Protein AF-0000000079965713 (afdb_homodimer)

pLDDT: mean 83.32, std 14.3, range [18.48, 97.88]

Sequence (1264 aa):
MANSLTTSSPVFTGFWIDHDEGRFRGARLTLSSRDAAALLSFLAVAVTFSGNRSWKIWRFVFYQCLRRSSDGSQGAIRAIRQIKVILRNVVTAGSTVWTFVELLWSGRREQKAHIWNWKSISLIAFAALHLVTFLAAGILTSRILLGNLVVSRSTDTCGQWSSSNTNPDGLDVWQSLRQNETMATDNYVRECYAEGPSRGILDCGRLYTRSLPFQVHDDAPCPFQGDLCIGTGYTMDSGRIPFSHLGINHKYSKSLHVQRQSTCAVIPDDPFFETVYTSDDLPLSLQGNDTIQTYSFFTDTVEGGNNSMPYRNDIFSATYNLKSLHLIFAPVNISEPIRPESPKDHDVSLVLLRSNGVKFRRESDDPWFSVHTRTAYDNSTGLISPDMVRYETDRFLNIIACDERVRLCSDLSDTCTSWGGLYDVLDSPVSTVASLAGSAIANGTDEFLDFMKINMLLSLNLMYTSIPNAIQGREGASATQFSRYLNEGNQYYLESEQWKVELKYWFQMALARLQLDLFNSIQAPPGLNLAQAVNFWDSAELRSMCGRIKFHSPAHSSLSVLGFAIVVAVVGLLIAGSCVDIVLGWVPAKWARAVVVEWERLENLNLLFELEAWWARGEEWADPFEERVVGKMANSLTTSSPVFTGFWIDHDEGRFRGARLTLSSRDAAALLSFLAVAVTFSGNRSWKIWRFVFYQCLRRSSDGSQGAIRAIRQIKVILRNVVTAGSTVWTFVELLWSGRREQKAHIWNWKSISLIAFAALHLVTFLAAGILTSRILLGNLVVSRSTDTCGQWSSSNTNPDGLDVWQSLRQNETMATDNYVRECYAEGPSRGILDCGRLYTRSLPFQVHDDAPCPFQGDLCIGTGYTMDSGRIPFSHLGINHKYSKSLHVQRQSTCAVIPDDPFFETVYTSDDLPLSLQGNDTIQTYSFFTDTVEGGNNSMPYRNDIFSATYNLKSLHLIFAPVNISEPIRPESPKDHDVSLVLLRSNGVKFRRESDDPWFSVHTRTAYDNSTGLISPDMVRYETDRFLNIIACDERVRLCSDLSDTCTSWGGLYDVLDSPVSTVASLAGSAIANGTDEFLDFMKINMLLSLNLMYTSIPNAIQGREGASATQFSRYLNEGNQYYLESEQWKVELKYWFQMALARLQLDLFNSIQAPPGLNLAQAVNFWDSAELRSMCGRIKFHSPAHSSLSVLGFAIVVAVVGLLIAGSCVDIVLGWVPAKWARAVVVEWERLENLNLLFELEAWWARGEEWADPFEERVVGK

Structure (mmCIF, N/CA/C/O backbone):
data_AF-0000000079965713-model_v1
#
loop_
_entity.id
_entity.type
_entity.pdbx_description
1 polymer 'Cytochrome P450'
#
loop_
_atom_site.group_PDB
_atom_site.id
_atom_site.type_symbol
_atom_site.label_atom_id
_atom_site.label_alt_id
_atom_site.label_comp_id
_atom_site.label_asym_id
_atom_site.label_entity_id
_atom_site.label_seq_id
_atom_site.pdbx_PDB_ins_code
_atom_site.Cartn_x
_atom_site.Cartn_y
_atom_site.Cartn_z
_atom_site.occupancy
_atom_site.B_iso_or_equiv
_atom_site.auth_seq_id
_atom_site.auth_comp_id
_atom_site.auth_asym_id
_atom_site.auth_atom_id
_atom_site.pdbx_PDB_model_num
ATOM 1 N N . MET A 1 1 ? 5.215 7.27 -24.594 1 18.48 1 MET A N 1
ATOM 2 C CA . MET A 1 1 ? 4.648 8.203 -23.625 1 18.48 1 MET A CA 1
ATOM 3 C C . MET A 1 1 ? 3.377 7.637 -23 1 18.48 1 MET A C 1
ATOM 5 O O . MET A 1 1 ? 2.352 7.516 -23.672 1 18.48 1 MET A O 1
ATOM 9 N N . ALA A 1 2 ? 3.541 6.547 -22.312 1 25.17 2 ALA A N 1
ATOM 10 C CA . ALA A 1 2 ? 2.389 5.836 -21.766 1 25.17 2 ALA A CA 1
ATOM 11 C C . ALA A 1 2 ? 1.389 6.805 -21.141 1 25.17 2 ALA A C 1
ATOM 13 O O . ALA A 1 2 ? 1.759 7.641 -20.328 1 25.17 2 ALA A O 1
ATOM 14 N N . ASN A 1 3 ? 0.468 7.266 -21.812 1 27.75 3 ASN A N 1
ATOM 15 C CA . ASN A 1 3 ? -0.717 7.961 -21.312 1 27.75 3 ASN A CA 1
ATOM 16 C C . ASN A 1 3 ? -1.2 7.375 -19.984 1 27.75 3 ASN A C 1
ATOM 18 O O . ASN A 1 3 ? -1.608 6.215 -19.938 1 27.75 3 ASN A O 1
ATOM 22 N N . SER A 1 4 ? -0.57 7.605 -18.969 1 33.84 4 SER A N 1
ATOM 23 C CA . SER A 1 4 ? -1.084 7.363 -17.625 1 33.84 4 SER A CA 1
ATOM 24 C C . SER A 1 4 ? -2.576 7.66 -17.531 1 33.84 4 SER A C 1
ATOM 26 O O . SER A 1 4 ? -2.996 8.812 -17.688 1 33.84 4 SER A O 1
ATOM 28 N N . LEU A 1 5 ? -3.4 6.973 -18.156 1 34.78 5 LEU A N 1
ATOM 29 C CA . LEU A 1 5 ? -4.824 7.125 -17.875 1 34.78 5 LEU A CA 1
ATOM 30 C C . LEU A 1 5 ? -5.055 7.633 -16.469 1 34.78 5 LEU A C 1
ATOM 32 O O . LEU A 1 5 ? -4.633 6.996 -15.492 1 34.78 5 LEU A O 1
ATOM 36 N N . THR A 1 6 ? -5.082 8.805 -16.234 1 39.72 6 THR A N 1
ATOM 37 C CA . THR A 1 6 ? -5.492 9.555 -15.047 1 39.72 6 THR A CA 1
ATOM 38 C C . THR A 1 6 ? -6.73 8.922 -14.414 1 39.72 6 THR A C 1
ATOM 40 O O . THR A 1 6 ? -7.859 9.289 -14.742 1 39.72 6 THR A O 1
ATOM 43 N N . THR A 1 7 ? -6.887 7.633 -14.297 1 50.47 7 THR A N 1
ATOM 44 C CA . THR A 1 7 ? -8.047 7.074 -13.609 1 50.47 7 THR A CA 1
ATOM 45 C C . THR A 1 7 ? -8.367 7.871 -12.352 1 50.47 7 THR A C 1
ATOM 47 O O . THR A 1 7 ? -7.473 8.156 -11.547 1 50.47 7 THR A O 1
ATOM 50 N N . SER A 1 8 ? -9.406 8.703 -12.445 1 60.59 8 SER A N 1
ATOM 51 C CA . SER A 1 8 ? -9.961 9.492 -11.352 1 60.59 8 SER A CA 1
ATOM 52 C C . SER A 1 8 ? -9.953 8.711 -10.039 1 60.59 8 SER A C 1
ATOM 54 O O . SER A 1 8 ? -10.18 7.5 -10.031 1 60.59 8 SER A O 1
ATOM 56 N N . SER A 1 9 ? -9.445 9.188 -9 1 77.25 9 SER A N 1
ATOM 57 C CA . SER A 1 9 ? -9.344 8.57 -7.68 1 77.25 9 SER A CA 1
ATOM 58 C C . SER A 1 9 ? -10.68 8.016 -7.215 1 77.25 9 SER A C 1
ATOM 60 O O . SER A 1 9 ? -11.719 8.656 -7.398 1 77.25 9 SER A O 1
ATOM 62 N N . PRO A 1 10 ? -10.711 6.82 -6.887 1 87.81 10 PRO A N 1
ATOM 63 C CA . PRO A 1 10 ? -11.945 6.199 -6.391 1 87.81 10 PRO A CA 1
ATOM 64 C C . PRO A 1 10 ? -12.43 6.816 -5.082 1 87.81 10 PRO A C 1
ATOM 66 O O . PRO A 1 10 ? -13.461 6.402 -4.547 1 87.81 10 PRO A O 1
ATOM 69 N N . VAL A 1 11 ? -11.836 7.922 -4.672 1 93.38 11 VAL A N 1
ATOM 70 C CA . VAL A 1 11 ? -12.133 8.5 -3.363 1 93.38 11 VAL A CA 1
ATOM 71 C C . VAL A 1 11 ? -13.141 9.641 -3.514 1 93.38 11 VAL A C 1
ATOM 73 O O . VAL A 1 11 ? -13.031 10.453 -4.43 1 93.38 11 VAL A O 1
ATOM 76 N N . PHE A 1 12 ? -14.133 9.703 -2.66 1 96.38 12 PHE A N 1
ATOM 77 C CA . PHE A 1 12 ? -15.062 10.828 -2.564 1 96.38 12 PHE A CA 1
ATOM 78 C C . PHE A 1 12 ? -14.477 11.938 -1.698 1 96.38 12 PHE A C 1
ATOM 80 O O . PHE A 1 12 ? -14.234 11.734 -0.505 1 96.38 12 PHE A O 1
ATOM 87 N N . THR A 1 13 ? -14.227 13.039 -2.33 1 96 13 THR A N 1
ATOM 88 C CA . THR A 1 13 ? -13.758 14.188 -1.571 1 96 13 THR A CA 1
ATOM 89 C C . THR A 1 13 ? -14.93 15.078 -1.164 1 96 13 THR A C 1
ATOM 91 O O . THR A 1 13 ? -15.758 15.453 -2 1 96 13 THR A O 1
ATOM 94 N N . GLY A 1 14 ? -15.125 15.352 0.03 1 96.81 14 GLY A N 1
ATOM 95 C CA . GLY A 1 14 ? -16.25 16.141 0.525 1 96.81 14 GLY A CA 1
ATOM 96 C C . GLY A 1 14 ? -16.797 15.617 1.84 1 96.81 14 GLY A C 1
ATOM 97 O O . GLY A 1 14 ? -16.125 14.891 2.566 1 96.81 14 GLY A O 1
ATOM 98 N N . PHE A 1 15 ? -17.953 16.078 2.152 1 97.06 15 PHE A N 1
ATOM 99 C CA . PHE A 1 15 ? -18.594 15.727 3.412 1 97.06 15 PHE A CA 1
ATOM 100 C C . PHE A 1 15 ? -19.297 14.375 3.299 1 97.06 15 PHE A C 1
ATOM 102 O O . PHE A 1 15 ? -20.016 14.125 2.326 1 97.06 15 PHE A O 1
ATOM 109 N N . TRP A 1 16 ? -19.062 13.516 4.207 1 96.44 16 TRP A N 1
ATOM 110 C CA . TRP A 1 16 ? -19.75 12.234 4.27 1 96.44 16 TRP A CA 1
ATOM 111 C C . TRP A 1 16 ? -19.875 11.75 5.711 1 96.44 16 TRP A C 1
ATOM 113 O O . TRP A 1 16 ? -19.328 12.375 6.629 1 96.44 16 TRP A O 1
ATOM 123 N N . ILE A 1 17 ? -20.594 10.711 5.934 1 96.81 17 ILE A N 1
ATOM 124 C CA . ILE A 1 17 ? -20.859 10.227 7.285 1 96.81 17 ILE A CA 1
ATOM 125 C C . ILE A 1 17 ? -20.312 8.805 7.445 1 96.81 17 ILE A C 1
ATOM 127 O O . ILE A 1 17 ? -20.656 7.918 6.656 1 96.81 17 ILE A O 1
ATOM 131 N N . ASP A 1 18 ? -19.469 8.633 8.367 1 96.75 18 ASP A N 1
ATOM 132 C CA . ASP A 1 18 ? -19.094 7.297 8.828 1 96.75 18 ASP A CA 1
ATOM 133 C C . ASP A 1 18 ? -20.172 6.707 9.742 1 96.75 18 ASP A C 1
ATOM 135 O O . ASP A 1 18 ? -20.219 7.027 10.93 1 96.75 18 ASP A O 1
ATOM 139 N N . HIS A 1 19 ? -20.859 5.848 9.273 1 95 19 HIS A N 1
ATOM 140 C CA . HIS A 1 19 ? -22.031 5.336 9.977 1 95 19 HIS A CA 1
ATOM 141 C C . HIS A 1 19 ? -21.609 4.473 11.164 1 95 19 HIS A C 1
ATOM 143 O O . HIS A 1 19 ? -22.438 4.207 12.055 1 95 19 HIS A O 1
ATOM 149 N N . ASP A 1 20 ? -20.438 4.078 11.234 1 93.06 20 ASP A N 1
ATOM 150 C CA . ASP A 1 20 ? -19.953 3.303 12.383 1 93.06 20 ASP A CA 1
ATOM 151 C C . ASP A 1 20 ? -19.875 4.172 13.633 1 93.06 20 ASP A C 1
ATOM 153 O O . ASP A 1 20 ? -19.969 3.664 14.758 1 93.06 20 ASP A O 1
ATOM 157 N N . GLU A 1 21 ? -19.641 5.438 13.414 1 92.5 21 GLU A N 1
ATOM 158 C CA . GLU A 1 21 ? -19.484 6.348 14.547 1 92.5 21 GLU A CA 1
ATOM 159 C C . GLU A 1 21 ? -20.75 7.168 14.766 1 92.5 21 GLU A C 1
ATOM 161 O O . GLU A 1 21 ? -20.781 8.078 15.602 1 92.5 21 GLU A O 1
ATOM 166 N N . GLY A 1 22 ? -21.703 6.941 14.016 1 90 22 GLY A N 1
ATOM 167 C CA . GLY A 1 22 ? -22.953 7.664 14.164 1 90 22 GLY A CA 1
ATOM 168 C C . GLY A 1 22 ? -23 8.945 13.352 1 90 22 GLY A C 1
ATOM 169 O O . GLY A 1 22 ? -22.016 9.312 12.695 1 90 22 GLY A O 1
ATOM 170 N N . ARG A 1 23 ? -24.109 9.625 13.492 1 88.38 23 ARG A N 1
ATOM 171 C CA . ARG A 1 23 ? -24.359 10.789 12.648 1 88.38 23 ARG A CA 1
ATOM 172 C C . ARG A 1 23 ? -23.547 11.992 13.094 1 88.38 23 ARG A C 1
ATOM 174 O O . ARG A 1 23 ? -23.031 12.742 12.266 1 88.38 23 ARG A O 1
ATOM 181 N N . PHE A 1 24 ? -23.344 12.18 14.297 1 89.25 24 PHE A N 1
ATOM 182 C CA . PHE A 1 24 ? -22.688 13.383 14.797 1 89.25 24 PHE A CA 1
ATOM 183 C C . PHE A 1 24 ? -21.188 13.164 14.898 1 89.25 24 PHE A C 1
ATOM 185 O O . PHE A 1 24 ? -20.406 13.859 14.234 1 89.25 24 PHE A O 1
ATOM 192 N N . ARG A 1 25 ? -20.797 12.125 15.516 1 91.44 25 ARG A N 1
ATOM 193 C CA . ARG A 1 25 ? -19.375 11.844 15.672 1 91.44 25 ARG A CA 1
ATOM 194 C C . ARG A 1 25 ? -18.781 11.305 14.375 1 91.44 25 ARG A C 1
ATOM 196 O O . ARG A 1 25 ? -17.562 11.398 14.148 1 91.44 25 ARG A O 1
ATOM 203 N N . GLY A 1 26 ? -19.688 10.836 13.469 1 95.56 26 GLY A N 1
ATOM 204 C CA . GLY A 1 26 ? -19.219 10.195 12.242 1 95.56 26 GLY A CA 1
ATOM 205 C C . GLY A 1 26 ? -19.109 11.156 11.07 1 95.56 26 GLY A C 1
ATOM 206 O O . GLY A 1 26 ? -18.609 10.789 10.008 1 95.56 26 GLY A O 1
ATOM 207 N N . ALA A 1 27 ? -19.5 12.398 11.297 1 96.75 27 ALA A N 1
ATOM 208 C CA . ALA A 1 27 ? -19.391 13.367 10.211 1 96.75 27 ALA A CA 1
ATOM 209 C C . ALA A 1 27 ? -17.938 13.664 9.875 1 96.75 27 ALA A C 1
ATOM 211 O O . ALA A 1 27 ? -17.172 14.078 10.75 1 96.75 27 ALA A O 1
ATOM 212 N N . ARG A 1 28 ? -17.641 13.422 8.594 1 97.38 28 ARG A N 1
ATOM 213 C CA . ARG A 1 28 ? -16.25 13.555 8.156 1 97.38 28 ARG A CA 1
ATOM 214 C C . ARG A 1 28 ? -16.141 14.469 6.941 1 97.38 28 ARG A C 1
ATOM 216 O O . ARG A 1 28 ? -17.094 14.594 6.164 1 97.38 28 ARG A O 1
ATOM 223 N N . LEU A 1 29 ? -15.062 15.141 6.871 1 97.69 29 LEU A N 1
ATOM 224 C CA . LEU A 1 29 ? -14.656 15.883 5.684 1 97.69 29 LEU A CA 1
ATOM 225 C C . LEU A 1 29 ? -13.359 15.328 5.105 1 97.69 29 LEU A C 1
ATOM 227 O O . LEU A 1 29 ? -12.312 15.383 5.75 1 97.69 29 LEU A O 1
ATOM 231 N N . THR A 1 30 ? -13.43 14.773 3.914 1 97.56 30 THR A N 1
ATOM 232 C CA . THR A 1 30 ? -12.25 14.195 3.277 1 97.56 30 THR A CA 1
ATOM 233 C C . THR A 1 30 ? -11.688 15.141 2.221 1 97.56 30 THR A C 1
ATOM 235 O O . THR A 1 30 ? -12.43 15.656 1.382 1 97.56 30 THR A O 1
ATOM 238 N N . LEU A 1 31 ? -10.344 15.367 2.354 1 96.25 31 LEU A N 1
ATOM 239 C CA . LEU A 1 31 ? -9.602 16.188 1.407 1 96.25 31 LEU A CA 1
ATOM 240 C C . LEU A 1 31 ? -8.273 15.531 1.04 1 96.25 31 LEU A C 1
ATOM 242 O O . LEU A 1 31 ? -7.883 14.539 1.651 1 96.25 31 LEU A O 1
ATOM 246 N N . SER A 1 32 ? -7.727 16.094 -0.04 1 93.12 32 SER A N 1
ATOM 247 C CA . SER A 1 32 ? -6.352 15.664 -0.28 1 93.12 32 SER A CA 1
ATOM 248 C C . SER A 1 32 ? -5.461 15.977 0.917 1 93.12 32 SER A C 1
ATOM 250 O O . SER A 1 32 ? -5.711 16.938 1.65 1 93.12 32 SER A O 1
ATOM 252 N N . SER A 1 33 ? -4.453 15.188 1.145 1 88.38 33 SER A N 1
ATOM 253 C CA . SER A 1 33 ? -3.588 15.391 2.303 1 88.38 33 SER A CA 1
ATOM 254 C C . SER A 1 33 ? -2.969 16.781 2.293 1 88.38 33 SER A C 1
ATOM 256 O O . SER A 1 33 ? -2.807 17.406 3.348 1 88.38 33 SER A O 1
ATOM 258 N N . ARG A 1 34 ? -2.682 17.312 1.229 1 85.56 34 ARG A N 1
ATOM 259 C CA . ARG A 1 34 ? -2.121 18.656 1.1 1 85.56 34 ARG A CA 1
ATOM 260 C C . ARG A 1 34 ? -3.139 19.719 1.515 1 85.56 34 ARG A C 1
ATOM 262 O O . ARG A 1 34 ? -2.814 20.625 2.275 1 85.56 34 ARG A O 1
ATOM 269 N N . ASP A 1 35 ? -4.332 19.547 1.021 1 90.88 35 ASP A N 1
ATOM 270 C CA . ASP A 1 35 ? -5.383 20.516 1.354 1 90.88 35 ASP A CA 1
ATOM 271 C C . ASP A 1 35 ? -5.781 20.406 2.824 1 90.88 35 ASP A C 1
ATOM 273 O O . ASP A 1 35 ? -6.125 21.406 3.455 1 90.88 35 ASP A O 1
ATOM 277 N N . ALA A 1 36 ? -5.75 19.203 3.277 1 92.25 36 ALA A N 1
ATOM 278 C CA . ALA A 1 36 ? -6.047 19.016 4.695 1 92.25 36 ALA A CA 1
ATOM 279 C C . ALA A 1 36 ? -5.012 19.719 5.574 1 92.25 36 ALA A C 1
ATOM 281 O O . ALA A 1 36 ? -5.363 20.344 6.57 1 92.25 36 ALA A O 1
ATOM 282 N N . ALA A 1 37 ? -3.744 19.609 5.176 1 87.56 37 ALA A N 1
ATOM 283 C CA . ALA A 1 37 ? -2.684 20.281 5.926 1 87.56 37 ALA A CA 1
ATOM 284 C C . ALA A 1 37 ? -2.854 21.797 5.879 1 87.56 37 ALA A C 1
ATOM 286 O O . ALA A 1 37 ? -2.66 22.469 6.887 1 87.56 37 ALA A O 1
ATOM 287 N N . ALA A 1 38 ? -3.213 22.312 4.777 1 89.81 38 ALA A N 1
ATOM 288 C CA . ALA A 1 38 ? -3.467 23.75 4.637 1 89.81 38 ALA A CA 1
ATOM 289 C C . ALA A 1 38 ? -4.637 24.188 5.512 1 89.81 38 ALA A C 1
ATOM 291 O O . ALA A 1 38 ? -4.586 25.234 6.145 1 89.81 38 ALA A O 1
ATOM 292 N N . LEU A 1 39 ? -5.664 23.391 5.52 1 91.94 39 LEU A N 1
ATOM 293 C CA . LEU A 1 39 ? -6.828 23.703 6.336 1 91.94 39 LEU A CA 1
ATOM 294 C C . LEU A 1 39 ? -6.473 23.688 7.82 1 91.94 39 LEU A C 1
ATOM 296 O O . LEU A 1 39 ? -6.93 24.547 8.578 1 91.94 39 LEU A O 1
ATOM 300 N N . LEU A 1 40 ? -5.668 22.797 8.211 1 91 40 LEU A N 1
ATOM 301 C CA . LEU A 1 40 ? -5.25 22.719 9.602 1 91 40 LEU A CA 1
ATOM 302 C C . LEU A 1 40 ? -4.402 23.922 9.992 1 91 40 LEU A C 1
ATOM 304 O O . LEU A 1 40 ? -4.566 24.484 11.078 1 91 40 LEU A O 1
ATOM 308 N N . SER A 1 41 ? -3.555 24.281 9.102 1 89 41 SER A N 1
ATOM 309 C CA . SER A 1 41 ? -2.766 25.484 9.352 1 89 41 SER A CA 1
ATOM 310 C C . SER A 1 41 ? -3.654 26.719 9.445 1 89 41 SER A C 1
ATOM 312 O O . SER A 1 41 ? -3.428 27.594 10.281 1 89 41 SER A O 1
ATOM 314 N N . PHE A 1 42 ? -4.641 26.812 8.711 1 89.69 42 PHE A N 1
ATOM 315 C CA . PHE A 1 42 ? -5.594 27.906 8.75 1 89.69 42 PHE A CA 1
ATOM 316 C C . PHE A 1 42 ? -6.32 27.953 10.086 1 89.69 42 PHE A C 1
ATOM 318 O O . PHE A 1 42 ? -6.488 29.016 10.68 1 89.69 42 PHE A O 1
ATOM 325 N N . LEU A 1 43 ? -6.727 26.766 10.461 1 92.5 43 LEU A N 1
ATOM 326 C CA . LEU A 1 43 ? -7.445 26.703 11.727 1 92.5 43 LEU A CA 1
ATOM 327 C C . LEU A 1 43 ? -6.535 27.094 12.891 1 92.5 43 LEU A C 1
ATOM 329 O O . LEU A 1 43 ? -6.969 27.766 13.828 1 92.5 43 LEU A O 1
ATOM 333 N N . ALA A 1 44 ? -5.34 26.672 12.789 1 91.12 44 ALA A N 1
ATOM 334 C CA . ALA A 1 44 ? -4.387 27.031 13.836 1 91.12 44 ALA A CA 1
ATOM 335 C C . ALA A 1 44 ? -4.176 28.547 13.891 1 91.12 44 ALA A C 1
ATOM 337 O O . ALA A 1 44 ? -4.156 29.141 14.969 1 91.12 44 ALA A O 1
ATOM 33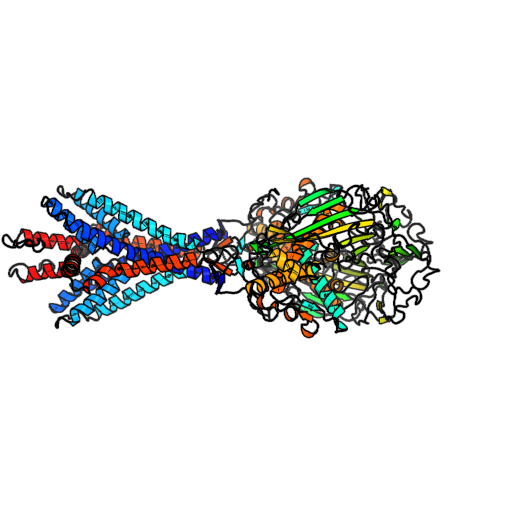8 N N . VAL A 1 45 ? -4.094 29.156 12.773 1 89.69 45 VAL A N 1
ATOM 339 C CA . VAL A 1 45 ? -3.941 30.609 12.672 1 89.69 45 VAL A CA 1
ATOM 340 C C . VAL A 1 45 ? -5.199 31.297 13.195 1 89.69 45 VAL A C 1
ATOM 342 O O . VAL A 1 45 ? -5.117 32.281 13.93 1 89.69 45 VAL A O 1
ATOM 345 N N . ALA A 1 46 ? -6.324 30.719 12.836 1 91.75 46 ALA A N 1
ATOM 346 C CA . ALA A 1 46 ? -7.594 31.297 13.266 1 91.75 46 ALA A CA 1
ATOM 347 C C . ALA A 1 46 ? -7.734 31.25 14.781 1 91.75 46 ALA A C 1
ATOM 349 O O . ALA A 1 46 ? -8.203 32.219 15.406 1 91.75 46 ALA A O 1
ATOM 350 N N . VAL A 1 47 ? -7.332 30.172 15.359 1 93.19 47 VAL A N 1
ATOM 351 C CA . VAL A 1 47 ? -7.406 30.031 16.812 1 93.19 47 VAL A CA 1
ATOM 352 C C . VAL A 1 47 ? -6.453 31.016 17.484 1 93.19 47 VAL A C 1
ATOM 354 O O . VAL A 1 47 ? -6.801 31.641 18.484 1 93.19 47 VAL A O 1
ATOM 357 N N . THR A 1 48 ? -5.312 31.156 16.938 1 88.12 48 THR A N 1
ATOM 358 C CA . THR A 1 48 ? -4.348 32.094 17.484 1 88.12 48 THR A CA 1
ATOM 359 C C . THR A 1 48 ? -4.879 33.531 17.391 1 88.12 48 THR A C 1
ATOM 361 O O . THR A 1 48 ? -4.758 34.312 18.344 1 88.12 48 THR A O 1
ATOM 364 N N . PHE A 1 49 ? -5.492 33.844 16.312 1 87 49 PHE A N 1
ATOM 365 C CA . PHE A 1 49 ? -6.098 35.156 16.125 1 87 49 PHE A CA 1
ATOM 366 C C . PHE A 1 49 ? -7.234 35.375 17.109 1 87 49 PHE A C 1
ATOM 368 O O . PHE A 1 49 ? -7.375 36.469 17.656 1 87 49 PHE A O 1
ATOM 375 N N . SER A 1 50 ? -7.996 34.344 17.375 1 91.69 50 SER A N 1
ATOM 376 C CA . SER A 1 50 ? -9.133 34.469 18.281 1 91.69 50 SER A CA 1
ATOM 377 C C . SER A 1 50 ? -8.664 34.594 19.734 1 91.69 50 SER A C 1
ATOM 379 O O . SER A 1 50 ? -9.406 35.125 20.578 1 91.69 50 SER A O 1
ATOM 381 N N . GLY A 1 51 ? -7.457 34.125 19.969 1 91.81 51 GLY A N 1
ATOM 382 C CA . GLY A 1 51 ? -6.895 34.375 21.297 1 91.81 51 GLY A CA 1
ATOM 383 C C . GLY A 1 51 ? -6.797 35.844 21.656 1 91.81 51 GLY A C 1
ATOM 384 O O . GLY A 1 51 ? -7.102 36.219 22.781 1 91.81 51 GLY A O 1
ATOM 385 N N . ASN A 1 52 ? -6.441 36.656 20.703 1 89.88 52 ASN A N 1
ATOM 386 C CA . ASN A 1 52 ? -6.387 38.094 20.922 1 89.88 52 ASN A CA 1
ATOM 387 C C . ASN A 1 52 ? -7.781 38.688 21.125 1 89.88 52 ASN A C 1
ATOM 389 O O . ASN A 1 52 ? -7.957 39.594 21.922 1 89.88 52 ASN A O 1
ATOM 393 N N . ARG A 1 53 ? -8.695 38.156 20.453 1 92.25 53 ARG A N 1
ATOM 394 C CA . ARG A 1 53 ? -10.07 38.625 20.609 1 92.25 53 ARG A CA 1
ATOM 395 C C . ARG A 1 53 ? -10.633 38.188 21.969 1 92.25 53 ARG A C 1
ATOM 397 O O . ARG A 1 53 ? -11.352 38.969 22.609 1 92.25 53 ARG A O 1
ATOM 404 N N . SER A 1 54 ? -10.344 36.969 22.344 1 95.31 54 SER A N 1
ATOM 405 C CA . SER A 1 54 ? -10.75 36.5 23.656 1 95.31 54 SER A CA 1
ATOM 406 C C . SER A 1 54 ? -10.156 37.375 24.766 1 95.31 54 SER A C 1
ATOM 408 O O . SER A 1 54 ? -10.844 37.688 25.75 1 95.31 54 SER A O 1
ATOM 410 N N . TRP A 1 55 ? -8.906 37.781 24.609 1 94.94 55 TRP A N 1
ATOM 411 C CA . TRP A 1 55 ? -8.273 38.625 25.625 1 94.94 55 TRP A CA 1
ATOM 412 C C . TRP A 1 55 ? -8.977 39.969 25.734 1 94.94 55 TRP A C 1
ATOM 414 O O . TRP A 1 55 ? -9.086 40.531 26.828 1 94.94 55 TRP A O 1
ATOM 424 N N . LYS A 1 56 ? -9.477 40.5 24.625 1 93.38 56 LYS A N 1
ATOM 425 C CA . LYS A 1 56 ? -10.234 41.75 24.672 1 93.38 56 LYS A CA 1
ATOM 426 C C . LYS A 1 56 ? -11.477 41.625 25.531 1 93.38 56 LYS A C 1
ATOM 428 O O . LYS A 1 56 ? -11.828 42.531 26.281 1 93.38 56 LYS A O 1
ATOM 433 N N . ILE A 1 57 ? -12.086 40.531 25.469 1 94.56 57 ILE A N 1
ATOM 434 C CA . ILE A 1 57 ? -13.281 40.25 26.266 1 94.56 57 ILE A CA 1
ATOM 435 C C . ILE A 1 57 ? -12.914 40.25 27.75 1 94.56 57 ILE A C 1
ATOM 437 O O . ILE A 1 57 ? -13.562 40.938 28.562 1 94.56 57 ILE A O 1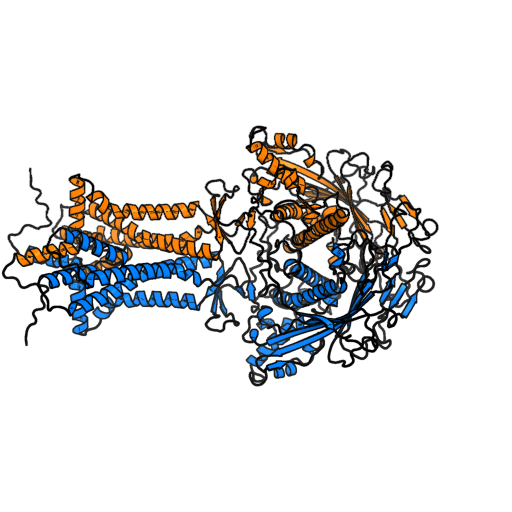
ATOM 441 N N . TRP A 1 58 ? -11.867 39.562 28.047 1 94.88 58 TRP A N 1
ATOM 442 C CA . TRP A 1 58 ? -11.453 39.469 29.438 1 94.88 58 TRP A CA 1
ATOM 443 C C . TRP A 1 58 ? -10.992 40.844 29.969 1 94.88 58 TRP A C 1
ATOM 445 O O . TRP A 1 58 ? -11.258 41.188 31.125 1 94.88 58 TRP A O 1
ATOM 455 N N . ARG A 1 59 ? -10.273 41.594 29.125 1 93.94 59 ARG A N 1
ATOM 456 C CA . ARG A 1 59 ? -9.859 42.938 29.531 1 93.94 59 ARG A CA 1
ATOM 457 C C . ARG A 1 59 ? -11.07 43.812 29.859 1 93.94 59 ARG A C 1
ATOM 459 O O . ARG A 1 59 ? -11.07 44.531 30.859 1 93.94 59 ARG A O 1
ATOM 466 N N . PHE A 1 60 ? -12.055 43.688 29.047 1 93 60 PHE A N 1
ATOM 467 C CA . PHE A 1 60 ? -13.273 44.438 29.25 1 93 60 PHE A CA 1
ATOM 468 C C . PHE A 1 60 ? -13.961 44.031 30.547 1 93 60 PHE A C 1
ATOM 470 O O . PHE A 1 60 ? -14.383 44.875 31.328 1 93 60 PHE A O 1
ATOM 477 N N . VAL A 1 61 ? -14.07 42.719 30.844 1 92.44 61 VAL A N 1
ATOM 478 C CA . VAL A 1 61 ? -14.719 42.188 32.031 1 92.44 61 VAL A CA 1
ATOM 479 C C . VAL A 1 61 ? -13.945 42.625 33.281 1 92.44 61 VAL A C 1
ATOM 481 O O . VAL A 1 61 ? -14.539 43.094 34.25 1 92.44 61 VAL A O 1
ATOM 484 N N . PHE A 1 62 ? -12.594 42.5 33.25 1 92.44 62 PHE A N 1
ATOM 485 C CA . PHE A 1 62 ? -11.773 42.844 34.406 1 92.44 62 PHE A CA 1
ATOM 486 C C . PHE A 1 62 ? -11.836 44.344 34.656 1 92.44 62 PHE A C 1
ATOM 488 O O . PHE A 1 62 ? -11.875 44.781 35.812 1 92.44 62 PHE A O 1
ATOM 495 N N . TYR A 1 63 ? -11.797 45.188 33.562 1 92.06 63 TYR A N 1
ATOM 496 C CA . TYR A 1 63 ? -11.891 46.656 33.688 1 92.06 63 TYR A CA 1
ATOM 497 C C . TYR A 1 63 ? -13.172 47.031 34.406 1 92.06 63 TYR A C 1
ATOM 499 O O . TYR A 1 63 ? -13.141 47.906 35.312 1 92.06 63 TYR A O 1
ATOM 507 N N . GLN A 1 64 ? -14.289 46.375 34.125 1 88.81 64 GLN A N 1
ATOM 508 C CA . GLN A 1 64 ? -15.578 46.719 34.719 1 88.81 64 GLN A CA 1
ATOM 509 C C . GLN A 1 64 ? -15.656 46.219 36.156 1 88.81 64 GLN A C 1
ATOM 511 O O . GLN A 1 64 ? -16.312 46.844 37 1 88.81 64 GLN A O 1
ATOM 516 N N . CYS A 1 65 ? -14.984 45.188 36.5 1 87.31 65 CYS A N 1
ATOM 517 C CA . CYS A 1 65 ? -15 44.656 37.844 1 87.31 65 CYS A CA 1
ATOM 518 C C . CYS A 1 65 ? -14.195 45.531 38.781 1 87.31 65 CYS A C 1
ATOM 520 O O . CYS A 1 65 ? -14.5 45.625 40 1 87.31 65 CYS A O 1
ATOM 522 N N . LEU A 1 66 ? -13.125 46.25 38.344 1 83.62 66 LEU A N 1
ATOM 523 C CA . LEU A 1 66 ? -12.305 47.125 39.156 1 83.62 66 LEU A CA 1
ATOM 524 C C . LEU A 1 66 ? -13.039 48.438 39.438 1 83.62 66 LEU A C 1
ATOM 526 O O . LEU A 1 66 ? -12.734 49.156 40.406 1 83.62 66 LEU A O 1
ATOM 530 N N . ARG A 1 67 ? -13.859 49 38.688 1 65.75 67 ARG A N 1
ATOM 531 C CA . ARG A 1 67 ? -14.664 50.188 38.844 1 65.75 67 ARG A CA 1
ATOM 532 C C . ARG A 1 67 ? -15.391 50.188 40.188 1 65.75 67 ARG A C 1
ATOM 534 O O . ARG A 1 67 ? -15.508 51.219 40.844 1 65.75 67 ARG A O 1
ATOM 541 N N . ARG A 1 68 ? -15.641 49.188 40.844 1 61.56 68 ARG A N 1
ATOM 542 C CA . ARG A 1 68 ? -16.531 49.031 42 1 61.56 68 ARG A CA 1
ATOM 543 C C . ARG A 1 68 ? -15.742 49.156 43.281 1 61.56 68 ARG A C 1
ATOM 545 O O . ARG A 1 68 ? -16.328 49.344 44.375 1 61.56 68 ARG A O 1
ATOM 552 N N . SER A 1 69 ? -14.406 49.25 43.156 1 56.03 69 SER A N 1
ATOM 553 C CA . SER A 1 69 ? -13.688 49.188 44.438 1 56.03 69 SER A CA 1
ATOM 554 C C . SER A 1 69 ? -13.156 50.562 44.844 1 56.03 69 SER A C 1
ATOM 556 O O . SER A 1 69 ? -11.953 50.812 44.781 1 56.03 69 SER A O 1
ATOM 558 N N . SER A 1 70 ? -13.867 51.656 44.812 1 53.47 70 SER A N 1
ATOM 559 C CA . SER A 1 70 ? -13.43 53.031 44.938 1 53.47 70 SER A CA 1
ATOM 560 C C . SER A 1 70 ? -13 53.344 46.375 1 53.47 70 SER A C 1
ATOM 562 O O . SER A 1 70 ? -12.539 54.438 46.656 1 53.47 70 SER A O 1
ATOM 564 N N . ASP A 1 71 ? -13.25 52.438 47.406 1 52.34 71 ASP A N 1
ATOM 565 C CA . ASP A 1 71 ? -13.156 53 48.75 1 52.34 71 ASP A CA 1
ATOM 566 C C . ASP A 1 71 ? -11.75 52.844 49.312 1 52.34 71 ASP A C 1
ATOM 568 O O . ASP A 1 71 ? -11.531 53 50.5 1 52.34 71 ASP A O 1
ATOM 572 N N . GLY A 1 72 ? -10.695 53.344 48.562 1 58.94 72 GLY A N 1
ATOM 573 C CA . GLY A 1 72 ? -9.477 53.094 49.312 1 58.94 72 GLY A CA 1
ATOM 574 C C . GLY A 1 72 ? -8.531 54.281 49.344 1 58.94 72 GLY A C 1
ATOM 575 O O . GLY A 1 72 ? -8.898 55.375 48.906 1 58.94 72 GLY A O 1
ATOM 576 N N . SER A 1 73 ? -7.387 54.188 49.938 1 65.44 73 SER A N 1
ATOM 577 C CA . SER A 1 73 ? -6.277 55.125 50.094 1 65.44 73 SER A CA 1
ATOM 578 C C . SER A 1 73 ? -5.801 55.656 48.75 1 65.44 73 SER A C 1
ATOM 580 O O . SER A 1 73 ? -6.082 55.062 47.688 1 65.44 73 SER A O 1
ATOM 582 N N . GLN A 1 74 ? -5.336 56.812 48.625 1 69.75 74 GLN A N 1
ATOM 583 C CA . GLN A 1 74 ? -4.844 57.5 47.406 1 69.75 74 GLN A CA 1
ATOM 584 C C . GLN A 1 74 ? -3.92 56.562 46.625 1 69.75 74 GLN A C 1
ATOM 586 O O . GLN A 1 74 ? -3.971 56.531 45.375 1 69.75 74 GLN A O 1
ATOM 591 N N . GLY A 1 75 ? -3.158 55.781 47.312 1 70.81 75 GLY A N 1
ATOM 592 C CA . GLY A 1 75 ? -2.268 54.844 46.656 1 70.81 75 GLY A CA 1
ATOM 593 C C . GLY A 1 75 ? -3.006 53.719 45.969 1 70.81 75 GLY A C 1
ATOM 594 O O . GLY A 1 75 ? -2.639 53.312 44.844 1 70.81 75 GLY A O 1
ATOM 595 N N . ALA A 1 76 ? -4.039 53.344 46.594 1 75.56 76 ALA A N 1
ATOM 596 C CA . ALA A 1 76 ? -4.84 52.281 46.031 1 75.56 76 ALA A CA 1
ATOM 597 C C . ALA A 1 76 ? -5.586 52.75 44.781 1 75.56 76 ALA A C 1
ATOM 599 O O . ALA A 1 76 ? -5.734 51.969 43.812 1 75.56 76 ALA A O 1
ATOM 600 N N . ILE A 1 77 ? -6 53.938 44.781 1 77.06 77 ILE A N 1
ATOM 601 C CA . ILE A 1 77 ? -6.73 54.531 43.625 1 77.06 77 ILE A CA 1
ATOM 602 C C . ILE A 1 77 ? -5.789 54.688 42.438 1 77.06 77 ILE A C 1
ATOM 604 O O . ILE A 1 77 ? -6.176 54.406 41.312 1 77.06 77 ILE A O 1
ATOM 608 N N . ARG A 1 78 ? -4.598 55.094 42.719 1 78.5 78 ARG A N 1
ATOM 609 C CA . ARG A 1 78 ? -3.609 55.219 41.656 1 78.5 78 ARG A CA 1
ATOM 610 C C . ARG A 1 78 ? -3.268 53.875 41.062 1 78.5 78 ARG A C 1
ATOM 612 O O . ARG A 1 78 ? -3.098 53.781 39.844 1 78.5 78 ARG A O 1
ATOM 619 N N . ALA A 1 79 ? -3.145 52.906 41.906 1 81.88 79 ALA A N 1
ATOM 620 C CA . ALA A 1 79 ? -2.822 51.562 41.438 1 81.88 79 ALA A CA 1
ATOM 621 C C . ALA A 1 79 ? -3.941 51 40.562 1 81.88 79 ALA A C 1
ATOM 623 O O . ALA A 1 79 ? -3.678 50.375 39.531 1 81.88 79 ALA A O 1
ATOM 624 N N . ILE A 1 80 ? -5.176 51.188 40.938 1 84.25 80 ILE A N 1
ATOM 625 C CA . ILE A 1 80 ? -6.328 50.688 40.188 1 84.25 80 ILE A CA 1
ATOM 626 C C . ILE A 1 80 ? -6.402 51.406 38.844 1 84.25 80 ILE A C 1
ATOM 628 O O . ILE A 1 80 ? -6.762 50.812 37.812 1 84.25 80 ILE A O 1
ATOM 632 N N . ARG A 1 81 ? -6.086 52.688 38.812 1 85.44 81 ARG A N 1
ATOM 633 C CA . ARG A 1 81 ? -6.094 53.438 37.562 1 85.44 81 ARG A CA 1
ATOM 634 C C . ARG A 1 81 ? -5.027 52.938 36.594 1 85.44 81 ARG A C 1
ATOM 636 O O . ARG A 1 81 ? -5.254 52.875 35.406 1 85.44 81 ARG A O 1
ATOM 643 N N . GLN A 1 82 ? -3.912 52.594 37.125 1 87.06 82 GLN A N 1
ATOM 644 C CA . GLN A 1 82 ? -2.85 52.031 36.312 1 87.06 82 GLN A CA 1
ATOM 645 C C . GLN A 1 82 ? -3.271 50.719 35.688 1 87.06 82 GLN A C 1
ATOM 647 O O . GLN A 1 82 ? -3.037 50.469 34.5 1 87.06 82 GLN A O 1
ATOM 652 N N . ILE A 1 83 ? -3.889 49.875 36.531 1 89.12 83 ILE A N 1
ATOM 653 C CA . ILE A 1 83 ? -4.355 48.562 36.031 1 89.12 83 ILE A CA 1
ATOM 654 C C . ILE A 1 83 ? -5.414 48.781 34.969 1 89.12 83 ILE A C 1
ATOM 656 O O . ILE A 1 83 ? -5.414 48.094 33.938 1 89.12 83 ILE A O 1
ATOM 660 N N . LYS A 1 84 ? -6.254 49.75 35.156 1 90.12 84 LYS A N 1
ATOM 661 C CA . LYS A 1 84 ? -7.316 50.031 34.188 1 90.12 84 LYS A CA 1
ATOM 662 C C . LYS A 1 84 ? -6.746 50.531 32.875 1 90.12 84 LYS A C 1
ATOM 664 O O . LYS A 1 84 ? -7.246 50.188 31.797 1 90.12 84 LYS A O 1
ATOM 669 N N . VAL A 1 85 ? -5.746 51.344 32.906 1 91.12 85 VAL A N 1
ATOM 670 C CA . VAL A 1 85 ? -5.113 51.875 31.688 1 91.12 85 VAL A CA 1
ATOM 671 C C . VAL A 1 85 ? -4.461 50.719 30.922 1 91.12 85 VAL A C 1
ATOM 673 O O . VAL A 1 85 ? -4.527 50.656 29.703 1 91.12 85 VAL A O 1
ATOM 676 N N . ILE A 1 86 ? -3.855 49.781 31.656 1 91.12 86 ILE A N 1
ATOM 677 C CA . ILE A 1 86 ? -3.219 48.625 31.031 1 91.12 86 ILE A CA 1
ATOM 678 C C . ILE A 1 86 ? -4.281 47.75 30.375 1 91.12 86 ILE A C 1
ATOM 680 O O . ILE A 1 86 ? -4.137 47.312 29.234 1 91.12 86 ILE A O 1
ATOM 684 N N . LEU A 1 87 ? -5.352 47.438 31.109 1 92.06 87 LEU A N 1
ATOM 685 C CA . LEU A 1 87 ? -6.41 46.562 30.609 1 92.06 87 LEU A CA 1
ATOM 686 C C . LEU A 1 87 ? -7.094 47.188 29.406 1 92.06 87 LEU A C 1
ATOM 688 O O . LEU A 1 87 ? -7.523 46.469 28.5 1 92.06 87 LEU A O 1
ATOM 692 N N . ARG A 1 88 ? -7.195 48.438 29.312 1 92.12 88 ARG A N 1
ATOM 693 C CA . ARG A 1 88 ? -7.895 49.094 28.203 1 92.12 88 ARG A CA 1
ATOM 694 C C . ARG A 1 88 ? -7.023 49.156 26.953 1 92.12 88 ARG A C 1
ATOM 696 O O . ARG A 1 88 ? -7.527 49.031 25.844 1 92.12 88 ARG A O 1
ATOM 703 N N . ASN A 1 89 ? -5.699 49.25 27.141 1 90.75 89 ASN A N 1
ATOM 704 C CA . ASN A 1 89 ? -4.887 49.656 26 1 90.75 89 ASN A CA 1
ATOM 705 C C . ASN A 1 89 ? -3.963 48.531 25.531 1 90.75 89 ASN A C 1
ATOM 707 O O . ASN A 1 89 ? -3.486 48.562 24.406 1 90.75 89 ASN A O 1
ATOM 711 N N . VAL A 1 90 ? -3.619 47.594 26.359 1 89.56 90 VAL A N 1
ATOM 712 C CA . VAL A 1 90 ? -2.75 46.5 25.969 1 89.56 90 VAL A CA 1
ATOM 713 C C . VAL A 1 90 ? -3.588 45.375 25.359 1 89.56 90 VAL A C 1
ATOM 715 O O . VAL A 1 90 ? -4.363 44.719 26.062 1 89.56 90 VAL A O 1
ATOM 718 N N . VAL A 1 91 ? -3.346 45.094 24.125 1 88 91 VAL A N 1
ATOM 719 C CA . VAL A 1 91 ? -4.316 44.344 23.328 1 88 91 VAL A CA 1
ATOM 720 C C . VAL A 1 91 ? -3.998 42.844 23.406 1 88 91 VAL A C 1
ATOM 722 O O . VAL A 1 91 ? -4.863 42.031 23.156 1 88 91 VAL A O 1
ATOM 725 N N . THR A 1 92 ? -2.818 42.438 23.797 1 90.5 92 THR A N 1
ATOM 726 C CA . THR A 1 92 ? -2.498 41.031 23.812 1 90.5 92 THR A CA 1
ATOM 727 C C . THR A 1 92 ? -2.174 40.562 25.234 1 90.5 92 THR A C 1
ATOM 729 O O . THR A 1 92 ? -1.714 41.344 26.062 1 90.5 92 THR A O 1
ATOM 732 N N . ALA A 1 93 ? -2.424 39.281 25.484 1 92.69 93 ALA A N 1
ATOM 733 C CA . ALA A 1 93 ? -2.148 38.719 26.797 1 92.69 93 ALA A CA 1
ATOM 734 C C . ALA A 1 93 ? -0.649 38.688 27.094 1 92.69 93 ALA A C 1
ATOM 736 O O . ALA A 1 93 ? -0.226 38.969 28.219 1 92.69 93 ALA A O 1
ATOM 737 N N . GLY A 1 94 ? 0.135 38.438 26.094 1 88.5 94 GLY A N 1
ATOM 738 C CA . GLY A 1 94 ? 1.578 38.406 26.266 1 88.5 94 GLY A CA 1
ATOM 739 C C . GLY A 1 94 ? 2.162 39.75 26.625 1 88.5 94 GLY A C 1
ATOM 740 O O . GLY A 1 94 ? 3 39.844 27.531 1 88.5 94 GLY A O 1
ATOM 741 N N . SER A 1 95 ? 1.688 40.75 25.922 1 88 95 SER A N 1
ATOM 742 C CA . SER A 1 95 ? 2.154 42.094 26.203 1 88 95 SER A CA 1
ATOM 743 C C . SER A 1 95 ? 1.68 42.562 27.578 1 88 95 SER A C 1
ATOM 745 O O . SER A 1 95 ? 2.352 43.375 28.234 1 88 95 SER A O 1
ATOM 747 N N . THR A 1 96 ? 0.51 42.094 27.984 1 91.06 96 THR A N 1
ATOM 748 C CA . THR A 1 96 ? 0.004 42.438 29.312 1 91.06 96 THR A CA 1
ATOM 749 C C . THR A 1 96 ? 0.915 41.875 30.406 1 91.06 96 THR A C 1
ATOM 751 O O . THR A 1 96 ? 1.244 42.562 31.359 1 91.06 96 THR A O 1
ATOM 754 N N . VAL A 1 97 ? 1.306 40.625 30.203 1 90.81 97 VAL A N 1
ATOM 755 C CA . VAL A 1 97 ? 2.221 40 31.156 1 90.81 97 VAL A CA 1
ATOM 756 C C . VAL A 1 97 ? 3.512 40.812 31.234 1 90.81 97 VAL A C 1
ATOM 758 O O . VAL A 1 97 ? 3.988 41.156 32.312 1 90.81 97 VAL A O 1
ATOM 761 N N . TRP A 1 98 ? 3.961 41.312 30.156 1 84.75 98 TRP A N 1
ATOM 762 C CA . TRP A 1 98 ? 5.223 42.031 30.094 1 84.75 98 TRP A CA 1
ATOM 763 C C . TRP A 1 98 ? 5.086 43.406 30.719 1 84.75 98 TRP A C 1
ATOM 765 O O . TRP A 1 98 ? 5.977 43.875 31.453 1 84.75 98 TRP A O 1
ATOM 775 N N . THR A 1 99 ? 3.984 44.094 30.438 1 86.5 99 THR A N 1
ATOM 776 C CA . THR A 1 99 ? 3.742 45.438 30.984 1 86.5 99 THR A CA 1
ATOM 777 C C . THR A 1 99 ? 3.639 45.375 32.5 1 86.5 99 THR A C 1
ATOM 779 O O . THR A 1 99 ? 4.176 46.25 33.188 1 86.5 99 THR A O 1
ATOM 782 N N . PHE A 1 100 ? 3.041 44.344 33 1 86.81 100 PHE A N 1
ATOM 783 C CA . PHE A 1 100 ? 2.908 44.219 34.438 1 86.81 100 PHE A CA 1
ATOM 784 C C . PHE A 1 100 ? 4.25 43.906 35.094 1 86.81 100 PHE A C 1
ATOM 786 O O . PHE A 1 100 ? 4.57 44.406 36.156 1 86.81 100 PHE A O 1
ATOM 793 N N . VAL A 1 101 ? 5.059 43.094 34.406 1 82.19 101 VAL A N 1
ATOM 794 C CA . VAL A 1 101 ? 6.375 42.75 34.938 1 82.19 101 VAL A CA 1
ATOM 795 C C . VAL A 1 101 ? 7.273 43.969 34.969 1 82.19 101 VAL A C 1
ATOM 797 O O . VAL A 1 101 ? 8.023 44.188 35.906 1 82.19 101 VAL A O 1
ATOM 800 N N . GLU A 1 102 ? 7.117 44.812 33.938 1 79.44 102 GLU A N 1
ATOM 801 C CA . GLU A 1 102 ? 7.883 46.062 33.906 1 79.44 102 GLU A CA 1
ATOM 802 C C . GLU A 1 102 ? 7.445 47.031 35 1 79.44 102 GLU A C 1
ATOM 804 O O . GLU A 1 102 ? 8.273 47.688 35.594 1 79.44 102 GLU A O 1
ATOM 809 N N . LEU A 1 103 ? 6.152 47.094 35.156 1 78.5 103 LEU A N 1
ATOM 810 C CA . LEU A 1 103 ? 5.605 47.969 36.188 1 78.5 103 LEU A CA 1
ATOM 811 C C . LEU A 1 103 ? 6.062 47.5 37.594 1 78.5 103 LEU A C 1
ATOM 813 O O . LEU A 1 103 ? 6.379 48.344 38.438 1 78.5 103 LEU A O 1
ATOM 817 N N . LEU A 1 104 ? 6.16 46.25 37.719 1 75 104 LEU A N 1
ATOM 818 C CA . LEU A 1 104 ? 6.59 45.688 38.969 1 75 104 LEU A CA 1
ATOM 819 C C . LEU A 1 104 ? 8.086 45.938 39.188 1 75 104 LEU A C 1
ATOM 821 O O . LEU A 1 104 ? 8.523 46.188 40.312 1 75 104 LEU A O 1
ATOM 825 N N . TRP A 1 105 ? 8.773 45.938 38.156 1 73.88 105 TRP A N 1
ATOM 826 C CA . TRP A 1 105 ? 10.219 46.094 38.25 1 73.88 105 TRP A CA 1
ATOM 827 C C . TRP A 1 105 ? 10.586 47.562 38.469 1 73.88 105 TRP A C 1
ATOM 829 O O . TRP A 1 105 ? 11.5 47.875 39.25 1 73.88 105 TRP A O 1
ATOM 839 N N . SER A 1 106 ? 9.93 48.5 37.812 1 67.44 106 SER A N 1
ATOM 840 C CA . SER A 1 106 ? 10.203 49.938 37.969 1 67.44 106 SER A CA 1
ATOM 841 C C . SER A 1 106 ? 9.719 50.438 39.344 1 67.44 106 SER A C 1
ATOM 843 O O . SER A 1 106 ? 10.32 51.344 39.906 1 67.44 106 SER A O 1
ATOM 845 N N . GLY A 1 107 ? 8.625 49.969 39.812 1 61.31 107 GLY A N 1
ATOM 846 C CA . GLY A 1 107 ? 8.117 50.344 41.125 1 61.31 107 GLY A CA 1
ATOM 847 C C . GLY A 1 107 ? 9.008 49.906 42.25 1 61.31 107 GLY A C 1
ATOM 848 O O . GLY A 1 107 ? 8.914 50.438 43.375 1 61.31 107 GLY A O 1
ATOM 849 N N . ARG A 1 108 ? 9.758 48.875 42.156 1 55.75 108 ARG A N 1
ATOM 850 C CA . ARG A 1 108 ? 10.664 48.438 43.219 1 55.75 108 ARG A CA 1
ATOM 851 C C . ARG A 1 108 ? 11.711 49.5 43.5 1 55.75 108 ARG A C 1
ATOM 853 O O . ARG A 1 108 ? 12.172 49.656 44.656 1 55.75 108 ARG A O 1
ATOM 860 N N . ARG A 1 109 ? 12.211 50.281 42.625 1 51.88 109 ARG A N 1
ATOM 861 C CA . ARG A 1 109 ? 13.227 51.281 42.875 1 51.88 109 ARG A CA 1
ATOM 862 C C . ARG A 1 109 ? 12.625 52.531 43.562 1 51.88 109 ARG A C 1
ATOM 864 O O . ARG A 1 109 ? 13.32 53.25 44.281 1 51.88 109 ARG A O 1
ATOM 871 N N . GLU A 1 110 ? 11.492 52.844 43.062 1 51.03 110 GLU A N 1
ATOM 872 C CA . GLU A 1 110 ? 10.906 54 43.781 1 51.03 110 GLU A CA 1
ATOM 873 C C . GLU A 1 110 ? 10.102 53.531 45 1 51.03 110 GLU A C 1
ATOM 875 O O . GLU A 1 110 ? 9.414 52.5 44.938 1 51.03 110 GLU A O 1
ATOM 880 N N . GLN A 1 111 ? 10.648 53.625 46.219 1 47.88 111 GLN A N 1
ATOM 881 C CA . GLN A 1 111 ? 10.211 53.219 47.562 1 47.88 111 GLN A CA 1
ATOM 882 C C . GLN A 1 111 ? 8.727 52.875 47.562 1 47.88 111 GLN A C 1
ATOM 884 O O . GLN A 1 111 ? 8.227 52.281 48.531 1 47.88 111 GLN A O 1
ATOM 889 N N . LYS A 1 112 ? 7.672 53.656 47.094 1 47.94 112 LYS A N 1
ATOM 890 C CA . LYS A 1 112 ? 6.266 53.844 47.438 1 47.94 112 LYS A CA 1
ATOM 891 C C . LYS A 1 112 ? 5.359 53 46.562 1 47.94 112 LYS A C 1
ATOM 893 O O . LYS A 1 112 ? 4.137 53.188 46.562 1 47.94 112 LYS A O 1
ATOM 898 N N . ALA A 1 113 ? 5.812 52.125 45.719 1 50.03 113 ALA A N 1
ATOM 899 C CA . ALA A 1 113 ? 4.863 51.656 44.719 1 50.03 113 ALA A CA 1
ATOM 900 C C . ALA A 1 113 ? 4.043 50.469 45.219 1 50.03 113 ALA A C 1
ATOM 902 O O . ALA A 1 113 ? 4.594 49.406 45.5 1 50.03 113 ALA A O 1
ATOM 903 N N . HIS A 1 114 ? 3.074 50.594 45.969 1 51.78 114 HIS A N 1
ATOM 904 C CA . HIS A 1 114 ? 1.917 49.844 46.438 1 51.78 114 HIS A CA 1
ATOM 905 C C . HIS A 1 114 ? 1.327 48.969 45.344 1 51.78 114 HIS A C 1
ATOM 907 O O . HIS A 1 114 ? 0.239 48.406 45.5 1 51.78 114 HIS A O 1
ATOM 913 N N . ILE A 1 115 ? 2.018 48.844 44.25 1 54.56 115 ILE A N 1
ATOM 914 C CA . ILE A 1 115 ? 1.356 48.188 43.125 1 54.56 115 ILE A CA 1
ATOM 915 C C . ILE A 1 115 ? 1.402 46.688 43.312 1 54.56 115 ILE A C 1
ATOM 917 O O . ILE A 1 115 ? 0.69 45.969 42.594 1 54.56 115 ILE A O 1
ATOM 921 N N . TRP A 1 116 ? 2.402 46.094 44.312 1 57.88 116 TRP A N 1
ATOM 922 C CA . TRP A 1 116 ? 2.33 44.656 44.5 1 57.88 116 TRP A CA 1
ATOM 923 C C . TRP A 1 116 ? 1.04 44.281 45.219 1 57.88 116 TRP A C 1
ATOM 925 O O . TRP A 1 116 ? 1.019 44.156 46.469 1 57.88 116 TRP A O 1
ATOM 935 N N . ASN A 1 117 ? -0.065 44.469 44.5 1 67.38 117 ASN A N 1
ATOM 936 C CA . ASN A 1 117 ? -1.358 44.094 45.062 1 67.38 117 ASN A CA 1
ATOM 937 C C . ASN A 1 117 ? -1.85 42.781 44.469 1 67.38 117 ASN A C 1
ATOM 939 O O . ASN A 1 117 ? -1.374 42.344 43.406 1 67.38 117 ASN A O 1
ATOM 943 N N . TRP A 1 118 ? -2.4 41.969 45.25 1 78.06 118 TRP A N 1
ATOM 944 C CA . TRP A 1 118 ? -2.963 40.688 44.906 1 78.06 118 TRP A CA 1
ATOM 945 C C . TRP A 1 118 ? -3.727 40.75 43.594 1 78.06 118 TRP A C 1
ATOM 947 O O . TRP A 1 118 ? -3.783 39.781 42.844 1 78.06 118 TRP A O 1
ATOM 957 N N . LYS A 1 119 ? -4.094 41.938 43.156 1 80.94 119 LYS A N 1
ATOM 958 C CA . LYS A 1 119 ? -4.867 42.125 41.906 1 80.94 119 LYS A CA 1
ATOM 959 C C . LYS A 1 119 ? -3.961 42.094 40.688 1 80.94 119 LYS A C 1
ATOM 961 O O . LYS A 1 119 ? -4.285 41.438 39.688 1 80.94 119 LYS A O 1
ATOM 966 N N . SER A 1 120 ? -2.799 42.656 40.75 1 83.38 120 SER A N 1
ATOM 967 C CA . SER A 1 120 ? -1.86 42.656 39.656 1 83.38 120 SER A CA 1
ATOM 968 C C . SER A 1 120 ? -1.265 41.281 39.406 1 83.38 120 SER A C 1
ATOM 970 O O . SER A 1 120 ? -1.117 40.844 38.25 1 83.38 120 SER A O 1
ATOM 972 N N . ILE A 1 121 ? -1.019 40.562 40.469 1 86.88 121 ILE A N 1
ATOM 973 C CA . ILE A 1 121 ? -0.428 39.25 40.344 1 86.88 121 ILE A CA 1
ATOM 974 C C . ILE A 1 121 ? -1.448 38.281 39.75 1 86.88 121 ILE A C 1
ATOM 976 O O . ILE A 1 121 ? -1.099 37.438 38.906 1 86.88 121 ILE A O 1
ATOM 980 N N . SER A 1 122 ? -2.684 38.375 40.219 1 89.81 122 SER A N 1
ATOM 981 C CA . SER A 1 122 ? -3.736 37.5 39.688 1 89.81 122 SER A CA 1
ATOM 982 C C . SER A 1 122 ? -3.963 37.781 38.219 1 89.81 122 SER A C 1
ATOM 984 O O . SER A 1 122 ? -4.234 36.844 37.438 1 89.81 122 SER A O 1
ATOM 986 N N . LEU A 1 123 ? -3.799 39 37.781 1 91 123 LEU A N 1
ATOM 987 C CA . LEU A 1 123 ? -3.994 39.375 36.375 1 91 123 LEU A CA 1
ATOM 988 C C . LEU A 1 123 ? -2.838 38.844 35.531 1 91 123 LEU A C 1
ATOM 990 O O . LEU A 1 123 ? -3.041 38.438 34.406 1 91 123 LEU A O 1
ATOM 994 N N . ILE A 1 124 ? -1.626 38.875 36.062 1 92.19 124 ILE A N 1
ATOM 995 C CA . ILE A 1 124 ? -0.461 38.344 35.375 1 92.19 124 ILE A CA 1
ATOM 996 C C . ILE A 1 124 ? -0.606 36.844 35.188 1 92.19 124 ILE A C 1
ATOM 998 O O . ILE A 1 124 ? -0.362 36.312 34.094 1 92.19 124 ILE A O 1
ATOM 1002 N N . ALA A 1 125 ? -0.974 36.188 36.25 1 94.69 125 ALA A N 1
ATOM 1003 C CA . ALA A 1 125 ? -1.159 34.719 36.188 1 94.69 125 ALA A CA 1
ATOM 1004 C C . ALA A 1 125 ? -2.252 34.375 35.188 1 94.69 125 ALA A C 1
ATOM 1006 O O . ALA A 1 125 ? -2.102 33.406 34.406 1 94.69 125 ALA A O 1
ATOM 1007 N N . PHE A 1 126 ? -3.32 35.125 35.219 1 95.62 126 PHE A N 1
ATOM 1008 C CA . PHE A 1 126 ? -4.418 34.844 34.281 1 95.62 126 PHE A CA 1
ATOM 1009 C C . PHE A 1 126 ? -3.994 35.094 32.844 1 95.62 126 PHE A C 1
ATOM 1011 O O . PHE A 1 126 ? -4.336 34.344 31.953 1 95.62 126 PHE A O 1
ATOM 1018 N N . ALA A 1 127 ? -3.309 36.188 32.594 1 95.56 127 ALA A N 1
ATOM 1019 C CA . ALA A 1 127 ? -2.836 36.5 31.25 1 95.56 127 ALA A CA 1
ATOM 1020 C C . ALA A 1 127 ? -1.879 35.438 30.734 1 95.56 127 ALA A C 1
ATOM 1022 O O . ALA A 1 127 ? -1.946 35.062 29.562 1 95.56 127 ALA A O 1
ATOM 1023 N N . ALA A 1 128 ? -0.998 34.969 31.609 1 95.44 128 ALA A N 1
ATOM 1024 C CA . ALA A 1 128 ? -0.06 33.938 31.219 1 95.44 128 ALA A CA 1
ATOM 1025 C C . ALA A 1 128 ? -0.794 32.625 30.906 1 95.44 128 ALA A C 1
ATOM 1027 O O . ALA A 1 128 ? -0.487 31.953 29.906 1 95.44 128 ALA A O 1
ATOM 1028 N N . LEU A 1 129 ? -1.699 32.312 31.781 1 96.56 129 LEU A N 1
ATOM 1029 C CA . LEU A 1 129 ? -2.492 31.109 31.547 1 96.56 129 LEU A CA 1
ATOM 1030 C C . LEU A 1 129 ? -3.291 31.219 30.266 1 96.56 129 LEU A C 1
ATOM 1032 O O . LEU A 1 129 ? -3.406 30.25 29.516 1 96.56 129 LEU A O 1
ATOM 1036 N N . HIS A 1 130 ? -3.869 32.406 30.047 1 96.5 130 HIS A N 1
ATOM 1037 C CA . HIS A 1 130 ? -4.617 32.625 28.828 1 96.5 130 HIS A CA 1
ATOM 1038 C C . HIS A 1 130 ? -3.73 32.469 27.594 1 96.5 130 HIS A C 1
ATOM 1040 O O . HIS A 1 130 ? -4.141 31.844 26.609 1 96.5 130 HIS A O 1
ATOM 1046 N N . LEU A 1 131 ? -2.541 32.969 27.656 1 93.44 131 LEU A N 1
ATOM 1047 C CA . LEU A 1 131 ? -1.599 32.844 26.547 1 93.44 131 LEU A CA 1
ATOM 1048 C C . LEU A 1 131 ? -1.257 31.391 26.266 1 93.44 131 LEU A C 1
ATOM 1050 O O . LEU A 1 131 ? -1.326 30.953 25.125 1 93.44 131 LEU A O 1
ATOM 1054 N N . VAL A 1 132 ? -0.978 30.625 27.25 1 94.25 132 VAL A N 1
ATOM 1055 C CA . VAL A 1 132 ? -0.589 29.234 27.109 1 94.25 132 VAL A CA 1
ATOM 1056 C C . VAL A 1 132 ? -1.775 28.422 26.594 1 94.25 132 VAL A C 1
ATOM 1058 O O . VAL A 1 132 ? -1.608 27.516 25.781 1 94.25 132 VAL A O 1
ATOM 1061 N N . THR A 1 133 ? -2.918 28.719 27.109 1 94.81 133 THR A N 1
ATOM 1062 C CA . THR A 1 133 ? -4.117 27.984 26.719 1 94.81 133 THR A CA 1
ATOM 1063 C C . THR A 1 133 ? -4.383 28.141 25.219 1 94.81 133 THR A C 1
ATOM 1065 O O . THR A 1 133 ? -4.684 27.156 24.531 1 94.81 133 THR A O 1
ATOM 1068 N N . PHE A 1 134 ? -4.207 29.266 24.688 1 93.19 134 PHE A N 1
ATOM 1069 C CA . PHE A 1 134 ? -4.52 29.469 23.281 1 93.19 134 PHE A CA 1
ATOM 1070 C C . PHE A 1 134 ? -3.379 29 22.391 1 93.19 134 PHE A C 1
ATOM 1072 O O . PHE A 1 134 ? -3.605 28.578 21.25 1 93.19 134 PHE A O 1
ATOM 1079 N N . LEU A 1 135 ? -2.154 29.062 22.906 1 90.12 135 LEU A N 1
ATOM 1080 C CA . LEU A 1 135 ? -1.067 28.422 22.188 1 90.12 135 LEU A CA 1
ATOM 1081 C C . LEU A 1 135 ? -1.303 26.922 22.062 1 90.12 135 LEU A C 1
ATOM 1083 O O . LEU A 1 135 ? -1.194 26.344 20.984 1 90.12 135 LEU A O 1
ATOM 1087 N N . ALA A 1 136 ? -1.702 26.312 23.125 1 92.88 136 ALA A N 1
ATOM 1088 C CA . ALA A 1 136 ? -1.995 24.891 23.156 1 92.88 136 ALA A CA 1
ATOM 1089 C C . ALA A 1 136 ? -3.205 24.562 22.281 1 92.88 136 ALA A C 1
ATOM 1091 O O . ALA A 1 136 ? -3.215 23.547 21.578 1 92.88 136 ALA A O 1
ATOM 1092 N N . ALA A 1 137 ? -4.195 25.406 22.391 1 93.5 137 ALA A N 1
ATOM 1093 C CA . ALA A 1 137 ? -5.395 25.188 21.578 1 93.5 137 ALA A CA 1
ATOM 1094 C C . ALA A 1 137 ? -5.07 25.234 20.094 1 93.5 137 ALA A C 1
ATOM 1096 O O . ALA A 1 137 ? -5.637 24.469 19.312 1 93.5 137 ALA A O 1
ATOM 1097 N N . GLY A 1 138 ? -4.207 26.125 19.719 1 90.75 138 GLY A N 1
ATOM 1098 C CA . GLY A 1 138 ? -3.779 26.172 18.328 1 90.75 138 GLY A CA 1
ATOM 1099 C C . GLY A 1 138 ? -3.121 24.891 17.875 1 90.75 138 GLY A C 1
ATOM 1100 O O . GLY A 1 138 ? -3.406 24.391 16.781 1 90.75 138 GLY A O 1
ATOM 1101 N N . ILE A 1 139 ? -2.33 24.359 18.688 1 90.19 139 ILE A N 1
ATOM 1102 C CA . ILE A 1 139 ? -1.635 23.125 18.375 1 90.19 139 ILE A CA 1
ATOM 1103 C C . ILE A 1 139 ? -2.631 21.953 18.359 1 90.19 139 ILE A C 1
ATOM 1105 O O . ILE A 1 139 ? -2.537 21.062 17.531 1 90.19 139 ILE A O 1
ATOM 1109 N N . LEU A 1 140 ? -3.633 21.953 19.25 1 91.94 140 LEU A N 1
ATOM 1110 C CA . LEU A 1 140 ? -4.59 20.875 19.406 1 91.94 140 LEU A CA 1
ATOM 1111 C C . LEU A 1 140 ? -5.578 20.844 18.25 1 91.94 140 LEU A C 1
ATOM 1113 O O . LEU A 1 140 ? -6.336 19.875 18.094 1 91.94 140 LEU A O 1
ATOM 1117 N N . THR A 1 141 ? -5.578 21.875 17.375 1 90.88 141 THR A N 1
ATOM 1118 C CA . THR A 1 141 ? -6.398 21.812 16.172 1 90.88 141 THR A CA 1
ATOM 1119 C C . THR A 1 141 ? -5.984 20.641 15.297 1 90.88 141 THR A C 1
ATOM 1121 O O . THR A 1 141 ? -6.773 20.156 14.477 1 90.88 141 THR A O 1
ATOM 1124 N N . SER A 1 142 ? -4.801 20.188 15.422 1 89.44 142 SER A N 1
ATOM 1125 C CA . SER A 1 142 ? -4.324 19.062 14.633 1 89.44 142 SER A CA 1
ATOM 1126 C C . SER A 1 142 ? -5.09 17.781 14.977 1 89.44 142 SER A C 1
ATOM 1128 O O . SER A 1 142 ? -5.094 16.828 14.203 1 89.44 142 SER A O 1
ATOM 1130 N N . ARG A 1 143 ? -5.727 17.719 16.109 1 90.94 143 ARG A N 1
ATOM 1131 C CA . ARG A 1 143 ? -6.465 16.547 16.547 1 90.94 143 ARG A CA 1
ATOM 1132 C C . ARG A 1 143 ? -7.746 16.375 15.734 1 90.94 143 ARG A C 1
ATOM 1134 O O . ARG A 1 143 ? -8.406 15.328 15.82 1 90.94 143 ARG A O 1
ATOM 1141 N N . ILE A 1 144 ? -8.078 17.344 14.938 1 93.5 144 ILE A N 1
ATOM 1142 C CA . ILE A 1 144 ? -9.219 17.266 14.039 1 93.5 144 ILE A CA 1
ATOM 1143 C C . ILE A 1 144 ? -8.93 16.266 12.93 1 93.5 144 ILE A C 1
ATOM 1145 O O . ILE A 1 144 ? -9.852 15.727 12.305 1 93.5 144 ILE A O 1
ATOM 1149 N N . LEU A 1 145 ? -7.672 16.094 12.734 1 92.06 145 LEU A N 1
ATOM 1150 C CA . LEU A 1 145 ? -7.258 15.102 11.75 1 92.06 145 LEU A CA 1
ATOM 1151 C C . LEU A 1 145 ? -7.5 13.688 12.273 1 92.06 145 LEU A C 1
ATOM 1153 O O . LEU A 1 145 ? -6.953 13.297 13.312 1 92.06 145 LEU A O 1
ATOM 1157 N N . LEU A 1 146 ? -8.32 12.945 11.625 1 92.31 146 LEU A N 1
ATOM 1158 C CA . LEU A 1 146 ? -8.703 11.625 12.109 1 92.31 146 LEU A CA 1
ATOM 1159 C C . LEU A 1 146 ? -7.871 10.539 11.438 1 92.31 146 LEU A C 1
ATOM 1161 O O . LEU A 1 146 ? -7.68 9.461 12 1 92.31 146 LEU A O 1
ATOM 1165 N N . GLY A 1 147 ? -7.488 10.773 10.211 1 90.06 147 GLY A N 1
ATOM 1166 C CA . GLY A 1 147 ? -6.719 9.75 9.516 1 90.06 147 GLY A CA 1
ATOM 1167 C C . GLY A 1 147 ? -7.023 9.68 8.031 1 90.06 147 GLY A C 1
ATOM 1168 O O . GLY A 1 147 ? -7.391 10.688 7.422 1 90.06 147 GLY A O 1
ATOM 1169 N N . ASN A 1 148 ? -6.777 8.477 7.453 1 91.88 148 ASN A N 1
ATOM 1170 C CA . ASN A 1 148 ? -6.879 8.359 6 1 91.88 148 ASN A CA 1
ATOM 1171 C C . ASN A 1 148 ? -8.062 7.492 5.586 1 91.88 148 ASN A C 1
ATOM 1173 O O . ASN A 1 148 ? -8.109 6.992 4.461 1 91.88 148 ASN A O 1
ATOM 1177 N N . LEU A 1 149 ? -8.977 7.273 6.531 1 95.12 149 LEU A N 1
ATOM 1178 C CA . LEU A 1 149 ? -10.203 6.559 6.191 1 95.12 149 LEU A CA 1
ATOM 1179 C C . LEU A 1 149 ? -11.086 7.395 5.27 1 95.12 149 LEU A C 1
ATOM 1181 O O . LEU A 1 149 ? -11.375 8.555 5.57 1 95.12 149 LEU A O 1
ATOM 1185 N N . VAL A 1 150 ? -11.445 6.879 4.152 1 96.69 150 VAL A N 1
ATOM 1186 C CA . VAL A 1 150 ? -12.234 7.586 3.152 1 96.69 150 VAL A CA 1
ATOM 1187 C C . VAL A 1 150 ? -13.414 6.719 2.715 1 96.69 150 VAL A C 1
ATOM 1189 O O . VAL A 1 150 ? -13.555 5.582 3.17 1 96.69 150 VAL A O 1
ATOM 1192 N N . VAL A 1 151 ? -14.273 7.289 1.906 1 97.25 151 VAL A N 1
ATOM 1193 C CA . VAL A 1 151 ? -15.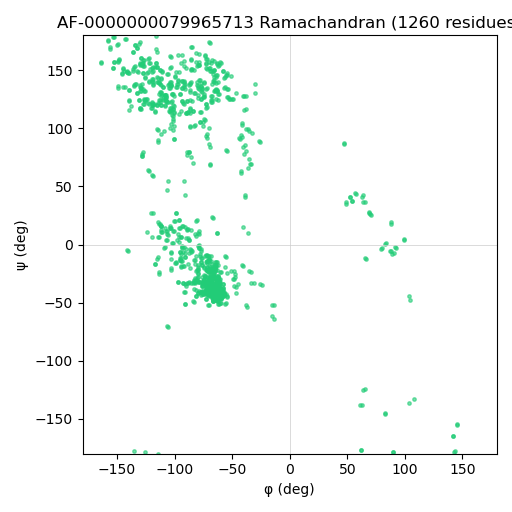391 6.555 1.316 1 97.25 151 VAL A CA 1
ATOM 1194 C C . VAL A 1 151 ? -15.305 6.621 -0.207 1 97.25 151 VAL A C 1
ATOM 1196 O O . VAL A 1 151 ? -14.734 7.562 -0.762 1 97.25 151 VAL A O 1
ATOM 1199 N N . SER A 1 152 ? -15.82 5.59 -0.83 1 95.88 152 SER A N 1
ATOM 1200 C CA . SER A 1 152 ? -15.734 5.5 -2.283 1 95.88 152 SER A CA 1
ATOM 1201 C C . SER A 1 152 ? -16.656 6.508 -2.961 1 95.88 152 SER A C 1
ATOM 1203 O O . SER A 1 152 ? -17.672 6.895 -2.395 1 95.88 152 SER A O 1
ATOM 1205 N N . ARG A 1 153 ? -16.203 6.891 -4.137 1 94.69 153 ARG A N 1
ATOM 1206 C CA . ARG A 1 153 ? -17.062 7.727 -4.977 1 94.69 153 ARG A CA 1
ATOM 1207 C C . ARG A 1 153 ? -18.016 6.879 -5.801 1 94.69 153 ARG A C 1
ATOM 1209 O O . ARG A 1 153 ? -17.719 5.719 -6.109 1 94.69 153 ARG A O 1
ATOM 1216 N N . SER A 1 154 ? -19.156 7.418 -6.121 1 92.81 154 SER A N 1
ATOM 1217 C CA . SER A 1 154 ? -20.078 6.734 -7.023 1 92.81 154 SER A CA 1
ATOM 1218 C C . SER A 1 154 ? -19.594 6.824 -8.469 1 92.81 154 SER A C 1
ATOM 1220 O O . SER A 1 154 ? -19.688 7.887 -9.094 1 92.81 154 SER A O 1
ATOM 1222 N N . THR A 1 155 ? -19.094 5.734 -8.922 1 89.56 155 THR A N 1
ATOM 1223 C CA . THR A 1 155 ? -18.609 5.711 -10.297 1 89.56 155 THR A CA 1
ATOM 1224 C C . THR A 1 155 ? -19.656 5.125 -11.234 1 89.56 155 THR A C 1
ATOM 1226 O O . THR A 1 155 ? -20.578 4.43 -10.781 1 89.56 155 THR A O 1
ATOM 1229 N N . ASP A 1 156 ? -19.531 5.332 -12.508 1 87.25 156 ASP A N 1
ATOM 1230 C CA . ASP A 1 156 ? -20.484 4.84 -13.492 1 87.25 156 ASP A CA 1
ATOM 1231 C C . ASP A 1 156 ? -20.375 3.328 -13.664 1 87.25 156 ASP A C 1
ATOM 1233 O O . ASP A 1 156 ? -21.328 2.668 -14.078 1 87.25 156 ASP A O 1
ATOM 1237 N N . THR A 1 157 ? -19.312 2.824 -13.289 1 90.5 157 THR A N 1
ATOM 1238 C CA . THR A 1 157 ? -19.078 1.404 -13.539 1 90.5 157 THR A CA 1
ATOM 1239 C C . THR A 1 157 ? -19.062 0.624 -12.227 1 90.5 157 THR A C 1
ATOM 1241 O O . THR A 1 157 ? -18.578 -0.513 -12.18 1 90.5 157 THR A O 1
ATOM 1244 N N . CYS A 1 158 ? -19.562 1.231 -11.203 1 92.81 158 CYS A N 1
ATOM 1245 C CA . CYS A 1 158 ? -19.609 0.539 -9.922 1 92.81 158 CYS A CA 1
ATOM 1246 C C . CYS A 1 158 ? -20.516 -0.683 -9.992 1 92.81 158 CYS A C 1
ATOM 1248 O O . CYS A 1 158 ? -21.484 -0.697 -10.75 1 92.81 158 CYS A O 1
ATOM 1250 N N . GLY A 1 159 ? -20.109 -1.711 -9.289 1 92.19 159 GLY A N 1
ATOM 1251 C CA . GLY A 1 159 ? -20.953 -2.898 -9.219 1 92.19 159 GLY A CA 1
ATOM 1252 C C . GLY A 1 159 ? -20.156 -4.191 -9.219 1 92.19 159 GLY A C 1
ATOM 1253 O O . GLY A 1 159 ? -18.922 -4.168 -9.102 1 92.19 159 GLY A O 1
ATOM 1254 N N . GLN A 1 160 ? -20.922 -5.273 -9.195 1 90.38 160 GLN A N 1
ATOM 1255 C CA . GLN A 1 160 ? -20.344 -6.609 -9.289 1 90.38 160 GLN A CA 1
ATOM 1256 C C . GLN A 1 160 ? -20.5 -7.184 -10.695 1 90.38 160 GLN A C 1
ATOM 1258 O O . GLN A 1 160 ? -21.609 -7.543 -11.102 1 90.38 160 GLN A O 1
ATOM 1263 N N . TRP A 1 161 ? -19.406 -7.297 -11.352 1 88.75 161 TRP A N 1
ATOM 1264 C CA . TRP A 1 161 ? -19.406 -7.617 -12.773 1 88.75 161 TRP A CA 1
ATOM 1265 C C . TRP A 1 161 ? -19.188 -9.109 -12.992 1 88.75 161 TRP A C 1
ATOM 1267 O O . TRP A 1 161 ? -18.484 -9.766 -12.219 1 88.75 161 TRP A O 1
ATOM 1277 N N . SER A 1 162 ? -19.859 -9.625 -13.914 1 86.94 162 SER A N 1
ATOM 1278 C CA . SER A 1 162 ? -19.734 -11.008 -14.375 1 86.94 162 SER A CA 1
ATOM 1279 C C . SER A 1 162 ? -19.891 -11.109 -15.883 1 86.94 162 SER A C 1
ATOM 1281 O O . SER A 1 162 ? -20 -10.094 -16.578 1 86.94 162 SER A O 1
ATOM 1283 N N . SER A 1 163 ? -19.719 -12.336 -16.375 1 84.06 163 SER A N 1
ATOM 1284 C CA . SER A 1 163 ? -19.859 -12.531 -17.812 1 84.06 163 SER A CA 1
ATOM 1285 C C . SER A 1 163 ? -21.312 -12.711 -18.219 1 84.06 163 SER A C 1
ATOM 1287 O O . SER A 1 163 ? -22.141 -13.148 -17.406 1 84.06 163 SER A O 1
ATOM 1289 N N . SER A 1 164 ? -21.547 -12.25 -19.516 1 78.31 164 SER A N 1
ATOM 1290 C CA . SER A 1 164 ? -22.875 -12.492 -20.078 1 78.31 164 SER A CA 1
ATOM 1291 C C . SER A 1 164 ? -23 -13.922 -20.594 1 78.31 164 SER A C 1
ATOM 1293 O O . SER A 1 164 ? -22.109 -14.422 -21.281 1 78.31 164 SER A O 1
ATOM 1295 N N . ASN A 1 165 ? -24.031 -14.617 -20.188 1 69 165 ASN A N 1
ATOM 1296 C CA . ASN A 1 165 ? -24.266 -15.992 -20.625 1 69 165 ASN A CA 1
ATOM 1297 C C . ASN A 1 165 ? -24.672 -16.047 -22.094 1 69 165 ASN A C 1
ATOM 1299 O O . ASN A 1 165 ? -24.609 -17.094 -22.719 1 69 165 ASN A O 1
ATOM 1303 N N . THR A 1 166 ? -25.016 -14.969 -22.594 1 69.56 166 THR A N 1
ATOM 1304 C CA . THR A 1 166 ? -25.562 -14.961 -23.953 1 69.56 166 THR A CA 1
ATOM 1305 C C . THR A 1 166 ? -24.453 -14.758 -24.969 1 69.56 166 THR A C 1
ATOM 1307 O O . THR A 1 166 ? -24.656 -15 -26.172 1 69.56 166 THR A O 1
ATOM 1310 N N . ASN A 1 167 ? -23.359 -14.43 -24.547 1 68.5 167 ASN A N 1
ATOM 1311 C CA . ASN A 1 167 ? -22.25 -14.164 -25.469 1 68.5 167 ASN A CA 1
ATOM 1312 C C . ASN A 1 167 ? -21.281 -15.352 -25.531 1 68.5 167 ASN A C 1
ATOM 1314 O O . ASN A 1 167 ? -20.844 -15.859 -24.5 1 68.5 167 ASN A O 1
ATOM 1318 N N . PRO A 1 168 ? -21.141 -15.898 -26.75 1 67.69 168 PRO A N 1
ATOM 1319 C CA . PRO A 1 168 ? -20.203 -17.016 -26.891 1 67.69 168 PRO A CA 1
ATOM 1320 C C . PRO A 1 168 ? -18.844 -16.719 -26.25 1 67.69 168 PRO A C 1
ATOM 1322 O O . PRO A 1 168 ? -18.203 -17.625 -25.703 1 67.69 168 PRO A O 1
ATOM 1325 N N . ASP A 1 169 ? -18.5 -15.438 -26.25 1 70.12 169 ASP A N 1
ATOM 1326 C CA . ASP A 1 169 ? -17.219 -15.062 -25.672 1 70.12 169 ASP A CA 1
ATOM 1327 C C . ASP A 1 169 ? -17.344 -14.82 -24.172 1 70.12 169 ASP A C 1
ATOM 1329 O O . ASP A 1 169 ? -16.359 -14.461 -23.5 1 70.12 169 ASP A O 1
ATOM 1333 N N . GLY A 1 170 ? -18.531 -15.07 -23.734 1 74.75 170 GLY A N 1
ATOM 1334 C CA . GLY A 1 170 ? -18.797 -14.836 -22.328 1 74.75 170 GLY A CA 1
ATOM 1335 C C . GLY A 1 170 ? -18.031 -15.758 -21.406 1 74.75 170 GLY A C 1
ATOM 1336 O O . GLY A 1 170 ? -17.625 -15.359 -20.312 1 74.75 170 GLY A O 1
ATOM 1337 N N . LEU A 1 171 ? -17.75 -16.906 -21.953 1 73.75 171 LEU A N 1
ATOM 1338 C CA . LEU A 1 171 ? -17.016 -17.859 -21.141 1 73.75 171 LEU A CA 1
ATOM 1339 C C . LEU A 1 171 ? -15.578 -17.406 -20.938 1 73.75 171 LEU A C 1
ATOM 1341 O O . LEU A 1 171 ? -15.008 -17.578 -19.859 1 73.75 171 LEU A O 1
ATOM 1345 N N . ASP A 1 172 ? -15.039 -16.812 -21.938 1 74.81 172 ASP A N 1
ATOM 1346 C CA . ASP A 1 172 ? -13.672 -16.312 -21.828 1 74.81 172 ASP A CA 1
ATOM 1347 C C . ASP A 1 172 ? -13.578 -15.172 -20.828 1 74.81 172 ASP A C 1
ATOM 1349 O O . ASP A 1 172 ? -12.641 -15.117 -20.031 1 74.81 172 ASP A O 1
ATOM 1353 N N . VAL A 1 173 ? -14.57 -14.383 -20.844 1 78.38 173 VAL A N 1
ATOM 1354 C CA . VAL A 1 173 ? -14.609 -13.25 -19.922 1 78.38 173 VAL A CA 1
ATOM 1355 C C . VAL A 1 173 ? -14.797 -13.758 -18.5 1 78.38 173 VAL A C 1
ATOM 1357 O O . VAL A 1 173 ? -14.133 -13.281 -17.578 1 78.38 173 VAL A O 1
ATOM 1360 N N . TRP A 1 174 ? -15.617 -14.719 -18.391 1 80.94 174 TRP A N 1
ATOM 1361 C CA . TRP A 1 174 ? -15.867 -15.273 -17.062 1 80.94 174 TRP A CA 1
ATOM 1362 C C . TRP A 1 174 ? -14.594 -15.867 -16.469 1 80.94 174 TRP A C 1
ATOM 1364 O O . TRP A 1 174 ? -14.242 -15.594 -15.328 1 80.94 174 TRP A O 1
ATOM 1374 N N . GLN A 1 175 ? -13.977 -16.578 -17.281 1 77.44 175 GLN A N 1
ATOM 1375 C CA . GLN A 1 175 ? -12.758 -17.25 -16.812 1 77.44 175 GLN A CA 1
ATOM 1376 C C . GLN A 1 175 ? -11.688 -16.219 -16.438 1 77.44 175 GLN A C 1
ATOM 1378 O O . GLN A 1 175 ? -11.047 -16.344 -15.383 1 77.44 175 GLN A O 1
ATOM 1383 N N . SER A 1 176 ? -11.555 -15.258 -17.281 1 77.31 176 SER A N 1
ATOM 1384 C CA . SER A 1 176 ? -10.539 -14.25 -17.016 1 77.31 176 SER A CA 1
ATOM 1385 C C . SER A 1 176 ? -10.859 -13.453 -15.75 1 77.31 176 SER A C 1
ATOM 1387 O O . SER A 1 176 ? -9.984 -13.195 -14.93 1 77.31 176 SER A O 1
ATOM 1389 N N . LEU A 1 177 ? -12.094 -13.156 -15.586 1 82.12 177 LEU A N 1
ATOM 1390 C CA . LEU A 1 177 ? -12.516 -12.367 -14.43 1 82.12 177 LEU A CA 1
ATOM 1391 C C . LEU A 1 177 ? -12.32 -13.156 -13.133 1 82.12 177 LEU A C 1
ATOM 1393 O O . LEU A 1 177 ? -11.75 -12.633 -12.172 1 82.12 177 LEU A O 1
ATOM 1397 N N . ARG A 1 178 ? -12.672 -14.375 -13.148 1 83.31 178 ARG A N 1
ATOM 1398 C CA . ARG A 1 178 ? -12.594 -15.195 -11.945 1 83.31 178 ARG A CA 1
ATOM 1399 C C . ARG A 1 178 ? -11.148 -15.531 -11.594 1 83.31 178 ARG A C 1
ATOM 1401 O O . ARG A 1 178 ? -10.766 -15.516 -10.422 1 83.31 178 ARG A O 1
ATOM 1408 N N . GLN A 1 179 ? -10.422 -15.781 -12.555 1 82.06 179 GLN A N 1
ATOM 1409 C CA . GLN A 1 179 ? -9.016 -16.094 -12.32 1 82.06 179 GLN A CA 1
ATOM 1410 C C . GLN A 1 179 ? -8.273 -14.883 -11.758 1 82.06 179 GLN A C 1
ATOM 1412 O O . GLN A 1 179 ? -7.477 -15.016 -10.82 1 82.06 179 GLN A O 1
ATOM 1417 N N . ASN A 1 180 ? -8.562 -13.727 -12.32 1 80.31 180 ASN A N 1
ATOM 1418 C CA . ASN A 1 180 ? -7.918 -12.508 -11.828 1 80.31 180 ASN A CA 1
ATOM 1419 C C . ASN A 1 180 ? -8.312 -12.211 -10.383 1 80.31 180 ASN A C 1
ATOM 1421 O O . ASN A 1 180 ? -7.48 -11.781 -9.586 1 80.31 180 ASN A O 1
ATOM 1425 N N . GLU A 1 181 ? -9.484 -12.484 -10.117 1 86.25 181 GLU A N 1
ATOM 1426 C CA . GLU A 1 181 ? -9.945 -12.258 -8.75 1 86.25 181 GLU A CA 1
ATOM 1427 C C . GLU A 1 181 ? -9.297 -13.234 -7.777 1 86.25 181 GLU A C 1
ATOM 1429 O O . GLU A 1 181 ? -8.93 -12.852 -6.66 1 86.25 181 GLU A O 1
ATOM 1434 N N . THR A 1 182 ? -9.172 -14.391 -8.219 1 88.31 182 THR A N 1
ATOM 1435 C CA . THR A 1 182 ? -8.539 -15.398 -7.379 1 88.31 182 THR A CA 1
ATOM 1436 C C . THR A 1 182 ? -7.066 -15.055 -7.148 1 88.31 182 THR A C 1
ATOM 1438 O O . THR A 1 182 ? -6.578 -15.133 -6.02 1 88.31 182 THR A O 1
ATOM 1441 N N . MET A 1 183 ? -6.453 -14.625 -8.18 1 83.81 183 MET A N 1
ATOM 1442 C CA . MET A 1 183 ? -5.043 -14.273 -8.062 1 83.81 183 MET A CA 1
ATOM 1443 C C . MET A 1 183 ? -4.859 -13.039 -7.184 1 83.81 183 MET A C 1
ATOM 1445 O O . MET A 1 183 ? -3.93 -12.977 -6.383 1 83.81 183 MET A O 1
ATOM 1449 N N . ALA A 1 184 ? -5.742 -12.117 -7.395 1 85.88 184 ALA A N 1
ATOM 1450 C CA . ALA A 1 184 ? -5.684 -10.922 -6.559 1 85.88 184 ALA A CA 1
ATOM 1451 C C . ALA A 1 184 ? -5.898 -11.266 -5.09 1 85.88 184 ALA A C 1
ATOM 1453 O O . ALA A 1 184 ? -5.242 -10.703 -4.211 1 85.88 184 ALA A O 1
ATOM 1454 N N . THR A 1 185 ? -6.781 -12.133 -4.84 1 90.44 185 THR A N 1
ATOM 1455 C CA . THR A 1 185 ? -7.055 -12.562 -3.473 1 90.44 185 THR A CA 1
ATOM 1456 C C . THR A 1 185 ? -5.855 -13.297 -2.885 1 90.44 185 THR A C 1
ATOM 1458 O O . THR A 1 185 ? -5.492 -13.078 -1.727 1 90.44 185 THR A O 1
ATOM 1461 N N . ASP A 1 186 ? -5.277 -14.102 -3.672 1 88.19 186 ASP A N 1
ATOM 1462 C CA . ASP A 1 186 ? -4.074 -14.805 -3.24 1 88.19 186 ASP A CA 1
ATOM 1463 C C . ASP A 1 186 ? -2.965 -13.82 -2.873 1 88.19 186 ASP A C 1
ATOM 1465 O O . ASP A 1 186 ? -2.338 -13.953 -1.819 1 88.19 186 ASP A O 1
ATOM 1469 N N . ASN A 1 187 ? -2.82 -12.883 -3.748 1 84.25 187 ASN A N 1
ATOM 1470 C CA . ASN A 1 187 ? -1.802 -11.875 -3.494 1 84.25 187 ASN A CA 1
ATOM 1471 C C . ASN A 1 187 ? -2.078 -11.117 -2.199 1 84.25 187 ASN A C 1
ATOM 1473 O O . ASN A 1 187 ? -1.159 -10.844 -1.423 1 84.25 187 ASN A O 1
ATOM 1477 N N . TYR A 1 188 ? -3.258 -10.828 -2.027 1 90.31 188 TYR A N 1
ATOM 1478 C CA . TYR A 1 188 ? -3.617 -10.078 -0.83 1 90.31 188 TYR A CA 1
ATOM 1479 C C . TYR A 1 188 ? -3.379 -10.906 0.426 1 90.31 188 TYR A C 1
ATOM 1481 O O . TYR A 1 188 ? -2.848 -10.398 1.418 1 90.31 188 TYR A O 1
ATOM 1489 N N . VAL A 1 189 ? -3.803 -12.117 0.422 1 90.62 189 VAL A N 1
ATOM 1490 C CA . VAL A 1 189 ? -3.668 -12.969 1.597 1 90.62 189 VAL A CA 1
ATOM 1491 C C . VAL A 1 189 ? -2.191 -13.188 1.912 1 90.62 189 VAL A C 1
ATOM 1493 O O . VAL A 1 189 ? -1.785 -13.141 3.076 1 90.62 189 VAL A O 1
ATOM 1496 N N . ARG A 1 190 ? -1.4 -13.312 0.954 1 83.56 190 ARG A N 1
ATOM 1497 C CA . ARG A 1 190 ? 0.029 -13.523 1.149 1 83.56 190 ARG A CA 1
ATOM 1498 C C . ARG A 1 190 ? 0.695 -12.289 1.746 1 83.56 190 ARG A C 1
ATOM 1500 O O . ARG A 1 190 ? 1.622 -12.406 2.549 1 83.56 190 ARG A O 1
ATOM 1507 N N . GLU A 1 191 ? 0.137 -11.18 1.384 1 83.44 191 GLU A N 1
ATOM 1508 C CA . GLU A 1 191 ? 0.771 -9.938 1.812 1 83.44 191 GLU A CA 1
ATOM 1509 C C . GLU A 1 191 ? 0.179 -9.438 3.127 1 83.44 191 GLU A C 1
ATOM 1511 O O . GLU A 1 191 ? 0.882 -8.836 3.941 1 83.44 191 GLU A O 1
ATOM 1516 N N . CYS A 1 192 ? -1.055 -9.695 3.268 1 88.12 192 CYS A N 1
ATOM 1517 C CA . CYS A 1 192 ? -1.724 -8.898 4.289 1 88.12 192 CYS A CA 1
ATOM 1518 C C . CYS A 1 192 ? -2.246 -9.773 5.418 1 88.12 192 CYS A C 1
ATOM 1520 O O . CYS A 1 192 ? -2.596 -9.281 6.488 1 88.12 192 CYS A O 1
ATOM 1522 N N . TYR A 1 193 ? -2.342 -10.914 5.246 1 85.31 193 TYR A N 1
ATOM 1523 C CA . TYR A 1 193 ? -2.775 -11.789 6.328 1 85.31 193 TYR A CA 1
ATOM 1524 C C . TYR A 1 193 ? -1.581 -12.359 7.082 1 85.31 193 TYR A C 1
ATOM 1526 O O . TYR A 1 193 ? -0.468 -12.406 6.551 1 85.31 193 TYR A O 1
ATOM 1534 N N . ALA A 1 194 ? -1.546 -12.383 8.469 1 65.31 194 ALA A N 1
ATOM 1535 C CA . ALA A 1 194 ? -0.496 -12.594 9.461 1 65.31 194 ALA A CA 1
ATOM 1536 C C . ALA A 1 194 ? 0.495 -13.656 8.984 1 65.31 194 ALA A C 1
ATOM 1538 O O . ALA A 1 194 ? 1.704 -13.516 9.188 1 65.31 194 ALA A O 1
ATOM 1539 N N . GLU A 1 195 ? 0.13 -14.742 8.633 1 59.53 195 GLU A N 1
ATOM 1540 C CA . GLU A 1 195 ? 1.052 -15.859 8.453 1 59.53 195 GLU A CA 1
ATOM 1541 C C . GLU A 1 195 ? 1.764 -15.781 7.105 1 59.53 195 GLU A C 1
ATOM 1543 O O . GLU A 1 195 ? 2.506 -16.688 6.734 1 59.53 195 GLU A O 1
ATOM 1548 N N . GLY A 1 196 ? 1.722 -14.438 6.617 1 56.69 196 GLY A N 1
ATOM 1549 C CA . GLY A 1 196 ? 2.342 -14.422 5.301 1 56.69 196 GLY A CA 1
ATOM 1550 C C . GLY A 1 196 ? 3.781 -13.945 5.324 1 56.69 196 GLY A C 1
ATOM 1551 O O . GLY A 1 196 ? 4.203 -13.273 6.27 1 56.69 196 GLY A O 1
ATOM 1552 N N . PRO A 1 197 ? 4.598 -14.484 4.52 1 58.44 197 PRO A N 1
ATOM 1553 C CA . PRO A 1 197 ? 6.023 -14.164 4.422 1 58.44 197 PRO A CA 1
ATOM 1554 C C . PRO A 1 197 ? 6.277 -12.75 3.91 1 58.44 197 PRO A C 1
ATOM 1556 O O . PRO A 1 197 ? 7.402 -12.422 3.529 1 58.44 197 PRO A O 1
ATOM 1559 N N . SER A 1 198 ? 5.219 -11.883 4.094 1 65.06 198 SER A N 1
ATOM 1560 C CA . SER A 1 198 ? 5.348 -10.625 3.369 1 65.06 198 SER A CA 1
ATOM 1561 C C . SER A 1 198 ? 6.332 -9.688 4.062 1 65.06 198 SER A C 1
ATOM 1563 O O . SER A 1 198 ? 6.391 -9.641 5.293 1 65.06 198 SER A O 1
ATOM 1565 N N . ARG A 1 199 ? 7.191 -9.055 3.287 1 66.81 199 ARG A N 1
ATOM 1566 C CA . ARG A 1 199 ? 8.172 -8.07 3.742 1 66.81 199 ARG A CA 1
ATOM 1567 C C . ARG A 1 199 ? 7.59 -6.664 3.729 1 66.81 199 ARG A C 1
ATOM 1569 O O . ARG A 1 199 ? 8.312 -5.688 3.928 1 66.81 199 ARG A O 1
ATOM 1576 N N . GLY A 1 200 ? 6.344 -6.605 3.586 1 70.19 200 GLY A N 1
ATOM 1577 C CA . GLY A 1 200 ? 5.664 -5.32 3.627 1 70.19 200 GLY A CA 1
ATOM 1578 C C . GLY A 1 200 ? 5.973 -4.441 2.428 1 70.19 200 GLY A C 1
ATOM 1579 O O . GLY A 1 200 ? 6.016 -3.217 2.543 1 70.19 200 GLY A O 1
ATOM 1580 N N . ILE A 1 201 ? 6.297 -4.984 1.314 1 78.44 201 ILE A N 1
ATOM 1581 C CA . ILE A 1 201 ? 6.59 -4.238 0.097 1 78.44 201 ILE A CA 1
ATOM 1582 C C . ILE A 1 201 ? 5.309 -3.602 -0.44 1 78.44 201 ILE A C 1
ATOM 1584 O O . ILE A 1 201 ? 5.336 -2.48 -0.953 1 78.44 201 ILE A O 1
ATOM 1588 N N . LEU A 1 202 ? 4.312 -4.402 -0.301 1 82.44 202 LEU A N 1
ATOM 1589 C CA . LEU A 1 202 ? 2.996 -3.873 -0.649 1 82.44 202 LEU A CA 1
ATOM 1590 C C . LEU A 1 202 ? 2.229 -3.459 0.603 1 82.44 202 LEU A C 1
ATOM 1592 O O . LEU A 1 202 ? 2.27 -4.156 1.619 1 82.44 202 LEU A O 1
ATOM 1596 N N . ASP A 1 203 ? 1.754 -2.254 0.59 1 78.81 203 ASP A N 1
ATOM 1597 C CA . ASP A 1 203 ? 1.032 -1.763 1.761 1 78.81 203 ASP A CA 1
ATOM 1598 C C . ASP A 1 203 ? -0.362 -2.379 1.845 1 78.81 203 ASP A C 1
ATOM 1600 O O . ASP A 1 203 ? -1.131 -2.32 0.883 1 78.81 203 ASP A O 1
ATOM 1604 N N . CYS A 1 204 ? -0.662 -2.949 2.961 1 82.06 204 CYS A N 1
ATOM 1605 C CA . CYS A 1 204 ? -1.916 -3.648 3.217 1 82.06 204 CYS A CA 1
ATOM 1606 C C . CYS A 1 204 ? -2.945 -2.713 3.84 1 82.06 204 CYS A C 1
ATOM 1608 O O . CYS A 1 204 ? -3.941 -3.168 4.402 1 82.06 204 CYS A O 1
ATOM 1610 N N . GLY A 1 205 ? -2.785 -1.503 3.801 1 77.12 205 GLY A N 1
ATOM 1611 C CA . GLY A 1 205 ? -3.648 -0.61 4.555 1 77.12 205 GLY A CA 1
ATOM 1612 C C . GLY A 1 205 ? -4.758 -0.002 3.717 1 77.12 205 GLY A C 1
ATOM 1613 O O . GLY A 1 205 ? -5.285 1.061 4.055 1 77.12 205 GLY A O 1
ATOM 1614 N N . ARG A 1 206 ? -5.164 -0.72 2.654 1 87.38 206 ARG A N 1
ATOM 1615 C CA . ARG A 1 206 ? -6.176 -0.123 1.79 1 87.38 206 ARG A CA 1
ATOM 1616 C C . ARG A 1 206 ? -7.582 -0.52 2.236 1 87.38 206 ARG A C 1
ATOM 1618 O O . ARG A 1 206 ? -8.492 0.308 2.24 1 87.38 206 ARG A O 1
ATOM 1625 N N . LEU A 1 207 ? -7.727 -1.769 2.605 1 92.75 207 LEU A N 1
ATOM 1626 C CA . LEU A 1 207 ? -9.039 -2.223 3.043 1 92.75 207 LEU A CA 1
ATOM 1627 C C . LEU A 1 207 ? -9.383 -1.662 4.418 1 92.75 207 LEU A C 1
ATOM 1629 O O . LEU A 1 207 ? -8.492 -1.242 5.16 1 92.75 207 LEU A O 1
ATOM 1633 N N . TYR A 1 208 ? -10.711 -1.587 4.707 1 93.62 208 TYR A N 1
ATOM 1634 C CA . TYR A 1 208 ? -11.133 -1.079 6.008 1 93.62 208 TYR A CA 1
ATOM 1635 C C . TYR A 1 208 ? -10.492 -1.876 7.137 1 93.62 208 TYR A C 1
ATOM 1637 O O . TYR A 1 208 ? -9.961 -1.299 8.094 1 93.62 208 TYR A O 1
ATOM 1645 N N . THR A 1 209 ? -10.641 -3.152 7.02 1 93.94 209 THR A N 1
ATOM 1646 C CA . THR A 1 209 ? -9.938 -4.062 7.918 1 93.94 209 THR A CA 1
ATOM 1647 C C . THR A 1 209 ? -8.883 -4.855 7.16 1 93.94 209 THR A C 1
ATOM 1649 O O . THR A 1 209 ? -9.148 -5.398 6.086 1 93.94 209 THR A O 1
ATOM 1652 N N . ARG A 1 210 ? -7.707 -4.895 7.699 1 90.25 210 ARG A N 1
ATOM 1653 C CA . ARG A 1 210 ? -6.59 -5.551 7.027 1 90.25 210 ARG A CA 1
ATOM 1654 C C . ARG A 1 210 ? -6.867 -7.035 6.828 1 90.25 210 ARG A C 1
ATOM 1656 O O . ARG A 1 210 ? -6.703 -7.559 5.723 1 90.25 210 ARG A O 1
ATOM 1663 N N . SER A 1 211 ? -7.234 -7.727 7.805 1 92.94 211 SER A N 1
ATOM 1664 C CA . SER A 1 211 ? -7.555 -9.148 7.758 1 92.94 211 SER A CA 1
ATOM 1665 C C . SER A 1 211 ? -8.688 -9.492 8.727 1 92.94 211 SER A C 1
ATOM 1667 O O . SER A 1 211 ? -8.891 -8.797 9.719 1 92.94 211 SER A O 1
ATOM 1669 N N . LEU A 1 212 ? -9.469 -10.445 8.359 1 95.38 212 LEU A N 1
ATOM 1670 C CA . LEU A 1 212 ? -10.562 -10.891 9.219 1 95.38 212 LEU A CA 1
ATOM 1671 C C . LEU A 1 212 ? -10.117 -12.031 10.125 1 95.38 212 LEU A C 1
ATOM 1673 O O . LEU A 1 212 ? -9.391 -12.93 9.68 1 95.38 212 LEU A O 1
ATOM 1677 N N . PRO A 1 213 ? -10.5 -11.969 11.305 1 92.25 213 PRO A N 1
ATOM 1678 C CA . PRO A 1 213 ? -10.102 -13.023 12.242 1 92.25 213 PRO A CA 1
ATOM 1679 C C . PRO A 1 213 ? -10.938 -14.297 12.086 1 92.25 213 PRO A C 1
ATOM 1681 O O . PRO A 1 213 ? -12.039 -14.258 11.531 1 92.25 213 PRO A O 1
ATOM 1684 N N . PHE A 1 214 ? -10.375 -15.359 12.453 1 95.94 214 PHE A N 1
ATOM 1685 C CA . PHE A 1 214 ? -11.102 -16.609 12.539 1 95.94 214 PHE A CA 1
ATOM 1686 C C . PHE A 1 214 ? -10.484 -17.547 13.578 1 95.94 214 PHE A C 1
ATOM 1688 O O . PHE A 1 214 ? -9.336 -17.328 13.992 1 95.94 214 PHE A O 1
ATOM 1695 N N . GLN A 1 215 ? -11.273 -18.422 14.039 1 96.31 215 GLN A N 1
ATOM 1696 C CA . GLN A 1 215 ? -10.836 -19.406 15.023 1 96.31 215 GLN A CA 1
ATOM 1697 C C . GLN A 1 215 ? -10.789 -20.797 14.414 1 96.31 215 GLN A C 1
ATOM 1699 O O . GLN A 1 215 ? -11.523 -21.094 13.469 1 96.31 215 GLN A O 1
ATOM 1704 N N . VAL A 1 216 ? -9.859 -21.547 14.945 1 96.69 216 VAL A N 1
ATOM 1705 C CA . VAL A 1 216 ? -9.703 -22.906 14.453 1 96.69 216 VAL A CA 1
ATOM 1706 C C . VAL A 1 216 ? -9.938 -23.906 15.594 1 96.69 216 VAL A C 1
ATOM 1708 O O . VAL A 1 216 ? -9.617 -23.625 16.75 1 96.69 216 VAL A O 1
ATOM 1711 N N . HIS A 1 217 ? -10.562 -24.922 15.281 1 95 217 HIS A N 1
ATOM 1712 C CA . HIS A 1 217 ? -10.758 -26.031 16.203 1 95 217 HIS A CA 1
ATOM 1713 C C . HIS A 1 217 ? -10.156 -27.312 15.641 1 95 217 HIS A C 1
ATOM 1715 O O . HIS A 1 217 ? -10.664 -27.875 14.656 1 95 217 HIS A O 1
ATOM 1721 N N . ASP A 1 218 ? -9.18 -27.719 16.453 1 92.88 218 ASP A N 1
ATOM 1722 C CA . ASP A 1 218 ? -8.523 -28.953 16.062 1 92.88 218 ASP A CA 1
ATOM 1723 C C . ASP A 1 218 ? -9.344 -30.172 16.484 1 92.88 218 ASP A C 1
ATOM 1725 O O . ASP A 1 218 ? -10.188 -30.078 17.375 1 92.88 218 ASP A O 1
ATOM 1729 N N . ASP A 1 219 ? -9.305 -31.203 15.945 1 91.06 219 ASP A N 1
ATOM 1730 C CA . ASP A 1 219 ? -9.898 -32.5 16.281 1 91.06 219 ASP A CA 1
ATOM 1731 C C . ASP A 1 219 ? -11.422 -32.406 16.266 1 91.06 219 ASP A C 1
ATOM 1733 O O . ASP A 1 219 ? -12.078 -32.844 17.219 1 91.06 219 ASP A O 1
ATOM 1737 N N . ALA A 1 220 ? -11.938 -31.766 15.336 1 92.94 220 ALA A N 1
ATOM 1738 C CA . ALA A 1 220 ? -13.383 -31.719 15.148 1 92.94 220 ALA A CA 1
ATOM 1739 C C . ALA A 1 220 ? -13.922 -33.062 14.703 1 92.94 220 ALA A C 1
ATOM 1741 O O . ALA A 1 220 ? -13.188 -33.875 14.109 1 92.94 220 ALA A O 1
ATOM 1742 N N . PRO A 1 221 ? -15.156 -33.312 15.117 1 90.19 221 PRO A N 1
ATOM 1743 C CA . PRO A 1 221 ? -15.75 -34.562 14.625 1 90.19 221 PRO A CA 1
ATOM 1744 C C . PRO A 1 221 ? -15.875 -34.594 13.102 1 90.19 221 PRO A C 1
ATOM 1746 O O . PRO A 1 221 ? -16.031 -33.562 12.469 1 90.19 221 PRO A O 1
ATOM 1749 N N . CYS A 1 222 ? -15.883 -35.812 12.547 1 90.44 222 CYS A N 1
ATOM 1750 C CA . CYS A 1 222 ? -16.062 -35.969 11.109 1 90.44 222 CYS A CA 1
ATOM 1751 C C . CYS A 1 222 ? -17.438 -35.469 10.672 1 90.44 222 CYS A C 1
ATOM 1753 O O . CYS A 1 222 ? -18.469 -35.875 11.203 1 90.44 222 CYS A O 1
ATOM 1755 N N . PRO A 1 223 ? -17.469 -34.594 9.758 1 88.69 223 PRO A N 1
ATOM 1756 C CA . PRO A 1 223 ? -18.75 -34 9.328 1 88.69 223 PRO A CA 1
ATOM 1757 C C . PRO A 1 223 ? -19.531 -34.906 8.383 1 88.69 223 PRO A C 1
ATOM 1759 O O . PRO A 1 223 ? -20.641 -34.594 7.965 1 88.69 223 PRO A O 1
ATOM 1762 N N . PHE A 1 224 ? -18.984 -36.062 8.055 1 87.81 224 PHE A N 1
ATOM 1763 C CA . PHE A 1 224 ? -19.609 -36.969 7.094 1 87.81 224 PHE A CA 1
ATOM 1764 C C . PHE A 1 224 ? -20.016 -38.281 7.754 1 87.81 224 PHE A C 1
ATOM 1766 O O . PHE A 1 224 ? -19.672 -38.531 8.906 1 87.81 224 PHE A O 1
ATOM 1773 N N . GLN A 1 225 ? -20.844 -39 6.996 1 76.75 225 GLN A N 1
ATOM 1774 C CA . GLN A 1 225 ? -21.438 -40.219 7.551 1 76.75 225 GLN A CA 1
ATOM 1775 C C . GLN A 1 225 ? -20.453 -41.375 7.523 1 76.75 225 GLN A C 1
ATOM 1777 O O . GLN A 1 225 ? -19.547 -41.406 6.691 1 76.75 225 GLN A O 1
ATOM 1782 N N . GLY A 1 226 ? -20.719 -42.406 8.445 1 72.75 226 GLY A N 1
ATOM 1783 C CA . GLY A 1 226 ? -20.156 -43.75 8.359 1 72.75 226 GLY A CA 1
ATOM 1784 C C . GLY A 1 226 ? -18.656 -43.781 8.656 1 72.75 226 GLY A C 1
ATOM 1785 O O . GLY A 1 226 ? -17.938 -44.656 8.141 1 72.75 226 GLY A O 1
ATOM 1786 N N . ASP A 1 227 ? -18.141 -42.938 9.352 1 81.19 227 ASP A N 1
ATOM 1787 C CA . ASP A 1 227 ? -16.719 -42.938 9.68 1 81.19 227 ASP A CA 1
ATOM 1788 C C . ASP A 1 227 ? -15.867 -42.75 8.43 1 81.19 227 ASP A C 1
ATOM 1790 O O . ASP A 1 227 ? -14.891 -43.5 8.234 1 81.19 227 ASP A O 1
ATOM 1794 N N . LEU A 1 228 ? -16.203 -42.031 7.527 1 90.62 228 LEU A N 1
ATOM 1795 C CA . LEU A 1 228 ? -15.531 -41.812 6.246 1 90.62 228 LEU A CA 1
ATOM 1796 C C . LEU A 1 228 ? -14.188 -41.094 6.449 1 90.62 228 LEU A C 1
ATOM 1798 O O . LEU A 1 228 ? -13.25 -41.344 5.684 1 90.62 228 LEU A O 1
ATOM 1802 N N . CYS A 1 229 ? -14.047 -40.438 7.527 1 93.81 229 CYS A N 1
ATOM 1803 C CA . CYS A 1 229 ? -12.891 -39.562 7.672 1 93.81 229 CYS A CA 1
ATOM 1804 C C . CYS A 1 229 ? -11.688 -40.312 8.203 1 93.81 229 CYS A C 1
ATOM 1806 O O . CYS A 1 229 ? -11.828 -41.25 9.008 1 93.81 229 CYS A O 1
ATOM 1808 N N . ILE A 1 230 ? -10.57 -39.969 7.609 1 94.38 230 ILE A N 1
ATOM 1809 C CA . ILE A 1 230 ? -9.297 -40.438 8.141 1 94.38 230 ILE A CA 1
ATOM 1810 C C . ILE A 1 230 ? -8.852 -39.531 9.289 1 94.38 230 ILE A C 1
ATOM 1812 O O . ILE A 1 230 ? -8.336 -38.438 9.062 1 94.38 230 ILE A O 1
ATOM 1816 N N . GLY A 1 231 ? -9.031 -40 10.516 1 90.44 231 GLY A N 1
ATOM 1817 C CA . GLY A 1 231 ? -8.688 -39.188 11.664 1 90.44 231 GLY A CA 1
ATOM 1818 C C . GLY A 1 231 ? -9.789 -38.188 12.047 1 90.44 231 GLY A C 1
ATOM 1819 O O . GLY A 1 231 ? -10.969 -38.531 11.977 1 90.44 231 GLY A O 1
ATOM 1820 N N . THR A 1 232 ? -9.305 -37 12.516 1 91.81 232 THR A N 1
ATOM 1821 C CA . THR A 1 232 ? -10.242 -36 13.016 1 91.81 232 THR A CA 1
ATOM 1822 C C . THR A 1 232 ? -10.422 -34.875 11.992 1 91.81 232 THR A C 1
ATOM 1824 O O . THR A 1 232 ? -9.656 -34.781 11.039 1 91.81 232 THR A O 1
ATOM 1827 N N . GLY A 1 233 ? -11.531 -34.188 12.25 1 94.38 233 GLY A N 1
ATOM 1828 C CA . GLY A 1 233 ? -11.789 -33.031 11.391 1 94.38 233 GLY A CA 1
ATOM 1829 C C . GLY A 1 233 ? -11.102 -31.781 11.867 1 94.38 233 GLY A C 1
ATOM 1830 O O . GLY A 1 233 ? -10.461 -31.766 12.922 1 94.38 233 GLY A O 1
ATOM 1831 N N . TYR A 1 234 ? -11.125 -30.781 11.047 1 96.81 234 TYR A N 1
ATOM 1832 C CA . TYR A 1 234 ? -10.57 -29.453 11.281 1 96.81 234 TYR A CA 1
ATOM 1833 C C . TYR A 1 234 ? -11.594 -28.375 10.961 1 96.81 234 TYR A C 1
ATOM 1835 O O . TYR A 1 234 ? -12.055 -28.266 9.82 1 96.81 234 TYR A O 1
ATOM 1843 N N . THR A 1 235 ? -11.969 -27.594 11.977 1 97.62 235 THR A N 1
ATOM 1844 C CA . THR A 1 235 ? -13.016 -26.594 11.797 1 97.62 235 THR A CA 1
ATOM 1845 C C . THR A 1 235 ? -12.43 -25.188 11.812 1 97.62 235 THR A C 1
ATOM 1847 O O . THR A 1 235 ? -11.625 -24.859 12.68 1 97.62 235 THR A O 1
ATOM 1850 N N . MET A 1 236 ? -12.734 -24.422 10.852 1 97.81 236 MET A N 1
ATOM 1851 C CA . MET A 1 236 ? -12.414 -23 10.773 1 97.81 236 MET A CA 1
ATOM 1852 C C . MET A 1 236 ? -13.688 -22.156 10.82 1 97.81 236 MET A C 1
ATOM 1854 O O . MET A 1 236 ? -14.594 -22.359 10.016 1 97.81 236 MET A O 1
ATOM 1858 N N . ASP A 1 237 ? -13.695 -21.266 11.766 1 97.81 237 ASP A N 1
ATOM 1859 C CA . ASP A 1 237 ? -14.883 -20.453 12.023 1 97.81 237 ASP A CA 1
ATOM 1860 C C . ASP A 1 237 ? -14.523 -18.984 12.117 1 97.81 237 ASP A C 1
ATOM 1862 O O . ASP A 1 237 ? -13.719 -18.578 12.961 1 97.81 237 ASP A O 1
ATOM 1866 N N . SER A 1 238 ? -15.18 -18.188 11.297 1 97.25 238 SER A N 1
ATOM 1867 C CA . SER A 1 238 ? -14.859 -16.766 11.266 1 97.25 238 SER A CA 1
ATOM 1868 C C . SER A 1 238 ? -15.453 -16.031 12.461 1 97.25 238 SER A C 1
ATOM 1870 O O . SER A 1 238 ? -15.078 -14.891 12.75 1 97.25 238 SER A O 1
ATOM 1872 N N . GLY A 1 239 ? -16.359 -16.719 13.219 1 97 239 GLY A N 1
ATOM 1873 C CA . GLY A 1 239 ? -17.172 -15.93 14.133 1 97 239 GLY A CA 1
ATOM 1874 C C . GLY A 1 239 ? -18.047 -14.914 13.438 1 97 239 GLY A C 1
ATOM 1875 O O . GLY A 1 239 ? -18.094 -14.875 12.203 1 97 239 GLY A O 1
ATOM 1876 N N . ARG A 1 240 ? -18.719 -14.172 14.211 1 96.56 240 ARG A N 1
ATOM 1877 C CA . ARG A 1 240 ? -19.609 -13.164 13.641 1 96.56 240 ARG A CA 1
ATOM 1878 C C . ARG A 1 240 ? -18.812 -11.953 13.164 1 96.56 240 ARG A C 1
ATOM 1880 O O . ARG A 1 240 ? -18.234 -11.219 13.977 1 96.56 240 ARG A O 1
ATOM 1887 N N . ILE A 1 241 ? -18.797 -11.719 11.867 1 96.94 241 ILE A N 1
ATOM 1888 C CA . ILE A 1 241 ? -18.125 -10.578 11.266 1 96.94 241 ILE A CA 1
ATOM 1889 C C . ILE A 1 241 ? -19.141 -9.5 10.906 1 96.94 241 ILE A C 1
ATOM 1891 O O . ILE A 1 241 ? -20.016 -9.727 10.07 1 96.94 241 ILE A O 1
ATOM 1895 N N . PRO A 1 242 ? -18.984 -8.391 11.539 1 96.56 242 PRO A N 1
ATOM 1896 C CA . PRO A 1 242 ? -19.906 -7.332 11.141 1 96.56 242 PRO A CA 1
ATOM 1897 C C . PRO A 1 242 ? -19.688 -6.859 9.703 1 96.56 242 PRO A C 1
ATOM 1899 O O . PRO A 1 242 ? -18.562 -6.84 9.227 1 96.56 242 PRO A O 1
ATOM 1902 N N . PHE A 1 243 ? -20.766 -6.398 9.055 1 95.5 243 PHE A N 1
ATOM 1903 C CA . PHE A 1 243 ? -20.672 -5.891 7.688 1 95.5 243 PHE A CA 1
ATOM 1904 C C . PHE A 1 243 ? -19.766 -4.676 7.621 1 95.5 243 PHE A C 1
ATOM 1906 O O . PHE A 1 243 ? -19.125 -4.43 6.598 1 95.5 243 PHE A O 1
ATOM 1913 N N . SER A 1 244 ? -19.672 -3.943 8.727 1 95.69 244 SER A N 1
ATOM 1914 C CA . SER A 1 244 ? -18.797 -2.775 8.781 1 95.69 244 SER A CA 1
ATOM 1915 C C . SER A 1 244 ? -17.328 -3.168 8.578 1 95.69 244 SER A C 1
ATOM 1917 O O . SER A 1 244 ? -16.562 -2.422 7.969 1 95.69 244 SER A O 1
ATOM 1919 N N . HIS A 1 245 ? -16.906 -4.348 9.016 1 96.31 245 HIS A N 1
ATOM 1920 C CA . HIS A 1 245 ? -15.531 -4.812 8.883 1 96.31 245 HIS A CA 1
ATOM 1921 C C . HIS A 1 245 ? -15.219 -5.168 7.434 1 96.31 245 HIS A C 1
ATOM 1923 O O . HIS A 1 245 ? -14.047 -5.32 7.066 1 96.31 245 HIS A O 1
ATOM 1929 N N . LEU A 1 246 ? -16.266 -5.281 6.641 1 96.19 246 LEU A N 1
ATOM 1930 C CA . LEU A 1 246 ? -16.078 -5.574 5.223 1 96.19 246 LEU A CA 1
ATOM 1931 C C . LEU A 1 246 ? -15.992 -4.289 4.406 1 96.19 246 LEU A C 1
ATOM 1933 O O . LEU A 1 246 ? -15.805 -4.328 3.189 1 96.19 246 LEU A O 1
ATOM 1937 N N . GLY A 1 247 ? -16.141 -3.189 5.066 1 95.44 247 GLY A N 1
ATOM 1938 C CA . GLY A 1 247 ? -15.969 -1.897 4.418 1 95.44 247 GLY A CA 1
ATOM 1939 C C . GLY A 1 247 ? -17.281 -1.255 4.027 1 95.44 247 GLY A C 1
ATOM 1940 O O . GLY A 1 247 ? -17.297 -0.205 3.379 1 95.44 247 GLY A O 1
ATOM 1941 N N . ILE A 1 248 ? -18.422 -1.844 4.363 1 95.81 248 ILE A N 1
ATOM 1942 C CA . ILE A 1 248 ? -19.719 -1.29 4 1 95.81 248 ILE A CA 1
ATOM 1943 C C . ILE A 1 248 ? -20.047 -0.118 4.918 1 95.81 248 ILE A C 1
ATOM 1945 O O . ILE A 1 248 ? -20.016 -0.251 6.145 1 95.81 248 ILE A O 1
ATOM 1949 N N . ASN A 1 249 ? -20.328 0.989 4.293 1 96.12 249 ASN A N 1
ATOM 1950 C CA . ASN A 1 249 ? -20.719 2.18 5.039 1 96.12 249 ASN A CA 1
ATOM 1951 C C . ASN A 1 249 ? -22.234 2.391 5.012 1 96.12 249 ASN A C 1
ATOM 1953 O O . ASN A 1 249 ? -22.75 3.08 4.129 1 96.12 249 ASN A O 1
ATOM 1957 N N . HIS A 1 250 ? -22.812 1.835 5.965 1 93.69 250 HIS A N 1
ATOM 1958 C CA . HIS A 1 250 ? -24.266 1.921 6.094 1 93.69 250 HIS A CA 1
ATOM 1959 C C . HIS A 1 250 ? -24.688 1.912 7.562 1 93.69 250 HIS A C 1
ATOM 1961 O O . HIS A 1 250 ? -23.969 1.401 8.414 1 93.69 250 HIS A O 1
ATOM 1967 N N . LYS A 1 251 ? -25.891 2.414 7.766 1 91.56 251 LYS A N 1
ATOM 1968 C CA . LYS A 1 251 ? -26.422 2.576 9.117 1 91.56 251 LYS A CA 1
ATOM 1969 C C . LYS A 1 251 ? -26.516 1.234 9.844 1 91.56 251 LYS A C 1
ATOM 1971 O O . LYS A 1 251 ? -26.328 1.161 11.055 1 91.56 251 LYS A O 1
ATOM 1976 N N . TYR A 1 252 ? -26.719 0.175 9.102 1 92.06 252 TYR A N 1
ATOM 1977 C CA . TYR A 1 252 ? -26.969 -1.124 9.719 1 92.06 252 TYR A CA 1
ATOM 1978 C C . TYR A 1 252 ? -25.75 -2.031 9.586 1 92.06 252 TYR A C 1
ATOM 1980 O O . TYR A 1 252 ? -25.797 -3.205 9.953 1 92.06 252 TYR A O 1
ATOM 1988 N N . SER A 1 253 ? -24.656 -1.541 9.148 1 92.94 253 SER A N 1
ATOM 1989 C CA . SER A 1 253 ? -23.484 -2.363 8.852 1 92.94 253 SER A CA 1
ATOM 1990 C C . SER A 1 253 ? -22.875 -2.928 10.125 1 92.94 253 SER A C 1
ATOM 1992 O O . SER A 1 253 ? -22.281 -4.008 10.109 1 92.94 253 SER A O 1
ATOM 1994 N N . LYS A 1 254 ? -23.031 -2.291 11.234 1 93 254 LYS A N 1
ATOM 1995 C CA . LYS A 1 254 ? -22.484 -2.768 12.5 1 93 254 LYS A CA 1
ATOM 1996 C C . LYS A 1 254 ? -23.391 -3.83 13.117 1 93 254 LYS A C 1
ATOM 1998 O O . LYS A 1 254 ? -22.938 -4.648 13.922 1 93 254 LYS A O 1
ATOM 2003 N N . SER A 1 255 ? -24.641 -3.803 12.719 1 93.31 255 SER A N 1
ATOM 2004 C CA . SER A 1 255 ? -25.609 -4.668 13.367 1 93.31 255 SER A CA 1
ATOM 2005 C C . SER A 1 255 ? -25.781 -5.977 12.602 1 93.31 255 SER A C 1
ATOM 2007 O O . SER A 1 255 ? -26.344 -6.941 13.133 1 93.31 255 SER A O 1
ATOM 2009 N N . LEU A 1 256 ? -25.391 -6 11.398 1 93.88 256 LEU A N 1
ATOM 2010 C CA . LEU A 1 256 ? -25.484 -7.207 10.578 1 93.88 256 LEU A CA 1
ATOM 2011 C C . LEU A 1 256 ? -24.156 -7.957 10.562 1 93.88 256 LEU A C 1
ATOM 2013 O O . LEU A 1 256 ? -23.094 -7.34 10.477 1 93.88 256 LEU A O 1
ATOM 2017 N N . HIS A 1 257 ? -24.297 -9.258 10.672 1 95.38 257 HIS A N 1
ATOM 2018 C CA . HIS A 1 257 ? -23.094 -10.094 10.742 1 95.38 257 HIS A CA 1
ATOM 2019 C C . HIS A 1 257 ? -23.188 -11.273 9.789 1 95.38 257 HIS A C 1
ATOM 2021 O O . HIS A 1 257 ? -24.281 -11.742 9.477 1 95.38 257 HIS A O 1
ATOM 2027 N N . VAL A 1 258 ? -22.047 -11.641 9.328 1 95.19 258 VAL A N 1
ATOM 2028 C CA . VAL A 1 258 ? -21.938 -12.883 8.578 1 95.19 258 VAL A CA 1
ATOM 2029 C C . VAL A 1 258 ? -21 -13.844 9.297 1 95.19 258 VAL A C 1
ATOM 2031 O O . VAL A 1 258 ? -19.984 -13.414 9.867 1 95.19 258 VAL A O 1
ATOM 2034 N N . GLN A 1 259 ? -21.344 -15.047 9.367 1 95.69 259 GLN A N 1
ATOM 2035 C CA . GLN A 1 259 ? -20.484 -16.078 9.938 1 95.69 259 GLN A CA 1
ATOM 2036 C C . GLN A 1 259 ? -20.281 -17.219 8.953 1 95.69 259 GLN A C 1
ATOM 2038 O O . GLN A 1 259 ? -21.25 -17.797 8.438 1 95.69 259 GLN A O 1
ATOM 2043 N N . ARG A 1 260 ? -19.016 -17.484 8.68 1 95.62 260 ARG A N 1
ATOM 2044 C CA . ARG A 1 260 ? -18.578 -18.562 7.797 1 95.62 260 ARG A CA 1
ATOM 2045 C C . ARG A 1 260 ? -17.891 -19.672 8.586 1 95.62 260 ARG A C 1
ATOM 2047 O O . ARG A 1 260 ? -17.047 -19.391 9.438 1 95.62 260 ARG A O 1
ATOM 2054 N N . GLN A 1 261 ? -18.266 -20.875 8.234 1 95.44 261 GLN A N 1
ATOM 2055 C CA . GLN A 1 261 ? -17.641 -22.016 8.898 1 95.44 261 GLN A CA 1
ATOM 2056 C C . GLN A 1 261 ? -17.344 -23.141 7.902 1 95.44 261 GLN A C 1
ATOM 2058 O O . GLN A 1 261 ? -18.172 -23.438 7.031 1 95.44 261 GLN A O 1
ATOM 2063 N N . SER A 1 262 ? -16.203 -23.656 7.957 1 96.25 262 SER A N 1
ATOM 2064 C CA . SER A 1 262 ? -15.812 -24.828 7.18 1 96.25 262 SER A CA 1
ATOM 2065 C C . SER A 1 262 ? -15.227 -25.922 8.07 1 96.25 262 SER A C 1
ATOM 2067 O O . SER A 1 262 ? -14.312 -25.656 8.852 1 96.25 262 SER A O 1
ATOM 2069 N N . THR A 1 263 ? -15.812 -27.031 8.055 1 95.38 263 THR A N 1
ATOM 2070 C CA . THR A 1 263 ? -15.258 -28.219 8.711 1 95.38 263 THR A CA 1
ATOM 2071 C C . THR A 1 263 ? -14.766 -29.219 7.68 1 95.38 263 THR A C 1
ATOM 2073 O O . THR A 1 263 ? -15.547 -29.719 6.863 1 95.38 263 THR A O 1
ATOM 2076 N N . CYS A 1 264 ? -13.508 -29.516 7.738 1 96.81 264 CYS A N 1
ATOM 2077 C CA . CYS A 1 264 ? -12.891 -30.344 6.703 1 96.81 264 CYS A CA 1
ATOM 2078 C C . CYS A 1 264 ? -12.25 -31.594 7.305 1 96.81 264 CYS A C 1
ATOM 2080 O O . CYS A 1 264 ? -11.938 -31.625 8.492 1 96.81 264 CYS A O 1
ATOM 2082 N N . ALA A 1 265 ? -12.109 -32.594 6.477 1 96.31 265 ALA A N 1
ATOM 2083 C CA . ALA A 1 265 ? -11.438 -33.844 6.863 1 96.31 265 ALA A CA 1
ATOM 2084 C C . ALA A 1 265 ? -10.852 -34.531 5.645 1 96.31 265 ALA A C 1
ATOM 2086 O O . ALA A 1 265 ? -11.305 -34.344 4.516 1 96.31 265 ALA A O 1
ATOM 2087 N N . VAL A 1 266 ? -9.789 -35.281 5.934 1 97.06 266 VAL A N 1
ATOM 2088 C CA . VAL A 1 266 ? -9.234 -36.125 4.887 1 97.06 266 VAL A CA 1
ATOM 2089 C C . VAL A 1 266 ? -10.07 -37.406 4.742 1 97.06 266 VAL A C 1
ATOM 2091 O O . VAL A 1 266 ? -10.484 -38 5.738 1 97.06 266 VAL A O 1
ATOM 2094 N N . ILE A 1 267 ? -10.383 -37.781 3.496 1 96.25 267 ILE A N 1
ATOM 2095 C CA . ILE A 1 267 ? -11.188 -38.969 3.264 1 96.25 267 ILE A CA 1
ATOM 2096 C C . ILE A 1 267 ? -10.492 -39.875 2.252 1 96.25 267 ILE A C 1
ATOM 2098 O O . ILE A 1 267 ? -9.656 -39.406 1.47 1 96.25 267 ILE A O 1
ATOM 2102 N N . PRO A 1 268 ? -10.75 -41.125 2.277 1 94.94 268 PRO A N 1
ATOM 2103 C CA . PRO A 1 268 ? -10.148 -42.031 1.298 1 94.94 268 PRO A CA 1
ATOM 2104 C C . PRO A 1 268 ? -10.766 -41.875 -0.094 1 94.94 268 PRO A C 1
ATOM 2106 O O . PRO A 1 268 ? -11.844 -41.312 -0.24 1 94.94 268 PRO A O 1
ATOM 2109 N N . ASP A 1 269 ? -10.094 -42.375 -1.102 1 94.56 269 ASP A N 1
ATOM 2110 C CA . ASP A 1 269 ? -10.578 -42.25 -2.473 1 94.56 269 ASP A CA 1
ATOM 2111 C C . ASP A 1 269 ? -11.359 -43.5 -2.895 1 94.56 269 ASP A C 1
ATOM 2113 O O . ASP A 1 269 ? -12.164 -43.438 -3.824 1 94.56 269 ASP A O 1
ATOM 2117 N N . ASP A 1 270 ? -11.328 -44.562 -2.178 1 92.44 270 ASP A N 1
ATOM 2118 C CA . ASP A 1 270 ? -11.844 -45.875 -2.562 1 92.44 270 ASP A CA 1
ATOM 2119 C C . ASP A 1 270 ? -13.352 -45.812 -2.814 1 92.44 270 ASP A C 1
ATOM 2121 O O . ASP A 1 270 ? -13.844 -46.344 -3.812 1 92.44 270 ASP A O 1
ATOM 2125 N N . PRO A 1 271 ? -14.078 -45.188 -1.938 1 91.12 271 PRO A N 1
ATOM 2126 C CA . PRO A 1 271 ? -15.531 -45.188 -2.123 1 91.12 271 PRO A CA 1
ATOM 2127 C C . PRO A 1 271 ? -15.961 -44.5 -3.402 1 91.12 271 PRO A C 1
ATOM 2129 O O . PRO A 1 271 ? -17.109 -44.625 -3.832 1 91.12 271 PRO A O 1
ATOM 2132 N N . PHE A 1 272 ? -15.117 -43.719 -3.98 1 92.19 272 PHE A N 1
ATOM 2133 C CA . PHE A 1 272 ? -15.508 -42.906 -5.117 1 92.19 272 PHE A CA 1
ATOM 2134 C C . PHE A 1 272 ? -14.891 -43.438 -6.406 1 92.19 272 PHE A C 1
ATOM 2136 O O . PHE A 1 272 ? -15.117 -42.875 -7.484 1 92.19 272 PHE A O 1
ATOM 2143 N N . PHE A 1 273 ? -14.102 -44.469 -6.273 1 92.5 273 PHE A N 1
ATOM 2144 C CA . PHE A 1 273 ? -13.445 -45.094 -7.422 1 92.5 273 PHE A CA 1
ATOM 2145 C C . PHE A 1 273 ? -14.469 -45.688 -8.359 1 92.5 273 PHE A C 1
ATOM 2147 O O . PHE A 1 273 ? -15.383 -46.406 -7.922 1 92.5 273 PHE A O 1
ATOM 2154 N N . GLU A 1 274 ? -14.297 -45.406 -9.672 1 89.5 274 GLU A N 1
ATOM 2155 C CA . GLU A 1 274 ? -15.219 -45.969 -10.656 1 89.5 274 GLU A CA 1
ATOM 2156 C C . GLU A 1 274 ? -14.555 -47.094 -11.453 1 89.5 274 GLU A C 1
ATOM 2158 O O . GLU A 1 274 ? -14.961 -48.25 -11.359 1 89.5 274 GLU A O 1
ATOM 2163 N N . THR A 1 275 ? -13.609 -46.562 -12.289 1 88.5 275 THR A N 1
ATOM 2164 C CA . THR A 1 275 ? -12.977 -47.562 -13.148 1 88.5 275 THR A CA 1
ATOM 2165 C C . THR A 1 275 ? -11.609 -47.094 -13.609 1 88.5 275 THR A C 1
ATOM 2167 O O . THR A 1 275 ? -11.203 -45.969 -13.305 1 88.5 275 THR A O 1
ATOM 2170 N N . VAL A 1 276 ? -10.898 -48.062 -14.219 1 88 276 VAL A N 1
ATOM 2171 C CA . VAL A 1 276 ? -9.625 -47.781 -14.867 1 88 276 VAL A CA 1
ATOM 2172 C C . VAL A 1 276 ? -9.75 -48 -16.375 1 88 276 VAL A C 1
ATOM 2174 O O . VAL A 1 276 ? -10.188 -49.062 -16.812 1 88 276 VAL A O 1
ATOM 2177 N N . TYR A 1 277 ? -9.469 -46.969 -17.078 1 81.69 277 TYR A N 1
ATOM 2178 C CA . TYR A 1 277 ? -9.422 -47.094 -18.531 1 81.69 277 TYR A CA 1
ATOM 2179 C C . TYR A 1 277 ? -8.008 -47.375 -19.016 1 81.69 277 TYR A C 1
ATOM 2181 O O . TYR A 1 277 ? -7.039 -46.844 -18.484 1 81.69 277 TYR A O 1
ATOM 2189 N N . THR A 1 278 ? -7.957 -48.219 -19.969 1 81.94 278 THR A N 1
ATOM 2190 C CA . THR A 1 278 ? -6.68 -48.562 -20.578 1 81.94 278 THR A CA 1
ATOM 2191 C C . THR A 1 278 ? -6.641 -48.094 -22.047 1 81.94 278 THR A C 1
ATOM 2193 O O . THR A 1 278 ? -7.602 -47.5 -22.531 1 81.94 278 THR A O 1
ATOM 2196 N N . SER A 1 279 ? -5.488 -48.375 -22.688 1 76.88 279 SER A N 1
ATOM 2197 C CA . SER A 1 279 ? -5.32 -48 -24.094 1 76.88 279 SER A CA 1
ATOM 2198 C C . SER A 1 279 ? -6.293 -48.781 -24.969 1 76.88 279 SER A C 1
ATOM 2200 O O . SER A 1 279 ? -6.641 -48.344 -26.062 1 76.88 279 SER A O 1
ATOM 2202 N N . ASP A 1 280 ? -6.781 -49.906 -24.516 1 78.12 280 ASP A N 1
ATOM 2203 C CA . ASP A 1 280 ? -7.781 -50.656 -25.25 1 78.12 280 ASP A CA 1
ATOM 2204 C C . ASP A 1 280 ? -9.133 -49.969 -25.25 1 78.12 280 ASP A C 1
ATOM 2206 O O . ASP A 1 280 ? -9.883 -50.031 -26.219 1 78.12 280 ASP A O 1
ATOM 2210 N N . ASP A 1 281 ? -9.352 -49.281 -24.156 1 76.88 281 ASP A N 1
ATOM 2211 C CA . ASP A 1 281 ? -10.617 -48.562 -24 1 76.88 281 ASP A CA 1
ATOM 2212 C C . ASP A 1 281 ? -10.609 -47.25 -24.75 1 76.88 281 ASP A C 1
ATOM 2214 O O . ASP A 1 281 ? -11.609 -46.844 -25.359 1 76.88 281 ASP A O 1
ATOM 2218 N N . LEU A 1 282 ? -9.406 -46.625 -24.594 1 77.56 282 LEU A N 1
ATOM 2219 C CA . LEU A 1 282 ? -9.219 -45.312 -25.188 1 77.56 282 LEU A CA 1
ATOM 2220 C C . LEU A 1 282 ? -7.957 -45.281 -26.047 1 77.56 282 LEU A C 1
ATOM 2222 O O . LEU A 1 282 ? -6.977 -44.625 -25.688 1 77.56 282 LEU A O 1
ATOM 2226 N N . PRO A 1 283 ? -8.016 -45.781 -27.234 1 72.25 283 PRO A N 1
ATOM 2227 C CA . PRO A 1 283 ? -6.797 -46 -28.016 1 72.25 283 PRO A CA 1
ATOM 2228 C C . PRO A 1 283 ? -6.211 -44.688 -28.547 1 72.25 283 PRO A C 1
ATOM 2230 O O . PRO A 1 283 ? -5.012 -44.625 -28.828 1 72.25 283 PRO A O 1
ATOM 2233 N N . LEU A 1 284 ? -7.027 -43.688 -28.75 1 68.81 284 LEU A N 1
ATOM 2234 C CA . LEU A 1 284 ? -6.504 -42.438 -29.266 1 68.81 284 LEU A CA 1
ATOM 2235 C C . LEU A 1 284 ? -5.91 -41.594 -28.141 1 68.81 284 LEU A C 1
ATOM 2237 O O . LEU A 1 284 ? -4.945 -40.844 -28.359 1 68.81 284 LEU A O 1
ATOM 2241 N N . SER A 1 285 ? -6.562 -41.781 -26.938 1 68.06 285 SER A N 1
ATOM 2242 C CA . SER A 1 285 ? -6.16 -40.938 -25.828 1 68.06 285 SER A CA 1
ATOM 2243 C C . SER A 1 285 ? -5.031 -41.594 -25.016 1 68.06 285 SER A C 1
ATOM 2245 O O . SER A 1 285 ? -4.215 -40.875 -24.422 1 68.06 285 SER A O 1
ATOM 2247 N N . LEU A 1 286 ? -5.195 -42.812 -24.984 1 69.44 286 LEU A N 1
ATOM 2248 C CA . LEU A 1 286 ? -4.223 -43.531 -24.188 1 69.44 286 LEU A CA 1
ATOM 2249 C C . LEU A 1 286 ? -3.318 -44.375 -25.078 1 69.44 286 LEU A C 1
ATOM 2251 O O . LEU A 1 286 ? -3.777 -44.969 -26.062 1 69.44 286 LEU A O 1
ATOM 2255 N N . GLN A 1 287 ? -2.1 -44.188 -24.859 1 63.78 287 GLN A N 1
ATOM 2256 C CA . GLN A 1 287 ? -1.151 -45 -25.609 1 63.78 287 GLN A CA 1
ATOM 2257 C C . GLN A 1 287 ? -0.419 -45.969 -24.703 1 63.78 287 GLN A C 1
ATOM 2259 O O . GLN A 1 287 ? -0.158 -45.656 -23.531 1 63.78 287 GLN A O 1
ATOM 2264 N N . GLY A 1 288 ? -0.244 -47.094 -25.312 1 63.47 288 GLY A N 1
ATOM 2265 C CA . GLY A 1 288 ? 0.524 -48.094 -24.594 1 63.47 288 GLY A CA 1
ATOM 2266 C C . GLY A 1 288 ? -0.164 -48.594 -23.328 1 63.47 288 GLY A C 1
ATOM 2267 O O . GLY A 1 288 ? -1.315 -49.031 -23.375 1 63.47 288 GLY A O 1
ATOM 2268 N N . ASN A 1 289 ? 0.534 -48.5 -22.156 1 64.88 289 ASN A N 1
ATOM 2269 C CA . ASN A 1 289 ? 0.016 -48.969 -20.875 1 64.88 289 ASN A CA 1
ATOM 2270 C C . ASN A 1 289 ? -0.52 -47.812 -20.031 1 64.88 289 ASN A C 1
ATOM 2272 O O . ASN A 1 289 ? -0.613 -47.906 -18.812 1 64.88 289 ASN A O 1
ATOM 2276 N N . ASP A 1 290 ? -0.804 -46.75 -20.719 1 69.88 290 ASP A N 1
ATOM 2277 C CA . ASP A 1 290 ? -1.398 -45.625 -20.031 1 69.88 290 ASP A CA 1
ATOM 2278 C C . ASP A 1 290 ? -2.783 -45.969 -19.484 1 69.88 290 ASP A C 1
ATOM 2280 O O . ASP A 1 290 ? -3.537 -46.688 -20.125 1 69.88 290 ASP A O 1
ATOM 2284 N N . THR A 1 291 ? -2.9 -45.594 -18.25 1 75.19 291 THR A N 1
ATOM 2285 C CA . THR A 1 291 ? -4.227 -45.812 -17.688 1 75.19 291 THR A CA 1
ATOM 2286 C C . THR A 1 291 ? -4.801 -44.5 -17.141 1 75.19 291 THR A C 1
ATOM 2288 O O . THR A 1 291 ? -4.055 -43.562 -16.828 1 75.19 291 THR A O 1
ATOM 2291 N N . ILE A 1 292 ? -6.023 -44.406 -17.234 1 80.31 292 ILE A N 1
ATOM 2292 C CA . ILE A 1 292 ? -6.781 -43.344 -16.594 1 80.31 292 ILE A CA 1
ATOM 2293 C C . ILE A 1 292 ? -7.715 -43.906 -15.531 1 80.31 292 ILE A C 1
ATOM 2295 O O . ILE A 1 292 ? -8.461 -44.844 -15.805 1 80.31 292 ILE A O 1
ATOM 2299 N N . GLN A 1 293 ? -7.504 -43.469 -14.359 1 86.19 293 GLN A N 1
ATOM 2300 C CA . GLN A 1 293 ? -8.453 -43.812 -13.312 1 86.19 293 GLN A CA 1
ATOM 2301 C C . GLN A 1 293 ? -9.539 -42.75 -13.172 1 86.19 293 GLN A C 1
ATOM 2303 O O . GLN A 1 293 ? -9.258 -41.562 -13.227 1 86.19 293 GLN A O 1
ATOM 2308 N N . THR A 1 294 ? -10.773 -43.188 -13.047 1 87 294 THR A N 1
ATOM 2309 C CA . THR A 1 294 ? -11.875 -42.25 -12.938 1 87 294 THR A CA 1
ATOM 2310 C C . THR A 1 294 ? -12.547 -42.344 -11.57 1 87 294 THR A C 1
ATOM 2312 O O . THR A 1 294 ? -12.656 -43.438 -11.008 1 87 294 THR A O 1
ATOM 2315 N N . TYR A 1 295 ? -12.961 -41.219 -11.086 1 89.31 295 TYR A N 1
ATOM 2316 C CA . TYR A 1 295 ? -13.672 -41.062 -9.82 1 89.31 295 TYR A CA 1
ATOM 2317 C C . TYR A 1 295 ? -14.977 -40.312 -10.016 1 89.31 295 TYR A C 1
ATOM 2319 O O . TYR A 1 295 ? -15.055 -39.406 -10.836 1 89.31 295 TYR A O 1
ATOM 2327 N N . SER A 1 296 ? -16.031 -40.656 -9.305 1 88.06 296 SER A N 1
ATOM 2328 C CA . SER A 1 296 ? -17.297 -39.938 -9.344 1 88.06 296 SER A CA 1
ATOM 2329 C C . SER A 1 296 ? -17.734 -39.531 -7.941 1 88.06 296 SER A C 1
ATOM 2331 O O . SER A 1 296 ? -17.719 -40.344 -7.016 1 88.06 296 SER A O 1
ATOM 2333 N N . PHE A 1 297 ? -18.094 -38.281 -7.875 1 88 297 PHE A N 1
ATOM 2334 C CA . PHE A 1 297 ? -18.531 -37.719 -6.605 1 88 297 PHE A CA 1
ATOM 2335 C C . PHE A 1 297 ? -20.016 -37.344 -6.668 1 88 297 PHE A C 1
ATOM 2337 O O . PHE A 1 297 ? -20.531 -36.688 -5.773 1 88 297 PHE A O 1
ATOM 2344 N N . PHE A 1 298 ? -20.625 -37.719 -7.762 1 80.12 298 PHE A N 1
ATOM 2345 C CA . PHE A 1 298 ? -22.047 -37.531 -7.988 1 80.12 298 PHE A CA 1
ATOM 2346 C C . PHE A 1 298 ? -22.781 -38.844 -8.094 1 80.12 298 PHE A C 1
ATOM 2348 O O . PHE A 1 298 ? -22.172 -39.875 -8.367 1 80.12 298 PHE A O 1
ATOM 2355 N N . THR A 1 299 ? -24.141 -38.719 -7.699 1 72.25 299 THR A N 1
ATOM 2356 C CA . THR A 1 299 ? -24.953 -39.938 -7.895 1 72.25 299 THR A CA 1
ATOM 2357 C C . THR A 1 299 ? -25.312 -40.094 -9.367 1 72.25 299 THR A C 1
ATOM 2359 O O . THR A 1 299 ? -25.375 -39.125 -10.117 1 72.25 299 THR A O 1
ATOM 2362 N N . ASP A 1 300 ? -25.125 -41.312 -9.961 1 58.59 300 ASP A N 1
ATOM 2363 C CA . ASP A 1 300 ? -25.297 -41.75 -11.328 1 58.59 300 ASP A CA 1
ATOM 2364 C C . ASP A 1 300 ? -26.484 -41.062 -12 1 58.59 300 ASP A C 1
ATOM 2366 O O . ASP A 1 300 ? -26.562 -41.031 -13.227 1 58.59 300 ASP A O 1
ATOM 2370 N N . THR A 1 301 ? -27.453 -40.562 -11.234 1 52.56 301 THR A N 1
ATOM 2371 C CA . THR A 1 301 ? -28.703 -40.25 -11.883 1 52.56 301 THR A CA 1
ATOM 2372 C C . THR A 1 301 ? -28.594 -38.906 -12.648 1 52.56 301 THR A C 1
ATOM 2374 O O . THR A 1 301 ? -29.594 -38.406 -13.18 1 52.56 301 THR A O 1
ATOM 2377 N N . VAL A 1 302 ? -27.562 -38.312 -12.562 1 48.41 302 VAL A N 1
ATOM 2378 C CA . VAL A 1 302 ? -27.703 -37.062 -13.305 1 48.41 302 VAL A CA 1
ATOM 2379 C C . VAL A 1 302 ? -27.719 -37.344 -14.805 1 48.41 302 VAL A C 1
ATOM 2381 O O . VAL A 1 302 ? -26.781 -37.938 -15.336 1 48.41 302 VAL A O 1
ATOM 2384 N N . GLU A 1 303 ? -28.781 -37.531 -15.391 1 41.16 303 GLU A N 1
ATOM 2385 C CA . GLU A 1 303 ? -29.047 -37.656 -16.828 1 41.16 303 GLU A CA 1
ATOM 2386 C C . GLU A 1 303 ? -28.172 -36.688 -17.625 1 41.16 303 GLU A C 1
ATOM 2388 O O . GLU A 1 303 ? -28.203 -35.469 -17.406 1 41.16 303 GLU A O 1
ATOM 2393 N N . GLY A 1 304 ? -27.172 -37.188 -18.578 1 44.75 304 GLY A N 1
ATOM 2394 C CA . GLY A 1 304 ? -26.469 -36.562 -19.672 1 44.75 304 GLY A CA 1
ATOM 2395 C C . GLY A 1 304 ? -25.016 -36.219 -19.344 1 44.75 304 GLY A C 1
ATOM 2396 O O . GLY A 1 304 ? -24.219 -35.969 -20.25 1 44.75 304 GLY A O 1
ATOM 2397 N N . GLY A 1 305 ? -24.578 -35.656 -18.203 1 48.75 305 GLY A N 1
ATOM 2398 C CA . GLY A 1 305 ? -23.219 -35.094 -18.188 1 48.75 305 GLY A CA 1
ATOM 2399 C C . GLY A 1 305 ? -22.234 -36 -17.469 1 48.75 305 GLY A C 1
ATOM 2400 O O . GLY A 1 305 ? -22.578 -36.625 -16.469 1 48.75 305 GLY A O 1
ATOM 2401 N N . ASN A 1 306 ? -21.359 -36.75 -18.094 1 52.72 306 ASN A N 1
ATOM 2402 C CA . ASN A 1 306 ? -20.219 -37.5 -17.547 1 52.72 306 ASN A CA 1
ATOM 2403 C C . ASN A 1 306 ? -19.469 -36.688 -16.516 1 52.72 306 ASN A C 1
ATOM 2405 O O . ASN A 1 306 ? -18.75 -35.719 -16.859 1 52.72 306 ASN A O 1
ATOM 2409 N N . ASN A 1 307 ? -19.828 -36.875 -15.195 1 65.62 307 ASN A N 1
ATOM 2410 C CA . ASN A 1 307 ? -19.234 -36.125 -14.086 1 65.62 307 ASN A CA 1
ATOM 2411 C C . ASN A 1 307 ? -18.016 -36.875 -13.523 1 65.62 307 ASN A C 1
ATOM 2413 O O . ASN A 1 307 ? -17.609 -36.625 -12.391 1 65.62 307 ASN A O 1
ATOM 2417 N N . SER A 1 308 ? -17.547 -37.875 -14.336 1 76.88 308 SER A N 1
ATOM 2418 C CA . SER A 1 308 ? -16.359 -38.594 -13.898 1 76.88 308 SER A CA 1
ATOM 2419 C C . SER A 1 308 ? -15.102 -37.719 -14.016 1 76.88 308 SER A C 1
ATOM 2421 O O . SER A 1 308 ? -14.938 -37 -15 1 76.88 308 SER A O 1
ATOM 2423 N N . MET A 1 309 ? -14.398 -37.844 -12.938 1 81.94 309 MET A N 1
ATOM 2424 C CA . MET A 1 309 ? -13.141 -37.094 -12.93 1 81.94 309 MET A CA 1
ATOM 2425 C C . MET A 1 309 ? -11.969 -38 -13.25 1 81.94 309 MET A C 1
ATOM 2427 O O . MET A 1 309 ? -11.641 -38.906 -12.469 1 81.94 309 MET A O 1
ATOM 2431 N N . PRO A 1 310 ? -11.344 -37.781 -14.383 1 80.25 310 PRO A N 1
ATOM 2432 C CA . PRO A 1 310 ? -10.234 -38.656 -14.789 1 80.25 310 PRO A CA 1
ATOM 2433 C C . PRO A 1 310 ? -8.891 -38.188 -14.234 1 80.25 310 PRO A C 1
ATOM 2435 O O . PRO A 1 310 ? -8.617 -37 -14.188 1 80.25 310 PRO A O 1
ATOM 2438 N N . TYR A 1 311 ? -8.102 -39.188 -13.758 1 81.62 311 TYR A N 1
ATOM 2439 C CA . TYR A 1 311 ? -6.719 -38.938 -13.344 1 81.62 311 TYR A CA 1
ATOM 2440 C C . TYR A 1 311 ? -5.773 -39.938 -14 1 81.62 311 TYR A C 1
ATOM 2442 O O . TYR A 1 311 ? -6.031 -41.125 -14.008 1 81.62 311 TYR A O 1
ATOM 2450 N N . ARG A 1 312 ? -4.711 -39.375 -14.492 1 76.5 312 ARG A N 1
ATOM 2451 C CA . ARG A 1 312 ? -3.711 -40.25 -15.125 1 76.5 312 ARG A CA 1
ATOM 2452 C C . ARG A 1 312 ? -2.68 -40.719 -14.109 1 76.5 312 ARG A C 1
ATOM 2454 O O . ARG A 1 312 ? -2.438 -40.031 -13.102 1 76.5 312 ARG A O 1
ATOM 2461 N N . ASN A 1 313 ? -2.178 -41.875 -14.43 1 71.56 313 ASN A N 1
ATOM 2462 C CA . ASN A 1 313 ? -1.095 -42.375 -13.602 1 71.56 313 ASN A CA 1
ATOM 2463 C C . ASN A 1 313 ? 0.266 -41.875 -14.078 1 71.56 313 ASN A C 1
ATOM 2465 O O . ASN A 1 313 ? 1.008 -42.625 -14.734 1 71.56 313 ASN A O 1
ATOM 2469 N N . ASP A 1 314 ? 0.559 -40.656 -13.719 1 67.06 314 ASP A N 1
ATOM 2470 C CA . ASP A 1 314 ? 1.847 -40.094 -14.109 1 67.06 314 ASP A CA 1
ATOM 2471 C C . ASP A 1 314 ? 2.93 -40.438 -13.086 1 67.06 314 ASP A C 1
ATOM 2473 O O . ASP A 1 314 ? 2.691 -40.406 -11.875 1 67.06 314 ASP A O 1
ATOM 2477 N N . ILE A 1 315 ? 4.102 -40.938 -13.57 1 63.62 315 ILE A N 1
ATOM 2478 C CA . ILE A 1 315 ? 5.168 -41.312 -12.656 1 63.62 315 ILE A CA 1
ATOM 2479 C C . ILE A 1 315 ? 6.203 -40.219 -12.555 1 63.62 315 ILE A C 1
ATOM 2481 O O . ILE A 1 315 ? 7.023 -40.188 -11.633 1 63.62 315 ILE A O 1
ATOM 2485 N N . PHE A 1 316 ? 6.168 -39.25 -13.523 1 62.59 316 PHE A N 1
ATOM 2486 C CA . PHE A 1 316 ? 7.066 -38.094 -13.461 1 62.59 316 PHE A CA 1
ATOM 2487 C C . PHE A 1 316 ? 6.332 -36.812 -13.828 1 62.59 316 PHE A C 1
ATOM 2489 O O . PHE A 1 316 ? 5.59 -36.781 -14.812 1 62.59 316 PHE A O 1
ATOM 2496 N N . SER A 1 317 ? 6.305 -35.906 -12.875 1 69.19 317 SER A N 1
ATOM 2497 C CA . SER A 1 317 ? 5.727 -34.594 -13.156 1 69.19 317 SER A CA 1
ATOM 2498 C C . SER A 1 317 ? 6.48 -33.469 -12.422 1 69.19 317 SER A C 1
ATOM 2500 O O . SER A 1 317 ? 7.09 -33.719 -11.375 1 69.19 317 SER A O 1
ATOM 2502 N N . ALA A 1 318 ? 6.469 -32.312 -13.07 1 67.88 318 ALA A N 1
ATOM 2503 C CA . ALA A 1 318 ? 7.105 -31.156 -12.438 1 67.88 318 ALA A CA 1
ATOM 2504 C C . ALA A 1 318 ? 6.219 -30.578 -11.336 1 67.88 318 ALA A C 1
ATOM 2506 O O . ALA A 1 318 ? 6.688 -29.828 -10.477 1 67.88 318 ALA A O 1
ATOM 2507 N N . THR A 1 319 ? 4.957 -31.031 -11.398 1 78.38 319 THR A N 1
ATOM 2508 C CA . THR A 1 319 ? 4.051 -30.438 -10.414 1 78.38 319 THR A CA 1
ATOM 2509 C C . THR A 1 319 ? 2.902 -31.406 -10.102 1 78.38 319 THR A C 1
ATOM 2511 O O . THR A 1 319 ? 2.863 -32.531 -10.617 1 78.38 319 THR A O 1
ATOM 2514 N N . TYR A 1 320 ? 2.051 -30.953 -9.203 1 82.5 320 TYR A N 1
ATOM 2515 C CA . TYR A 1 320 ? 0.889 -31.734 -8.773 1 82.5 320 TYR A CA 1
ATOM 2516 C C . TYR A 1 320 ? -0.289 -31.516 -9.719 1 82.5 320 TYR A C 1
ATOM 2518 O O . TYR A 1 320 ? -0.273 -30.594 -10.539 1 82.5 320 TYR A O 1
ATOM 2526 N N . ASN A 1 321 ? -1.181 -32.438 -9.664 1 82.19 321 ASN A N 1
ATOM 2527 C CA . ASN A 1 321 ? -2.508 -32.219 -10.242 1 82.19 321 ASN A CA 1
ATOM 2528 C C . ASN A 1 321 ? -3.553 -31.953 -9.164 1 82.19 321 ASN A C 1
ATOM 2530 O O . ASN A 1 321 ? -4.023 -32.875 -8.5 1 82.19 321 ASN A O 1
ATOM 2534 N N . LEU A 1 322 ? -3.861 -30.703 -9 1 86.81 322 LEU A N 1
ATOM 2535 C CA . LEU A 1 322 ? -4.809 -30.266 -7.98 1 86.81 322 LEU A CA 1
ATOM 2536 C C . LEU A 1 322 ? -6.121 -29.812 -8.617 1 86.81 322 LEU A C 1
ATOM 2538 O O . LEU A 1 322 ? -6.121 -28.984 -9.523 1 86.81 322 LEU A O 1
ATOM 2542 N N . LYS A 1 323 ? -7.25 -30.406 -8.172 1 83.94 323 LYS A N 1
ATOM 2543 C CA . LYS A 1 323 ? -8.594 -30 -8.578 1 83.94 323 LYS A CA 1
ATOM 2544 C C . LYS A 1 323 ? -9.5 -29.797 -7.363 1 83.94 323 LYS A C 1
ATOM 2546 O O . LYS A 1 323 ? -9.188 -30.266 -6.266 1 83.94 323 LYS A O 1
ATOM 2551 N N . SER A 1 324 ? -10.461 -29.031 -7.574 1 89.38 324 SER A N 1
ATOM 2552 C CA . SER A 1 324 ? -11.422 -28.812 -6.504 1 89.38 324 SER A CA 1
ATOM 2553 C C . SER A 1 324 ? -12.844 -28.719 -7.047 1 89.38 324 SER A C 1
ATOM 2555 O O . SER A 1 324 ? -13.055 -28.328 -8.195 1 89.38 324 SER A O 1
ATOM 2557 N N . LEU A 1 325 ? -13.828 -29.172 -6.223 1 88.12 325 LEU A N 1
ATOM 2558 C CA . LEU A 1 325 ? -15.242 -29.188 -6.586 1 88.12 325 LEU A CA 1
ATOM 2559 C C . LEU A 1 325 ? -16.094 -28.609 -5.461 1 88.12 325 LEU A C 1
ATOM 2561 O O . LEU A 1 325 ? -15.867 -28.906 -4.289 1 88.12 325 LEU A O 1
ATOM 2565 N N . HIS A 1 326 ? -16.875 -27.75 -5.93 1 88.62 326 HIS A N 1
ATOM 2566 C CA . HIS A 1 326 ? -17.906 -27.281 -5.016 1 88.62 326 HIS A CA 1
ATOM 2567 C C . HIS A 1 326 ? -19.266 -27.875 -5.352 1 88.62 326 HIS A C 1
ATOM 2569 O O . HIS A 1 326 ? -19.797 -27.625 -6.434 1 88.62 326 HIS A O 1
ATOM 2575 N N . LEU A 1 327 ? -19.734 -28.625 -4.492 1 84.56 327 LEU A N 1
ATOM 2576 C CA . LEU A 1 327 ? -21.016 -29.297 -4.691 1 84.56 327 LEU A CA 1
ATOM 2577 C C . LEU A 1 327 ? -22.125 -28.578 -3.932 1 84.56 327 LEU A C 1
ATOM 2579 O O . LEU A 1 327 ? -22.141 -28.594 -2.697 1 84.56 327 LEU A O 1
ATOM 2583 N N . ILE A 1 328 ? -22.969 -27.906 -4.801 1 75.44 328 ILE A N 1
ATOM 2584 C CA . ILE A 1 328 ? -24.062 -27.156 -4.223 1 75.44 328 ILE A CA 1
ATOM 2585 C C . ILE A 1 328 ? -25.156 -28.109 -3.736 1 75.44 328 ILE A C 1
ATOM 2587 O O . ILE A 1 328 ? -25.406 -29.141 -4.367 1 75.44 328 ILE A O 1
ATOM 2591 N N . PHE A 1 329 ? -25.734 -27.812 -2.545 1 60.06 329 PHE A N 1
ATOM 2592 C CA . PHE A 1 329 ? -26.75 -28.656 -1.904 1 60.06 329 PHE A CA 1
ATOM 2593 C C . PHE A 1 329 ? -27.922 -28.906 -2.846 1 60.06 329 PHE A C 1
ATOM 2595 O O . PHE A 1 329 ? -28.641 -27.984 -3.207 1 60.06 329 PHE A O 1
ATOM 2602 N N . ALA A 1 330 ? -27.875 -29.828 -3.807 1 59.34 330 ALA A N 1
ATOM 2603 C CA . ALA A 1 330 ? -29.047 -30.547 -4.297 1 59.34 330 ALA A CA 1
ATOM 2604 C C . ALA A 1 330 ? -28.953 -32.031 -3.975 1 59.34 330 ALA A C 1
ATOM 2606 O O . ALA A 1 330 ? -28.312 -32.812 -4.711 1 59.34 330 ALA A O 1
ATOM 2607 N N . PRO A 1 331 ? -29.484 -32.375 -2.678 1 56.03 331 PRO A N 1
ATOM 2608 C CA . PRO A 1 331 ? -29.234 -33.688 -2.053 1 56.03 331 PRO A CA 1
ATOM 2609 C C . PRO A 1 331 ? -29.156 -34.812 -3.068 1 56.03 331 PRO A C 1
ATOM 2611 O O . PRO A 1 331 ? -28.328 -35.719 -2.926 1 56.03 331 PRO A O 1
ATOM 2614 N N . VAL A 1 332 ? -29.922 -34.625 -4.082 1 58.44 332 VAL A N 1
ATOM 2615 C CA . VAL A 1 332 ? -30.141 -35.812 -4.891 1 58.44 332 VAL A CA 1
ATOM 2616 C C . VAL A 1 332 ? -28.906 -36.062 -5.766 1 58.44 332 VAL A C 1
ATOM 2618 O O . VAL A 1 332 ? -28.656 -37.219 -6.172 1 58.44 332 VAL A O 1
ATOM 2621 N N . ASN A 1 333 ? -27.922 -35.125 -5.746 1 70.62 333 ASN A N 1
ATOM 2622 C CA . ASN A 1 333 ? -26.906 -35.344 -6.773 1 70.62 333 ASN A CA 1
ATOM 2623 C C . ASN A 1 333 ? -25.516 -35.562 -6.168 1 70.62 333 ASN A C 1
ATOM 2625 O O . ASN A 1 333 ? -24.547 -35.781 -6.891 1 70.62 333 ASN A O 1
ATOM 2629 N N . ILE A 1 334 ? -25.469 -35.656 -4.82 1 80.56 334 ILE A N 1
ATOM 2630 C CA . ILE A 1 334 ? -24.188 -35.844 -4.172 1 80.56 334 ILE A CA 1
ATOM 2631 C C . ILE A 1 334 ? -24.016 -37.281 -3.746 1 80.56 334 ILE A C 1
ATOM 2633 O O . ILE A 1 334 ? -24.953 -37.906 -3.244 1 80.56 334 ILE A O 1
ATOM 2637 N N . SER A 1 335 ? -22.844 -37.844 -3.973 1 83.31 335 SER A N 1
ATOM 2638 C CA . SER A 1 335 ? -22.547 -39.219 -3.602 1 83.31 335 SER A CA 1
ATOM 2639 C C . SER A 1 335 ? -22.828 -39.469 -2.125 1 83.31 335 SER A C 1
ATOM 2641 O O . SER A 1 335 ? -22.562 -38.594 -1.283 1 83.31 335 SER A O 1
ATOM 2643 N N . GLU A 1 336 ? -23.25 -40.594 -1.751 1 78.31 336 GLU A N 1
ATOM 2644 C CA . GLU A 1 336 ? -23.797 -40.938 -0.441 1 78.31 336 GLU A CA 1
ATOM 2645 C C . GLU A 1 336 ? -22.75 -40.75 0.654 1 78.31 336 GLU A C 1
ATOM 2647 O O . GLU A 1 336 ? -23.047 -40.219 1.724 1 78.31 336 GLU A O 1
ATOM 2652 N N . PRO A 1 337 ? -21.516 -41.156 0.423 1 84.5 337 PRO A N 1
ATOM 2653 C CA . PRO A 1 337 ? -20.562 -41.062 1.522 1 84.5 337 PRO A CA 1
ATOM 2654 C C . PRO A 1 337 ? -20.328 -39.625 1.995 1 84.5 337 PRO A C 1
ATOM 2656 O O . PRO A 1 337 ? -19.969 -39.406 3.156 1 84.5 337 PRO A O 1
ATOM 2659 N N . ILE A 1 338 ? -20.5 -38.688 1.126 1 86.06 338 ILE A N 1
ATOM 2660 C CA . ILE A 1 338 ? -20.219 -37.312 1.503 1 86.06 338 ILE A CA 1
ATOM 2661 C C . ILE A 1 338 ? -21.516 -36.5 1.553 1 86.06 338 ILE A C 1
ATOM 2663 O O . ILE A 1 338 ? -21.484 -35.281 1.708 1 86.06 338 ILE A O 1
ATOM 2667 N N . ARG A 1 339 ? -22.578 -37.156 1.478 1 79.06 339 ARG A N 1
ATOM 2668 C CA . ARG A 1 339 ? -23.859 -36.469 1.52 1 79.06 339 ARG A CA 1
ATOM 2669 C C . ARG A 1 339 ? -24.188 -36 2.932 1 79.06 339 ARG A C 1
ATOM 2671 O O . ARG A 1 339 ? -24.078 -36.781 3.891 1 79.06 339 ARG A O 1
ATOM 2678 N N . PRO A 1 340 ? -24.531 -34.719 2.965 1 69.62 340 PRO A N 1
ATOM 2679 C CA . PRO A 1 340 ? -24.891 -34.219 4.297 1 69.62 340 PRO A CA 1
ATOM 2680 C C . PRO A 1 340 ? -26.156 -34.875 4.836 1 69.62 340 PRO A C 1
ATOM 2682 O O . PRO A 1 340 ? -27.047 -35.25 4.059 1 69.62 340 PRO A O 1
ATOM 2685 N N . GLU A 1 341 ? -26.188 -35.219 6.191 1 63.47 341 GLU A N 1
ATOM 2686 C CA . GLU A 1 341 ? -27.391 -35.781 6.805 1 63.47 341 GLU A CA 1
ATOM 2687 C C . GLU A 1 341 ? -28.578 -34.844 6.648 1 63.47 341 GLU A C 1
ATOM 2689 O O . GLU A 1 341 ? -29.703 -35.281 6.355 1 63.47 341 GLU A O 1
ATOM 2694 N N . SER A 1 342 ? -28.297 -33.531 6.91 1 61.59 342 SER A N 1
ATOM 2695 C CA . SER A 1 342 ? -29.375 -32.562 6.715 1 61.59 342 SER A CA 1
ATOM 2696 C C . SER A 1 342 ? -29.125 -31.672 5.5 1 61.59 342 SER A C 1
ATOM 2698 O O . SER A 1 342 ? -28.188 -30.859 5.5 1 61.59 342 SER A O 1
ATOM 2700 N N . PRO A 1 343 ? -29.75 -32.031 4.324 1 55.09 343 PRO A N 1
ATOM 2701 C CA . PRO A 1 343 ? -29.453 -31.422 3.033 1 55.09 343 PRO A CA 1
ATOM 2702 C C . PRO A 1 343 ? -29.438 -29.891 3.098 1 55.09 343 PRO A C 1
ATOM 2704 O O . PRO A 1 343 ? -28.703 -29.25 2.34 1 55.09 343 PRO A O 1
ATOM 2707 N N . LYS A 1 344 ? -30.25 -29.219 3.865 1 59.41 344 LYS A N 1
ATOM 2708 C CA . LYS A 1 344 ? -30.422 -27.766 3.721 1 59.41 344 LYS A CA 1
ATOM 2709 C C . LYS A 1 344 ? -29.359 -27.016 4.52 1 59.41 344 LYS A C 1
ATOM 2711 O O . LYS A 1 344 ? -29.312 -25.781 4.473 1 59.41 344 LYS A O 1
ATOM 2716 N N . ASP A 1 345 ? -28.359 -27.797 4.949 1 68.94 345 ASP A N 1
ATOM 2717 C CA . ASP A 1 345 ? -27.656 -27.047 5.984 1 68.94 345 ASP A CA 1
ATOM 2718 C C . ASP A 1 345 ? -26.234 -26.734 5.555 1 68.94 345 ASP A C 1
ATOM 2720 O O . ASP A 1 345 ? -25.562 -25.922 6.191 1 68.94 345 ASP A O 1
ATOM 2724 N N . HIS A 1 346 ? -25.812 -27.375 4.512 1 78.75 346 HIS A N 1
ATOM 2725 C CA . HIS A 1 346 ? -24.422 -27.078 4.188 1 78.75 346 HIS A CA 1
ATOM 2726 C C . HIS A 1 346 ? -24.078 -27.531 2.771 1 78.75 346 HIS A C 1
ATOM 2728 O O . HIS A 1 346 ? -24.812 -28.312 2.17 1 78.75 346 HIS A O 1
ATOM 2734 N N . ASP A 1 347 ? -23.078 -26.969 2.094 1 87.19 347 ASP A N 1
ATOM 2735 C CA . ASP A 1 347 ? -22.453 -27.406 0.847 1 87.19 347 ASP A CA 1
ATOM 2736 C C . ASP A 1 347 ? -21.25 -28.297 1.118 1 87.19 347 ASP A C 1
ATOM 2738 O O . ASP A 1 347 ? -20.734 -28.328 2.24 1 87.19 347 ASP A O 1
ATOM 2742 N N . VAL A 1 348 ? -20.953 -29.062 0.078 1 90.19 348 VAL A N 1
ATOM 2743 C CA . VAL A 1 348 ? -19.766 -29.922 0.194 1 90.19 348 VAL A CA 1
ATOM 2744 C C . VAL A 1 348 ? -18.703 -29.453 -0.783 1 90.19 348 VAL A C 1
ATOM 2746 O O . VAL A 1 348 ? -18.984 -29.188 -1.954 1 90.19 348 VAL A O 1
ATOM 2749 N N . SER A 1 349 ? -17.531 -29.281 -0.243 1 92.94 349 SER A N 1
ATOM 2750 C CA . SER A 1 349 ? -16.375 -28.969 -1.074 1 92.94 349 SER A CA 1
ATOM 2751 C C . SER A 1 349 ? -15.344 -30.078 -1.044 1 92.94 349 SER A C 1
ATOM 2753 O O . SER A 1 349 ? -15.117 -30.703 0.001 1 92.94 349 SER A O 1
ATOM 2755 N N . LEU A 1 350 ? -14.781 -30.344 -2.174 1 93.69 350 LEU A N 1
ATOM 2756 C CA . LEU A 1 350 ? -13.75 -31.359 -2.297 1 93.69 350 LEU A CA 1
ATOM 2757 C C . LEU A 1 350 ? -12.461 -30.766 -2.863 1 93.69 350 LEU A C 1
ATOM 2759 O O . LEU A 1 350 ? -12.508 -29.922 -3.754 1 93.69 350 LEU A O 1
ATOM 2763 N N . VAL A 1 351 ? -11.391 -31.203 -2.34 1 94.88 351 VAL A N 1
ATOM 2764 C CA . VAL A 1 351 ? -10.062 -30.938 -2.891 1 94.88 351 VAL A CA 1
ATOM 2765 C C . VAL A 1 351 ? -9.383 -32.25 -3.264 1 94.88 351 VAL A C 1
ATOM 2767 O O . VAL A 1 351 ? -9.195 -33.125 -2.412 1 94.88 351 VAL A O 1
ATOM 2770 N N . LEU A 1 352 ? -9.078 -32.344 -4.504 1 92.88 352 LEU A N 1
ATOM 2771 C CA . LEU A 1 352 ? -8.508 -33.562 -5.059 1 92.88 352 LEU A CA 1
ATOM 2772 C C . LEU A 1 352 ? -7.059 -33.344 -5.473 1 92.88 352 LEU A C 1
ATOM 2774 O O . LEU A 1 352 ? -6.773 -32.5 -6.336 1 92.88 352 LEU A O 1
ATOM 2778 N N . LEU A 1 353 ? -6.168 -34.125 -4.852 1 91.94 353 LEU A N 1
ATOM 2779 C CA . LEU A 1 353 ? -4.746 -33.938 -5.141 1 91.94 353 LEU A CA 1
ATOM 2780 C C . LEU A 1 353 ? -4.145 -35.25 -5.645 1 91.94 353 LEU A C 1
ATOM 2782 O O . LEU A 1 353 ? -4.215 -36.281 -4.965 1 91.94 353 LEU A O 1
ATOM 2786 N N . ARG A 1 354 ? -3.623 -35.156 -6.801 1 90 354 ARG A N 1
ATOM 2787 C CA . ARG A 1 354 ? -2.789 -36.219 -7.328 1 90 354 ARG A CA 1
ATOM 2788 C C . ARG A 1 354 ? -1.318 -35.812 -7.34 1 90 354 ARG A C 1
ATOM 2790 O O . ARG A 1 354 ? -0.961 -34.781 -7.879 1 90 354 ARG A O 1
ATOM 2797 N N . SER A 1 355 ? -0.441 -36.5 -6.742 1 86.06 355 SER A N 1
ATOM 2798 C CA . SER A 1 355 ? 0.978 -36.188 -6.668 1 86.06 355 SER A CA 1
ATOM 2799 C C . SER A 1 355 ? 1.643 -36.281 -8.039 1 86.06 355 SER A C 1
ATOM 2801 O O . SER A 1 355 ? 2.674 -35.656 -8.273 1 86.06 355 SER A O 1
ATOM 2803 N N . ASN A 1 356 ? 1.069 -36.938 -8.977 1 76.81 356 ASN A N 1
ATOM 2804 C CA . ASN A 1 356 ? 1.488 -36.969 -10.375 1 76.81 356 ASN A CA 1
ATOM 2805 C C . ASN A 1 356 ? 2.98 -37.25 -10.5 1 76.81 356 ASN A C 1
ATOM 2807 O O . ASN A 1 356 ? 3.684 -36.594 -11.258 1 76.81 356 ASN A O 1
ATOM 2811 N N . GLY A 1 357 ? 3.559 -38.125 -9.609 1 77.88 357 GLY A N 1
ATOM 2812 C CA . GLY A 1 357 ? 4.953 -38.531 -9.742 1 77.88 357 GLY A CA 1
ATOM 2813 C C . GLY A 1 357 ? 5.898 -37.625 -8.953 1 77.88 357 GLY A C 1
ATOM 2814 O O . GLY A 1 357 ? 7.117 -37.812 -9 1 77.88 357 GLY A O 1
ATOM 2815 N N . VAL A 1 358 ? 5.418 -36.625 -8.312 1 83.38 358 VAL A N 1
ATOM 2816 C CA . VAL A 1 358 ? 6.242 -35.781 -7.434 1 83.38 358 VAL A CA 1
ATOM 2817 C C . VAL A 1 358 ? 6.898 -36.656 -6.371 1 83.38 358 VAL A C 1
ATOM 2819 O O . VAL A 1 358 ? 6.258 -37.562 -5.809 1 83.38 358 VAL A O 1
ATOM 2822 N N . LYS A 1 359 ? 8.219 -36.375 -6.184 1 86.75 359 LYS A N 1
ATOM 2823 C CA . LYS A 1 359 ? 8.984 -37.188 -5.227 1 86.75 359 LYS A CA 1
ATOM 2824 C C . LYS A 1 359 ? 9.258 -36.375 -3.949 1 86.75 359 LYS A C 1
ATOM 2826 O O . LYS A 1 359 ? 9.406 -35.156 -3.988 1 86.75 359 LYS A O 1
ATOM 2831 N N . PHE A 1 360 ? 9.266 -37.219 -2.9 1 89.31 360 PHE A N 1
ATOM 2832 C CA . PHE A 1 360 ? 9.5 -36.625 -1.594 1 89.31 360 PHE A CA 1
ATOM 2833 C C . PHE A 1 360 ? 10.828 -37.094 -1.016 1 89.31 360 PHE A C 1
ATOM 2835 O O . PHE A 1 360 ? 11.195 -38.25 -1.146 1 89.31 360 PHE A O 1
ATOM 2842 N N . ARG A 1 361 ? 11.531 -36.219 -0.425 1 82.88 361 ARG A N 1
ATOM 2843 C CA . ARG A 1 361 ? 12.828 -36.562 0.156 1 82.88 361 ARG A CA 1
ATOM 2844 C C . ARG A 1 361 ? 12.664 -37.25 1.51 1 82.88 361 ARG A C 1
ATOM 2846 O O . ARG A 1 361 ? 13.547 -37.969 1.949 1 82.88 361 ARG A O 1
ATOM 2853 N N . ARG A 1 362 ? 11.539 -36.938 2.084 1 88.25 362 ARG A N 1
ATOM 2854 C CA . ARG A 1 362 ? 11.281 -37.469 3.422 1 88.25 362 ARG A CA 1
ATOM 2855 C C . ARG A 1 362 ? 9.867 -38 3.527 1 88.25 362 ARG A C 1
ATOM 2857 O O . ARG A 1 362 ? 8.977 -37.625 2.768 1 88.25 362 ARG A O 1
ATOM 2864 N N . GLU A 1 363 ? 9.82 -38.938 4.438 1 94.19 363 GLU A N 1
ATOM 2865 C CA . GLU A 1 363 ? 8.484 -39.438 4.746 1 94.19 363 GLU A CA 1
ATOM 2866 C C . GLU A 1 363 ? 7.645 -38.375 5.453 1 94.19 363 GLU A C 1
ATOM 2868 O O . GLU A 1 363 ? 8.188 -37.406 6.016 1 94.19 363 GLU A O 1
ATOM 2873 N N . SER A 1 364 ? 6.34 -38.5 5.344 1 95.62 364 SER A N 1
ATOM 2874 C CA . SER A 1 364 ? 5.426 -37.594 6.012 1 95.62 364 SER A CA 1
ATOM 2875 C C . SER A 1 364 ? 4.184 -38.312 6.523 1 95.62 364 SER A C 1
ATOM 2877 O O . SER A 1 364 ? 3.594 -39.125 5.805 1 95.62 364 SER A O 1
ATOM 2879 N N . ASP A 1 365 ? 3.852 -37.969 7.746 1 95.31 365 ASP A N 1
ATOM 2880 C CA . ASP A 1 365 ? 2.67 -38.562 8.367 1 95.31 365 ASP A CA 1
ATOM 2881 C C . ASP A 1 365 ? 1.442 -37.656 8.172 1 95.31 365 ASP A C 1
ATOM 2883 O O . ASP A 1 365 ? 0.394 -37.906 8.773 1 95.31 365 ASP A O 1
ATOM 2887 N N . ASP A 1 366 ? 1.557 -36.656 7.449 1 96.12 366 ASP A N 1
ATOM 2888 C CA . ASP A 1 366 ? 0.388 -35.844 7.121 1 96.12 366 ASP A CA 1
ATOM 2889 C C . ASP A 1 366 ? -0.723 -36.688 6.516 1 96.12 366 ASP A C 1
ATOM 2891 O O . ASP A 1 366 ? -0.499 -37.406 5.535 1 96.12 366 ASP A O 1
ATOM 2895 N N . PRO A 1 367 ? -1.857 -36.594 7.066 1 95.38 367 PRO A N 1
ATOM 2896 C CA . PRO A 1 367 ? -2.893 -37.5 6.598 1 95.38 367 PRO A CA 1
ATOM 2897 C C . PRO A 1 367 ? -3.297 -37.25 5.148 1 95.38 367 PRO A C 1
ATOM 2899 O O . PRO A 1 367 ? -3.795 -38.156 4.477 1 95.38 367 PRO A O 1
ATOM 2902 N N . TRP A 1 368 ? -3.193 -36.094 4.684 1 96.5 368 TRP A N 1
ATOM 2903 C CA . TRP A 1 368 ? -3.59 -35.812 3.312 1 96.5 368 TRP A CA 1
ATOM 2904 C C . TRP A 1 368 ? -2.555 -36.312 2.316 1 96.5 368 TRP A C 1
ATOM 2906 O O . TRP A 1 368 ? -2.906 -36.938 1.315 1 96.5 368 TRP A O 1
ATOM 2916 N N . PHE A 1 369 ? -1.32 -36.125 2.582 1 95 369 PHE A N 1
ATOM 2917 C CA . PHE A 1 369 ? -0.266 -36.562 1.677 1 95 369 PHE A CA 1
ATOM 2918 C C . PHE A 1 369 ? 0.058 -38.031 1.901 1 95 369 PHE A C 1
ATOM 2920 O O . PHE A 1 369 ? 0.105 -38.812 0.951 1 95 369 PHE A O 1
ATOM 2927 N N . SER A 1 370 ? 0.26 -38.375 3.174 1 94.75 370 SER A N 1
ATOM 2928 C CA . SER A 1 370 ? 0.668 -39.75 3.502 1 94.75 370 SER A CA 1
ATOM 2929 C C . SER A 1 370 ? 1.806 -40.219 2.602 1 94.75 370 SER A C 1
ATOM 2931 O O . SER A 1 370 ? 1.567 -40.844 1.57 1 94.75 370 SER A O 1
ATOM 2933 N N . VAL A 1 371 ? 2.99 -39.938 2.984 1 95.81 371 VAL A N 1
ATOM 2934 C CA . VAL A 1 371 ? 4.172 -40.25 2.184 1 95.81 371 VAL A CA 1
ATOM 2935 C C . VAL A 1 371 ? 5.031 -41.281 2.908 1 95.81 371 VAL A C 1
ATOM 2937 O O . VAL A 1 371 ? 5.828 -40.938 3.781 1 95.81 371 VAL A O 1
ATOM 2940 N N . HIS A 1 372 ? 4.914 -42.594 2.525 1 94.69 372 HIS A N 1
ATOM 2941 C CA . HIS A 1 372 ? 5.684 -43.625 3.199 1 94.69 372 HIS A CA 1
ATOM 2942 C C . HIS A 1 372 ? 6.184 -44.688 2.205 1 94.69 372 HIS A C 1
ATOM 2944 O O . HIS A 1 372 ? 6.984 -45.531 2.561 1 94.69 372 HIS A O 1
ATOM 2950 N N . THR A 1 373 ? 5.773 -44.531 1.012 1 91.69 373 THR A N 1
ATOM 2951 C CA . THR A 1 373 ? 6.152 -45.5 0.005 1 91.69 373 THR A CA 1
ATOM 2952 C C . THR A 1 373 ? 7.465 -45.125 -0.669 1 91.69 373 THR A C 1
ATOM 2954 O O . THR A 1 373 ? 7.566 -44.031 -1.252 1 91.69 373 THR A O 1
ATOM 2957 N N . ARG A 1 374 ? 8.43 -45.938 -0.655 1 87.19 374 ARG A N 1
ATOM 2958 C CA . ARG A 1 374 ? 9.711 -45.656 -1.296 1 87.19 374 ARG A CA 1
ATOM 2959 C C . ARG A 1 374 ? 9.609 -45.812 -2.811 1 87.19 374 ARG A C 1
ATOM 2961 O O . ARG A 1 374 ? 9.016 -46.781 -3.301 1 87.19 374 ARG A O 1
ATOM 2968 N N . THR A 1 375 ? 10.188 -44.812 -3.529 1 80.75 375 THR A N 1
ATOM 2969 C CA . THR A 1 375 ? 10.156 -44.844 -4.988 1 80.75 375 THR A CA 1
ATOM 2970 C C . THR A 1 375 ? 11.258 -45.781 -5.523 1 80.75 375 THR A C 1
ATOM 2972 O O . THR A 1 375 ? 12.391 -45.75 -5.035 1 80.75 375 THR A O 1
ATOM 2975 N N . ALA A 1 376 ? 10.93 -46.562 -6.48 1 71.31 376 ALA A N 1
ATOM 2976 C CA . ALA A 1 376 ? 11.914 -47.406 -7.16 1 71.31 376 ALA A CA 1
ATOM 2977 C C . ALA A 1 376 ? 12.422 -46.75 -8.43 1 71.31 376 ALA A C 1
ATOM 2979 O O . ALA A 1 376 ? 11.641 -46.188 -9.203 1 71.31 376 ALA A O 1
ATOM 2980 N N . TYR A 1 377 ? 13.719 -46.344 -8.5 1 66.94 377 TYR A N 1
ATOM 2981 C CA . TYR A 1 377 ? 14.281 -45.719 -9.68 1 66.94 377 TYR A CA 1
ATOM 2982 C C . TYR A 1 377 ? 15.008 -46.719 -10.562 1 66.94 377 TYR A C 1
ATOM 2984 O O . TYR A 1 377 ? 15.453 -47.75 -10.078 1 66.94 377 TYR A O 1
ATOM 2992 N N . ASP A 1 378 ? 14.961 -46.438 -11.883 1 61.28 378 ASP A N 1
ATOM 2993 C CA . ASP A 1 378 ? 15.773 -47.219 -12.812 1 61.28 378 ASP A CA 1
ATOM 2994 C C . ASP A 1 378 ? 17.266 -46.906 -12.633 1 61.28 378 ASP A C 1
ATOM 2996 O O . ASP A 1 378 ? 17.641 -45.781 -12.398 1 61.28 378 ASP A O 1
ATOM 3000 N N . ASN A 1 379 ? 18.047 -47.531 -11.734 1 52.19 379 ASN A N 1
ATOM 3001 C CA . ASN A 1 379 ? 19.469 -47.312 -11.469 1 52.19 379 ASN A CA 1
ATOM 3002 C C . ASN A 1 379 ? 20.188 -46.75 -12.688 1 52.19 379 ASN A C 1
ATOM 3004 O O . ASN A 1 379 ? 21.234 -46.094 -12.555 1 52.19 379 ASN A O 1
ATOM 3008 N N . SER A 1 380 ? 19.844 -47.094 -13.836 1 47.03 380 SER A N 1
ATOM 3009 C CA . SER A 1 380 ? 20.797 -47.062 -14.93 1 47.03 380 SER A CA 1
ATOM 3010 C C . SER A 1 380 ? 20.906 -45.688 -15.539 1 47.03 380 SER A C 1
ATOM 3012 O O . SER A 1 380 ? 21.797 -45.406 -16.359 1 47.03 380 SER A O 1
ATOM 3014 N N . THR A 1 381 ? 19.938 -44.906 -15.609 1 46.84 381 THR A N 1
ATOM 3015 C CA . THR A 1 381 ? 20 -43.844 -16.609 1 46.84 381 THR A CA 1
ATOM 3016 C C . THR A 1 381 ? 20.812 -42.656 -16.109 1 46.84 381 THR A C 1
ATOM 3018 O O . THR A 1 381 ? 21.125 -41.719 -16.859 1 46.84 381 THR A O 1
ATOM 3021 N N . GLY A 1 382 ? 21.484 -42.812 -14.977 1 48.62 382 GLY A N 1
ATOM 3022 C CA . GLY A 1 382 ? 22.312 -41.75 -14.469 1 48.62 382 GLY A CA 1
ATOM 3023 C C . GLY A 1 382 ? 21.516 -40.531 -14.039 1 48.62 382 GLY A C 1
ATOM 3024 O O . GLY A 1 382 ? 22.062 -39.562 -13.547 1 48.62 382 GLY A O 1
ATOM 3025 N N . LEU A 1 383 ? 20.234 -40.438 -14.383 1 51.03 383 LEU A N 1
ATOM 3026 C CA . LEU A 1 383 ? 19.453 -39.25 -14.078 1 51.03 383 LEU A CA 1
ATOM 3027 C C . LEU A 1 383 ? 19.25 -39.125 -12.57 1 51.03 383 LEU A C 1
ATOM 3029 O O . LEU A 1 383 ? 19.141 -38 -12.07 1 51.03 383 LEU A O 1
ATOM 3033 N N . ILE A 1 384 ? 19.125 -40.25 -11.906 1 52.56 384 ILE A N 1
ATOM 3034 C CA . ILE A 1 384 ? 18.969 -40.188 -10.461 1 52.56 384 ILE A CA 1
ATOM 3035 C C . ILE A 1 384 ? 20.047 -41.031 -9.789 1 52.56 384 ILE A C 1
ATOM 3037 O O . ILE A 1 384 ? 20.344 -42.156 -10.25 1 52.56 384 ILE A O 1
ATOM 3041 N N . SER A 1 385 ? 20.812 -40.5 -8.906 1 57.5 385 SER A N 1
ATOM 3042 C CA . SER A 1 385 ? 21.844 -41.25 -8.18 1 57.5 385 SER A CA 1
ATOM 3043 C C . SER A 1 385 ? 21.266 -42.5 -7.531 1 57.5 385 SER A C 1
ATOM 3045 O O . SER A 1 385 ? 20.172 -42.469 -6.965 1 57.5 385 SER A O 1
ATOM 3047 N N . PRO A 1 386 ? 21.812 -43.656 -7.789 1 57.03 386 PRO A N 1
ATOM 3048 C CA . PRO A 1 386 ? 21.344 -44.906 -7.191 1 57.03 386 PRO A CA 1
ATOM 3049 C C . PRO A 1 386 ? 21.141 -44.812 -5.684 1 57.03 386 PRO A C 1
ATOM 3051 O O . PRO A 1 386 ? 20.328 -45.531 -5.109 1 57.03 386 PRO A O 1
ATOM 3054 N N . ASP A 1 387 ? 21.859 -43.906 -5.07 1 61.59 387 ASP A N 1
ATOM 3055 C CA . ASP A 1 387 ? 21.812 -43.781 -3.615 1 61.59 387 ASP A CA 1
ATOM 3056 C C . ASP A 1 387 ? 20.719 -42.812 -3.182 1 61.59 387 ASP A C 1
ATOM 3058 O O . ASP A 1 387 ? 20.469 -42.625 -1.985 1 61.59 387 ASP A O 1
ATOM 3062 N N . MET A 1 388 ? 20.031 -42.438 -4.242 1 69 388 MET A N 1
ATOM 3063 C CA . MET A 1 388 ? 19.047 -41.438 -3.887 1 69 388 MET A CA 1
ATOM 3064 C C . MET A 1 388 ? 17.734 -42.094 -3.449 1 69 388 MET A C 1
ATOM 3066 O O . MET A 1 388 ? 17.172 -42.906 -4.168 1 69 388 MET A O 1
ATOM 3070 N N . VAL A 1 389 ? 17.375 -41.938 -2.211 1 79 389 VAL A N 1
ATOM 3071 C CA . VAL A 1 389 ? 16.109 -42.438 -1.68 1 79 389 VAL A CA 1
ATOM 3072 C C . VAL A 1 389 ? 15.047 -41.344 -1.777 1 79 389 VAL A C 1
ATOM 3074 O O . VAL A 1 389 ? 15.281 -40.219 -1.374 1 79 389 VAL A O 1
ATOM 3077 N N . ARG A 1 390 ? 13.984 -41.75 -2.518 1 85 390 ARG A N 1
ATOM 3078 C CA . ARG A 1 390 ? 12.828 -40.844 -2.617 1 85 390 ARG A CA 1
ATOM 3079 C C . ARG A 1 390 ? 11.547 -41.594 -2.24 1 85 390 ARG A C 1
ATOM 3081 O O . ARG A 1 390 ? 11.523 -42.812 -2.186 1 85 390 ARG A O 1
ATOM 3088 N N . TYR A 1 391 ? 10.602 -40.812 -1.891 1 90.25 391 TYR A N 1
ATOM 3089 C CA . TYR A 1 391 ? 9.32 -41.344 -1.474 1 90.25 391 TYR A CA 1
ATOM 3090 C C . TYR A 1 391 ? 8.188 -40.781 -2.338 1 90.25 391 TYR A C 1
ATOM 3092 O O . TYR A 1 391 ? 8.367 -39.812 -3.053 1 90.25 391 TYR A O 1
ATOM 3100 N N . GLU A 1 392 ? 7.051 -41.5 -2.332 1 90.56 392 GLU A N 1
ATOM 3101 C CA . GLU A 1 392 ? 5.828 -41.062 -3.002 1 90.56 392 GLU A CA 1
ATOM 3102 C C . GLU A 1 392 ? 4.617 -41.219 -2.082 1 90.56 392 GLU A C 1
ATOM 3104 O O . GLU A 1 392 ? 4.711 -41.812 -1.008 1 90.56 392 GLU A O 1
ATOM 3109 N N . THR A 1 393 ? 3.564 -40.688 -2.453 1 92.81 393 THR A N 1
ATOM 3110 C CA . THR A 1 393 ? 2.354 -40.75 -1.646 1 92.81 393 THR A CA 1
ATOM 3111 C C . THR A 1 393 ? 1.808 -42.188 -1.628 1 92.81 393 THR A C 1
ATOM 3113 O O . THR A 1 393 ? 1.943 -42.906 -2.607 1 92.81 393 THR A O 1
ATOM 3116 N N . ASP A 1 394 ? 1.127 -42.531 -0.564 1 92.94 394 ASP A N 1
ATOM 3117 C CA . ASP A 1 394 ? 0.601 -43.875 -0.39 1 92.94 394 ASP A CA 1
ATOM 3118 C C . ASP A 1 394 ? -0.671 -44.062 -1.21 1 92.94 394 ASP A C 1
ATOM 3120 O O . ASP A 1 394 ? -0.942 -45.188 -1.678 1 92.94 394 ASP A O 1
ATOM 3124 N N . ARG A 1 395 ? -1.381 -43.031 -1.344 1 91.94 395 ARG A N 1
ATOM 3125 C CA . ARG A 1 395 ? -2.65 -43.125 -2.059 1 91.94 395 ARG A CA 1
ATOM 3126 C C . ARG A 1 395 ? -2.529 -42.562 -3.465 1 91.94 395 ARG A C 1
ATOM 3128 O O . ARG A 1 395 ? -1.714 -41.656 -3.707 1 91.94 395 ARG A O 1
ATOM 3135 N N . PHE A 1 396 ? -3.408 -43.125 -4.324 1 91.25 396 PHE A N 1
ATOM 3136 C CA . PHE A 1 396 ? -3.426 -42.625 -5.691 1 91.25 396 PHE A CA 1
ATOM 3137 C C . PHE A 1 396 ? -4.02 -41.219 -5.75 1 91.25 396 PHE A C 1
ATOM 3139 O O . PHE A 1 396 ? -3.439 -40.312 -6.359 1 91.25 396 PHE A O 1
ATOM 3146 N N . LEU A 1 397 ? -5.168 -41.062 -5.18 1 93.94 397 LEU A N 1
ATOM 3147 C CA . LEU A 1 397 ? -5.848 -39.781 -5.094 1 93.94 397 LEU A CA 1
ATOM 3148 C C . LEU A 1 397 ? -6.055 -39.375 -3.637 1 93.94 397 LEU A C 1
ATOM 3150 O O . LEU A 1 397 ? -6.594 -40.156 -2.842 1 93.94 397 LEU A O 1
ATOM 3154 N N . ASN A 1 398 ? -5.531 -38.281 -3.297 1 95.5 398 ASN A N 1
ATOM 3155 C CA . ASN A 1 398 ? -5.707 -37.719 -1.955 1 95.5 398 ASN A CA 1
ATOM 3156 C C . ASN A 1 398 ? -6.852 -36.719 -1.903 1 95.5 398 ASN A C 1
ATOM 3158 O O . ASN A 1 398 ? -6.891 -35.75 -2.688 1 95.5 398 ASN A O 1
ATOM 3162 N N . ILE A 1 399 ? -7.77 -36.844 -0.957 1 96.62 399 ILE A N 1
ATOM 3163 C CA . ILE A 1 399 ? -8.992 -36.031 -0.995 1 96.62 399 ILE A CA 1
ATOM 3164 C C . ILE A 1 399 ? -9.211 -35.375 0.357 1 96.62 399 ILE A C 1
ATOM 3166 O O . ILE A 1 399 ? -9.055 -36 1.405 1 96.62 399 ILE A O 1
ATOM 3170 N N . ILE A 1 400 ? -9.484 -34.125 0.329 1 96.94 400 ILE A N 1
ATOM 3171 C CA . ILE A 1 400 ? -10.055 -33.406 1.462 1 96.94 400 ILE A CA 1
ATOM 3172 C C . ILE A 1 400 ? -11.516 -33.062 1.171 1 96.94 400 ILE A C 1
ATOM 3174 O O . ILE A 1 400 ? -11.844 -32.562 0.084 1 96.94 400 ILE A O 1
ATOM 3178 N N . ALA A 1 401 ? -12.359 -33.375 2.045 1 95.56 401 ALA A N 1
ATOM 3179 C CA . ALA A 1 401 ? -13.766 -33 1.953 1 95.56 401 ALA A CA 1
ATOM 3180 C C . ALA A 1 401 ? -14.133 -31.984 3.047 1 95.56 401 ALA A C 1
ATOM 3182 O O . ALA A 1 401 ? -13.695 -32.125 4.191 1 95.56 401 ALA A O 1
ATOM 3183 N N . CYS A 1 402 ? -14.883 -31.016 2.697 1 95 402 CYS A N 1
ATOM 3184 C CA . CYS A 1 402 ? -15.25 -29.969 3.643 1 95 402 CYS A CA 1
ATOM 3185 C C . CYS A 1 402 ? -16.766 -29.734 3.645 1 95 402 CYS A C 1
ATOM 3187 O O . CYS A 1 402 ? -17.406 -29.766 2.592 1 95 402 CYS A O 1
ATOM 3189 N N . ASP A 1 403 ? -17.266 -29.594 4.805 1 91.94 403 ASP A N 1
ATOM 3190 C CA . ASP A 1 403 ? -18.609 -29.062 5.031 1 91.94 403 ASP A CA 1
ATOM 3191 C C . ASP A 1 403 ? -18.594 -27.547 5.145 1 91.94 403 ASP A C 1
ATOM 3193 O O . ASP A 1 403 ? -18.031 -27 6.094 1 91.94 403 ASP A O 1
ATOM 3197 N N . GLU A 1 404 ? -19.203 -26.875 4.191 1 93.12 404 GLU A N 1
ATOM 3198 C CA . GLU A 1 404 ? -19.188 -25.422 4.152 1 93.12 404 GLU A CA 1
ATOM 3199 C C . GLU A 1 404 ? -20.547 -24.828 4.523 1 93.12 404 GLU A C 1
ATOM 3201 O O . GLU A 1 404 ? -21.562 -25.172 3.908 1 93.12 404 GLU A O 1
ATOM 3206 N N . ARG A 1 405 ? -20.484 -23.906 5.523 1 91 405 ARG A N 1
ATOM 3207 C CA . ARG A 1 405 ? -21.734 -23.328 6.012 1 91 405 ARG A CA 1
ATOM 3208 C C . ARG A 1 405 ? -21.594 -21.828 6.199 1 91 405 ARG A C 1
ATOM 3210 O O . ARG A 1 405 ? -20.484 -21.312 6.41 1 91 405 ARG A O 1
ATOM 3217 N N . VAL A 1 406 ? -22.766 -21.219 6.02 1 92.38 406 VAL A N 1
ATOM 3218 C CA . VAL A 1 406 ? -22.812 -19.781 6.273 1 92.38 406 VAL A CA 1
ATOM 3219 C C . VAL A 1 406 ? -24.125 -19.422 6.973 1 92.38 406 VAL A C 1
ATOM 3221 O O . VAL A 1 406 ? -25.141 -20.109 6.793 1 92.38 406 VAL A O 1
ATOM 3224 N N . ARG A 1 407 ? -24.109 -18.469 7.793 1 92.06 407 ARG A N 1
ATOM 3225 C CA . ARG A 1 407 ? -25.344 -17.906 8.352 1 92.06 407 ARG A CA 1
ATOM 3226 C C . ARG A 1 407 ? -25.219 -16.406 8.555 1 92.06 407 ARG A C 1
ATOM 3228 O O . ARG A 1 407 ? -24.109 -15.875 8.664 1 92.06 407 ARG A O 1
ATOM 3235 N N . LEU A 1 408 ? -26.312 -15.719 8.484 1 92.56 408 LEU A N 1
ATOM 3236 C CA . LEU A 1 408 ? -26.406 -14.281 8.734 1 92.56 408 LEU A CA 1
ATOM 3237 C C . LEU A 1 408 ? -27.047 -14.008 10.086 1 92.56 408 LEU A C 1
ATOM 3239 O O . LEU A 1 408 ? -27.969 -14.711 10.492 1 92.56 408 LEU A O 1
ATOM 3243 N N . CYS A 1 409 ? -26.484 -13.062 10.781 1 94.25 409 CYS A N 1
ATOM 3244 C CA . CYS A 1 409 ? -26.984 -12.703 12.102 1 94.25 409 CYS A CA 1
ATOM 3245 C C . CYS A 1 409 ? -27.25 -11.203 12.195 1 94.25 409 CYS A C 1
ATOM 3247 O O . CYS A 1 409 ? -26.719 -10.422 11.406 1 94.25 409 CYS A O 1
ATOM 3249 N N . SER A 1 410 ? -28.141 -10.836 13.055 1 94.75 410 SER A N 1
ATOM 3250 C CA . SER A 1 410 ? -28.484 -9.438 13.273 1 94.75 410 SER A CA 1
ATOM 3251 C C . SER A 1 410 ? -28.594 -9.109 14.758 1 94.75 410 SER A C 1
ATOM 3253 O O . SER A 1 410 ? -29.203 -9.859 15.523 1 94.75 410 SER A O 1
ATOM 3255 N N . ASP A 1 411 ? -28.062 -8 15.172 1 94.5 411 ASP A N 1
ATOM 3256 C CA . ASP A 1 411 ? -28.172 -7.512 16.547 1 94.5 411 ASP A CA 1
ATOM 3257 C C . ASP A 1 411 ? -29.531 -6.848 16.781 1 94.5 411 ASP A C 1
ATOM 3259 O O . ASP A 1 411 ? -29.938 -6.664 17.922 1 94.5 411 ASP A O 1
ATOM 3263 N N . LEU A 1 412 ? -30.094 -6.477 15.695 1 92.25 412 LEU A N 1
ATOM 3264 C CA . LEU A 1 412 ? -31.391 -5.816 15.812 1 92.25 412 LEU A CA 1
ATOM 3265 C C . LEU A 1 412 ? -32.438 -6.777 16.344 1 92.25 412 LEU A C 1
ATOM 3267 O O . LEU A 1 412 ? -33.25 -6.406 17.203 1 92.25 412 LEU A O 1
ATOM 3271 N N . SER A 1 413 ? -32.438 -7.93 15.828 1 92.19 413 SER A N 1
ATOM 3272 C CA . SER A 1 413 ? -33.406 -8.945 16.219 1 92.19 413 SER A CA 1
ATOM 3273 C C . SER A 1 413 ? -32.781 -9.977 17.156 1 92.19 413 SER A C 1
ATOM 3275 O O . SER A 1 413 ? -33.469 -10.844 17.688 1 92.19 413 SER A O 1
ATOM 3277 N N . ASP A 1 414 ? -31.484 -9.922 17.375 1 92.5 414 ASP A N 1
ATOM 3278 C CA . ASP A 1 414 ? -30.75 -10.898 18.156 1 92.5 414 ASP A CA 1
ATOM 3279 C C . ASP A 1 414 ? -30.984 -12.32 17.656 1 92.5 414 ASP A C 1
ATOM 3281 O O . ASP A 1 414 ? -31.266 -13.227 18.438 1 92.5 414 ASP A O 1
ATOM 3285 N N . THR A 1 415 ? -31.078 -12.453 16.359 1 92.38 415 THR A N 1
ATOM 3286 C CA . THR A 1 415 ? -31.312 -13.75 15.742 1 92.38 415 THR A CA 1
ATOM 3287 C C . THR A 1 415 ? -30.297 -13.992 14.617 1 92.38 415 THR A C 1
ATOM 3289 O O . THR A 1 415 ? -29.719 -13.047 14.094 1 92.38 415 THR A O 1
ATOM 3292 N N . CYS A 1 416 ? -30.094 -15.25 14.406 1 92.25 416 CYS A N 1
ATOM 3293 C CA . CYS A 1 416 ? -29.344 -15.695 13.242 1 92.25 416 CYS A CA 1
ATOM 3294 C C . CYS A 1 416 ? -30.188 -16.578 12.344 1 92.25 416 CYS A C 1
ATOM 3296 O O . CYS A 1 416 ? -31.109 -17.25 12.812 1 92.25 416 CYS A O 1
ATOM 3298 N N . THR A 1 417 ? -29.875 -16.484 11.086 1 89.19 417 THR A N 1
ATOM 3299 C CA . THR A 1 417 ? -30.5 -17.469 10.203 1 89.19 417 THR A CA 1
ATOM 3300 C C . THR A 1 417 ? -29.969 -18.859 10.516 1 89.19 417 THR A C 1
ATOM 3302 O O . THR A 1 417 ? -28.938 -19.016 11.18 1 89.19 417 THR A O 1
ATOM 3305 N N . SER A 1 418 ? -30.75 -19.891 10.117 1 86.81 418 SER A N 1
ATOM 3306 C CA . SER A 1 418 ? -30.203 -21.234 10.195 1 86.81 418 SER A CA 1
ATOM 3307 C C . SER A 1 418 ? -28.953 -21.375 9.336 1 86.81 418 SER A C 1
ATOM 3309 O O . SER A 1 418 ? -28.766 -20.609 8.383 1 86.81 418 SER A O 1
ATOM 3311 N N . TRP A 1 419 ? -28.172 -22.328 9.695 1 88.81 419 TRP A N 1
ATOM 3312 C CA . TRP A 1 419 ? -27.031 -22.625 8.844 1 88.81 419 TRP A CA 1
ATOM 3313 C C . TRP A 1 419 ? -27.484 -23.078 7.457 1 88.81 419 TRP A C 1
ATOM 3315 O O . TRP A 1 419 ? -28.438 -23.844 7.332 1 88.81 419 TRP A O 1
ATOM 3325 N N . GLY A 1 420 ? -26.875 -22.422 6.441 1 85.5 420 GLY A N 1
ATOM 3326 C CA . GLY A 1 420 ? -27.156 -22.797 5.059 1 85.5 420 GLY A CA 1
ATOM 3327 C C . GLY A 1 420 ? -25.906 -22.906 4.211 1 85.5 420 GLY A C 1
ATOM 3328 O O . GLY A 1 420 ? -24.797 -22.625 4.684 1 85.5 420 GLY A O 1
ATOM 3329 N N . GLY A 1 421 ? -26.109 -23.438 2.943 1 85.75 421 GLY A N 1
ATOM 3330 C CA . GLY A 1 421 ? -25.016 -23.453 1.994 1 85.75 421 GLY A CA 1
ATOM 3331 C C . GLY A 1 421 ? -24.641 -22.062 1.499 1 85.75 421 GLY A C 1
ATOM 3332 O O . GLY A 1 421 ? -25.312 -21.078 1.819 1 85.75 421 GLY A O 1
ATOM 3333 N N . LEU A 1 422 ? -23.641 -21.922 0.773 1 87.06 422 LEU A N 1
ATOM 3334 C CA . LEU A 1 422 ? -23.094 -20.641 0.326 1 87.06 422 LEU A CA 1
ATOM 3335 C C . LEU A 1 422 ? -23.984 -20.031 -0.76 1 87.06 422 LEU A C 1
ATOM 3337 O O . LEU A 1 422 ? -23.938 -18.812 -0.983 1 87.06 422 LEU A O 1
ATOM 3341 N N . TYR A 1 423 ? -24.812 -20.891 -1.399 1 76.81 423 TYR A N 1
ATOM 3342 C CA . TYR A 1 423 ? -25.656 -20.391 -2.475 1 76.81 423 TYR A CA 1
ATOM 3343 C C . TYR A 1 423 ? -27.078 -20.125 -1.971 1 76.81 423 TYR A C 1
ATOM 3345 O O . TYR A 1 423 ? -27.859 -19.438 -2.633 1 76.81 423 TYR A O 1
ATOM 3353 N N . ASP A 1 424 ? -27.391 -20.656 -0.839 1 66.06 424 ASP A N 1
ATOM 3354 C CA . ASP A 1 424 ? -28.766 -20.672 -0.338 1 66.06 424 ASP A CA 1
ATOM 3355 C C . ASP A 1 424 ? -29.172 -19.281 0.174 1 66.06 424 ASP A C 1
ATOM 3357 O O . ASP A 1 424 ? -30.359 -18.938 0.183 1 66.06 424 ASP A O 1
ATOM 3361 N N . VAL A 1 425 ? -28.234 -18.594 0.652 1 60.72 425 VAL A N 1
ATOM 3362 C CA . VAL A 1 425 ? -28.562 -17.312 1.283 1 60.72 425 VAL A CA 1
ATOM 3363 C C . VAL A 1 425 ? -29.328 -16.438 0.297 1 60.72 425 VAL A C 1
ATOM 3365 O O . VAL A 1 425 ? -30.062 -15.539 0.702 1 60.72 425 VAL A O 1
ATOM 3368 N N . LEU A 1 426 ? -29.359 -16.859 -0.925 1 59.19 426 LEU A N 1
ATOM 3369 C CA . LEU A 1 426 ? -29.984 -16.078 -1.986 1 59.19 426 LEU A CA 1
ATOM 3370 C C . LEU A 1 426 ? -31.422 -16.531 -2.225 1 59.19 426 LEU A C 1
ATOM 3372 O O . LEU A 1 426 ? -32.219 -15.797 -2.822 1 59.19 426 LEU A O 1
ATOM 3376 N N . ASP A 1 427 ? -31.781 -17.625 -1.705 1 61.66 427 ASP A N 1
ATOM 3377 C CA . ASP A 1 427 ? -33.031 -18.234 -2.15 1 61.66 427 ASP A CA 1
ATOM 3378 C C . ASP A 1 427 ? -34.219 -17.484 -1.584 1 61.66 427 ASP A C 1
ATOM 3380 O O . ASP A 1 427 ? -35.25 -17.344 -2.258 1 61.66 427 ASP A O 1
ATOM 3384 N N . SER A 1 428 ? -34.156 -17.109 -0.344 1 65.88 428 SER A N 1
ATOM 3385 C CA . SER A 1 428 ? -35.312 -16.406 0.202 1 65.88 428 SER A CA 1
ATOM 3386 C C . SER A 1 428 ? -34.875 -15.102 0.87 1 65.88 428 SER A C 1
ATOM 3388 O O . SER A 1 428 ? -34.969 -14.969 2.092 1 65.88 428 SER A O 1
ATOM 3390 N N . PRO A 1 429 ? -34.594 -14.172 -0.076 1 70.88 429 PRO A N 1
ATOM 3391 C CA . PRO A 1 429 ? -34 -12.969 0.483 1 70.88 429 PRO A CA 1
ATOM 3392 C C . PRO A 1 429 ? -34.969 -12.164 1.352 1 70.88 429 PRO A C 1
ATOM 3394 O O . PRO A 1 429 ? -34.562 -11.648 2.404 1 70.88 429 PRO A O 1
ATOM 3397 N N . VAL A 1 430 ? -36.25 -12.195 0.966 1 74.62 430 VAL A N 1
ATOM 3398 C CA . VAL A 1 430 ? -37.188 -11.336 1.673 1 74.62 430 VAL A CA 1
ATOM 3399 C C . VAL A 1 430 ? -37.438 -11.898 3.068 1 74.62 430 VAL A C 1
ATOM 3401 O O . VAL A 1 430 ? -37.406 -11.164 4.059 1 74.62 430 VAL A O 1
ATOM 3404 N N . SER A 1 431 ? -37.688 -13.195 3.152 1 79 431 SER A N 1
ATOM 3405 C CA . SER A 1 431 ? -37.969 -13.797 4.449 1 79 431 SER A CA 1
ATOM 3406 C C . SER A 1 431 ? -36.75 -13.742 5.363 1 79 431 SER A C 1
ATOM 3408 O O . SER A 1 431 ? -36.875 -13.516 6.57 1 79 431 SER A O 1
ATOM 3410 N N . THR A 1 432 ? -35.656 -13.984 4.809 1 82.62 432 THR A N 1
ATOM 3411 C CA . THR A 1 432 ? -34.406 -13.906 5.574 1 82.62 432 THR A CA 1
ATOM 3412 C C . THR A 1 432 ? -34.219 -12.5 6.141 1 82.62 432 THR A C 1
ATOM 3414 O O . THR A 1 432 ? -33.938 -12.344 7.328 1 82.62 432 THR A O 1
ATOM 3417 N N . VAL A 1 433 ? -34.5 -11.555 5.316 1 84.94 433 VAL A N 1
ATOM 3418 C CA . VAL A 1 433 ? -34.281 -10.156 5.703 1 84.94 433 VAL A CA 1
ATOM 3419 C C . VAL A 1 433 ? -35.312 -9.758 6.758 1 84.94 433 VAL A C 1
ATOM 3421 O O . VAL A 1 433 ? -35 -9.023 7.695 1 84.94 433 VAL A O 1
ATOM 3424 N N . ALA A 1 434 ? -36.469 -10.234 6.566 1 86.44 434 ALA A N 1
ATOM 3425 C CA . ALA A 1 434 ? -37.531 -9.922 7.539 1 86.44 434 ALA A CA 1
ATOM 3426 C C . ALA A 1 434 ? -37.156 -10.484 8.914 1 86.44 434 ALA A C 1
ATOM 3428 O O . ALA A 1 434 ? -37.406 -9.828 9.938 1 86.44 434 ALA A O 1
ATOM 3429 N N . SER A 1 435 ? -36.688 -11.609 8.922 1 87.06 435 SER A N 1
ATOM 3430 C CA . SER A 1 435 ? -36.281 -12.234 10.172 1 87.06 435 SER A CA 1
ATOM 3431 C C . SER A 1 435 ? -35.125 -11.484 10.828 1 87.06 435 SER A C 1
ATOM 3433 O O . SER A 1 435 ? -35.125 -11.305 12.047 1 87.06 435 SER A O 1
ATOM 3435 N N . LEU A 1 436 ? -34.219 -11.062 10.086 1 91 436 LEU A N 1
ATOM 3436 C CA . LEU A 1 436 ? -33.062 -10.352 10.594 1 91 436 LEU A CA 1
ATOM 3437 C C . LEU A 1 436 ? -33.438 -8.953 11.07 1 91 436 LEU A C 1
ATOM 3439 O O . LEU A 1 436 ? -32.844 -8.445 12.031 1 91 436 LEU A O 1
ATOM 3443 N N . ALA A 1 437 ? -34.344 -8.406 10.375 1 91.12 437 ALA A N 1
ATOM 3444 C CA . ALA A 1 437 ? -34.812 -7.078 10.742 1 91.12 437 ALA A CA 1
ATOM 3445 C C . ALA A 1 437 ? -35.625 -7.121 12.023 1 91.12 437 ALA A C 1
ATOM 3447 O O . ALA A 1 437 ? -35.562 -6.207 12.852 1 91.12 437 ALA A O 1
ATOM 3448 N N . GLY A 1 438 ? -36.344 -8.148 12.203 1 88.25 438 GLY A N 1
ATOM 3449 C CA . GLY A 1 438 ? -37.219 -8.266 13.359 1 88.25 438 GLY A CA 1
ATOM 3450 C C . GLY A 1 438 ? -38.281 -7.176 13.422 1 88.25 438 GLY A C 1
ATOM 3451 O O . GLY A 1 438 ? -38.875 -6.82 12.398 1 88.25 438 GLY A O 1
ATOM 3452 N N . SER A 1 439 ? -38.5 -6.656 14.641 1 87.25 439 SER A N 1
ATOM 3453 C CA . SER A 1 439 ? -39.5 -5.613 14.852 1 87.25 439 SER A CA 1
ATOM 3454 C C . SER A 1 439 ? -38.906 -4.227 14.703 1 87.25 439 SER A C 1
ATOM 3456 O O . SER A 1 439 ? -39.625 -3.225 14.656 1 87.25 439 SER A O 1
ATOM 3458 N N . ALA A 1 440 ? -37.656 -4.227 14.578 1 87.19 440 ALA A N 1
ATOM 3459 C CA . ALA A 1 440 ? -36.938 -2.949 14.555 1 87.19 440 ALA A CA 1
ATOM 3460 C C . ALA A 1 440 ? -37.219 -2.195 13.258 1 87.19 440 ALA A C 1
ATOM 3462 O O . ALA A 1 440 ? -37.219 -0.963 13.234 1 87.19 440 ALA A O 1
ATOM 3463 N N . ILE A 1 441 ? -37.406 -2.99 12.18 1 90.31 441 ILE A N 1
ATOM 3464 C CA . ILE A 1 441 ? -37.625 -2.381 10.875 1 90.31 441 ILE A CA 1
ATOM 3465 C C . ILE A 1 441 ? -38.906 -2.939 10.258 1 90.31 441 ILE A C 1
ATOM 3467 O O . ILE A 1 441 ? -39.031 -4.148 10.047 1 90.31 441 ILE A O 1
ATOM 3471 N N . ALA A 1 442 ? -39.75 -2.047 9.93 1 88.12 442 ALA A N 1
ATOM 3472 C CA . ALA A 1 442 ? -41.031 -2.48 9.367 1 88.12 442 ALA A CA 1
ATOM 3473 C C . ALA A 1 442 ? -40.875 -2.871 7.902 1 88.12 442 ALA A C 1
ATOM 3475 O O . ALA A 1 442 ? -40.156 -2.209 7.148 1 88.12 442 ALA A O 1
ATOM 3476 N N . ASN A 1 443 ? -41.594 -3.914 7.566 1 85.69 443 ASN A N 1
ATOM 3477 C CA . ASN A 1 443 ? -41.562 -4.383 6.188 1 85.69 443 ASN A CA 1
ATOM 3478 C C . ASN A 1 443 ? -42.125 -3.336 5.227 1 85.69 443 ASN A C 1
ATOM 3480 O O . ASN A 1 443 ? -43.062 -2.621 5.566 1 85.69 443 ASN A O 1
ATOM 3484 N N . GLY A 1 444 ? -41.5 -3.213 4.164 1 81.94 444 GLY A N 1
ATOM 3485 C CA . GLY A 1 444 ? -42.062 -2.367 3.109 1 81.94 444 GLY A CA 1
ATOM 3486 C C . GLY A 1 444 ? -41.594 -0.925 3.209 1 81.94 444 GLY A C 1
ATOM 3487 O O . GLY A 1 444 ? -41.906 -0.106 2.344 1 81.94 444 GLY A O 1
ATOM 3488 N N . THR A 1 445 ? -40.938 -0.627 4.223 1 89.25 445 THR A N 1
ATOM 3489 C CA . THR A 1 445 ? -40.438 0.731 4.359 1 89.25 445 THR A CA 1
ATOM 3490 C C . THR A 1 445 ? -39.156 0.907 3.559 1 89.25 445 THR A C 1
ATOM 3492 O O . THR A 1 445 ? -38.562 -0.071 3.082 1 89.25 445 THR A O 1
ATOM 3495 N N . ASP A 1 446 ? -38.812 2.17 3.377 1 87.56 446 ASP A N 1
ATOM 3496 C CA . ASP A 1 446 ? -37.562 2.473 2.688 1 87.56 446 ASP A CA 1
ATOM 3497 C C . ASP A 1 446 ? -36.344 1.913 3.453 1 87.56 446 ASP A C 1
ATOM 3499 O O . ASP A 1 446 ? -35.375 1.472 2.848 1 87.56 446 ASP A O 1
ATOM 3503 N N . GLU A 1 447 ? -36.531 1.921 4.676 1 89.19 447 GLU A N 1
ATOM 3504 C CA . GLU A 1 447 ? -35.469 1.383 5.516 1 89.19 447 GLU A CA 1
ATOM 3505 C C . GLU A 1 447 ? -35.312 -0.125 5.328 1 89.19 447 GLU A C 1
ATOM 3507 O O . GLU A 1 447 ? -34.219 -0.649 5.309 1 89.19 447 GLU A O 1
ATOM 3512 N N . PHE A 1 448 ? -36.438 -0.734 5.191 1 90.44 448 PHE A N 1
ATOM 3513 C CA . PHE A 1 448 ? -36.438 -2.172 4.945 1 90.44 448 PHE A CA 1
ATOM 3514 C C . PHE A 1 448 ? -35.781 -2.492 3.605 1 90.44 448 PHE A C 1
ATOM 3516 O O . PHE A 1 448 ? -35 -3.439 3.498 1 90.44 448 PHE A O 1
ATOM 3523 N N . LEU A 1 449 ? -36.062 -1.713 2.635 1 87.25 449 LEU A N 1
ATOM 3524 C CA . LEU A 1 449 ? -35.469 -1.919 1.313 1 87.25 449 LEU A CA 1
ATOM 3525 C C . LEU A 1 449 ? -33.969 -1.722 1.349 1 87.25 449 LEU A C 1
ATOM 3527 O O . LEU A 1 449 ? -33.219 -2.461 0.699 1 87.25 449 LEU A O 1
ATOM 3531 N N . ASP A 1 450 ? -33.562 -0.772 2.074 1 87.19 450 ASP A N 1
ATOM 3532 C CA . ASP A 1 450 ? -32.125 -0.525 2.217 1 87.19 450 ASP A CA 1
ATOM 3533 C C . ASP A 1 450 ? -31.438 -1.685 2.936 1 87.19 450 ASP A C 1
ATOM 3535 O O . ASP A 1 450 ? -30.328 -2.08 2.566 1 87.19 450 ASP A O 1
ATOM 3539 N N . PHE A 1 451 ? -32.156 -2.092 3.867 1 88.62 451 PHE A N 1
ATOM 3540 C CA . PHE A 1 451 ? -31.672 -3.244 4.617 1 88.62 451 PHE A CA 1
ATOM 3541 C C . PHE A 1 451 ? -31.547 -4.469 3.717 1 88.62 451 PHE A C 1
ATOM 3543 O O . PHE A 1 451 ? -30.578 -5.211 3.795 1 88.62 451 PHE A O 1
ATOM 3550 N N . MET A 1 452 ? -32.438 -4.648 2.861 1 88.12 452 MET A N 1
ATOM 3551 C CA . MET A 1 452 ? -32.438 -5.754 1.904 1 88.12 452 MET A CA 1
ATOM 3552 C C . MET A 1 452 ? -31.281 -5.625 0.922 1 88.12 452 MET A C 1
ATOM 3554 O O . MET A 1 452 ? -30.656 -6.625 0.56 1 88.12 452 MET A O 1
ATOM 3558 N N . LYS A 1 453 ? -31.031 -4.477 0.526 1 88.5 453 LYS A N 1
ATOM 3559 C CA . LYS A 1 453 ? -29.969 -4.238 -0.448 1 88.5 453 LYS A CA 1
ATOM 3560 C C . LYS A 1 453 ? -28.594 -4.602 0.129 1 88.5 453 LYS A C 1
ATOM 3562 O O . LYS A 1 453 ? -27.766 -5.203 -0.555 1 88.5 453 LYS A O 1
ATOM 3567 N N . ILE A 1 454 ? -28.375 -4.273 1.34 1 88.5 454 ILE A N 1
ATOM 3568 C CA . ILE A 1 454 ? -27.078 -4.57 1.97 1 88.5 454 ILE A CA 1
ATOM 3569 C C . ILE A 1 454 ? -26.922 -6.082 2.109 1 88.5 454 ILE A C 1
ATOM 3571 O O . ILE A 1 454 ? -25.812 -6.613 1.914 1 88.5 454 ILE A O 1
ATOM 3575 N N . ASN A 1 455 ? -27.984 -6.691 2.443 1 86.69 455 ASN A N 1
ATOM 3576 C CA . ASN A 1 455 ? -27.953 -8.148 2.547 1 86.69 455 ASN A CA 1
ATOM 3577 C C . ASN A 1 455 ? -27.703 -8.797 1.19 1 86.69 455 ASN A C 1
ATOM 3579 O O . ASN A 1 455 ? -26.984 -9.797 1.098 1 86.69 455 ASN A O 1
ATOM 3583 N N . MET A 1 456 ? -28.328 -8.242 0.232 1 86.38 456 MET A N 1
ATOM 3584 C CA . MET A 1 456 ? -28.156 -8.773 -1.117 1 86.38 456 MET A CA 1
ATOM 3585 C C . MET A 1 456 ? -26.719 -8.609 -1.598 1 86.38 456 MET A C 1
ATOM 3587 O O . MET A 1 456 ? -26.172 -9.492 -2.26 1 86.38 456 MET A O 1
ATOM 3591 N N . LEU A 1 457 ? -26.156 -7.5 -1.287 1 87.38 457 LEU A N 1
ATOM 3592 C CA . LEU A 1 457 ? -24.766 -7.25 -1.65 1 87.38 457 LEU A CA 1
ATOM 3593 C C . LEU A 1 457 ? -23.859 -8.359 -1.127 1 87.38 457 LEU A C 1
ATOM 3595 O O . LEU A 1 457 ? -23 -8.859 -1.855 1 87.38 457 LEU A O 1
ATOM 3599 N N . LEU A 1 458 ? -24.047 -8.75 0.049 1 87.81 458 LEU A N 1
ATOM 3600 C CA . LEU A 1 458 ? -23.234 -9.789 0.667 1 87.81 458 LEU A CA 1
ATOM 3601 C C . LEU A 1 458 ? -23.547 -11.156 0.08 1 87.81 458 LEU A C 1
ATOM 3603 O O . LEU A 1 458 ? -22.641 -11.969 -0.134 1 87.81 458 LEU A O 1
ATOM 3607 N N . SER A 1 459 ? -24.781 -11.383 -0.198 1 85.25 459 SER A N 1
ATOM 3608 C CA . SER A 1 459 ? -25.219 -12.68 -0.726 1 85.25 459 SER A CA 1
ATOM 3609 C C . SER A 1 459 ? -24.594 -12.953 -2.088 1 85.25 459 SER A C 1
ATOM 3611 O O . SER A 1 459 ? -24.219 -14.094 -2.391 1 85.25 459 SER A O 1
ATOM 3613 N N . LEU A 1 460 ? -24.438 -11.977 -2.846 1 84.88 460 LEU A N 1
ATOM 3614 C CA . LEU A 1 460 ? -23.828 -12.102 -4.164 1 84.88 460 LEU A CA 1
ATOM 3615 C C . LEU A 1 460 ? -22.344 -12.43 -4.051 1 84.88 460 LEU A C 1
ATOM 3617 O O . LEU A 1 460 ? -21.766 -13.023 -4.965 1 84.88 460 LEU A O 1
ATOM 3621 N N . ASN A 1 461 ? -21.781 -12.141 -2.982 1 87.25 461 ASN A N 1
ATOM 3622 C CA . ASN A 1 461 ? -20.359 -12.375 -2.744 1 87.25 461 ASN A CA 1
ATOM 3623 C C . ASN A 1 461 ? -20.109 -13.766 -2.174 1 87.25 461 ASN A C 1
ATOM 3625 O O . ASN A 1 461 ? -19.094 -14.391 -2.48 1 87.25 461 ASN A O 1
ATOM 3629 N N . LEU A 1 462 ? -21 -14.273 -1.403 1 89.81 462 LEU A N 1
ATOM 3630 C CA . LEU A 1 462 ? -20.812 -15.484 -0.614 1 89.81 462 LEU A CA 1
ATOM 3631 C C . LEU A 1 462 ? -20.594 -16.688 -1.517 1 89.81 462 LEU A C 1
ATOM 3633 O O . LEU A 1 462 ? -19.844 -17.609 -1.157 1 89.81 462 LEU A O 1
ATOM 3637 N N . MET A 1 463 ? -21.109 -16.688 -2.666 1 82.75 463 MET A N 1
ATOM 3638 C CA . MET A 1 463 ? -20.984 -17.812 -3.578 1 82.75 463 MET A CA 1
ATOM 3639 C C . MET A 1 463 ? -19.531 -18.031 -3.986 1 82.75 463 MET A C 1
ATOM 3641 O O . MET A 1 463 ? -19.141 -19.141 -4.371 1 82.75 463 MET A O 1
ATOM 3645 N N . TYR A 1 464 ? -18.719 -17.047 -3.801 1 88 464 TYR A N 1
ATOM 3646 C CA . TYR A 1 464 ? -17.328 -17.125 -4.254 1 88 464 TYR A CA 1
ATOM 3647 C C . TYR A 1 464 ? -16.391 -17.359 -3.084 1 88 464 TYR A C 1
ATOM 3649 O O . TYR A 1 464 ? -15.164 -17.234 -3.229 1 88 464 TYR A O 1
ATOM 3657 N N . THR A 1 465 ? -16.875 -17.734 -1.938 1 93.56 465 THR A N 1
ATOM 3658 C CA . THR A 1 465 ? -16.031 -17.859 -0.757 1 93.56 465 THR A CA 1
ATOM 3659 C C . THR A 1 465 ? -15.797 -19.312 -0.406 1 93.56 465 THR A C 1
ATOM 3661 O O . THR A 1 465 ? -15.305 -19.641 0.678 1 93.56 465 THR A O 1
ATOM 3664 N N . SER A 1 466 ? -16.172 -20.203 -1.32 1 93.69 466 SER A N 1
ATOM 3665 C CA . SER A 1 466 ? -15.914 -21.625 -1.069 1 93.69 466 SER A CA 1
ATOM 3666 C C . SER A 1 466 ? -14.43 -21.953 -1.198 1 93.69 466 SER A C 1
ATOM 3668 O O . SER A 1 466 ? -13.68 -21.203 -1.825 1 93.69 466 SER A O 1
ATOM 3670 N N . ILE A 1 467 ? -14.039 -23.016 -0.622 1 94.12 467 ILE A N 1
ATOM 3671 C CA . ILE A 1 467 ? -12.656 -23.469 -0.7 1 94.12 467 ILE A CA 1
ATOM 3672 C C . ILE A 1 467 ? -12.281 -23.734 -2.156 1 94.12 467 ILE A C 1
ATOM 3674 O O . ILE A 1 467 ? -11.227 -23.281 -2.623 1 94.12 467 ILE A O 1
ATOM 3678 N N . PRO A 1 468 ? -13.141 -24.344 -2.951 1 92 468 PRO A N 1
ATOM 3679 C CA . PRO A 1 468 ? -12.797 -24.547 -4.359 1 92 468 PRO A CA 1
ATOM 3680 C C . PRO A 1 468 ? -12.594 -23.234 -5.113 1 92 468 PRO A C 1
ATOM 3682 O O . PRO A 1 468 ? -11.781 -23.172 -6.035 1 92 468 PRO A O 1
ATOM 3685 N N . ASN A 1 469 ? -13.289 -22.234 -4.723 1 90.19 469 ASN A N 1
ATOM 3686 C CA . ASN A 1 469 ? -13.102 -20.938 -5.367 1 90.19 469 ASN A CA 1
ATOM 3687 C C . ASN A 1 469 ? -11.711 -20.375 -5.082 1 90.19 469 ASN A C 1
ATOM 3689 O O . ASN A 1 469 ? -11.18 -19.594 -5.883 1 90.19 469 ASN A O 1
ATOM 3693 N N . ALA A 1 470 ? -11.125 -20.75 -3.99 1 91.06 470 ALA A N 1
ATOM 3694 C CA . ALA A 1 470 ? -9.766 -20.328 -3.66 1 91.06 470 ALA A CA 1
ATOM 3695 C C . ALA A 1 470 ? -8.742 -21.031 -4.547 1 91.06 470 ALA A C 1
ATOM 3697 O O . ALA A 1 470 ? -7.625 -20.547 -4.727 1 91.06 470 ALA A O 1
ATOM 3698 N N . ILE A 1 471 ? -9.141 -22.125 -5.082 1 88.75 471 ILE A N 1
ATOM 3699 C CA . ILE A 1 471 ? -8.227 -22.953 -5.855 1 88.75 471 ILE A CA 1
ATOM 3700 C C . ILE A 1 471 ? -8.5 -22.766 -7.348 1 88.75 471 ILE A C 1
ATOM 3702 O O . ILE A 1 471 ? -7.602 -22.938 -8.172 1 88.75 471 ILE A O 1
ATOM 3706 N N . GLN A 1 472 ? -9.656 -22.297 -7.684 1 76.19 472 GLN A N 1
ATOM 3707 C CA . GLN A 1 472 ? -10.141 -22.234 -9.055 1 76.19 472 GLN A CA 1
ATOM 3708 C C . GLN A 1 472 ? -9.156 -21.5 -9.953 1 76.19 472 GLN A C 1
ATOM 3710 O O . GLN A 1 472 ? -8.656 -20.422 -9.586 1 76.19 472 GLN A O 1
ATOM 3715 N N . GLY A 1 473 ? -8.914 -22.125 -11.117 1 71.44 473 GLY A N 1
ATOM 3716 C CA . GLY A 1 473 ? -8.07 -21.516 -12.133 1 71.44 473 GLY A CA 1
ATOM 3717 C C . GLY A 1 473 ? -6.586 -21.672 -11.852 1 71.44 473 GLY A C 1
ATOM 3718 O O . GLY A 1 473 ? -5.754 -21.125 -12.57 1 71.44 473 GLY A O 1
ATOM 3719 N N . ARG A 1 474 ? -6.246 -22.234 -10.797 1 78.62 474 ARG A N 1
ATOM 3720 C CA . ARG A 1 474 ? -4.848 -22.438 -10.422 1 78.62 474 ARG A CA 1
ATOM 3721 C C . ARG A 1 474 ? -4.523 -23.906 -10.266 1 78.62 474 ARG A C 1
ATOM 3723 O O . ARG A 1 474 ? -4.051 -24.344 -9.211 1 78.62 474 ARG A O 1
ATOM 3730 N N . GLU A 1 475 ? -4.781 -24.5 -11.477 1 67 475 GLU A N 1
ATOM 3731 C CA . GLU A 1 475 ? -4.531 -25.938 -11.477 1 67 475 GLU A CA 1
ATOM 3732 C C . GLU A 1 475 ? -3.043 -26.25 -11.336 1 67 475 GLU A C 1
ATOM 3734 O O . GLU A 1 475 ? -2.201 -25.438 -11.734 1 67 475 GLU A O 1
ATOM 3739 N N . GLY A 1 476 ? -2.832 -27.219 -10.547 1 63.12 476 GLY A N 1
ATOM 3740 C CA . GLY A 1 476 ? -1.471 -27.578 -10.172 1 63.12 476 GLY A CA 1
ATOM 3741 C C . GLY A 1 476 ? -1.134 -27.219 -8.734 1 63.12 476 GLY A C 1
ATOM 3742 O O . GLY A 1 476 ? -1.93 -27.453 -7.824 1 63.12 476 GLY A O 1
ATOM 3743 N N . ALA A 1 477 ? 0.111 -26.562 -8.633 1 64.81 477 ALA A N 1
ATOM 3744 C CA . ALA A 1 477 ? 0.537 -26.344 -7.25 1 64.81 477 ALA A CA 1
ATOM 3745 C C . ALA A 1 477 ? 0.514 -24.859 -6.891 1 64.81 477 ALA A C 1
ATOM 3747 O O . ALA A 1 477 ? 0.828 -24.484 -5.758 1 64.81 477 ALA A O 1
ATOM 3748 N N . SER A 1 478 ? -0.15 -24.062 -7.809 1 75.12 478 SER A N 1
ATOM 3749 C CA . SER A 1 478 ? 0.001 -22.625 -7.547 1 75.12 478 SER A CA 1
ATOM 3750 C C . SER A 1 478 ? -0.988 -22.156 -6.484 1 75.12 478 SER A C 1
ATOM 3752 O O . SER A 1 478 ? -0.812 -21.078 -5.898 1 75.12 478 SER A O 1
ATOM 3754 N N . ALA A 1 479 ? -1.933 -22.984 -6.195 1 86.88 479 ALA A N 1
ATOM 3755 C CA . ALA A 1 479 ? -2.961 -22.594 -5.23 1 86.88 479 ALA A CA 1
ATOM 3756 C C . ALA A 1 479 ? -2.621 -23.109 -3.836 1 86.88 479 ALA A C 1
ATOM 3758 O O . ALA A 1 479 ? -3.467 -23.094 -2.938 1 86.88 479 ALA A O 1
ATOM 3759 N N . THR A 1 480 ? -1.353 -23.531 -3.68 1 89.44 480 THR A N 1
ATOM 3760 C CA . THR A 1 480 ? -1.032 -24.188 -2.416 1 89.44 480 THR A CA 1
ATOM 3761 C C . THR A 1 480 ? 0.207 -23.562 -1.782 1 89.44 480 THR A C 1
ATOM 3763 O O . THR A 1 480 ? 1.045 -22.984 -2.48 1 89.44 480 THR A O 1
ATOM 3766 N N . GLN A 1 481 ? 0.345 -23.781 -0.486 1 86.25 481 GLN A N 1
ATOM 3767 C CA . GLN A 1 481 ? 1.495 -23.281 0.259 1 86.25 481 GLN A CA 1
ATOM 3768 C C . GLN A 1 481 ? 2.693 -24.219 0.117 1 86.25 481 GLN A C 1
ATOM 3770 O O . GLN A 1 481 ? 3.842 -23.766 0.112 1 86.25 481 GLN A O 1
ATOM 3775 N N . PHE A 1 482 ? 2.457 -25.469 -0.003 1 88.38 482 PHE A N 1
ATOM 3776 C CA . PHE A 1 482 ? 3.561 -26.422 -0.074 1 88.38 482 PHE A CA 1
ATOM 3777 C C . PHE A 1 482 ? 4.324 -26.266 -1.384 1 88.38 482 PHE A C 1
ATOM 3779 O O . PHE A 1 482 ? 5.461 -26.734 -1.503 1 88.38 482 PHE A O 1
ATOM 3786 N N . SER A 1 483 ? 3.688 -25.641 -2.357 1 81.5 483 SER A N 1
ATOM 3787 C CA . SER A 1 483 ? 4.355 -25.469 -3.645 1 81.5 483 SER A CA 1
ATOM 3788 C C . SER A 1 483 ? 5.586 -24.578 -3.512 1 81.5 483 SER A C 1
ATOM 3790 O O . SER A 1 483 ? 6.457 -24.578 -4.387 1 81.5 483 SER A O 1
ATOM 3792 N N . ARG A 1 484 ? 5.664 -23.922 -2.447 1 76.25 484 ARG A N 1
ATOM 3793 C CA . ARG A 1 484 ? 6.824 -23.078 -2.191 1 76.25 484 ARG A CA 1
ATOM 3794 C C . ARG A 1 484 ? 8.094 -23.906 -2.045 1 76.25 484 ARG A C 1
ATOM 3796 O O . ARG A 1 484 ? 9.203 -23.391 -2.184 1 76.25 484 ARG A O 1
ATOM 3803 N N . TYR A 1 485 ? 7.852 -25.141 -1.769 1 79.25 485 TYR A N 1
ATOM 3804 C CA . TYR A 1 485 ? 8.977 -26.047 -1.55 1 79.25 485 TYR A CA 1
ATOM 3805 C C . TYR A 1 485 ? 9.055 -27.109 -2.641 1 79.25 485 TYR A C 1
ATOM 3807 O O . TYR A 1 485 ? 9.617 -28.188 -2.432 1 79.25 485 TYR A O 1
ATOM 3815 N N . LEU A 1 486 ? 8.375 -26.766 -3.672 1 80.69 486 LEU A N 1
ATOM 3816 C CA . LEU A 1 486 ? 8.375 -27.656 -4.82 1 80.69 486 LEU A CA 1
ATOM 3817 C C . LEU A 1 486 ? 9.297 -27.141 -5.918 1 80.69 486 LEU A C 1
ATOM 3819 O O . LEU A 1 486 ? 9.219 -25.969 -6.297 1 80.69 486 LEU A O 1
ATOM 3823 N N . ASN A 1 487 ? 10.234 -28.016 -6.281 1 75.31 487 ASN A N 1
ATOM 3824 C CA . ASN A 1 487 ? 11.109 -27.656 -7.395 1 75.31 487 ASN A CA 1
ATOM 3825 C C . ASN A 1 487 ? 11.383 -28.844 -8.305 1 75.31 487 ASN A C 1
ATOM 3827 O O . ASN A 1 487 ? 11.828 -29.891 -7.832 1 75.31 487 ASN A O 1
ATOM 3831 N N . GLU A 1 488 ? 11.109 -28.703 -9.492 1 72.44 488 GLU A N 1
ATOM 3832 C CA . GLU A 1 488 ? 11.383 -29.719 -10.516 1 72.44 488 GLU A CA 1
ATOM 3833 C C . GLU A 1 488 ? 10.82 -31.078 -10.117 1 72.44 488 GLU A C 1
ATOM 3835 O O . GLU A 1 488 ? 11.531 -32.094 -10.18 1 72.44 488 GLU A O 1
ATOM 3840 N N . GLY A 1 489 ? 9.672 -31.094 -9.57 1 77.5 489 GLY A N 1
ATOM 3841 C CA . GLY A 1 489 ? 9.008 -32.344 -9.227 1 77.5 489 GLY A CA 1
ATOM 3842 C C . GLY A 1 489 ? 9.461 -32.906 -7.898 1 77.5 489 GLY A C 1
ATOM 3843 O O . GLY A 1 489 ? 9.07 -34.031 -7.527 1 77.5 489 GLY A O 1
ATOM 3844 N N . ASN A 1 490 ? 10.328 -32.219 -7.262 1 79.38 490 ASN A N 1
ATOM 3845 C CA . ASN A 1 490 ? 10.789 -32.656 -5.949 1 79.38 490 ASN A CA 1
ATOM 3846 C C . ASN A 1 490 ? 10.219 -31.797 -4.836 1 79.38 490 ASN A C 1
ATOM 3848 O O . ASN A 1 490 ? 10.383 -30.578 -4.852 1 79.38 490 ASN A O 1
ATOM 3852 N N . GLN A 1 491 ? 9.547 -32.469 -3.947 1 85.75 491 GLN A N 1
ATOM 3853 C CA . GLN A 1 491 ? 9.023 -31.797 -2.768 1 85.75 491 GLN A CA 1
ATOM 3854 C C . GLN A 1 491 ? 10.039 -31.828 -1.623 1 85.75 491 GLN A C 1
ATOM 3856 O O . GLN A 1 491 ? 10.266 -32.875 -1.021 1 85.75 491 GLN A O 1
ATOM 3861 N N . TYR A 1 492 ? 10.547 -30.688 -1.265 1 79.69 492 TYR A N 1
ATOM 3862 C CA . TYR A 1 492 ? 11.672 -30.625 -0.335 1 79.69 492 TYR A CA 1
ATOM 3863 C C . TYR A 1 492 ? 11.18 -30.609 1.109 1 79.69 492 TYR A C 1
ATOM 3865 O O . TYR A 1 492 ? 11.875 -31.094 2.01 1 79.69 492 TYR A O 1
ATOM 3873 N N . TYR A 1 493 ? 10.062 -30.016 1.256 1 83.31 493 TYR A N 1
ATOM 3874 C CA . TYR A 1 493 ? 9.594 -29.875 2.633 1 83.31 493 TYR A CA 1
ATOM 3875 C C . TYR A 1 493 ? 8.078 -29.891 2.701 1 83.31 493 TYR A C 1
ATOM 3877 O O . TYR A 1 493 ? 7.402 -29.344 1.825 1 83.31 493 TYR A O 1
ATOM 3885 N N . LEU A 1 494 ? 7.609 -30.641 3.686 1 89.88 494 LEU A N 1
ATOM 3886 C CA . LEU A 1 494 ? 6.207 -30.609 4.09 1 89.88 494 LEU A CA 1
ATOM 3887 C C . LEU A 1 494 ? 6.082 -30.406 5.598 1 89.88 494 LEU A C 1
ATOM 3889 O O . LEU A 1 494 ? 6.812 -31.016 6.375 1 89.88 494 LEU A O 1
ATOM 3893 N N . GLU A 1 495 ? 5.234 -29.547 6.008 1 90.5 495 GLU A N 1
ATOM 3894 C CA . GLU A 1 495 ? 4.926 -29.422 7.43 1 90.5 495 GLU A CA 1
ATOM 3895 C C . GLU A 1 495 ? 4.301 -30.719 7.973 1 90.5 495 GLU A C 1
ATOM 3897 O O . GLU A 1 495 ? 3.725 -31.5 7.219 1 90.5 495 GLU A O 1
ATOM 3902 N N . SER A 1 496 ? 4.438 -30.906 9.258 1 92.94 496 SER A N 1
ATOM 3903 C CA . SER A 1 496 ? 3.896 -32.094 9.883 1 92.94 496 SER A CA 1
ATOM 3904 C C . SER A 1 496 ? 2.393 -32.219 9.656 1 92.94 496 SER A C 1
ATOM 3906 O O . SER A 1 496 ? 1.868 -33.312 9.469 1 92.94 496 SER A O 1
ATOM 3908 N N . GLU A 1 497 ? 1.703 -31.062 9.688 1 94.31 497 GLU A N 1
ATOM 3909 C CA . GLU A 1 497 ? 0.274 -31 9.391 1 94.31 497 GLU A CA 1
ATOM 3910 C C . GLU A 1 497 ? -0.018 -30.047 8.242 1 94.31 497 GLU A C 1
ATOM 3912 O O . GLU A 1 497 ? -0.85 -29.141 8.383 1 94.31 497 GLU A O 1
ATOM 3917 N N . GLN A 1 498 ? 0.538 -30.453 7.121 1 94.75 498 GLN A N 1
ATOM 3918 C CA . GLN A 1 498 ? 0.482 -29.594 5.945 1 94.75 498 GLN A CA 1
ATOM 3919 C C . GLN A 1 498 ? -0.96 -29.344 5.508 1 94.75 498 GLN A C 1
ATOM 3921 O O . GLN A 1 498 ? -1.302 -28.25 5.047 1 94.75 498 GLN A O 1
ATOM 3926 N N . TRP A 1 499 ? -1.818 -30.359 5.668 1 96.5 499 TRP A N 1
ATOM 3927 C CA . TRP A 1 499 ? -3.188 -30.219 5.188 1 96.5 499 TRP A CA 1
ATOM 3928 C C . TRP A 1 499 ? -3.92 -29.125 5.941 1 96.5 499 TRP A C 1
ATOM 3930 O O . TRP A 1 499 ? -4.742 -28.406 5.363 1 96.5 499 TRP A O 1
ATOM 3940 N N . LYS A 1 500 ? -3.566 -28.891 7.207 1 96.25 500 LYS A N 1
ATOM 3941 C CA . LYS A 1 500 ? -4.184 -27.828 7.988 1 96.25 500 LYS A CA 1
ATOM 3942 C C . LYS A 1 500 ? -3.658 -26.453 7.562 1 96.25 500 LYS A C 1
ATOM 3944 O O . LYS A 1 500 ? -4.395 -25.469 7.586 1 96.25 500 LYS A O 1
ATOM 3949 N N . VAL A 1 501 ? -2.422 -26.391 7.16 1 94.06 501 VAL A N 1
ATOM 3950 C CA . VAL A 1 501 ? -1.824 -25.156 6.668 1 94.06 501 VAL A CA 1
ATOM 3951 C C . VAL A 1 501 ? -2.537 -24.719 5.391 1 94.06 501 VAL A C 1
ATOM 3953 O O . VAL A 1 501 ? -2.854 -23.531 5.227 1 94.06 501 VAL A O 1
ATOM 3956 N N . GLU A 1 502 ? -2.809 -25.703 4.547 1 95.44 502 GLU A N 1
ATOM 3957 C CA . GLU A 1 502 ? -3.508 -25.391 3.301 1 95.44 502 GLU A CA 1
ATOM 3958 C C . GLU A 1 502 ? -4.93 -24.906 3.572 1 95.44 502 GLU A C 1
ATOM 3960 O O . GLU A 1 502 ? -5.391 -23.953 2.959 1 95.44 502 GLU A O 1
ATOM 3965 N N . LEU A 1 503 ? -5.574 -25.578 4.488 1 96.94 503 LEU A N 1
ATOM 3966 C CA . LEU A 1 503 ? -6.957 -25.234 4.797 1 96.94 503 LEU A CA 1
ATOM 3967 C C . LEU A 1 503 ? -7.047 -23.828 5.375 1 96.94 503 LEU A C 1
ATOM 3969 O O . LEU A 1 503 ? -7.941 -23.062 5.012 1 96.94 503 LEU A O 1
ATOM 3973 N N . LYS A 1 504 ? -6.188 -23.547 6.289 1 95.25 504 LYS A N 1
ATOM 3974 C CA . LYS A 1 504 ? -6.16 -22.203 6.848 1 95.25 504 LYS A CA 1
ATOM 3975 C C . LYS A 1 504 ? -5.957 -21.156 5.758 1 95.25 504 LYS A C 1
ATOM 3977 O O . LYS A 1 504 ? -6.625 -20.125 5.75 1 95.25 504 LYS A O 1
ATOM 3982 N N . TYR A 1 505 ? -5.078 -21.5 4.906 1 93.5 505 TYR A N 1
ATOM 3983 C CA . TYR A 1 505 ? -4.781 -20.594 3.799 1 93.5 505 TYR A CA 1
ATOM 3984 C C . TYR A 1 505 ? -6.008 -20.406 2.912 1 93.5 505 TYR A C 1
ATOM 3986 O O . TYR A 1 505 ? -6.387 -19.266 2.604 1 93.5 505 TYR A O 1
ATOM 3994 N N . TRP A 1 506 ? -6.641 -21.453 2.531 1 96 506 TRP A N 1
ATOM 3995 C CA . TRP A 1 506 ? -7.805 -21.359 1.654 1 96 506 TRP A CA 1
ATOM 3996 C C . TRP A 1 506 ? -8.969 -20.672 2.359 1 96 506 TRP A C 1
ATOM 3998 O O . TRP A 1 506 ? -9.75 -19.969 1.728 1 96 506 TRP A O 1
ATOM 4008 N N . PHE A 1 507 ? -9.094 -20.891 3.639 1 96.62 507 PHE A N 1
ATOM 4009 C CA . PHE A 1 507 ? -10.141 -20.219 4.395 1 96.62 507 PHE A CA 1
ATOM 4010 C C . PHE A 1 507 ? -9.859 -18.719 4.484 1 96.62 507 PHE A C 1
ATOM 4012 O O . PHE A 1 507 ? -10.781 -17.906 4.418 1 96.62 507 PHE A O 1
ATOM 4019 N N . GLN A 1 508 ? -8.609 -18.406 4.645 1 95.62 508 GLN A N 1
ATOM 4020 C CA . GLN A 1 508 ? -8.242 -17 4.602 1 95.62 508 GLN A CA 1
ATOM 4021 C C . GLN A 1 508 ? -8.594 -16.375 3.254 1 95.62 508 GLN A C 1
ATOM 4023 O O . GLN A 1 508 ? -9.023 -15.219 3.188 1 95.62 508 GLN A O 1
ATOM 4028 N N . MET A 1 509 ? -8.383 -17.141 2.236 1 95.19 509 MET A N 1
ATOM 4029 C CA . MET A 1 509 ? -8.766 -16.656 0.908 1 95.19 509 MET A CA 1
ATOM 4030 C C . MET A 1 509 ? -10.266 -16.406 0.839 1 95.19 509 MET A C 1
ATOM 4032 O O . MET A 1 509 ? -10.703 -15.414 0.24 1 95.19 509 MET A O 1
ATOM 4036 N N . ALA A 1 510 ? -10.984 -17.25 1.433 1 95.81 510 ALA A N 1
ATOM 4037 C CA . ALA A 1 510 ? -12.438 -17.078 1.465 1 95.81 510 ALA A CA 1
ATOM 4038 C C . ALA A 1 510 ? -12.82 -15.789 2.188 1 95.81 510 ALA A C 1
ATOM 4040 O O . ALA A 1 510 ? -13.656 -15.023 1.7 1 95.81 510 ALA A O 1
ATOM 4041 N N . LEU A 1 511 ? -12.219 -15.594 3.297 1 96.38 511 LEU A N 1
ATOM 4042 C CA . LEU A 1 511 ? -12.508 -14.398 4.074 1 96.38 511 LEU A CA 1
ATOM 4043 C C . LEU A 1 511 ? -12.055 -13.148 3.334 1 96.38 511 LEU A C 1
ATOM 4045 O O . LEU A 1 511 ? -12.75 -12.125 3.336 1 96.38 511 LEU A O 1
ATOM 4049 N N . ALA A 1 512 ? -10.875 -13.234 2.725 1 95.06 512 ALA A N 1
ATOM 4050 C CA . ALA A 1 512 ? -10.383 -12.109 1.941 1 95.06 512 ALA A CA 1
ATOM 4051 C C . ALA A 1 512 ? -11.32 -11.797 0.777 1 95.06 512 ALA A C 1
ATOM 4053 O O . ALA A 1 512 ? -11.508 -10.633 0.421 1 95.06 512 ALA A O 1
ATOM 4054 N N . ARG A 1 513 ? -11.859 -12.844 0.214 1 94.62 513 ARG A N 1
ATOM 4055 C CA . ARG A 1 513 ? -12.789 -12.656 -0.896 1 94.62 513 ARG A CA 1
ATOM 4056 C C . ARG A 1 513 ? -14.016 -11.859 -0.456 1 94.62 513 ARG A C 1
ATOM 4058 O O . ARG A 1 513 ? -14.531 -11.039 -1.217 1 94.62 513 ARG A O 1
ATOM 4065 N N . LEU A 1 514 ? -14.438 -12.039 0.765 1 94.38 514 LEU A N 1
ATOM 4066 C CA . LEU A 1 514 ? -15.555 -11.266 1.306 1 94.38 514 LEU A CA 1
ATOM 4067 C C . LEU A 1 514 ? -15.242 -9.773 1.297 1 94.38 514 LEU A C 1
ATOM 4069 O O . LEU A 1 514 ? -16.125 -8.953 1.02 1 94.38 514 LEU A O 1
ATOM 4073 N N . GLN A 1 515 ? -14.055 -9.461 1.582 1 94.44 515 GLN A N 1
ATOM 4074 C CA . GLN A 1 515 ? -13.641 -8.062 1.649 1 94.44 515 GLN A CA 1
ATOM 4075 C C . GLN A 1 515 ? -13.352 -7.508 0.258 1 94.44 515 GLN A C 1
ATOM 4077 O O . GLN A 1 515 ? -13.828 -6.426 -0.095 1 94.44 515 GLN A O 1
ATOM 4082 N N . LEU A 1 516 ? -12.656 -8.25 -0.55 1 93.44 516 LEU A N 1
ATOM 4083 C CA . LEU A 1 516 ? -12.133 -7.773 -1.826 1 93.44 516 LEU A CA 1
ATOM 4084 C C . LEU A 1 516 ? -13.258 -7.602 -2.844 1 93.44 516 LEU A C 1
ATOM 4086 O O . LEU A 1 516 ? -13.227 -6.684 -3.664 1 93.44 516 LEU A O 1
ATOM 4090 N N . ASP A 1 517 ? -14.195 -8.438 -2.773 1 91.94 517 ASP A N 1
ATOM 4091 C CA . ASP A 1 517 ? -15.289 -8.336 -3.734 1 91.94 517 ASP A CA 1
ATOM 4092 C C . ASP A 1 517 ? -16.078 -7.047 -3.521 1 91.94 517 ASP A C 1
ATOM 4094 O O . ASP A 1 517 ? -16.562 -6.441 -4.48 1 91.94 517 ASP A O 1
ATOM 4098 N N . LEU A 1 518 ? -16.203 -6.715 -2.303 1 92.88 518 LEU A N 1
ATOM 4099 C CA . LEU A 1 518 ? -16.875 -5.457 -2.01 1 92.88 518 LEU A CA 1
ATOM 4100 C C . LEU A 1 518 ? -16.016 -4.27 -2.434 1 92.88 518 LEU A C 1
ATOM 4102 O O . LEU A 1 518 ? -16.516 -3.324 -3.049 1 92.88 518 LEU A O 1
ATOM 4106 N N . PHE A 1 519 ? -14.773 -4.305 -2.168 1 92.81 519 PHE A N 1
ATOM 4107 C CA . PHE A 1 519 ? -13.867 -3.252 -2.609 1 92.81 519 PHE A CA 1
ATOM 4108 C C . PHE A 1 519 ? -13.852 -3.152 -4.129 1 92.81 519 PHE A C 1
ATOM 4110 O O . PHE A 1 519 ? -13.852 -2.053 -4.688 1 92.81 519 PHE A O 1
ATOM 4117 N N . ASN A 1 520 ? -13.883 -4.293 -4.762 1 90.88 520 ASN A N 1
ATOM 4118 C CA . ASN A 1 520 ? -13.812 -4.355 -6.219 1 90.88 520 ASN A CA 1
ATOM 4119 C C . ASN A 1 520 ? -15.094 -3.824 -6.859 1 90.88 520 ASN A C 1
ATOM 4121 O O . ASN A 1 520 ? -15.125 -3.564 -8.062 1 90.88 520 ASN A O 1
ATOM 4125 N N . SER A 1 521 ? -16.078 -3.656 -6.102 1 92.06 521 SER A N 1
ATOM 4126 C CA . SER A 1 521 ? -17.328 -3.15 -6.645 1 92.06 521 SER A CA 1
ATOM 4127 C C . SER A 1 521 ? -17.281 -1.642 -6.867 1 92.06 521 SER A C 1
ATOM 4129 O O . SER A 1 521 ? -18.172 -1.063 -7.488 1 92.06 521 SER A O 1
ATOM 4131 N N . ILE A 1 522 ? -16.234 -1.028 -6.395 1 92.06 522 ILE A N 1
ATOM 4132 C CA . ILE A 1 522 ? -16.109 0.421 -6.496 1 92.06 522 ILE A CA 1
ATOM 4133 C C . ILE A 1 522 ? -16.031 0.829 -7.969 1 92.06 522 ILE A C 1
ATOM 4135 O O . ILE A 1 522 ? -16.594 1.847 -8.367 1 92.06 522 ILE A O 1
ATOM 4139 N N . GLN A 1 523 ? -15.336 0.034 -8.703 1 89.31 523 GLN A N 1
ATOM 4140 C CA . GLN A 1 523 ? -15.18 0.286 -10.133 1 89.31 523 GLN A CA 1
ATOM 4141 C C . GLN A 1 523 ? -15.023 -1.02 -10.906 1 89.31 523 GLN A C 1
ATOM 4143 O O . GLN A 1 523 ? -14.609 -2.035 -10.344 1 89.31 523 GLN A O 1
ATOM 4148 N N . ALA A 1 524 ? -15.328 -0.896 -12.148 1 88.62 524 ALA A N 1
ATOM 4149 C CA . ALA A 1 524 ? -15.148 -2.066 -13 1 88.62 524 ALA A CA 1
ATOM 4150 C C . ALA A 1 524 ? -13.68 -2.459 -13.094 1 88.62 524 ALA A C 1
ATOM 4152 O O . ALA A 1 524 ? -12.797 -1.602 -13.023 1 88.62 524 ALA A O 1
ATOM 4153 N N . PRO A 1 525 ? -13.438 -3.822 -13.203 1 82.88 525 PRO A N 1
ATOM 4154 C CA . PRO A 1 525 ? -12.047 -4.246 -13.375 1 82.88 525 PRO A CA 1
ATOM 4155 C C . PRO A 1 525 ? -11.383 -3.615 -14.594 1 82.88 525 PRO A C 1
ATOM 4157 O O . PRO A 1 525 ? -12.023 -3.453 -15.633 1 82.88 525 PRO A O 1
ATOM 4160 N N . PRO A 1 526 ? -10.086 -3.312 -14.367 1 75.38 526 PRO A N 1
ATOM 4161 C CA . PRO A 1 526 ? -9.383 -2.738 -15.516 1 75.38 526 PRO A CA 1
ATOM 4162 C C . PRO A 1 526 ? -9.297 -3.699 -16.703 1 75.38 526 PRO A C 1
ATOM 4164 O O . PRO A 1 526 ? -9.102 -4.902 -16.516 1 75.38 526 PRO A O 1
ATOM 4167 N N . GLY A 1 527 ? -9.609 -3.207 -17.922 1 71.88 527 GLY A N 1
ATOM 4168 C CA . GLY A 1 527 ? -9.469 -3.994 -19.141 1 71.88 527 GLY A CA 1
ATOM 4169 C C . GLY A 1 527 ? -10.703 -4.816 -19.469 1 71.88 527 GLY A C 1
ATOM 4170 O O . GLY A 1 527 ? -10.742 -5.504 -20.484 1 71.88 527 GLY A O 1
ATOM 4171 N N . LEU A 1 528 ? -11.68 -4.793 -18.562 1 77.94 528 LEU A N 1
ATOM 4172 C CA . LEU A 1 528 ? -12.891 -5.562 -18.828 1 77.94 528 LEU A CA 1
ATOM 4173 C C . LEU A 1 528 ? -13.672 -4.961 -19.984 1 77.94 528 LEU A C 1
ATOM 4175 O O . LEU A 1 528 ? -13.883 -3.744 -20.031 1 77.94 528 LEU A O 1
ATOM 4179 N N . ASN A 1 529 ? -13.961 -5.871 -20.922 1 78.75 529 ASN A N 1
ATOM 4180 C CA . ASN A 1 529 ? -14.891 -5.441 -21.953 1 78.75 529 ASN A CA 1
ATOM 4181 C C . ASN A 1 529 ? -16.328 -5.367 -21.438 1 78.75 529 ASN A C 1
ATOM 4183 O O . ASN A 1 529 ? -17 -6.395 -21.328 1 78.75 529 ASN A O 1
ATOM 4187 N N . LEU A 1 530 ? -16.766 -4.23 -21.281 1 83.12 530 LEU A N 1
ATOM 4188 C CA . LEU A 1 530 ? -18.062 -3.996 -20.641 1 83.12 530 LEU A CA 1
ATOM 4189 C C . LEU A 1 530 ? -19.203 -4.488 -21.531 1 83.12 530 LEU A C 1
ATOM 4191 O O . LEU A 1 530 ? -20.266 -4.844 -21.031 1 83.12 530 LEU A O 1
ATOM 4195 N N . ALA A 1 531 ? -18.891 -4.57 -22.797 1 79.62 531 ALA A N 1
ATOM 4196 C CA . ALA A 1 531 ? -19.922 -5.008 -23.734 1 79.62 531 ALA A CA 1
ATOM 4197 C C . ALA A 1 531 ? -20.219 -6.496 -23.562 1 79.62 531 ALA A C 1
ATOM 4199 O O . ALA A 1 531 ? -21.312 -6.961 -23.875 1 79.62 531 ALA A O 1
ATOM 4200 N N . GLN A 1 532 ? -19.312 -7.172 -23.047 1 83.44 532 GLN A N 1
ATOM 4201 C CA . GLN A 1 532 ? -19.438 -8.617 -22.906 1 83.44 532 GLN A CA 1
ATOM 4202 C C . GLN A 1 532 ? -19.688 -9.016 -21.453 1 83.44 532 GLN A C 1
ATOM 4204 O O . GLN A 1 532 ? -19.688 -10.203 -21.109 1 83.44 532 GLN A O 1
ATOM 4209 N N . ALA A 1 533 ? -19.812 -8 -20.656 1 86.12 533 ALA A N 1
ATOM 4210 C CA . ALA A 1 533 ? -19.984 -8.266 -19.234 1 86.12 533 ALA A CA 1
ATOM 4211 C C . ALA A 1 533 ? -21.328 -7.785 -18.734 1 86.12 533 ALA A C 1
ATOM 4213 O O . ALA A 1 533 ? -22.047 -7.059 -19.438 1 86.12 533 ALA A O 1
ATOM 4214 N N . VAL A 1 534 ? -21.75 -8.359 -17.688 1 88.75 534 VAL A N 1
ATOM 4215 C CA . VAL A 1 534 ? -23 -7.961 -17.047 1 88.75 534 VAL A CA 1
ATOM 4216 C C . VAL A 1 534 ? -22.703 -7.488 -15.617 1 88.75 534 VAL A C 1
ATOM 4218 O O . VAL A 1 534 ? -21.844 -8.047 -14.93 1 88.75 534 VAL A O 1
ATOM 4221 N N . ASN A 1 535 ? -23.422 -6.473 -15.219 1 90.5 535 ASN A N 1
ATOM 4222 C CA . ASN A 1 535 ? -23.359 -5.945 -13.859 1 90.5 535 ASN A CA 1
ATOM 4223 C C . ASN A 1 535 ? -24.578 -6.375 -13.039 1 90.5 535 ASN A C 1
ATOM 4225 O O . ASN A 1 535 ? -25.688 -5.914 -13.281 1 90.5 535 ASN A O 1
ATOM 4229 N N . PHE A 1 536 ? -24.391 -7.098 -12.008 1 87.81 536 PHE A N 1
ATOM 4230 C CA . PHE A 1 536 ? -25.469 -7.645 -11.195 1 87.81 536 PHE A CA 1
ATOM 4231 C C . PHE A 1 536 ? -26.219 -6.531 -10.461 1 87.81 536 PHE A C 1
ATOM 4233 O O . PHE A 1 536 ? -27.375 -6.688 -10.102 1 87.81 536 PHE A O 1
ATOM 4240 N N . TRP A 1 537 ? -25.594 -5.426 -10.305 1 89.75 537 TRP A N 1
ATOM 4241 C CA . TRP A 1 537 ? -26.203 -4.348 -9.539 1 89.75 537 TRP A CA 1
ATOM 4242 C C . TRP A 1 537 ? -27.312 -3.678 -10.344 1 89.75 537 TRP A C 1
ATOM 4244 O O . TRP A 1 537 ? -28.234 -3.074 -9.773 1 89.75 537 TRP A O 1
ATOM 4254 N N . ASP A 1 538 ? -27.188 -3.76 -11.609 1 85.81 538 ASP A N 1
ATOM 4255 C CA . ASP A 1 538 ? -28.219 -3.178 -12.453 1 85.81 538 ASP A CA 1
ATOM 4256 C C . ASP A 1 538 ? -29.531 -3.963 -12.344 1 85.81 538 ASP A C 1
ATOM 4258 O O . ASP A 1 538 ? -30.609 -3.375 -12.234 1 85.81 538 ASP A O 1
ATOM 4262 N N . SER A 1 539 ? -29.422 -5.227 -12.297 1 79.69 539 SER A N 1
ATOM 4263 C CA . SER A 1 539 ? -30.609 -6.078 -12.242 1 79.69 539 SER A CA 1
ATOM 4264 C C . SER A 1 539 ? -31.172 -6.148 -10.82 1 79.69 539 SER A C 1
ATOM 4266 O O . SER A 1 539 ? -32.375 -6.262 -10.633 1 79.69 539 SER A O 1
ATOM 4268 N N . ALA A 1 540 ? -30.391 -6.016 -9.852 1 76 540 ALA A N 1
ATOM 4269 C CA . ALA A 1 540 ? -30.797 -6.176 -8.453 1 76 540 ALA A CA 1
ATOM 4270 C C . ALA A 1 540 ? -31.125 -4.828 -7.82 1 76 540 ALA A C 1
ATOM 4272 O O . ALA A 1 540 ? -31.406 -4.75 -6.621 1 76 540 ALA A O 1
ATOM 4273 N N . GLU A 1 541 ? -31.078 -3.68 -8.539 1 82.5 541 GLU A N 1
ATOM 4274 C CA . GLU A 1 541 ? -31.359 -2.328 -8.07 1 82.5 541 GLU A CA 1
ATOM 4275 C C . GLU A 1 541 ? -30.453 -1.953 -6.898 1 82.5 541 GLU A C 1
ATOM 4277 O O . GLU A 1 541 ? -30.938 -1.466 -5.871 1 82.5 541 GLU A O 1
ATOM 4282 N N . LEU A 1 542 ? -29.219 -2.303 -7.066 1 90.12 542 LEU A N 1
ATOM 4283 C CA . LEU A 1 542 ? -28.234 -2.055 -6.016 1 90.12 542 LEU A CA 1
ATOM 4284 C C . LEU A 1 542 ? -27.391 -0.826 -6.34 1 90.12 542 LEU A C 1
ATOM 4286 O O . LEU A 1 542 ? -26.406 -0.546 -5.652 1 90.12 542 LEU A O 1
ATOM 4290 N N . ARG A 1 543 ? -27.766 -0.064 -7.305 1 89 543 ARG A N 1
ATOM 4291 C CA . ARG A 1 543 ? -26.969 1.084 -7.73 1 89 543 ARG A CA 1
ATOM 4292 C C . ARG A 1 543 ? -26.891 2.137 -6.629 1 89 543 ARG A C 1
ATOM 4294 O O . ARG A 1 543 ? -25.953 2.932 -6.582 1 89 543 ARG A O 1
ATOM 4301 N N . SER A 1 544 ? -27.812 2.105 -5.758 1 89.19 544 SER A N 1
ATOM 4302 C CA . SER A 1 544 ? -27.828 3.055 -4.648 1 89.19 544 SER A CA 1
ATOM 4303 C C . SER A 1 544 ? -26.703 2.75 -3.654 1 89.19 544 SER A C 1
ATOM 4305 O O . SER A 1 544 ? -26.391 3.578 -2.799 1 89.19 544 SER A O 1
ATOM 4307 N N . MET A 1 545 ? -26.125 1.601 -3.779 1 90.88 545 MET A N 1
ATOM 4308 C CA . MET A 1 545 ? -25.047 1.203 -2.879 1 90.88 545 MET A CA 1
ATOM 4309 C C . MET A 1 545 ? -23.703 1.707 -3.389 1 90.88 545 MET A C 1
ATOM 4311 O O . MET A 1 545 ? -22.688 1.61 -2.688 1 90.88 545 MET A O 1
ATOM 4315 N N . CYS A 1 546 ? -23.734 2.316 -4.551 1 92.81 546 CYS A N 1
ATOM 4316 C CA . CYS A 1 546 ? -22.5 2.918 -5.062 1 92.81 546 CYS A CA 1
ATOM 4317 C C . CYS A 1 546 ? -22.016 4.035 -4.148 1 92.81 546 CYS A C 1
ATOM 4319 O O . CYS A 1 546 ? -22.828 4.828 -3.65 1 92.81 546 CYS A O 1
ATOM 4321 N N . GLY A 1 547 ? -20.797 4.031 -3.828 1 94.19 547 GLY A N 1
ATOM 4322 C CA . GLY A 1 547 ? -20.219 5.082 -3.004 1 94.19 547 GLY A CA 1
ATOM 4323 C C . GLY A 1 547 ? -20.328 4.809 -1.518 1 94.19 547 GLY A C 1
ATOM 4324 O O . GLY A 1 547 ? -20.219 5.723 -0.7 1 94.19 547 GLY A O 1
ATOM 4325 N N . ARG A 1 548 ? -20.562 3.586 -1.209 1 95 548 ARG A N 1
ATOM 4326 C CA . ARG A 1 548 ? -20.766 3.273 0.2 1 95 548 ARG A CA 1
ATOM 4327 C C . ARG A 1 548 ? -19.719 2.289 0.708 1 95 548 ARG A C 1
ATOM 4329 O O . ARG A 1 548 ? -19.984 1.514 1.629 1 95 548 ARG A O 1
ATOM 4336 N N . ILE A 1 549 ? -18.625 2.324 0.091 1 95.44 549 ILE A N 1
ATOM 4337 C CA . ILE A 1 549 ? -17.547 1.452 0.532 1 95.44 549 ILE A CA 1
ATOM 4338 C C . ILE A 1 549 ? -16.438 2.287 1.172 1 95.44 549 ILE A C 1
ATOM 4340 O O . ILE A 1 549 ? -15.953 3.25 0.573 1 95.44 549 ILE A O 1
ATOM 4344 N N . LYS A 1 550 ? -16.094 1.958 2.371 1 96.44 550 LYS A N 1
ATOM 4345 C CA . LYS A 1 550 ? -15.016 2.635 3.09 1 96.44 550 LYS A CA 1
ATOM 4346 C C . LYS A 1 550 ? -13.688 1.922 2.879 1 96.44 550 LYS A C 1
ATOM 4348 O O . LYS A 1 550 ? -13.633 0.69 2.865 1 96.44 550 LYS A O 1
ATOM 4353 N N . PHE A 1 551 ? -12.641 2.646 2.725 1 94.25 551 PHE A N 1
ATOM 4354 C CA . PHE A 1 551 ? -11.281 2.133 2.609 1 94.25 551 PHE A CA 1
ATOM 4355 C C . PHE A 1 551 ? -10.258 3.207 2.971 1 94.25 551 PHE A C 1
ATOM 4357 O O . PHE A 1 551 ? -10.633 4.328 3.328 1 94.25 551 PHE A O 1
ATOM 4364 N N . HIS A 1 552 ? -9.008 2.885 3 1 92.25 552 HIS A N 1
ATOM 4365 C CA . HIS A 1 552 ? -7.969 3.836 3.365 1 92.25 552 HIS A CA 1
ATOM 4366 C C . HIS A 1 552 ? -7.223 4.336 2.131 1 92.25 552 HIS A C 1
ATOM 4368 O O . HIS A 1 552 ? -6.949 3.562 1.21 1 92.25 552 HIS A O 1
ATOM 4374 N N . SER A 1 553 ? -6.984 5.559 2.102 1 90.31 553 SER A N 1
ATOM 4375 C CA . SER A 1 553 ? -6.215 6.188 1.033 1 90.31 553 SER A CA 1
ATOM 4376 C C . SER A 1 553 ? -5.102 7.062 1.595 1 90.31 553 SER A C 1
ATOM 4378 O O . SER A 1 553 ? -5.367 8.07 2.254 1 90.31 553 SER A O 1
ATOM 4380 N N . PRO A 1 554 ? -3.838 6.727 1.325 1 83.56 554 PRO A N 1
ATOM 4381 C CA . PRO A 1 554 ? -2.73 7.52 1.865 1 83.56 554 PRO A CA 1
ATOM 4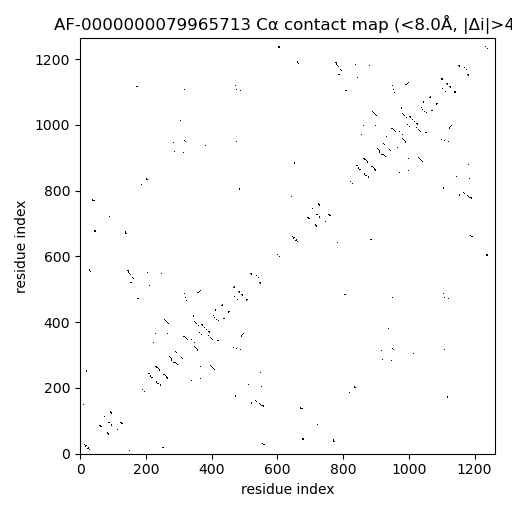382 C C . PRO A 1 554 ? -2.68 8.93 1.29 1 83.56 554 PRO A C 1
ATOM 4384 O O . PRO A 1 554 ? -2.094 9.828 1.9 1 83.56 554 PRO A O 1
ATOM 4387 N N . ALA A 1 555 ? -3.264 9.188 0.17 1 86.12 555 ALA A N 1
ATOM 4388 C CA . ALA A 1 555 ? -3.209 10.484 -0.496 1 86.12 555 ALA A CA 1
ATOM 4389 C C . ALA A 1 555 ? -4.285 11.422 0.042 1 86.12 555 ALA A C 1
ATOM 4391 O O . ALA A 1 555 ? -4.324 12.602 -0.316 1 86.12 555 ALA A O 1
ATOM 4392 N N . HIS A 1 556 ? -5.117 10.891 0.889 1 91.62 556 HIS A N 1
ATOM 4393 C CA . HIS A 1 556 ? -6.238 11.664 1.403 1 91.62 556 HIS A CA 1
ATOM 4394 C C . HIS A 1 556 ? -6.281 11.625 2.928 1 91.62 556 HIS A C 1
ATOM 4396 O O . HIS A 1 556 ? -5.672 10.75 3.549 1 91.62 556 HIS A O 1
ATOM 4402 N N . SER A 1 557 ? -6.891 12.648 3.428 1 92.31 557 SER A N 1
ATOM 4403 C CA . SER A 1 557 ? -7.094 12.727 4.871 1 92.31 557 SER A CA 1
ATOM 4404 C C . SER A 1 557 ? -8.531 13.125 5.203 1 92.31 557 SER A C 1
ATOM 4406 O O . SER A 1 557 ? -9.117 13.969 4.52 1 92.31 557 SER A O 1
ATOM 4408 N N . SER A 1 558 ? -9.031 12.453 6.188 1 96 558 SER A N 1
ATOM 4409 C CA . SER A 1 558 ? -10.375 12.781 6.672 1 96 558 SER A CA 1
ATOM 4410 C C . SER A 1 558 ? -10.312 13.547 7.988 1 96 558 SER A C 1
ATOM 4412 O O . SER A 1 558 ? -9.523 13.203 8.875 1 96 558 SER A O 1
ATOM 4414 N N . LEU A 1 559 ? -11.102 14.609 8.078 1 96.62 559 LEU A N 1
ATOM 4415 C CA . LEU A 1 559 ? -11.156 15.492 9.242 1 96.62 559 LEU A CA 1
ATOM 4416 C C . LEU A 1 559 ? -12.508 15.383 9.945 1 96.62 559 LEU A C 1
ATOM 4418 O O . LEU A 1 559 ? -13.516 15.078 9.312 1 96.62 559 LEU A O 1
ATOM 4422 N N . SER A 1 560 ? -12.539 15.594 11.234 1 96.88 560 SER A N 1
ATOM 4423 C CA . SER A 1 560 ? -13.773 15.617 12.008 1 96.88 560 SER A CA 1
ATOM 4424 C C . SER A 1 560 ? -14.578 16.891 11.727 1 96.88 560 SER A C 1
ATOM 4426 O O . SER A 1 560 ? -14.125 18 12.031 1 96.88 560 SER A O 1
ATOM 4428 N N . VAL A 1 561 ? -15.75 16.719 11.273 1 96.69 561 VAL A N 1
ATOM 4429 C CA . VAL A 1 561 ? -16.609 17.875 11.008 1 96.69 561 VAL A CA 1
ATOM 4430 C C . VAL A 1 561 ? -17.031 18.516 12.328 1 96.69 561 VAL A C 1
ATOM 4432 O O . VAL A 1 561 ? -17.125 19.734 12.43 1 96.69 561 VAL A O 1
ATOM 4435 N N . LEU A 1 562 ? -17.281 17.656 13.266 1 95.5 562 LEU A N 1
ATOM 4436 C CA . LEU A 1 562 ? -17.625 18.172 14.586 1 95.5 562 LEU A CA 1
ATOM 4437 C C . LEU A 1 562 ? -16.5 19.031 15.156 1 95.5 562 LEU A C 1
ATOM 4439 O O . LEU A 1 562 ? -16.734 20.141 15.641 1 95.5 562 LEU A O 1
ATOM 4443 N N . GLY A 1 563 ? -15.336 18.469 15.109 1 94.44 563 GLY A N 1
ATOM 4444 C CA . GLY A 1 563 ? -14.188 19.25 15.562 1 94.44 563 GLY A CA 1
ATOM 4445 C C . GLY A 1 563 ? -14.016 20.547 14.797 1 94.44 563 GLY A C 1
ATOM 4446 O O . GLY A 1 563 ? -13.781 21.609 15.391 1 94.44 563 GLY A O 1
ATOM 4447 N N . PHE A 1 564 ? -14.148 20.484 13.547 1 95.62 564 PHE A N 1
ATOM 4448 C CA . PHE A 1 564 ? -14.062 21.656 12.68 1 95.62 564 PHE A CA 1
ATOM 4449 C C . PHE A 1 564 ? -15.125 22.688 13.039 1 95.62 564 PHE A C 1
ATOM 4451 O O . PHE A 1 564 ? -14.836 23.875 13.18 1 95.62 564 PHE A O 1
ATOM 4458 N N . ALA A 1 565 ? -16.312 22.234 13.227 1 95.5 565 ALA A N 1
ATOM 4459 C CA . ALA A 1 565 ? -17.422 23.109 13.547 1 95.5 565 ALA A CA 1
ATOM 4460 C C . ALA A 1 565 ? -17.234 23.766 14.914 1 95.5 565 ALA A C 1
ATOM 4462 O O . ALA A 1 565 ? -17.531 24.953 15.086 1 95.5 565 ALA A O 1
ATOM 4463 N N . ILE A 1 566 ? -16.75 23.031 15.812 1 95.12 566 ILE A N 1
ATOM 4464 C CA . ILE A 1 566 ? -16.5 23.578 17.141 1 95.12 566 ILE A CA 1
ATOM 4465 C C . ILE A 1 566 ? -15.453 24.688 17.078 1 95.12 566 ILE A C 1
ATOM 4467 O O . ILE A 1 566 ? -15.641 25.766 17.641 1 95.12 566 ILE A O 1
ATOM 4471 N N . VAL A 1 567 ? -14.43 24.438 16.359 1 95.69 567 VAL A N 1
ATOM 4472 C CA . VAL A 1 567 ? -13.359 25.438 16.25 1 95.69 567 VAL A CA 1
ATOM 4473 C C . VAL A 1 567 ? -13.891 26.688 15.562 1 95.69 567 VAL A C 1
ATOM 4475 O O . VAL A 1 567 ? -13.695 27.812 16.047 1 95.69 567 VAL A O 1
ATOM 4478 N N . VAL A 1 568 ? -14.633 26.516 14.562 1 95.5 568 VAL A N 1
ATOM 4479 C CA . VAL A 1 568 ? -15.156 27.656 13.805 1 95.5 568 VAL A CA 1
ATOM 4480 C C . VAL A 1 568 ? -16.188 28.406 14.641 1 95.5 568 VAL A C 1
ATOM 4482 O O . VAL A 1 568 ? -16.203 29.641 14.656 1 95.5 568 VAL A O 1
ATOM 4485 N N . ALA A 1 569 ? -16.953 27.672 15.352 1 96.31 569 ALA A N 1
ATOM 4486 C CA . ALA A 1 569 ? -17.969 28.281 16.203 1 96.31 569 ALA A CA 1
ATOM 4487 C C . ALA A 1 569 ? -17.328 29.078 17.328 1 96.31 569 ALA A C 1
ATOM 4489 O O . ALA A 1 569 ? -17.719 30.219 17.594 1 96.31 569 ALA A O 1
ATOM 4490 N N . VAL A 1 570 ? -16.391 28.484 18 1 95.88 570 VAL A N 1
ATOM 4491 C CA . VAL A 1 570 ? -15.734 29.156 19.109 1 95.88 570 VAL A CA 1
ATOM 4492 C C . VAL A 1 570 ? -15 30.391 18.609 1 95.88 570 VAL A C 1
ATOM 4494 O O . VAL A 1 570 ? -15.094 31.469 19.203 1 95.88 570 VAL A O 1
ATOM 4497 N N . VAL A 1 571 ? -14.336 30.25 17.5 1 95.69 571 VAL A N 1
ATOM 4498 C CA . VAL A 1 571 ? -13.625 31.375 16.906 1 95.69 571 VAL A CA 1
ATOM 4499 C C . VAL A 1 571 ? -14.625 32.469 16.516 1 95.69 571 VAL A C 1
ATOM 4501 O O . VAL A 1 571 ? -14.422 33.656 16.828 1 95.69 571 VAL A O 1
ATOM 4504 N N . GLY A 1 572 ? -15.688 32.062 15.961 1 95.19 572 GLY A N 1
ATOM 4505 C CA . GLY A 1 572 ? -16.719 33 15.586 1 95.19 572 GLY A CA 1
ATOM 4506 C C . GLY A 1 572 ? -17.359 33.688 16.766 1 95.19 572 GLY A C 1
ATOM 4507 O O . GLY A 1 572 ? -17.547 34.906 16.75 1 95.19 572 GLY A O 1
ATOM 4508 N N . LEU A 1 573 ? -17.594 33 17.797 1 96.06 573 LEU A N 1
ATOM 4509 C CA . LEU A 1 573 ? -18.203 33.562 19 1 96.06 573 LEU A CA 1
ATOM 4510 C C . LEU A 1 573 ? -17.25 34.531 19.688 1 96.06 573 LEU A C 1
ATOM 4512 O O . LEU A 1 573 ? -17.672 35.562 20.203 1 96.06 573 LEU A O 1
ATOM 4516 N N . LEU A 1 574 ? -15.992 34.156 19.703 1 95.69 574 LEU A N 1
ATOM 4517 C CA . LEU A 1 574 ? -15.008 35.031 20.344 1 95.69 574 LEU A CA 1
ATOM 4518 C C . LEU A 1 574 ? -14.844 36.312 19.547 1 95.69 574 LEU A C 1
ATOM 4520 O O . LEU A 1 574 ? -14.719 37.406 20.141 1 95.69 574 LEU A O 1
ATOM 4524 N N . ILE A 1 575 ? -14.891 36.219 18.266 1 92.25 575 ILE A N 1
ATOM 4525 C CA . ILE A 1 575 ? -14.797 37.406 17.422 1 92.25 575 ILE A CA 1
ATOM 4526 C C . ILE A 1 575 ? -16.047 38.281 17.609 1 92.25 575 ILE A C 1
ATOM 4528 O O . ILE A 1 575 ? -15.938 39.469 17.828 1 92.25 575 ILE A O 1
ATOM 4532 N N . ALA A 1 576 ? -17.141 37.656 17.688 1 94.06 576 ALA A N 1
ATOM 4533 C CA . ALA A 1 576 ? -18.391 38.375 17.891 1 94.06 576 ALA A CA 1
ATOM 4534 C C . ALA A 1 576 ? -18.469 39 19.281 1 94.06 576 ALA A C 1
ATOM 4536 O O . ALA A 1 576 ? -18.859 40.156 19.438 1 94.06 576 ALA A O 1
ATOM 4537 N N . GLY A 1 577 ? -18.062 38.188 20.219 1 92.75 577 GLY A N 1
ATOM 4538 C CA . GLY A 1 577 ? -18.062 38.656 21.594 1 92.75 577 GLY A CA 1
ATOM 4539 C C . GLY A 1 577 ? -17.109 39.844 21.812 1 92.75 577 GLY A C 1
ATOM 4540 O O . GLY A 1 577 ? -17.359 40.688 22.672 1 92.75 577 GLY A O 1
ATOM 4541 N N . SER A 1 578 ? -16.047 39.875 21.094 1 91.69 578 SER A N 1
ATOM 4542 C CA . SER A 1 578 ? -15.062 40.938 21.234 1 91.69 578 SER A CA 1
ATOM 4543 C C . SER A 1 578 ? -15.609 42.25 20.75 1 91.69 578 SER A C 1
ATOM 4545 O O . SER A 1 578 ? -15.055 43.312 21.062 1 91.69 578 SER A O 1
ATOM 4547 N N . CYS A 1 579 ? -16.75 42.219 20.109 1 90.12 579 CYS A N 1
ATOM 4548 C CA . CYS A 1 579 ? -17.375 43.438 19.625 1 90.12 579 CYS A CA 1
ATOM 4549 C C . CYS A 1 579 ? -18.406 43.938 20.609 1 90.12 579 CYS A C 1
ATOM 4551 O O . CYS A 1 579 ? -19.266 44.75 20.25 1 90.12 579 CYS A O 1
ATOM 4553 N N . VAL A 1 580 ? -18.344 43.562 21.812 1 88.56 580 VAL A N 1
ATOM 4554 C CA . VAL A 1 580 ? -19.344 43.906 22.828 1 88.56 580 VAL A CA 1
ATOM 4555 C C . VAL A 1 580 ? -19.344 45.406 23.062 1 88.56 580 VAL A C 1
ATOM 4557 O O . VAL A 1 580 ? -20.391 46.031 23.266 1 88.56 580 VAL A O 1
ATOM 4560 N N . ASP A 1 581 ? -18.188 46.125 23.125 1 85.81 581 ASP A N 1
ATOM 4561 C CA . ASP A 1 581 ? -18.109 47.562 23.344 1 85.81 581 ASP A CA 1
ATOM 4562 C C . ASP A 1 581 ? -18.812 48.312 22.234 1 85.81 581 ASP A C 1
ATOM 4564 O O . ASP A 1 581 ? -19.469 49.344 22.484 1 85.81 581 ASP A O 1
ATOM 4568 N N . ILE A 1 582 ? -18.75 47.688 21.062 1 84.19 582 ILE A N 1
ATOM 4569 C CA . ILE A 1 582 ? -19.406 48.312 19.922 1 84.19 582 ILE A CA 1
ATOM 4570 C C . ILE A 1 582 ? -20.922 48.125 20.031 1 84.19 582 ILE A C 1
ATOM 4572 O O . ILE A 1 582 ? -21.688 49.062 19.812 1 84.19 582 ILE A O 1
ATOM 4576 N N . VAL A 1 583 ? -21.328 46.969 20.453 1 89.56 583 VAL A N 1
ATOM 4577 C CA . VAL A 1 583 ? -22.734 46.625 20.547 1 89.56 583 VAL A CA 1
ATOM 4578 C C . VAL A 1 583 ? -23.375 47.438 21.688 1 89.56 583 VAL A C 1
ATOM 4580 O O . VAL A 1 583 ? -24.5 47.938 21.547 1 89.56 583 VAL A O 1
ATOM 4583 N N . LEU A 1 584 ? -22.656 47.625 22.75 1 89.5 584 LEU A N 1
ATOM 4584 C CA . LEU A 1 584 ? -23.172 48.375 23.891 1 89.5 584 LEU A CA 1
ATOM 4585 C C . LEU A 1 584 ? -23.312 49.844 23.547 1 89.5 584 LEU A C 1
ATOM 4587 O O . LEU A 1 584 ? -24.156 50.562 24.109 1 89.5 584 LEU A O 1
ATOM 4591 N N . GLY A 1 585 ? -22.484 50.344 22.672 1 86 585 GLY A N 1
ATOM 4592 C CA . GLY A 1 585 ? -22.594 51.719 22.219 1 86 585 GLY A CA 1
ATOM 4593 C C . GLY A 1 585 ? -23.875 52 21.469 1 86 585 GLY A C 1
ATOM 4594 O O . GLY A 1 585 ? -24.344 53.125 21.422 1 86 585 GLY A O 1
ATOM 4595 N N . TRP A 1 586 ? -24.516 50.875 21.016 1 87.88 586 TRP A N 1
ATOM 4596 C CA . TRP A 1 586 ? -25.75 51.031 20.25 1 87.88 586 TRP A CA 1
ATOM 4597 C C . TRP A 1 586 ? -26.969 50.906 21.141 1 87.88 586 TRP A C 1
ATOM 4599 O O . TRP A 1 586 ? -28.078 51.25 20.734 1 87.88 586 TRP A O 1
ATOM 4609 N N . VAL A 1 587 ? -26.719 50.562 22.375 1 90.56 587 VAL A N 1
ATOM 4610 C CA . VAL A 1 587 ? -27.828 50.375 23.312 1 90.56 587 VAL A CA 1
ATOM 4611 C C . VAL A 1 587 ? -28.172 51.75 23.938 1 90.56 587 VAL A C 1
ATOM 4613 O O . VAL A 1 587 ? -27.312 52.375 24.547 1 90.56 587 VAL A O 1
ATOM 4616 N N . PRO A 1 588 ? -29.406 52.281 23.891 1 89.38 588 PRO A N 1
ATOM 4617 C CA . PRO A 1 588 ? -29.766 53.625 24.359 1 89.38 588 PRO A CA 1
ATOM 4618 C C . PRO A 1 588 ? -29.922 53.688 25.891 1 89.38 588 PRO A C 1
ATOM 4620 O O . PRO A 1 588 ? -30.156 54.75 26.438 1 89.38 588 PRO A O 1
ATOM 4623 N N . ALA A 1 589 ? -29.562 52.656 26.594 1 91.19 589 ALA A N 1
ATOM 4624 C CA . ALA A 1 589 ? -29.703 52.625 28.047 1 91.19 589 ALA A CA 1
ATOM 4625 C C . ALA A 1 589 ? -28.594 53.438 28.719 1 91.19 589 ALA A C 1
ATOM 4627 O O . ALA A 1 589 ? -27.453 53.438 28.266 1 91.19 589 ALA A O 1
ATOM 4628 N N . LYS A 1 590 ? -28.906 54.219 29.781 1 89.38 590 LYS A N 1
ATOM 4629 C CA . LYS A 1 590 ? -27.984 55.062 30.516 1 89.38 590 LYS A CA 1
ATOM 4630 C C . LYS A 1 590 ? -26.812 54.25 31.062 1 89.38 590 LYS A C 1
ATOM 4632 O O . LYS A 1 590 ? -25.656 54.719 31.031 1 89.38 590 LYS A O 1
ATOM 4637 N N . TRP A 1 591 ? -27.156 53.062 31.594 1 87.75 591 TRP A N 1
ATOM 4638 C CA . TRP A 1 591 ? -26.094 52.25 32.156 1 87.75 591 TRP A CA 1
ATOM 4639 C C . TRP A 1 591 ? -25.109 51.844 31.078 1 87.75 591 TRP A C 1
ATOM 4641 O O . TRP A 1 591 ? -23.891 51.781 31.312 1 87.75 591 TRP A O 1
ATOM 4651 N N . ALA A 1 592 ? -25.578 51.438 29.875 1 90.06 592 ALA A N 1
ATOM 4652 C CA . ALA A 1 592 ? -24.719 51.031 28.75 1 90.06 592 ALA A CA 1
ATOM 4653 C C . ALA A 1 592 ? -23.812 52.156 28.297 1 90.06 592 ALA A C 1
ATOM 4655 O O . ALA A 1 592 ? -22.641 51.938 27.984 1 90.06 592 ALA A O 1
ATOM 4656 N N . ARG A 1 593 ? -24.375 53.25 28.312 1 86.56 593 ARG A N 1
ATOM 4657 C CA . ARG A 1 593 ? -23.594 54.438 27.922 1 86.56 593 ARG A CA 1
ATOM 4658 C C . ARG A 1 593 ? -22.516 54.75 28.938 1 86.56 593 ARG A C 1
ATOM 4660 O O . ARG A 1 593 ? -21.391 55.125 28.578 1 86.56 593 ARG A O 1
ATOM 4667 N N . ALA A 1 594 ? -22.844 54.625 30.234 1 85.81 594 ALA A N 1
ATOM 4668 C CA . ALA A 1 594 ? -21.875 54.875 31.281 1 85.81 594 ALA A CA 1
ATOM 4669 C C . ALA A 1 594 ? -20.703 53.906 31.188 1 85.81 594 ALA A C 1
ATOM 4671 O O . ALA A 1 594 ? -19.547 54.312 31.391 1 85.81 594 ALA A O 1
ATOM 4672 N N . VAL A 1 595 ? -21.062 52.688 30.844 1 88.75 595 VAL A N 1
ATOM 4673 C CA . VAL A 1 595 ? -20.047 51.656 30.75 1 88.75 595 VAL A CA 1
ATOM 4674 C C . VAL A 1 595 ? -19.109 51.969 29.578 1 88.75 595 VAL A C 1
ATOM 4676 O O . VAL A 1 595 ? -17.875 51.844 29.703 1 88.75 595 VAL A O 1
ATOM 4679 N N . VAL A 1 596 ? -19.594 52.344 28.469 1 88.62 596 VAL A N 1
ATOM 4680 C CA . VAL A 1 596 ? -18.828 52.625 27.266 1 88.62 596 VAL A CA 1
ATOM 4681 C C . VAL A 1 596 ? -17.969 53.875 27.469 1 88.62 596 VAL A C 1
ATOM 4683 O O . VAL A 1 596 ? -16.812 53.906 27.047 1 88.62 596 VAL A O 1
ATOM 4686 N N . VAL A 1 597 ? -18.516 54.906 28.125 1 85.75 597 VAL A N 1
ATOM 4687 C CA . VAL A 1 597 ? -17.797 56.156 28.344 1 85.75 597 VAL A CA 1
ATOM 4688 C C . VAL A 1 597 ? -16.625 55.906 29.281 1 85.75 597 VAL A C 1
ATOM 4690 O O . VAL A 1 597 ? -15.531 56.438 29.062 1 85.75 597 VAL A O 1
ATOM 4693 N N . GLU A 1 598 ? -16.906 55.125 30.266 1 86.19 598 GLU A N 1
ATOM 4694 C CA . GLU A 1 598 ? -15.828 54.844 31.203 1 86.19 598 GLU A CA 1
ATOM 4695 C C . GLU A 1 598 ? -14.711 54.031 30.531 1 86.19 598 GLU A C 1
ATOM 4697 O O . GLU A 1 598 ? -13.531 54.25 30.828 1 86.19 598 GLU A O 1
ATOM 4702 N N . TRP A 1 599 ? -15.141 53.156 29.703 1 89.19 599 TRP A N 1
ATOM 4703 C CA . TRP A 1 599 ? -14.195 52.312 28.953 1 89.19 599 TRP A CA 1
ATOM 4704 C C . TRP A 1 599 ? -13.367 53.156 28 1 89.19 599 TRP A C 1
ATOM 4706 O O . TRP A 1 599 ? -12.172 52.938 27.812 1 89.19 599 TRP A O 1
ATOM 4716 N N . GLU A 1 600 ? -13.906 54.125 27.484 1 87.25 600 GLU A N 1
ATOM 4717 C CA . GLU A 1 600 ? -13.242 54.969 26.469 1 87.25 600 GLU A CA 1
ATOM 4718 C C . GLU A 1 600 ? -12.422 56.062 27.125 1 87.25 600 GLU A C 1
ATOM 4720 O O . GLU A 1 600 ? -11.5 56.594 26.516 1 87.25 600 GLU A O 1
ATOM 4725 N N . ARG A 1 601 ? -12.75 56.312 28.328 1 85.62 601 ARG A N 1
ATOM 4726 C CA . ARG A 1 601 ? -12.141 57.406 29.031 1 85.62 601 ARG A CA 1
ATOM 4727 C C . ARG A 1 601 ? -10.633 57.219 29.156 1 85.62 601 ARG A C 1
ATOM 4729 O O . ARG A 1 601 ? -9.875 58.188 29.031 1 85.62 601 ARG A O 1
ATOM 4736 N N . LEU A 1 602 ? -10.219 55.969 29.344 1 88 602 LEU A N 1
ATOM 4737 C CA . LEU A 1 602 ? -8.805 55.75 29.609 1 88 602 LEU A CA 1
ATOM 4738 C C . LEU A 1 602 ? -8.109 55.188 28.359 1 88 602 LEU A C 1
ATOM 4740 O O . LEU A 1 602 ? -7.02 54.625 28.453 1 88 602 LEU A O 1
ATOM 4744 N N . GLU A 1 603 ? -8.75 55.312 27.281 1 90.38 603 GLU A N 1
ATOM 4745 C CA . GLU A 1 603 ? -8.125 54.969 26.016 1 90.38 603 GLU A CA 1
ATOM 4746 C C . GLU A 1 603 ? -6.977 55.906 25.672 1 90.38 603 GLU A C 1
ATOM 4748 O O . GLU A 1 603 ? -7.016 57.094 26.016 1 90.38 603 GLU A O 1
ATOM 4753 N N . ASN A 1 604 ? -6.012 55.438 25.047 1 88.62 604 ASN A N 1
ATOM 4754 C CA . ASN A 1 604 ? -4.781 56.188 24.797 1 88.62 604 ASN A CA 1
ATOM 4755 C C . ASN A 1 604 ? -5.059 57.5 24.094 1 88.62 604 ASN A C 1
ATOM 4757 O O . ASN A 1 604 ? -4.504 58.531 24.453 1 88.62 604 ASN A O 1
ATOM 4761 N N . LEU A 1 605 ? -5.91 57.562 23.109 1 86 605 LEU A N 1
ATOM 4762 C CA . LEU A 1 605 ? -6.195 58.781 22.391 1 86 605 LEU A CA 1
ATOM 4763 C C . LEU A 1 605 ? -6.98 59.75 23.266 1 86 605 LEU A C 1
ATOM 4765 O O . LEU A 1 605 ? -6.754 60.969 23.219 1 86 605 LEU A O 1
ATOM 4769 N N . ASN A 1 606 ? -7.859 59.312 24.109 1 86.31 606 ASN A N 1
ATOM 4770 C CA . ASN A 1 606 ? -8.625 60.156 25.016 1 86.31 606 ASN A CA 1
ATOM 4771 C C . ASN A 1 606 ? -7.734 60.75 26.109 1 86.31 606 ASN A C 1
ATOM 4773 O O . ASN A 1 606 ? -7.953 61.875 26.547 1 86.31 606 ASN A O 1
ATOM 4777 N N . LEU A 1 607 ? -6.801 59.906 26.5 1 87.31 607 LEU A N 1
ATOM 4778 C CA . LEU A 1 607 ? -5.828 60.438 27.453 1 87.31 607 LEU A CA 1
ATOM 4779 C C . LEU A 1 607 ? -5.023 61.562 26.844 1 87.31 607 LEU A C 1
ATOM 4781 O O . LEU A 1 607 ? -4.75 62.562 27.5 1 87.31 607 LEU A O 1
ATOM 4785 N N . LEU A 1 608 ? -4.684 61.438 25.625 1 85.69 608 LEU A N 1
ATOM 4786 C CA . LEU A 1 608 ? -3.949 62.469 24.922 1 85.69 608 LEU A CA 1
ATOM 4787 C C . LEU A 1 608 ? -4.805 63.719 24.75 1 85.69 608 LEU A C 1
ATOM 4789 O O . LEU A 1 608 ? -4.32 64.812 24.969 1 85.69 608 LEU A O 1
ATOM 4793 N N . PHE A 1 609 ? -6.078 63.562 24.422 1 83.38 609 PHE A N 1
ATOM 4794 C CA . PHE A 1 609 ? -6.98 64.688 24.25 1 83.38 609 PHE A CA 1
ATOM 4795 C C . PHE A 1 609 ? -7.18 65.438 25.562 1 83.38 609 PHE A C 1
ATOM 4797 O O . PHE A 1 609 ? -7.242 66.688 25.578 1 83.38 609 PHE A O 1
ATOM 4804 N N . GLU A 1 610 ? -7.266 64.75 26.641 1 83.19 610 GLU A N 1
ATOM 4805 C CA . GLU A 1 610 ? -7.418 65.375 27.953 1 83.19 610 GLU A CA 1
ATOM 4806 C C . GLU A 1 610 ? -6.172 66.125 28.328 1 83.19 610 GLU A C 1
ATOM 4808 O O . GLU A 1 610 ? -6.273 67.25 28.906 1 83.19 610 GLU A O 1
ATOM 4813 N N . LEU A 1 611 ? -5.113 65.625 28.031 1 83.19 611 LEU A N 1
ATOM 4814 C CA . LEU A 1 611 ? -3.855 66.312 28.312 1 83.19 611 LEU A CA 1
ATOM 4815 C C . LEU A 1 611 ? -3.729 67.562 27.484 1 83.19 611 LEU A C 1
ATOM 4817 O O . LEU A 1 611 ? -3.301 68.625 28 1 83.19 611 LEU A O 1
ATOM 4821 N N . GLU A 1 612 ? -4.102 67.5 26.25 1 80.88 612 GLU A N 1
ATOM 4822 C CA . GLU A 1 612 ? -4.039 68.625 25.375 1 80.88 612 GLU A CA 1
ATOM 4823 C C . GLU A 1 612 ? -5.047 69.688 25.797 1 80.88 612 GLU A C 1
ATOM 4825 O O . GLU A 1 612 ? -4.773 70.938 25.688 1 80.88 612 GLU A O 1
ATOM 4830 N N . ALA A 1 613 ? -6.188 69.312 26.234 1 77.56 613 ALA A N 1
ATOM 4831 C CA . ALA A 1 613 ? -7.199 70.188 26.719 1 77.56 613 ALA A CA 1
ATOM 4832 C C . ALA A 1 613 ? -6.703 70.938 27.953 1 77.56 613 ALA A C 1
ATOM 4834 O O . ALA A 1 613 ? -6.957 72.125 28.109 1 77.56 613 ALA A O 1
ATOM 4835 N N . TRP A 1 614 ? -6.082 70.312 28.719 1 75.69 614 TRP A N 1
ATOM 4836 C CA . TRP A 1 614 ? -5.531 70.938 29.922 1 75.69 614 TRP A CA 1
ATOM 4837 C C . TRP A 1 614 ? -4.426 71.875 29.578 1 75.69 614 TRP A C 1
ATOM 4839 O O . TRP A 1 614 ? -4.332 73 30.172 1 75.69 614 TRP A O 1
ATOM 4849 N N . TRP A 1 615 ? -3.684 71.5 28.625 1 73.5 615 TRP A N 1
ATOM 4850 C CA . TRP A 1 615 ? -2.615 72.438 28.172 1 73.5 615 TRP A CA 1
ATOM 4851 C C . TRP A 1 615 ? -3.186 73.688 27.562 1 73.5 615 TRP A C 1
ATOM 4853 O O . TRP A 1 615 ? -2.627 74.75 27.75 1 73.5 615 TRP A O 1
ATOM 4863 N N . ALA A 1 616 ? -4.199 73.562 26.891 1 71.25 616 ALA A N 1
ATOM 4864 C CA . ALA A 1 616 ? -4.82 74.75 26.234 1 71.25 616 ALA A CA 1
ATOM 4865 C C . ALA A 1 616 ? -5.43 75.688 27.281 1 71.25 616 ALA A C 1
ATOM 4867 O O . ALA A 1 616 ? -5.477 76.875 27.062 1 71.25 616 ALA A O 1
ATOM 4868 N N . ARG A 1 617 ? -5.914 75.25 28.281 1 67.31 617 ARG A N 1
ATOM 4869 C CA . ARG A 1 617 ? -6.531 76.062 29.328 1 67.31 617 ARG A CA 1
ATOM 4870 C C . ARG A 1 617 ? -5.477 76.75 30.188 1 67.31 617 ARG A C 1
ATOM 4872 O O . ARG A 1 617 ? -5.723 77.812 30.75 1 67.31 617 ARG A O 1
ATOM 4879 N N . GLY A 1 618 ? -4.438 76.062 30.344 1 58.81 618 GLY A N 1
ATOM 4880 C CA . GLY A 1 618 ? -3.416 76.688 31.203 1 58.81 618 GLY A CA 1
ATOM 4881 C C . GLY A 1 618 ? -2.506 77.625 30.469 1 58.81 618 GLY A C 1
ATOM 4882 O O . GLY A 1 618 ? -1.806 77.25 29.531 1 58.81 618 GLY A O 1
ATOM 4883 N N . GLU A 1 619 ? -2.961 78.938 30.078 1 52.88 619 GLU A N 1
ATOM 4884 C CA . GLU A 1 619 ? -2.275 80.062 29.422 1 52.88 619 GLU A CA 1
ATOM 4885 C C . GLU A 1 619 ? -0.761 79.875 29.469 1 52.88 619 GLU A C 1
ATOM 4887 O O . GLU A 1 619 ? -0.056 80.188 28.516 1 52.88 619 GLU A O 1
ATOM 4892 N N . GLU A 1 620 ? -0.095 79.812 30.641 1 50.03 620 GLU A N 1
ATOM 4893 C CA . GLU A 1 620 ? 1.327 80.062 30.844 1 50.03 620 GLU A CA 1
ATOM 4894 C C . GLU A 1 620 ? 2.15 78.812 30.625 1 50.03 620 GLU A C 1
ATOM 4896 O O . GLU A 1 620 ? 3.379 78.812 30.703 1 50.03 620 GLU A O 1
ATOM 4901 N N . TRP A 1 621 ? 1.543 77.625 30.438 1 49.41 621 TRP A N 1
ATOM 4902 C CA . TRP A 1 621 ? 2.463 76.5 30.578 1 49.41 621 TRP A CA 1
ATOM 4903 C C . TRP A 1 621 ? 2.84 75.938 29.219 1 49.41 621 TRP A C 1
ATOM 4905 O O . TRP A 1 621 ? 1.997 75.875 28.328 1 49.41 621 TRP A O 1
ATOM 4915 N N . ALA A 1 622 ? 4.07 76 28.797 1 50.19 622 ALA A N 1
ATOM 4916 C CA . ALA A 1 622 ? 4.758 75.562 27.609 1 50.19 622 ALA A CA 1
ATOM 4917 C C . ALA A 1 622 ? 4.348 74.125 27.297 1 50.19 622 ALA A C 1
ATOM 4919 O O . ALA A 1 622 ? 4.012 73.312 28.188 1 50.19 622 ALA A O 1
ATOM 4920 N N . ASP A 1 623 ? 3.969 73.75 26.156 1 52.34 623 ASP A N 1
ATOM 4921 C CA . ASP A 1 623 ? 3.705 72.438 25.609 1 52.34 623 ASP A CA 1
ATOM 4922 C C . ASP A 1 623 ? 4.707 71.438 26.141 1 52.34 623 ASP A C 1
ATOM 4924 O O . ASP A 1 623 ? 5.91 71.562 25.891 1 52.34 623 ASP A O 1
ATOM 4928 N N . PRO A 1 624 ? 4.371 70.625 27.156 1 48.94 624 PRO A N 1
ATOM 4929 C CA . PRO A 1 624 ? 5.348 69.75 27.766 1 48.94 624 PRO A CA 1
ATOM 4930 C C . PRO A 1 624 ? 6.004 68.812 26.734 1 48.94 624 PRO A C 1
ATOM 4932 O O . PRO A 1 624 ? 7.043 68.188 27.016 1 48.94 624 PRO A O 1
ATOM 4935 N N . PHE A 1 625 ? 5.355 68.625 25.578 1 50.44 625 PHE A N 1
ATOM 4936 C CA . PHE A 1 625 ? 5.934 67.75 24.578 1 50.44 625 PHE A CA 1
ATOM 4937 C C . PHE A 1 625 ? 6.762 68.5 23.562 1 50.44 625 PHE A C 1
ATOM 4939 O O . PHE A 1 625 ? 7.414 67.938 22.703 1 50.44 625 PHE A O 1
ATOM 4946 N N . GLU A 1 626 ? 6.633 69.875 23.516 1 49.19 626 GLU A N 1
ATOM 4947 C CA . GLU A 1 626 ? 7.48 70.688 22.656 1 49.19 626 GLU A CA 1
ATOM 4948 C C . GLU A 1 626 ? 8.914 70.75 23.172 1 49.19 626 GLU A C 1
ATOM 4950 O O . GLU A 1 626 ? 9.141 71 24.359 1 49.19 626 GLU A O 1
ATOM 4955 N N . GLU A 1 627 ? 9.758 70 22.75 1 43.5 627 GLU A N 1
ATOM 4956 C CA . GLU A 1 627 ? 11.195 70.188 22.953 1 43.5 627 GLU A CA 1
ATOM 4957 C C . GLU A 1 627 ? 11.602 71.625 23 1 43.5 627 GLU A C 1
ATOM 4959 O O . GLU A 1 627 ? 11.312 72.375 22.062 1 43.5 627 GLU A O 1
ATOM 4964 N N . ARG A 1 628 ? 11.758 72.312 24.156 1 39.97 628 ARG A N 1
ATOM 4965 C CA . ARG A 1 628 ? 12.609 73.5 24.203 1 39.97 628 ARG A CA 1
ATOM 4966 C C . ARG A 1 628 ? 13.844 73.312 23.328 1 39.97 628 ARG A C 1
ATOM 4968 O O . ARG A 1 628 ? 14.648 72.375 23.562 1 39.97 628 ARG A O 1
ATOM 4975 N N . VAL A 1 629 ? 13.773 73.5 22 1 34.47 629 VAL A N 1
ATOM 4976 C CA . VAL A 1 629 ? 15.047 73.812 21.375 1 34.47 629 VAL A CA 1
ATOM 4977 C C . VAL A 1 629 ? 15.805 74.812 22.25 1 34.47 629 VAL A C 1
ATOM 4979 O O . VAL A 1 629 ? 15.43 75.938 22.359 1 34.47 629 VAL A O 1
ATOM 4982 N N . VAL A 1 630 ? 16.172 74.5 23.422 1 31.53 630 VAL A N 1
ATOM 4983 C CA . VAL A 1 630 ? 17.188 75.375 24 1 31.53 630 VAL A CA 1
ATOM 4984 C C . VAL A 1 630 ? 18.25 75.75 22.953 1 31.53 630 VAL A C 1
ATOM 4986 O O . VAL A 1 630 ? 18.891 74.875 22.391 1 31.53 630 VAL A O 1
ATOM 4989 N N . GLY A 1 631 ? 18 76.75 22.156 1 25.89 631 GLY A N 1
ATOM 4990 C CA . GLY A 1 631 ? 19.141 77.375 21.484 1 25.89 631 GLY A CA 1
ATOM 4991 C C . GLY A 1 631 ? 20.438 77.312 22.281 1 25.89 631 GLY A C 1
ATOM 4992 O O . GLY A 1 631 ? 20.422 77.438 23.516 1 25.89 631 GLY A O 1
ATOM 4993 N N . LYS A 1 632 ? 21.422 76.875 21.562 1 31.2 632 LYS A N 1
ATOM 4994 C CA . LYS A 1 632 ? 22.734 77.438 21.922 1 31.2 632 LYS A CA 1
ATOM 4995 C C . LYS A 1 632 ? 22.703 79 21.906 1 31.2 632 LYS A C 1
ATOM 4997 O O . LYS A 1 632 ? 22.188 79.562 20.953 1 31.2 632 LYS A O 1
ATOM 5002 N N . MET B 1 1 ? -4.543 -14.742 21 1 18.59 1 MET B N 1
ATOM 5003 C CA . MET B 1 1 ? -4.109 -13.352 21.078 1 18.59 1 MET B CA 1
ATOM 5004 C C . MET B 1 1 ? -2.812 -13.141 20.312 1 18.59 1 MET B C 1
ATOM 5006 O O . MET B 1 1 ? -1.76 -13.641 20.703 1 18.59 1 MET B O 1
ATOM 5010 N N . ALA B 1 2 ? -2.887 -13.367 19.031 1 24.86 2 ALA B N 1
ATOM 5011 C CA . ALA B 1 2 ? -1.689 -13.336 18.188 1 24.86 2 ALA B CA 1
ATOM 5012 C C . ALA B 1 2 ? -0.793 -12.156 18.547 1 24.86 2 ALA B C 1
ATOM 5014 O O . ALA B 1 2 ? -1.257 -11.016 18.625 1 24.86 2 ALA B O 1
ATOM 5015 N N . ASN B 1 3 ? 0.098 -12.273 19.391 1 27.19 3 ASN B N 1
ATOM 5016 C CA . ASN B 1 3 ? 1.213 -11.375 19.641 1 27.19 3 ASN B CA 1
ATOM 5017 C C . ASN B 1 3 ? 1.713 -10.719 18.359 1 27.19 3 ASN B C 1
ATOM 5019 O O . ASN B 1 3 ? 2.225 -11.406 17.469 1 27.19 3 ASN B O 1
ATOM 5023 N N . SER B 1 4 ? 1.015 -9.875 17.781 1 33.88 4 SER B N 1
ATOM 5024 C CA . SER B 1 4 ? 1.519 -8.992 16.734 1 33.88 4 SER B CA 1
ATOM 5025 C C . SER B 1 4 ? 2.969 -8.602 17 1 33.88 4 SER B C 1
ATOM 5027 O O . SER B 1 4 ? 3.27 -7.945 18 1 33.88 4 SER B O 1
ATOM 5029 N N . LEU B 1 5 ? 3.883 -9.43 16.906 1 34.88 5 LEU B N 1
ATOM 5030 C CA . LEU B 1 5 ? 5.277 -8.992 16.922 1 34.88 5 LEU B CA 1
ATOM 5031 C C . LEU B 1 5 ? 5.402 -7.562 16.406 1 34.88 5 LEU B C 1
ATOM 5033 O O . LEU B 1 5 ? 5.012 -7.262 15.281 1 34.88 5 LEU B O 1
ATOM 5037 N N . THR B 1 6 ? 5.305 -6.633 17.156 1 39.66 6 THR B N 1
ATOM 5038 C CA . THR B 1 6 ? 5.59 -5.211 16.984 1 39.66 6 THR B CA 1
ATOM 5039 C C . THR B 1 6 ? 6.852 -5.004 16.156 1 39.66 6 THR B C 1
ATOM 5041 O O . THR B 1 6 ? 7.953 -4.934 16.703 1 39.66 6 THR B O 1
ATOM 5044 N N . THR B 1 7 ? 7.117 -5.703 15.086 1 50.56 7 THR B N 1
ATOM 5045 C CA . THR B 1 7 ? 8.297 -5.43 14.266 1 50.56 7 THR B CA 1
ATOM 5046 C C . THR B 1 7 ? 8.5 -3.928 14.102 1 50.56 7 THR B C 1
ATOM 5048 O O . THR B 1 7 ? 7.566 -3.195 13.781 1 50.56 7 THR B O 1
ATOM 5051 N N . SER B 1 8 ? 9.492 -3.402 14.836 1 60.94 8 SER B N 1
ATOM 5052 C CA . SER B 1 8 ? 9.938 -2.016 14.781 1 60.94 8 SER B CA 1
ATOM 5053 C C . SER B 1 8 ? 9.945 -1.491 13.352 1 60.94 8 SER B C 1
ATOM 5055 O O . SER B 1 8 ? 10.281 -2.225 12.414 1 60.94 8 SER B O 1
ATOM 5057 N N . SER B 1 9 ? 9.359 -0.429 13.039 1 77.75 9 SER B N 1
ATOM 5058 C CA . SER B 1 9 ? 9.258 0.203 11.727 1 77.75 9 SER B CA 1
ATOM 5059 C C . SER B 1 9 ? 10.625 0.32 11.055 1 77.75 9 SER B C 1
ATOM 5061 O O . SER B 1 9 ? 11.609 0.657 11.711 1 77.75 9 SER B O 1
ATOM 5063 N N . PRO B 1 10 ? 10.75 -0.164 9.922 1 87.88 10 PRO B N 1
ATOM 5064 C CA . PRO B 1 10 ? 12.008 -0.071 9.18 1 87.88 10 PRO B CA 1
ATOM 5065 C C . PRO B 1 10 ? 12.391 1.37 8.859 1 87.88 10 PRO B C 1
ATOM 5067 O O . PRO B 1 10 ? 13.438 1.609 8.25 1 87.88 10 PRO B O 1
ATOM 5070 N N . VAL B 1 11 ? 11.703 2.33 9.422 1 93.5 11 VAL B N 1
ATOM 5071 C CA . VAL B 1 11 ? 11.898 3.73 9.062 1 93.5 11 VAL B CA 1
ATOM 5072 C C . VAL B 1 11 ? 12.82 4.398 10.078 1 93.5 11 VAL B C 1
ATOM 5074 O O . VAL B 1 11 ? 12.695 4.188 11.281 1 93.5 11 VAL B O 1
ATOM 5077 N N . PHE B 1 12 ? 13.773 5.168 9.625 1 96.38 12 PHE B N 1
ATOM 5078 C CA . PHE B 1 12 ? 14.609 6.016 10.469 1 96.38 12 PHE B CA 1
ATOM 5079 C C . PHE B 1 12 ? 13.906 7.34 10.758 1 96.38 12 PHE B C 1
ATOM 5081 O O . PHE B 1 12 ? 13.641 8.125 9.844 1 96.38 12 PHE B O 1
ATOM 5088 N N . THR B 1 13 ? 13.594 7.523 12.008 1 96 13 THR B N 1
ATOM 5089 C CA . THR B 1 13 ? 13.008 8.797 12.398 1 96 13 THR B CA 1
ATOM 5090 C C . THR B 1 13 ? 14.094 9.766 12.875 1 96 13 THR B C 1
ATOM 5092 O O . THR B 1 13 ? 14.922 9.414 13.711 1 96 13 THR B O 1
ATOM 5095 N N . GLY B 1 14 ? 14.227 10.883 12.336 1 96.88 14 GLY B N 1
ATOM 5096 C CA . GLY B 1 14 ? 15.258 11.844 12.672 1 96.88 14 GLY B CA 1
ATOM 5097 C C . GLY B 1 14 ? 15.805 12.586 11.461 1 96.88 14 GLY B C 1
ATOM 5098 O O . GLY B 1 14 ? 15.148 12.641 10.422 1 96.88 14 GLY B O 1
ATOM 5099 N N . PHE B 1 15 ? 16.922 13.211 11.664 1 97.06 15 PHE B N 1
ATOM 5100 C CA . PHE B 1 15 ? 17.531 14.016 10.609 1 97.06 15 PHE B CA 1
ATOM 5101 C C . PHE B 1 15 ? 18.344 13.133 9.664 1 97.06 15 PHE B C 1
ATOM 5103 O O . PHE B 1 15 ? 19.109 12.281 10.109 1 97.06 15 PHE B O 1
ATOM 5110 N N . TRP B 1 16 ? 18.125 13.281 8.414 1 96.5 16 TRP B N 1
ATOM 5111 C CA . TRP B 1 16 ? 18.906 12.578 7.406 1 96.5 16 TRP B CA 1
ATOM 5112 C C . TRP B 1 16 ? 19.016 13.398 6.125 1 96.5 16 TRP B C 1
ATOM 5114 O O . TRP B 1 16 ? 18.391 14.461 6.008 1 96.5 16 TRP B O 1
ATOM 5124 N N . ILE B 1 17 ? 19.812 12.961 5.199 1 96.88 17 ILE B N 1
ATOM 5125 C CA . ILE B 1 17 ? 20.062 13.727 3.982 1 96.88 17 ILE B CA 1
ATOM 5126 C C . ILE B 1 17 ? 19.625 12.914 2.764 1 96.88 17 ILE B C 1
ATOM 5128 O O . ILE B 1 17 ? 20.047 11.773 2.584 1 96.88 17 ILE B O 1
ATOM 5132 N N . ASP B 1 18 ? 18.75 13.461 2.016 1 96.81 18 ASP B N 1
ATOM 5133 C CA . ASP B 1 18 ? 18.453 12.945 0.679 1 96.81 18 ASP B CA 1
ATOM 5134 C C . ASP B 1 18 ? 19.531 13.367 -0.316 1 96.81 18 ASP B C 1
ATOM 5136 O O . ASP B 1 18 ? 19.516 14.492 -0.824 1 96.81 18 ASP B O 1
ATOM 5140 N N . HIS B 1 19 ? 20.312 12.523 -0.666 1 95 19 HIS B N 1
ATOM 5141 C CA . HIS B 1 19 ? 21.484 12.844 -1.467 1 95 19 HIS B CA 1
ATOM 5142 C C . HIS B 1 19 ? 21.094 13.195 -2.898 1 95 19 HIS B C 1
ATOM 5144 O O . HIS B 1 19 ? 21.891 13.789 -3.633 1 95 19 HIS B O 1
ATOM 5150 N N . ASP B 1 20 ? 19.938 12.891 -3.305 1 93.06 20 ASP B N 1
ATOM 5151 C CA . ASP B 1 20 ? 19.484 13.258 -4.641 1 93.06 20 ASP B CA 1
ATOM 5152 C C . ASP B 1 20 ? 19.281 14.766 -4.762 1 93.06 20 ASP B C 1
ATOM 5154 O O . ASP B 1 20 ? 19.375 15.32 -5.855 1 93.06 20 ASP B O 1
ATOM 5158 N N . GLU B 1 21 ? 18.953 15.352 -3.646 1 92.69 21 GLU B N 1
ATOM 5159 C CA . GLU B 1 21 ? 18.688 16.797 -3.66 1 92.69 21 GLU B CA 1
ATOM 5160 C C . GLU B 1 21 ? 19.875 17.578 -3.125 1 92.69 21 GLU B C 1
ATOM 5162 O O . GLU B 1 21 ? 19.797 18.797 -2.949 1 92.69 21 GLU B O 1
ATOM 5167 N N . GLY B 1 22 ? 20.859 16.922 -2.793 1 90.06 22 GLY B N 1
ATOM 5168 C CA . GLY B 1 22 ? 22.062 17.594 -2.291 1 90.06 22 GLY B CA 1
ATOM 5169 C C . GLY B 1 22 ? 22.047 17.781 -0.785 1 90.06 22 GLY B C 1
ATOM 5170 O O . GLY B 1 22 ? 21.078 17.438 -0.117 1 90.06 22 GLY B O 1
ATOM 5171 N N . ARG B 1 23 ? 23.094 18.406 -0.308 1 88.38 23 ARG B N 1
ATOM 5172 C CA . ARG B 1 23 ? 23.297 18.5 1.134 1 88.38 23 ARG B CA 1
ATOM 5173 C C . ARG B 1 23 ? 22.375 19.547 1.753 1 88.38 23 ARG B C 1
ATOM 5175 O O . ARG B 1 23 ? 21.828 19.328 2.844 1 88.38 23 ARG B O 1
ATOM 5182 N N . PHE B 1 24 ? 22.109 20.578 1.13 1 89.12 24 PHE B N 1
ATOM 5183 C CA . PHE B 1 24 ? 21.344 21.672 1.722 1 89.12 24 PHE B CA 1
ATOM 5184 C C . PHE B 1 24 ? 19.859 21.484 1.446 1 89.12 24 PHE B C 1
ATOM 5186 O O . PHE B 1 24 ? 19.047 21.375 2.377 1 89.12 24 PHE B O 1
ATOM 5193 N N . ARG B 1 25 ? 19.516 21.281 0.245 1 91.5 25 ARG B N 1
ATOM 5194 C CA . ARG B 1 25 ? 18.109 21.109 -0.114 1 91.5 25 ARG B CA 1
ATOM 5195 C C . ARG B 1 25 ? 17.609 19.719 0.274 1 91.5 25 ARG B C 1
ATOM 5197 O O . ARG B 1 25 ? 16.406 19.516 0.444 1 91.5 25 ARG B O 1
ATOM 5204 N N . GLY B 1 26 ? 18.594 18.797 0.509 1 95.62 26 GLY B N 1
ATOM 5205 C CA . GLY B 1 26 ? 18.219 17.422 0.774 1 95.62 26 GLY B CA 1
ATOM 5206 C C . GLY B 1 26 ? 18.094 17.109 2.254 1 95.62 26 GLY B C 1
ATOM 5207 O O . GLY B 1 26 ? 17.656 16.016 2.629 1 95.62 26 GLY B O 1
ATOM 5208 N N . ALA B 1 27 ? 18.375 18.094 3.084 1 96.75 27 ALA B N 1
ATOM 5209 C CA . ALA B 1 27 ? 18.25 17.859 4.52 1 96.75 27 ALA B CA 1
ATOM 5210 C C . ALA B 1 27 ? 16.781 17.672 4.91 1 96.75 27 ALA B C 1
ATOM 5212 O O . ALA B 1 27 ? 15.945 18.547 4.652 1 96.75 27 ALA B O 1
ATOM 5213 N N . ARG B 1 28 ? 16.547 16.5 5.523 1 97.38 28 ARG B N 1
ATOM 5214 C CA . ARG B 1 28 ? 15.172 16.125 5.855 1 97.38 28 ARG B CA 1
ATOM 5215 C C . ARG B 1 28 ? 15.047 15.758 7.328 1 97.38 28 ARG B C 1
ATOM 5217 O O . ARG B 1 28 ? 16.016 15.305 7.941 1 97.38 28 ARG B O 1
ATOM 5224 N N . LEU B 1 29 ? 13.914 16.047 7.848 1 97.69 29 LEU B N 1
ATOM 5225 C CA . LEU B 1 29 ? 13.5 15.562 9.156 1 97.69 29 LEU B CA 1
ATOM 5226 C C . LEU B 1 29 ? 12.273 14.664 9.047 1 97.69 29 LEU B C 1
ATOM 5228 O O . LEU B 1 29 ? 11.203 15.117 8.641 1 97.69 29 LEU B O 1
ATOM 5232 N N . THR B 1 30 ? 12.422 13.398 9.383 1 97.56 30 THR B N 1
ATOM 5233 C CA . THR B 1 30 ? 11.32 12.453 9.289 1 97.56 30 THR B CA 1
ATOM 5234 C C . THR B 1 30 ? 10.727 12.188 10.672 1 97.56 30 THR B C 1
ATOM 5236 O O . THR B 1 30 ? 11.461 11.922 11.625 1 97.56 30 THR B O 1
ATOM 5239 N N . LEU B 1 31 ? 9.367 12.328 10.719 1 96.25 31 LEU B N 1
ATOM 5240 C CA . LEU B 1 31 ? 8.602 12.047 11.93 1 96.25 31 LEU B CA 1
ATOM 5241 C C . LEU B 1 31 ? 7.344 11.242 11.602 1 96.25 31 LEU B C 1
ATOM 5243 O O . LEU B 1 31 ? 7.008 11.062 10.43 1 96.25 31 LEU B O 1
ATOM 5247 N N . SER B 1 32 ? 6.801 10.711 12.703 1 93.12 32 SER B N 1
ATOM 5248 C CA . SER B 1 32 ? 5.469 10.148 12.477 1 93.12 32 SER B CA 1
ATOM 5249 C C . SER B 1 32 ? 4.512 11.203 11.93 1 93.12 32 SER B C 1
ATOM 5251 O O . SER B 1 32 ? 4.66 12.398 12.219 1 93.12 32 SER B O 1
ATOM 5253 N N . SER B 1 33 ? 3.555 10.812 11.141 1 88.44 33 SER B N 1
ATOM 5254 C CA . SER B 1 33 ? 2.635 11.773 10.531 1 88.44 33 SER B CA 1
ATOM 5255 C C . SER B 1 33 ? 1.909 12.594 11.594 1 88.44 33 SER B C 1
ATOM 5257 O O . SER B 1 33 ? 1.657 13.781 11.406 1 88.44 33 SER B O 1
ATOM 5259 N N . ARG B 1 34 ? 1.617 12.062 12.664 1 85.56 34 ARG B N 1
ATOM 5260 C CA . ARG B 1 34 ? 0.958 12.758 13.766 1 85.56 34 ARG B CA 1
ATOM 5261 C C . ARG B 1 34 ? 1.872 13.828 14.359 1 85.56 34 ARG B C 1
ATOM 5263 O O . ARG B 1 34 ? 1.449 14.961 14.578 1 85.56 34 ARG B O 1
ATOM 5270 N N . ASP B 1 35 ? 3.096 13.445 14.586 1 90.75 35 ASP B N 1
ATOM 5271 C CA . ASP B 1 35 ? 4.051 14.391 15.156 1 90.75 35 ASP B CA 1
ATOM 5272 C C . ASP B 1 35 ? 4.402 15.492 14.156 1 90.75 35 ASP B C 1
ATOM 5274 O O . ASP B 1 35 ? 4.641 16.641 14.547 1 90.75 35 ASP B O 1
ATOM 5278 N N . ALA B 1 36 ? 4.457 15.078 12.938 1 92.19 36 ALA B N 1
ATOM 5279 C CA . ALA B 1 36 ? 4.715 16.078 11.906 1 92.19 36 ALA B CA 1
ATOM 5280 C C . ALA B 1 36 ? 3.598 17.125 11.859 1 92.19 36 ALA B C 1
ATOM 5282 O O . ALA B 1 36 ? 3.859 18.312 11.727 1 92.19 36 ALA B O 1
ATOM 5283 N N . ALA B 1 37 ? 2.355 16.641 11.977 1 87.56 37 ALA B N 1
ATOM 5284 C CA . ALA B 1 37 ? 1.219 17.562 11.984 1 87.56 37 ALA B CA 1
ATOM 5285 C C . ALA B 1 37 ? 1.272 18.5 13.195 1 87.56 37 ALA B C 1
ATOM 5287 O O . ALA B 1 37 ? 0.988 19.688 13.086 1 87.56 37 ALA B O 1
ATOM 5288 N N . ALA B 1 38 ? 1.634 18 14.305 1 89.69 38 ALA B N 1
ATOM 5289 C CA . ALA B 1 38 ? 1.784 18.812 15.516 1 89.69 38 ALA B CA 1
ATOM 5290 C C . ALA B 1 38 ? 2.883 19.859 15.344 1 89.69 38 ALA B C 1
ATOM 5292 O O . ALA B 1 38 ? 2.727 21 15.766 1 89.69 38 ALA B O 1
ATOM 5293 N N . LEU B 1 39 ? 3.959 19.422 14.766 1 92 39 LEU B N 1
ATOM 5294 C CA . LEU B 1 39 ? 5.066 20.359 14.531 1 92 39 LEU B CA 1
ATOM 5295 C C . LEU B 1 39 ? 4.652 21.469 13.578 1 92 39 LEU B C 1
ATOM 5297 O O . LEU B 1 39 ? 5.012 22.625 13.781 1 92 39 LEU B O 1
ATOM 5301 N N . LEU B 1 40 ? 3.912 21.141 12.602 1 91 40 LEU B N 1
ATOM 5302 C CA . LEU B 1 40 ? 3.445 22.141 11.648 1 91 40 LEU B CA 1
ATOM 5303 C C . LEU B 1 40 ? 2.5 23.141 12.32 1 91 40 LEU B C 1
ATOM 5305 O O . LEU B 1 40 ? 2.576 24.344 12.062 1 91 40 LEU B O 1
ATOM 5309 N N . SER B 1 41 ? 1.662 22.609 13.125 1 89.06 41 SER B N 1
ATOM 5310 C CA . SER B 1 41 ? 0.776 23.5 13.875 1 89.06 41 SER B CA 1
ATOM 5311 C C . SER B 1 41 ? 1.564 24.406 14.812 1 89.06 41 SER B C 1
ATOM 5313 O O . SER B 1 41 ? 1.243 25.594 14.953 1 89.06 41 SER B O 1
ATOM 5315 N N . PHE B 1 42 ? 2.566 23.969 15.383 1 89.69 42 PHE B N 1
ATOM 5316 C CA . PHE B 1 42 ? 3.434 24.766 16.25 1 89.69 42 PHE B CA 1
ATOM 5317 C C . PHE B 1 42 ? 4.105 25.891 15.461 1 89.69 42 PHE B C 1
ATOM 5319 O O . PHE B 1 42 ? 4.168 27.031 15.93 1 89.69 42 PHE B O 1
ATOM 5326 N N . LEU B 1 43 ? 4.582 25.453 14.328 1 92.56 43 LEU B N 1
ATOM 5327 C CA . LEU B 1 43 ? 5.254 26.453 13.5 1 92.56 43 LEU B CA 1
ATOM 5328 C C . LEU B 1 43 ? 4.273 27.531 13.039 1 92.56 43 LEU B C 1
ATOM 5330 O O . LEU B 1 43 ? 4.617 28.719 12.984 1 92.56 43 LEU B O 1
ATOM 5334 N N . ALA B 1 44 ? 3.119 27.094 12.719 1 91.19 44 ALA B N 1
ATOM 5335 C CA . ALA B 1 44 ? 2.102 28.062 12.305 1 91.19 44 ALA B CA 1
ATOM 5336 C C . ALA B 1 44 ? 1.775 29.031 13.438 1 91.19 44 ALA B C 1
ATOM 5338 O O . ALA B 1 44 ? 1.665 30.234 13.219 1 91.19 44 ALA B O 1
ATOM 5339 N N . VAL B 1 45 ? 1.688 28.547 14.625 1 89.69 45 VAL B N 1
ATOM 5340 C CA . VAL B 1 45 ? 1.432 29.359 15.805 1 89.69 45 VAL B CA 1
ATOM 5341 C C . VAL B 1 45 ? 2.615 30.297 16.062 1 89.69 45 VAL B C 1
ATOM 5343 O O . VAL B 1 45 ? 2.428 31.469 16.359 1 89.69 45 VAL B O 1
ATOM 5346 N N . ALA B 1 46 ? 3.791 29.734 15.875 1 91.69 46 ALA B N 1
ATOM 5347 C CA . ALA B 1 46 ? 4.996 30.531 16.094 1 91.69 46 ALA B CA 1
ATOM 5348 C C . ALA B 1 46 ? 5.082 31.688 15.102 1 91.69 46 ALA B C 1
ATOM 5350 O O . ALA B 1 46 ? 5.449 32.812 15.469 1 91.69 46 ALA B O 1
ATOM 5351 N N . VAL B 1 47 ? 4.738 31.438 13.898 1 93.19 47 VAL B N 1
ATOM 5352 C CA . VAL B 1 47 ? 4.766 32.469 12.875 1 93.19 47 VAL B CA 1
ATOM 5353 C C . VAL B 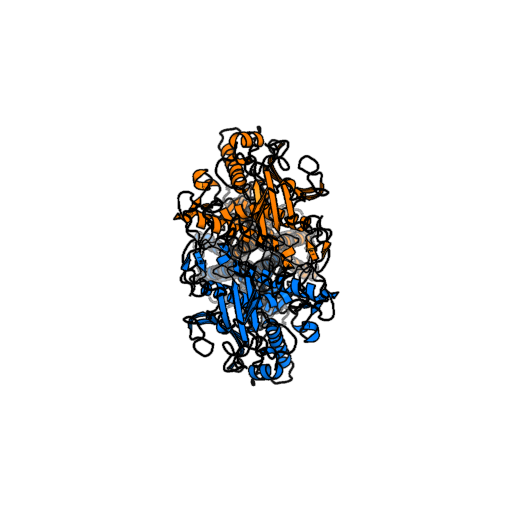1 47 ? 3.717 33.531 13.18 1 93.19 47 VAL B C 1
ATOM 5355 O O . VAL B 1 47 ? 3.977 34.75 13.039 1 93.19 47 VAL B O 1
ATOM 5358 N N . THR B 1 48 ? 2.584 33.125 13.594 1 88.19 48 THR B N 1
ATOM 5359 C CA . THR B 1 48 ? 1.53 34.062 13.953 1 88.19 48 THR B CA 1
ATOM 5360 C C . THR B 1 48 ? 1.958 34.938 15.133 1 88.19 48 THR B C 1
ATOM 5362 O O . THR B 1 48 ? 1.741 36.156 15.133 1 88.19 48 THR B O 1
ATOM 5365 N N . PHE B 1 49 ? 2.596 34.344 16.078 1 87.12 49 PHE B N 1
ATOM 5366 C CA . PHE B 1 49 ? 3.109 35.062 17.234 1 87.12 49 PHE B CA 1
ATOM 5367 C C . PHE B 1 49 ? 4.184 36.062 16.828 1 87.12 49 PHE B C 1
ATOM 5369 O O . PHE B 1 49 ? 4.219 37.188 17.328 1 87.12 49 PHE B O 1
ATOM 5376 N N . SER B 1 50 ? 5.016 35.656 15.891 1 91.62 50 SER B N 1
ATOM 5377 C CA . SER B 1 50 ? 6.102 36.531 15.438 1 91.62 50 SER B CA 1
ATOM 5378 C C . SER B 1 50 ? 5.566 37.719 14.617 1 91.62 50 SER B C 1
ATOM 5380 O O . SER B 1 50 ? 6.227 38.75 14.508 1 91.62 50 SER B O 1
ATOM 5382 N N . GLY B 1 51 ? 4.387 37.5 14.062 1 91.88 51 GLY B N 1
ATOM 5383 C CA . GLY B 1 51 ? 3.758 38.625 13.383 1 91.88 51 GLY B CA 1
ATOM 5384 C C . GLY B 1 51 ? 3.531 39.812 14.289 1 91.88 51 GLY B C 1
ATOM 5385 O O . GLY B 1 51 ? 3.76 40.938 13.883 1 91.88 51 GLY B O 1
ATOM 5386 N N . ASN B 1 52 ? 3.154 39.562 15.5 1 89.75 52 ASN B N 1
ATOM 5387 C CA . ASN B 1 52 ? 2.977 40.625 16.469 1 89.75 52 ASN B CA 1
ATOM 5388 C C . ASN B 1 52 ? 4.309 41.281 16.844 1 89.75 52 ASN B C 1
ATOM 5390 O O . ASN B 1 52 ? 4.383 42.5 17.062 1 89.75 52 ASN B O 1
ATOM 5394 N N . ARG B 1 53 ? 5.293 40.5 16.906 1 92 53 ARG B N 1
ATOM 5395 C CA . ARG B 1 53 ? 6.617 41 17.203 1 92 53 ARG B CA 1
ATOM 5396 C C . ARG B 1 53 ? 7.16 41.844 16.047 1 92 53 ARG B C 1
ATOM 5398 O O . ARG B 1 53 ? 7.793 42.875 16.266 1 92 53 ARG B O 1
ATOM 5405 N N . SER B 1 54 ? 6.945 41.344 14.867 1 95.25 54 SER B N 1
ATOM 5406 C CA . SER B 1 54 ? 7.34 42.094 13.68 1 95.25 54 SER B CA 1
ATOM 5407 C C . SER B 1 54 ? 6.645 43.469 13.633 1 95.25 54 SER B C 1
ATOM 5409 O O . SER B 1 54 ? 7.262 44.469 13.281 1 95.25 54 SER B O 1
ATOM 5411 N N . TRP B 1 55 ? 5.375 43.5 14.008 1 94.88 55 TRP B N 1
ATOM 5412 C CA . TRP B 1 55 ? 4.641 44.781 13.992 1 94.88 55 TRP B CA 1
ATOM 5413 C C . TRP B 1 55 ? 5.234 45.75 14.992 1 94.88 55 TRP B C 1
ATOM 5415 O O . TRP B 1 55 ? 5.258 46.969 14.742 1 94.88 55 TRP B O 1
ATOM 5425 N N . LYS B 1 56 ? 5.727 45.281 16.109 1 93.31 56 LYS B N 1
ATOM 5426 C CA . LYS B 1 56 ? 6.387 46.156 17.078 1 93.31 56 LYS B CA 1
ATOM 5427 C C . LYS B 1 56 ? 7.605 46.812 16.469 1 93.31 56 LYS B C 1
ATOM 5429 O O . LYS B 1 56 ? 7.859 48 16.719 1 93.31 56 LYS B O 1
ATOM 5434 N N . ILE B 1 57 ? 8.297 46.125 15.688 1 94.44 57 ILE B N 1
ATOM 5435 C CA . ILE B 1 57 ? 9.469 46.688 15.031 1 94.44 57 ILE B CA 1
ATOM 5436 C C . ILE B 1 57 ? 9.047 47.812 14.078 1 94.44 57 ILE B C 1
ATOM 5438 O O . ILE B 1 57 ? 9.617 48.906 14.102 1 94.44 57 ILE B O 1
ATOM 5442 N N . TRP B 1 58 ? 8.047 47.531 13.328 1 94.81 58 TRP B N 1
ATOM 5443 C CA . TRP B 1 58 ? 7.586 48.5 12.359 1 94.81 58 TRP B CA 1
ATOM 5444 C C . TRP B 1 58 ? 7.008 49.719 13.055 1 94.81 58 TRP B C 1
ATOM 5446 O O . TRP B 1 58 ? 7.199 50.875 12.609 1 94.81 58 TRP B O 1
ATOM 5456 N N . ARG B 1 59 ? 6.262 49.5 14.164 1 94 59 ARG B N 1
ATOM 5457 C CA . ARG B 1 59 ? 5.734 50.625 14.93 1 94 59 ARG B CA 1
ATOM 5458 C C . ARG B 1 59 ? 6.863 51.531 15.438 1 94 59 ARG B C 1
ATOM 5460 O O . ARG B 1 59 ? 6.773 52.75 15.367 1 94 59 ARG B O 1
ATOM 5467 N N . PHE B 1 60 ? 7.883 50.875 15.898 1 92.94 60 PHE B N 1
ATOM 5468 C CA . PHE B 1 60 ? 9.031 51.625 16.406 1 92.94 60 PHE B CA 1
ATOM 5469 C C . PHE B 1 60 ? 9.695 52.406 15.281 1 92.94 60 PHE B C 1
ATOM 5471 O O . PHE B 1 60 ? 10.031 53.594 15.461 1 92.94 60 PHE B O 1
ATOM 5478 N N . VAL B 1 61 ? 9.898 51.812 14.094 1 92.38 61 VAL B N 1
ATOM 5479 C CA . VAL B 1 61 ? 10.547 52.469 12.953 1 92.38 61 VAL B CA 1
ATOM 5480 C C . VAL B 1 61 ? 9.695 53.625 12.461 1 92.38 61 VAL B C 1
ATOM 5482 O O . VAL B 1 61 ? 10.211 54.75 12.25 1 92.38 61 VAL B O 1
ATOM 5485 N N . PHE B 1 62 ? 8.359 53.438 12.344 1 92.38 62 PHE B N 1
ATOM 5486 C CA . PHE B 1 62 ? 7.469 54.5 11.859 1 92.38 62 PHE B CA 1
ATOM 5487 C C . PHE B 1 62 ? 7.398 55.625 12.852 1 92.38 62 PHE B C 1
ATOM 5489 O O . PHE B 1 62 ? 7.367 56.812 12.461 1 92.38 62 PHE B O 1
ATOM 5496 N N . TYR B 1 63 ? 7.344 55.312 14.195 1 92 63 TYR B N 1
ATOM 5497 C CA . TYR B 1 63 ? 7.328 56.312 15.258 1 92 63 TYR B CA 1
ATOM 5498 C C . TYR B 1 63 ? 8.547 57.219 15.156 1 92 63 TYR B C 1
ATOM 5500 O O . TYR B 1 63 ? 8.422 58.438 15.242 1 92 63 TYR B O 1
ATOM 5508 N N . GLN B 1 64 ? 9.711 56.688 14.875 1 88.62 64 GLN B N 1
ATOM 5509 C CA . GLN B 1 64 ? 10.953 57.438 14.805 1 88.62 64 GLN B CA 1
ATOM 5510 C C . GLN B 1 64 ? 11.016 58.281 13.523 1 88.62 64 GLN B C 1
ATOM 5512 O O . GLN B 1 64 ? 11.586 59.375 13.516 1 88.62 64 GLN B O 1
ATOM 5517 N N . CYS B 1 65 ? 10.406 57.812 12.484 1 87.38 65 CYS B N 1
ATOM 5518 C CA . CYS B 1 65 ? 10.406 58.531 11.219 1 87.38 65 CYS B CA 1
ATOM 5519 C C . CYS B 1 65 ? 9.5 59.781 11.289 1 87.38 65 CYS B C 1
ATOM 5521 O O . CYS B 1 65 ? 9.742 60.781 10.609 1 87.38 65 CYS B O 1
ATOM 5523 N N . LEU B 1 66 ? 8.422 59.781 12.117 1 83.06 66 LEU B N 1
ATOM 5524 C CA . LEU B 1 66 ? 7.492 60.906 12.266 1 83.06 66 LEU B CA 1
ATOM 5525 C C . LEU B 1 66 ? 8.078 61.969 13.172 1 83.06 66 LEU B C 1
ATOM 5527 O O . LEU B 1 66 ? 7.613 63.125 13.172 1 83.06 66 LEU B O 1
ATOM 5531 N N . ARG B 1 67 ? 8.969 61.812 14.023 1 66.25 67 ARG B N 1
ATOM 5532 C CA . ARG B 1 67 ? 9.625 62.75 14.914 1 66.25 67 ARG B CA 1
ATOM 5533 C C . ARG B 1 67 ? 10.219 63.938 14.125 1 66.25 67 ARG B C 1
ATOM 5535 O O . ARG B 1 67 ? 10.203 65.062 14.594 1 66.25 67 ARG B O 1
ATOM 5542 N N . ARG B 1 68 ? 10.539 63.906 12.922 1 60.78 68 ARG B N 1
ATOM 5543 C CA . ARG B 1 68 ? 11.336 64.875 12.148 1 60.78 68 ARG B CA 1
ATOM 5544 C C . ARG B 1 68 ? 10.445 65.875 11.461 1 60.78 68 ARG B C 1
ATOM 5546 O O . ARG B 1 68 ? 10.938 66.875 10.938 1 60.78 68 ARG B O 1
ATOM 5553 N N . SER B 1 69 ? 9.109 65.75 11.617 1 55.91 69 SER B N 1
ATOM 5554 C CA . SER B 1 69 ? 8.344 66.688 10.773 1 55.91 69 SER B CA 1
ATOM 5555 C C . SER B 1 69 ? 7.758 67.812 11.586 1 55.91 69 SER B C 1
ATOM 5557 O O . SER B 1 69 ? 6.648 67.688 12.109 1 55.91 69 SER B O 1
ATOM 5559 N N . SER B 1 70 ? 8.539 68.562 12.359 1 52.84 70 SER B N 1
ATOM 5560 C CA . SER B 1 70 ? 8.141 69.562 13.312 1 52.84 70 SER B CA 1
ATOM 5561 C C . SER B 1 70 ? 7.477 70.75 12.609 1 52.84 70 SER B C 1
ATOM 5563 O O . SER B 1 70 ? 6.906 71.625 13.266 1 52.84 70 SER B O 1
ATOM 5565 N N . ASP B 1 71 ? 7.699 71.062 11.305 1 51.75 71 ASP B N 1
ATOM 5566 C CA . ASP B 1 71 ? 7.473 72.438 10.867 1 51.75 71 ASP B CA 1
ATOM 5567 C C . ASP B 1 71 ? 6.043 72.625 10.375 1 51.75 71 ASP B C 1
ATOM 5569 O O . ASP B 1 71 ? 5.742 73.625 9.688 1 51.75 71 ASP B O 1
ATOM 5573 N N . GLY B 1 72 ? 5.012 72.062 11.086 1 58.12 72 GLY B N 1
ATOM 5574 C CA . GLY B 1 72 ? 3.777 72.375 10.375 1 58.12 72 GLY B CA 1
ATOM 5575 C C . GLY B 1 72 ? 2.73 73.062 11.242 1 58.12 72 GLY B C 1
ATOM 5576 O O . GLY B 1 72 ? 3.021 73.438 12.367 1 58.12 72 GLY B O 1
ATOM 5577 N N . SER B 1 73 ? 1.563 73.375 10.758 1 65.25 73 SER B N 1
ATOM 5578 C CA . SER B 1 73 ? 0.372 73.938 11.344 1 65.25 73 SER B CA 1
ATOM 5579 C C . SER B 1 73 ? -0.076 73.188 12.586 1 65.25 73 SER B C 1
ATOM 5581 O O . SER B 1 73 ? 0.302 72.062 12.781 1 65.25 73 SER B O 1
ATOM 5583 N N . GLN B 1 74 ? -0.605 73.812 13.555 1 69.44 74 GLN B N 1
ATOM 5584 C CA . GLN B 1 74 ? -1.096 73.188 14.805 1 69.44 74 GLN B CA 1
ATOM 5585 C C . GLN B 1 74 ? -1.901 71.938 14.555 1 69.44 74 GLN B C 1
ATOM 5587 O O . GLN B 1 74 ? -1.794 71 15.312 1 69.44 74 GLN B O 1
ATOM 5592 N N . GLY B 1 75 ? -2.623 71.938 13.461 1 70.94 75 GLY B N 1
ATOM 5593 C CA . GLY B 1 75 ? -3.402 70.75 13.109 1 70.94 75 GLY B CA 1
ATOM 5594 C C . GLY B 1 75 ? -2.545 69.562 12.703 1 70.94 75 GLY B C 1
ATOM 5595 O O . GLY B 1 75 ? -2.836 68.438 13.078 1 70.94 75 GLY B O 1
ATOM 5596 N N . ALA B 1 76 ? -1.513 69.938 12.062 1 75.5 76 ALA B N 1
ATOM 5597 C CA . ALA B 1 76 ? -0.604 68.875 11.609 1 75.5 76 ALA B CA 1
ATOM 5598 C C . ALA B 1 76 ? 0.149 68.25 12.781 1 75.5 76 ALA B C 1
ATOM 5600 O O . ALA B 1 76 ? 0.391 67.062 12.805 1 75.5 76 ALA B O 1
ATOM 5601 N N . ILE B 1 77 ? 0.475 69.062 13.734 1 77 77 ILE B N 1
ATOM 5602 C CA . ILE B 1 77 ? 1.2 68.562 14.914 1 77 77 ILE B CA 1
ATOM 5603 C C . ILE B 1 77 ? 0.299 67.688 15.75 1 77 77 ILE B C 1
ATOM 5605 O O . ILE B 1 77 ? 0.75 66.688 16.281 1 77 77 ILE B O 1
ATOM 5609 N N . ARG B 1 78 ? -0.94 68.062 15.844 1 78.5 78 ARG B N 1
ATOM 5610 C CA . ARG B 1 78 ? -1.896 67.25 16.594 1 78.5 78 ARG B CA 1
ATOM 5611 C C . ARG B 1 78 ? -2.107 65.875 15.914 1 78.5 78 ARG B C 1
ATOM 5613 O O . ARG B 1 78 ? -2.223 64.875 16.594 1 78.5 78 ARG B O 1
ATOM 5620 N N . ALA B 1 79 ? -2.18 65.938 14.617 1 81.75 79 ALA B N 1
ATOM 5621 C CA . ALA B 1 79 ? -2.379 64.688 13.867 1 81.75 79 ALA B CA 1
ATOM 5622 C C . ALA B 1 79 ? -1.188 63.75 14.031 1 81.75 79 ALA B C 1
ATOM 5624 O O . ALA B 1 79 ? -1.362 62.531 14.18 1 81.75 79 ALA B O 1
ATOM 5625 N N . ILE B 1 80 ? 0.013 64.25 13.969 1 84.25 80 ILE B N 1
ATOM 5626 C CA . ILE B 1 80 ? 1.226 63.469 14.109 1 84.25 80 ILE B CA 1
ATOM 5627 C C . ILE B 1 80 ? 1.297 62.875 15.523 1 84.25 80 ILE B C 1
ATOM 5629 O O . ILE B 1 80 ? 1.74 61.75 15.703 1 84.25 80 ILE B O 1
ATOM 5633 N N . ARG B 1 81 ? 0.879 63.625 16.516 1 85.44 81 ARG B N 1
ATOM 5634 C CA . ARG B 1 81 ? 0.872 63.156 17.891 1 85.44 81 ARG B CA 1
ATOM 5635 C C . ARG B 1 81 ? -0.111 62 18.062 1 85.44 81 ARG B C 1
ATOM 5637 O O . ARG B 1 81 ? 0.164 61.031 18.781 1 85.44 81 ARG B O 1
ATOM 5644 N N . GLN B 1 82 ? -1.223 62.094 17.406 1 87 82 GLN B N 1
ATOM 5645 C CA . GLN B 1 82 ? -2.207 61.031 17.469 1 87 82 GLN B CA 1
ATOM 5646 C C . GLN B 1 82 ? -1.657 59.75 16.844 1 87 82 GLN B C 1
ATOM 5648 O O . GLN B 1 82 ? -1.831 58.656 17.406 1 87 82 GLN B O 1
ATOM 5653 N N . ILE B 1 83 ? -1.003 59.906 15.68 1 89.12 83 ILE B N 1
ATOM 5654 C CA . ILE B 1 83 ? -0.417 58.75 15.008 1 89.12 83 ILE B CA 1
ATOM 5655 C C . ILE B 1 83 ? 0.66 58.125 15.891 1 89.12 83 ILE B C 1
ATOM 5657 O O . ILE B 1 83 ? 0.751 56.906 16 1 89.12 83 ILE B O 1
ATOM 5661 N N . LYS B 1 84 ? 1.421 58.969 16.547 1 90.12 84 LYS B N 1
ATOM 5662 C CA . LYS B 1 84 ? 2.496 58.469 17.406 1 90.12 84 LYS B CA 1
ATOM 5663 C C . LYS B 1 84 ? 1.937 57.719 18.609 1 90.12 84 LYS B C 1
ATOM 5665 O O . LYS B 1 84 ? 2.504 56.719 19.047 1 90.12 84 LYS B O 1
ATOM 5670 N N . VAL B 1 85 ? 0.866 58.188 19.188 1 91.19 85 VAL B N 1
ATOM 5671 C CA . VAL B 1 85 ? 0.242 57.531 20.312 1 91.19 85 VAL B CA 1
ATOM 5672 C C . VAL B 1 85 ? -0.289 56.156 19.891 1 91.19 85 VAL B C 1
ATOM 5674 O O . VAL B 1 85 ? -0.172 55.188 20.625 1 91.19 85 VAL B O 1
ATOM 5677 N N . ILE B 1 86 ? -0.852 56.062 18.688 1 91.19 86 ILE B N 1
ATOM 5678 C CA . ILE B 1 86 ? -1.369 54.812 18.156 1 91.19 86 ILE B CA 1
ATOM 5679 C C . ILE B 1 86 ? -0.215 53.844 17.922 1 91.19 86 ILE B C 1
ATOM 5681 O O . ILE B 1 86 ? -0.283 52.688 18.328 1 91.19 86 ILE B O 1
ATOM 5685 N N . LEU B 1 87 ? 0.853 54.312 17.266 1 92.06 87 LEU B N 1
ATOM 5686 C CA . LEU B 1 87 ? 1.995 53.469 16.938 1 92.06 87 LEU B CA 1
ATOM 5687 C C . LEU B 1 87 ? 2.678 52.969 18.219 1 92.06 87 LEU B C 1
ATOM 5689 O O . LEU B 1 87 ? 3.195 51.844 18.25 1 92.06 87 LEU B O 1
ATOM 5693 N N . ARG B 1 88 ? 2.684 53.688 19.25 1 92.12 88 ARG B N 1
ATOM 5694 C CA . ARG B 1 88 ? 3.369 53.312 20.484 1 92.12 88 ARG B CA 1
ATOM 5695 C C . ARG B 1 88 ? 2.545 52.312 21.281 1 92.12 88 ARG B C 1
ATOM 5697 O O . ARG B 1 88 ? 3.1 51.406 21.906 1 92.12 88 ARG B O 1
ATOM 5704 N N . ASN B 1 89 ? 1.211 52.406 21.203 1 90.56 89 ASN B N 1
ATOM 5705 C CA . ASN B 1 89 ? 0.411 51.719 22.219 1 90.56 89 ASN B CA 1
ATOM 5706 C C . ASN B 1 89 ? -0.402 50.562 21.594 1 90.56 89 ASN B C 1
ATOM 5708 O O . ASN B 1 89 ? -0.833 49.656 22.297 1 90.56 89 ASN B O 1
ATOM 5712 N N . VAL B 1 90 ? -0.714 50.594 20.344 1 89.62 90 VAL B N 1
ATOM 5713 C CA . VAL B 1 90 ? -1.479 49.531 19.703 1 89.62 90 VAL B CA 1
ATOM 5714 C C . VAL B 1 90 ? -0.536 48.438 19.234 1 89.62 90 VAL B C 1
ATOM 5716 O O . VAL B 1 90 ? 0.255 48.625 18.312 1 89.62 90 VAL B O 1
ATOM 5719 N N . VAL B 1 91 ? -0.693 47.281 19.781 1 87.94 91 VAL B N 1
ATOM 5720 C CA . VAL B 1 91 ? 0.364 46.281 19.734 1 87.94 91 VAL B CA 1
ATOM 5721 C C . VAL B 1 91 ? 0.161 45.375 18.516 1 87.94 91 VAL B C 1
ATOM 5723 O O . VAL B 1 91 ? 1.104 44.75 18.031 1 87.94 91 VAL B O 1
ATOM 5726 N N . THR B 1 92 ? -1.004 45.312 17.922 1 90.5 92 THR B N 1
ATOM 5727 C CA . THR B 1 92 ? -1.213 44.438 16.781 1 90.5 92 THR B CA 1
ATOM 5728 C C . THR B 1 92 ? -1.556 45.219 15.523 1 90.5 92 THR B C 1
ATOM 5730 O O . THR B 1 92 ? -2.107 46.312 15.602 1 90.5 92 THR B O 1
ATOM 5733 N N . ALA B 1 93 ? -1.213 44.625 14.383 1 92.69 93 ALA B N 1
ATOM 5734 C CA . ALA B 1 93 ? -1.498 45.25 13.102 1 92.69 93 ALA B CA 1
ATOM 5735 C C . ALA B 1 93 ? -3.002 45.375 12.859 1 92.69 93 ALA B C 1
ATOM 5737 O O . ALA B 1 93 ? -3.492 46.375 12.352 1 92.69 93 ALA B O 1
ATOM 5738 N N . GLY B 1 94 ? -3.725 44.344 13.242 1 88.75 94 GLY B N 1
ATOM 5739 C CA . GLY B 1 94 ? -5.168 44.344 13.055 1 88.75 94 GLY B CA 1
ATOM 5740 C C . GLY B 1 94 ? -5.867 45.406 13.867 1 88.75 94 GLY B C 1
ATOM 5741 O O . GLY B 1 94 ? -6.75 46.125 13.352 1 88.75 94 GLY B O 1
ATOM 5742 N N . SER B 1 95 ? -5.434 45.531 15.086 1 88.06 95 SER B N 1
ATOM 5743 C CA . SER B 1 95 ? -6.012 46.562 15.945 1 88.06 95 SER B CA 1
ATOM 5744 C C . SER B 1 95 ? -5.629 47.969 15.469 1 88.06 95 SER B C 1
ATOM 5746 O O . SER B 1 95 ? -6.387 48.906 15.656 1 88.06 95 SER B O 1
ATOM 5748 N N . THR B 1 96 ? -4.449 48.062 14.883 1 91.19 96 THR B N 1
ATOM 5749 C CA . THR B 1 96 ? -4.027 49.344 14.328 1 91.19 96 THR B CA 1
ATOM 5750 C C . THR B 1 96 ? -4.941 49.781 13.18 1 91.19 96 THR B C 1
ATOM 5752 O O . THR B 1 96 ? -5.367 50.938 13.117 1 91.19 96 THR B O 1
ATOM 5755 N N . VAL B 1 97 ? -5.227 48.812 12.328 1 90.75 97 VAL B N 1
ATOM 5756 C CA . VAL B 1 97 ? -6.129 49.094 11.219 1 90.75 97 VAL B CA 1
ATOM 5757 C C . VAL B 1 97 ? -7.484 49.562 11.75 1 90.75 97 VAL B C 1
ATOM 5759 O O . VAL B 1 97 ? -8.031 50.562 11.297 1 90.75 97 VAL B O 1
ATOM 5762 N N . TRP B 1 98 ? -7.922 48.969 12.789 1 84.88 98 TRP B N 1
ATOM 5763 C CA . TRP B 1 98 ? -9.234 49.25 13.352 1 84.88 98 TRP B CA 1
ATOM 5764 C C . TRP B 1 98 ? -9.234 50.625 14.031 1 84.88 98 TRP B C 1
ATOM 5766 O O . TRP B 1 98 ? -10.195 51.375 13.898 1 84.88 98 TRP B O 1
ATOM 5776 N N . THR B 1 99 ? -8.172 50.938 14.766 1 86.56 99 THR B N 1
ATOM 5777 C CA . THR B 1 99 ? -8.062 52.188 15.461 1 86.56 99 THR B CA 1
ATOM 5778 C C . THR B 1 99 ? -8.031 53.375 14.469 1 86.56 99 THR B C 1
ATOM 5780 O O . THR B 1 99 ? -8.664 54.406 14.695 1 86.56 99 THR B O 1
ATOM 5783 N N . PHE B 1 100 ? -7.375 53.156 13.391 1 86.75 100 PHE B N 1
ATOM 5784 C CA . PHE B 1 100 ? -7.301 54.219 12.383 1 86.75 100 PHE B CA 1
ATOM 5785 C C . PHE B 1 100 ? -8.648 54.375 11.68 1 86.75 100 PHE B C 1
ATOM 5787 O O . PHE B 1 100 ? -9.055 55.5 11.375 1 86.75 100 PHE B O 1
ATOM 5794 N N . VAL B 1 101 ? -9.352 53.312 11.477 1 81.5 101 VAL B N 1
ATOM 5795 C CA . VAL B 1 101 ? -10.656 53.344 10.828 1 81.5 101 VAL B CA 1
ATOM 5796 C C . VAL B 1 101 ? -11.648 54.094 11.734 1 81.5 101 VAL B C 1
ATOM 5798 O O . VAL B 1 101 ? -12.453 54.906 11.273 1 81.5 101 VAL B O 1
ATOM 5801 N N . GLU B 1 102 ? -11.508 53.844 13.016 1 79.06 102 GLU B N 1
ATOM 5802 C CA . GLU B 1 102 ? -12.359 54.5 13.992 1 79.06 102 GLU B CA 1
ATOM 5803 C C . GLU B 1 102 ? -12.055 56 14.062 1 79.06 102 GLU B C 1
ATOM 5805 O O . GLU B 1 102 ? -12.961 56.812 14.195 1 79.06 102 GLU B O 1
ATOM 5810 N N . LEU B 1 103 ? -10.781 56.281 14.062 1 78.06 103 LEU B N 1
ATOM 5811 C CA . LEU B 1 103 ? -10.352 57.688 14.094 1 78.06 103 LEU B CA 1
ATOM 5812 C C . LEU B 1 103 ? -10.836 58.438 12.859 1 78.06 103 LEU B C 1
ATOM 5814 O O . LEU B 1 103 ? -11.258 59.594 12.953 1 78.06 103 LEU B O 1
ATOM 5818 N N . LEU B 1 104 ? -10.836 57.719 11.805 1 74.25 104 LEU B N 1
ATOM 5819 C CA . LEU B 1 104 ? -11.289 58.312 10.562 1 74.25 104 LEU B CA 1
ATOM 5820 C C . LEU B 1 104 ? -12.805 58.5 10.562 1 74.25 104 LEU B C 1
ATOM 5822 O O . LEU B 1 104 ? -13.312 59.5 10.039 1 74.25 104 LEU B O 1
ATOM 5826 N N . TRP B 1 105 ? -13.445 57.656 11.195 1 73.62 105 TRP B N 1
ATOM 5827 C CA . TRP B 1 105 ? -14.898 57.688 11.234 1 73.62 105 TRP B CA 1
ATOM 5828 C C . TRP B 1 105 ? -15.383 58.75 12.211 1 73.62 105 TRP B C 1
ATOM 5830 O O . TRP B 1 105 ? -16.359 59.469 11.938 1 73.62 105 TRP B O 1
ATOM 5840 N N . SER B 1 106 ? -14.766 58.906 13.383 1 66.94 106 SER B N 1
ATOM 5841 C CA . SER B 1 106 ? -15.156 59.906 14.375 1 66.94 106 SER B CA 1
ATOM 5842 C C . SER B 1 106 ? -14.781 61.312 13.922 1 66.94 106 SER B C 1
ATOM 5844 O O . SER B 1 106 ? -15.469 62.281 14.242 1 66.94 106 SER B O 1
ATOM 5846 N N . GLY B 1 107 ? -13.68 61.469 13.289 1 60.72 107 GLY B N 1
ATOM 5847 C CA . GLY B 1 107 ? -13.266 62.781 12.781 1 60.72 107 GLY B CA 1
ATOM 5848 C C . GLY B 1 107 ? -14.172 63.281 11.688 1 60.72 107 GLY B C 1
ATOM 5849 O O . GLY B 1 107 ? -14.172 64.5 11.398 1 60.72 107 GLY B O 1
ATOM 5850 N N . ARG B 1 108 ? -14.852 62.5 10.953 1 55.28 108 ARG B N 1
ATOM 5851 C CA . ARG B 1 108 ? -15.773 63 9.93 1 55.28 108 ARG B CA 1
ATOM 5852 C C . ARG B 1 108 ? -16.906 63.812 10.547 1 55.28 108 ARG B C 1
ATOM 5854 O O . ARG B 1 108 ? -17.422 64.75 9.922 1 55.28 108 ARG B O 1
ATOM 5861 N N . ARG B 1 109 ? -17.406 63.594 11.672 1 51.56 109 ARG B N 1
ATOM 5862 C CA . ARG B 1 109 ? -18.5 64.312 12.281 1 51.56 109 ARG B CA 1
ATOM 5863 C C . ARG B 1 109 ? -18.016 65.688 12.828 1 51.56 109 ARG B C 1
ATOM 5865 O O . ARG B 1 109 ? -18.797 66.625 12.938 1 51.56 109 ARG B O 1
ATOM 5872 N N . GLU B 1 110 ? -16.891 65.562 13.438 1 50.59 110 GLU B N 1
ATOM 5873 C CA . GLU B 1 110 ? -16.406 66.875 13.93 1 50.59 110 GLU B CA 1
ATOM 5874 C C . GLU B 1 110 ? -15.617 67.562 12.852 1 50.59 110 GLU B C 1
ATOM 5876 O O . GLU B 1 110 ? -14.836 67 12.125 1 50.59 110 GLU B O 1
ATOM 5881 N N . GLN B 1 111 ? -16.188 68.562 12.141 1 47.84 111 GLN B N 1
ATOM 5882 C CA . GLN B 1 111 ? -15.75 69.375 11.016 1 47.84 111 GLN B CA 1
ATOM 5883 C C . GLN B 1 111 ? -14.234 69.25 10.828 1 47.84 111 GLN B C 1
ATOM 5885 O O . GLN B 1 111 ? -13.711 69.688 9.789 1 47.84 111 GLN B O 1
ATOM 5890 N N . LYS B 1 112 ? -13.258 69.438 11.805 1 48.62 112 LYS B N 1
ATOM 5891 C CA . LYS B 1 112 ? -11.891 69.938 11.844 1 48.62 112 LYS B CA 1
ATOM 5892 C C . LYS B 1 112 ? -10.883 68.75 11.789 1 48.62 112 LYS B C 1
ATOM 5894 O O . LYS B 1 112 ? -9.688 69 12.023 1 48.62 112 LYS B O 1
ATOM 5899 N N . ALA B 1 113 ? -11.25 67.562 11.547 1 50.59 113 ALA B N 1
ATOM 5900 C CA . ALA B 1 113 ? -10.227 66.562 11.828 1 50.59 113 ALA B CA 1
ATOM 5901 C C . ALA B 1 113 ? -9.336 66.312 10.609 1 50.59 113 ALA B C 1
ATOM 5903 O O . ALA B 1 113 ? -9.797 65.812 9.578 1 50.59 113 ALA B O 1
ATOM 5904 N N . HIS B 1 114 ? -8.414 67.062 10.297 1 52.25 114 HIS B N 1
ATOM 5905 C CA . HIS B 1 114 ? -7.246 67.062 9.414 1 52.25 114 HIS B CA 1
ATOM 5906 C C . HIS B 1 114 ? -6.512 65.75 9.414 1 52.25 114 HIS B C 1
ATOM 5908 O O . HIS B 1 114 ? -5.391 65.625 8.906 1 52.25 114 HIS B O 1
ATOM 5914 N N . ILE B 1 115 ? -7.148 64.75 9.922 1 54.75 115 ILE B N 1
ATOM 5915 C CA . ILE B 1 115 ? -6.363 63.531 10.133 1 54.75 115 ILE B CA 1
ATOM 5916 C C . ILE B 1 115 ? -6.281 62.75 8.828 1 54.75 115 ILE B C 1
ATOM 5918 O O . ILE B 1 115 ? -5.457 61.812 8.703 1 54.75 115 ILE B O 1
ATOM 5922 N N . TRP B 1 116 ? -7.258 63.062 7.699 1 58.25 116 TRP B N 1
ATOM 5923 C CA . TRP B 1 116 ? -7.078 62.344 6.438 1 58.25 116 TRP B CA 1
ATOM 5924 C C . TRP B 1 116 ? -5.801 62.812 5.734 1 58.25 116 TRP B C 1
ATOM 5926 O O . TRP B 1 116 ? -5.82 63.75 4.93 1 58.25 116 TRP B O 1
ATOM 5936 N N . ASN B 1 117 ? -4.695 62.438 6.359 1 68 117 ASN B N 1
ATOM 5937 C CA . ASN B 1 117 ? -3.402 62.719 5.746 1 68 117 ASN B CA 1
ATOM 5938 C C . ASN B 1 117 ? -2.787 61.469 5.121 1 68 117 ASN B C 1
ATOM 5940 O O . ASN B 1 117 ? -3.186 60.344 5.445 1 68 117 ASN B O 1
ATOM 5944 N N . TRP B 1 118 ? -2.211 61.625 4.02 1 78.31 118 TRP B N 1
ATOM 5945 C CA . TRP B 1 118 ? -1.534 60.594 3.26 1 78.31 118 TRP B CA 1
ATOM 5946 C C . TRP B 1 118 ? -0.729 59.688 4.184 1 78.31 118 TRP B C 1
ATOM 5948 O O . TRP B 1 118 ? -0.562 58.5 3.906 1 78.31 118 TRP B O 1
ATOM 5958 N N . LYS B 1 119 ? -0.441 60.094 5.379 1 81 119 LYS B N 1
ATOM 5959 C CA . LYS B 1 119 ? 0.364 59.312 6.312 1 81 119 LYS B CA 1
ATOM 5960 C C . LYS B 1 119 ? -0.488 58.281 7.035 1 81 119 LYS B C 1
ATOM 5962 O O . LYS B 1 119 ? -0.075 57.125 7.184 1 81 119 LYS B O 1
ATOM 5967 N N . SER B 1 120 ? -1.695 58.625 7.391 1 83.56 120 SER B N 1
ATOM 5968 C CA . SER B 1 120 ? -2.588 57.688 8.078 1 83.56 120 SER B CA 1
ATOM 5969 C C . SER B 1 120 ? -3.066 56.594 7.133 1 83.56 120 SER B C 1
ATOM 5971 O O . SER B 1 120 ? -3.131 55.406 7.516 1 83.56 120 SER B O 1
ATOM 5973 N N . ILE B 1 121 ? -3.297 56.906 5.898 1 86.94 121 ILE B N 1
ATOM 5974 C CA . ILE B 1 121 ? -3.777 55.938 4.922 1 86.94 121 ILE B CA 1
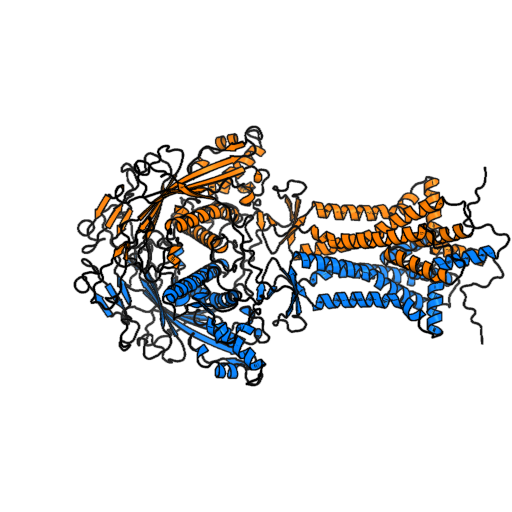ATOM 5975 C C . ILE B 1 121 ? -2.664 54.969 4.586 1 86.94 121 ILE B C 1
ATOM 5977 O O . ILE B 1 121 ? -2.914 53.75 4.441 1 86.94 121 ILE B O 1
ATOM 5981 N N . SER B 1 122 ? -1.47 55.5 4.395 1 89.88 122 SER B N 1
ATOM 5982 C CA . SER B 1 122 ? -0.333 54.625 4.105 1 89.88 122 SER B CA 1
ATOM 5983 C C . SER B 1 122 ? -0.069 53.656 5.254 1 89.88 122 SER B C 1
ATOM 5985 O O . SER B 1 122 ? 0.298 52.5 5.031 1 89.88 122 SER B O 1
ATOM 5987 N N . LEU B 1 123 ? -0.309 54.094 6.469 1 91.06 123 LEU B N 1
ATOM 5988 C CA . LEU B 1 123 ? -0.088 53.25 7.633 1 91.06 123 LEU B CA 1
ATOM 5989 C C . LEU B 1 123 ? -1.168 52.156 7.734 1 91.06 123 LEU B C 1
ATOM 5991 O O . LEU B 1 123 ? -0.886 51.031 8.125 1 91.06 123 LEU B O 1
ATOM 5995 N N . ILE B 1 124 ? -2.389 52.5 7.359 1 92.19 124 ILE B N 1
ATOM 5996 C CA . ILE B 1 124 ? -3.482 51.531 7.359 1 92.19 124 ILE B CA 1
ATOM 5997 C C . ILE B 1 124 ? -3.219 50.469 6.312 1 92.19 124 ILE B C 1
ATOM 5999 O O . ILE B 1 124 ? -3.379 49.25 6.59 1 92.19 124 ILE B O 1
ATOM 6003 N N . ALA B 1 125 ? -2.852 50.906 5.141 1 94.62 125 ALA B N 1
ATOM 6004 C CA . ALA B 1 125 ? -2.557 49.969 4.062 1 94.62 125 ALA B CA 1
ATOM 6005 C C . ALA B 1 125 ? -1.4 49.031 4.445 1 94.62 125 ALA B C 1
ATOM 6007 O O . ALA B 1 125 ? -1.447 47.844 4.184 1 94.62 125 ALA B O 1
ATOM 6008 N N . PHE B 1 126 ? -0.391 49.625 5.062 1 95.69 126 PHE B N 1
ATOM 6009 C CA . PHE B 1 126 ? 0.76 48.812 5.469 1 95.69 126 PHE B CA 1
ATOM 6010 C C . PHE B 1 126 ? 0.374 47.812 6.559 1 95.69 126 PHE B C 1
ATOM 6012 O O . PHE B 1 126 ? 0.806 46.656 6.539 1 95.69 126 PHE B O 1
ATOM 6019 N N . ALA B 1 127 ? -0.38 48.25 7.523 1 95.69 127 ALA B N 1
ATOM 6020 C CA . ALA B 1 127 ? -0.825 47.375 8.602 1 95.69 127 ALA B CA 1
ATOM 6021 C C . ALA B 1 127 ? -1.677 46.219 8.062 1 95.69 127 ALA B C 1
ATOM 6023 O O . ALA B 1 127 ? -1.536 45.094 8.5 1 95.69 127 ALA B O 1
ATOM 6024 N N . ALA B 1 128 ? -2.555 46.562 7.133 1 95.5 128 ALA B N 1
ATOM 6025 C CA . ALA B 1 128 ? -3.395 45.531 6.523 1 95.5 128 ALA B CA 1
ATOM 6026 C C . ALA B 1 128 ? -2.551 44.531 5.746 1 95.5 128 ALA B C 1
ATOM 6028 O O . ALA B 1 128 ? -2.768 43.312 5.84 1 95.5 128 ALA B O 1
ATOM 6029 N N . LEU B 1 129 ? -1.661 45.062 4.977 1 96.56 129 LEU B N 1
ATOM 6030 C CA . LEU B 1 129 ? -0.771 44.219 4.215 1 96.56 129 LEU B CA 1
ATOM 6031 C C . LEU B 1 129 ? 0.067 43.344 5.145 1 96.56 129 LEU B C 1
ATOM 6033 O O . LEU B 1 129 ? 0.285 42.156 4.863 1 96.56 129 LEU B O 1
ATOM 6037 N N . HIS B 1 130 ? 0.563 43.969 6.211 1 96.44 130 HIS B N 1
ATOM 6038 C CA . HIS B 1 130 ? 1.338 43.219 7.199 1 96.44 130 HIS B CA 1
ATOM 6039 C C . HIS B 1 130 ? 0.516 42.094 7.809 1 96.44 130 HIS B C 1
ATOM 6041 O O . HIS B 1 130 ? 1.013 40.969 7.969 1 96.44 130 HIS B O 1
ATOM 6047 N N . LEU B 1 131 ? -0.705 42.344 8.102 1 93.44 131 LEU B N 1
ATOM 6048 C CA . LEU B 1 131 ? -1.592 41.344 8.688 1 93.44 131 LEU B CA 1
ATOM 6049 C C . LEU B 1 131 ? -1.809 40.188 7.715 1 93.44 131 LEU B C 1
ATOM 6051 O O . LEU B 1 131 ? -1.662 39.031 8.094 1 93.44 131 LEU B O 1
ATOM 6055 N N . VAL B 1 132 ? -2.084 40.438 6.5 1 94.19 132 VAL B N 1
ATOM 6056 C CA . VAL B 1 132 ? -2.359 39.406 5.492 1 94.19 132 VAL B CA 1
ATOM 6057 C C . VAL B 1 132 ? -1.096 38.625 5.219 1 94.19 132 VAL B C 1
ATOM 6059 O O . VAL B 1 132 ? -1.16 37.406 5.031 1 94.19 132 VAL B O 1
ATOM 6062 N N . THR B 1 133 ? 0.004 39.281 5.168 1 94.81 133 THR B N 1
ATOM 6063 C CA . THR B 1 133 ? 1.271 38.625 4.887 1 94.81 133 THR B CA 1
ATOM 6064 C C . THR B 1 133 ? 1.583 37.562 5.961 1 94.81 133 THR B C 1
ATOM 6066 O O . THR B 1 133 ? 1.984 36.438 5.645 1 94.81 133 THR B O 1
ATOM 6069 N N . PHE B 1 134 ? 1.345 37.844 7.168 1 93.19 134 PHE B N 1
ATOM 6070 C CA . PHE B 1 134 ? 1.696 36.938 8.234 1 93.19 134 PHE B CA 1
ATOM 6071 C C . PHE B 1 134 ? 0.633 35.844 8.383 1 93.19 134 PHE B C 1
ATOM 6073 O O . PHE B 1 134 ? 0.933 34.719 8.797 1 93.19 134 PHE B O 1
ATOM 6080 N N . LEU B 1 135 ? -0.611 36.188 8.062 1 90.06 135 LEU B N 1
ATOM 6081 C CA . LEU B 1 135 ? -1.616 35.125 7.984 1 90.06 135 LEU B CA 1
ATOM 6082 C C . LEU B 1 135 ? -1.258 34.125 6.902 1 90.06 135 LEU B C 1
ATOM 6084 O O . LEU B 1 135 ? -1.279 32.906 7.145 1 90.06 135 LEU B O 1
ATOM 6088 N N . ALA B 1 136 ? -0.864 34.625 5.793 1 93.06 136 ALA B N 1
ATOM 6089 C CA . ALA B 1 136 ? -0.459 33.75 4.68 1 93.06 136 ALA B CA 1
ATOM 6090 C C . ALA B 1 136 ? 0.804 32.969 5.023 1 93.06 136 ALA B C 1
ATOM 6092 O O . ALA B 1 136 ? 0.923 31.797 4.68 1 93.06 136 ALA B O 1
ATOM 6093 N N . ALA B 1 137 ? 1.718 33.656 5.648 1 93.56 137 ALA B N 1
ATOM 6094 C CA . ALA B 1 137 ? 2.959 33 6.043 1 93.56 137 ALA B CA 1
ATOM 6095 C C . ALA B 1 137 ? 2.684 31.844 7 1 93.56 137 ALA B C 1
ATOM 6097 O O . ALA B 1 137 ? 3.342 30.797 6.934 1 93.56 137 ALA B O 1
ATOM 6098 N N . GLY B 1 138 ? 1.764 32.031 7.887 1 90.81 138 GLY B N 1
ATOM 6099 C CA . GLY B 1 138 ? 1.385 30.969 8.781 1 90.81 138 GLY B CA 1
ATOM 6100 C C . GLY B 1 138 ? 0.847 29.75 8.047 1 90.81 138 GLY B C 1
ATOM 6101 O O . GLY B 1 138 ? 1.21 28.609 8.367 1 90.81 138 GLY B O 1
ATOM 6102 N N . ILE B 1 139 ? 0.081 29.984 7.09 1 90.12 139 ILE B N 1
ATOM 6103 C CA . ILE B 1 139 ? -0.5 28.906 6.301 1 90.12 139 ILE B CA 1
ATOM 6104 C C . ILE B 1 139 ? 0.583 28.25 5.453 1 90.12 139 ILE B C 1
ATOM 6106 O O . ILE B 1 139 ? 0.591 27.031 5.281 1 90.12 139 ILE B O 1
ATOM 6110 N N . LEU B 1 140 ? 1.547 29.016 4.938 1 91.75 140 LEU B N 1
ATOM 6111 C CA . LEU B 1 140 ? 2.584 28.531 4.031 1 91.75 140 LEU B CA 1
ATOM 6112 C C . LEU B 1 140 ? 3.607 27.688 4.777 1 91.75 140 LEU B C 1
ATOM 6114 O O . LEU B 1 140 ? 4.441 27.016 4.156 1 91.75 140 LEU B O 1
ATOM 6118 N N . THR B 1 141 ? 3.549 27.672 6.133 1 90.88 141 THR B N 1
ATOM 6119 C CA . THR B 1 141 ? 4.41 26.75 6.875 1 90.88 141 THR B CA 1
ATOM 6120 C C . THR B 1 141 ? 4.125 25.312 6.492 1 90.88 141 THR B C 1
ATOM 6122 O O . THR B 1 141 ? 4.977 24.438 6.668 1 90.88 141 THR B O 1
ATOM 6125 N N . SER B 1 142 ? 2.982 25.031 6.016 1 89.25 142 SER B N 1
ATOM 6126 C CA . SER B 1 142 ? 2.619 23.672 5.609 1 89.25 142 SER B CA 1
ATOM 6127 C C . SER B 1 142 ? 3.469 23.203 4.434 1 89.25 142 SER B C 1
ATOM 6129 O O . SER B 1 142 ? 3.572 22 4.18 1 89.25 142 SER B O 1
ATOM 6131 N N . ARG B 1 143 ? 4.066 24.094 3.695 1 90.81 143 ARG B N 1
ATOM 6132 C CA . ARG B 1 143 ? 4.879 23.75 2.535 1 90.81 143 ARG B CA 1
ATOM 6133 C C . ARG B 1 143 ? 6.195 23.109 2.963 1 90.81 143 ARG B C 1
ATOM 6135 O O . ARG B 1 143 ? 6.93 22.562 2.129 1 90.81 143 ARG B O 1
ATOM 6142 N N . ILE B 1 144 ? 6.484 23.141 4.246 1 93.38 144 ILE B N 1
ATOM 6143 C CA . ILE B 1 144 ? 7.664 22.469 4.789 1 93.38 144 ILE B CA 1
ATOM 6144 C C . ILE B 1 144 ? 7.492 20.953 4.711 1 93.38 144 ILE B C 1
ATOM 6146 O O . ILE B 1 144 ? 8.469 20.219 4.73 1 93.38 144 ILE B O 1
ATOM 6150 N N . LEU B 1 145 ? 6.25 20.625 4.652 1 92 145 LEU B N 1
ATOM 6151 C CA . LEU B 1 145 ? 5.949 19.203 4.488 1 92 145 LEU B CA 1
ATOM 6152 C C . LEU B 1 145 ? 6.277 18.734 3.072 1 92 145 LEU B C 1
ATOM 6154 O O . LEU B 1 145 ? 5.727 19.25 2.1 1 92 145 LEU B O 1
ATOM 6158 N N . LEU B 1 146 ? 7.184 17.828 2.936 1 92.25 146 LEU B N 1
ATOM 6159 C CA . LEU B 1 146 ? 7.641 17.406 1.616 1 92.25 146 LEU B CA 1
ATOM 6160 C C . LEU B 1 146 ? 6.914 16.141 1.173 1 92.25 146 LEU B C 1
ATOM 6162 O O . LEU B 1 146 ? 6.781 15.875 -0.026 1 92.25 146 LEU B O 1
ATOM 6166 N N . GLY B 1 147 ? 6.562 15.297 2.105 1 90.19 147 GLY B N 1
ATOM 6167 C CA . GLY B 1 147 ? 5.895 14.055 1.732 1 90.19 147 GLY B CA 1
ATOM 6168 C C . GLY B 1 147 ? 6.262 12.891 2.627 1 90.19 147 GLY B C 1
ATOM 6169 O O . GLY B 1 147 ? 6.578 13.078 3.803 1 90.19 147 GLY B O 1
ATOM 6170 N N . ASN B 1 148 ? 6.137 11.664 2.055 1 91.88 148 ASN B N 1
ATOM 6171 C CA . ASN B 1 148 ? 6.305 10.469 2.881 1 91.88 148 ASN B CA 1
ATOM 6172 C C . ASN B 1 148 ? 7.566 9.695 2.504 1 91.88 148 ASN B C 1
ATOM 6174 O O . ASN B 1 148 ? 7.695 8.516 2.83 1 91.88 148 ASN B O 1
ATOM 6178 N N . LEU B 1 149 ? 8.445 10.359 1.766 1 95.12 149 LEU B N 1
ATOM 6179 C CA . LEU B 1 149 ? 9.734 9.75 1.467 1 95.12 149 LEU B CA 1
ATOM 6180 C C . LEU B 1 149 ? 10.586 9.625 2.727 1 95.12 149 LEU B C 1
ATOM 6182 O O . LEU B 1 149 ? 10.781 10.609 3.445 1 95.12 149 LEU B O 1
ATOM 6186 N N . VAL B 1 150 ? 11.031 8.461 3.035 1 96.75 150 VAL B N 1
ATOM 6187 C CA . VAL B 1 150 ? 11.805 8.195 4.242 1 96.75 150 VAL B CA 1
ATOM 6188 C C . VAL B 1 150 ? 13.062 7.402 3.889 1 96.75 150 VAL B C 1
ATOM 6190 O O . VAL B 1 150 ? 13.266 7.043 2.727 1 96.75 150 VAL B O 1
ATOM 6193 N N . VAL B 1 151 ? 13.93 7.223 4.863 1 97.31 151 VAL B N 1
ATOM 6194 C CA . VAL B 1 151 ? 15.117 6.387 4.707 1 97.31 151 VAL B CA 1
ATOM 6195 C C . VAL B 1 151 ? 15.078 5.242 5.719 1 97.31 151 VAL B C 1
ATOM 6197 O O . VAL B 1 151 ? 14.461 5.359 6.777 1 97.31 151 VAL B O 1
ATOM 6200 N N . SER B 1 152 ? 15.695 4.156 5.348 1 95.94 152 SER B N 1
ATOM 6201 C CA . SER B 1 152 ? 15.664 2.965 6.188 1 95.94 152 SER B CA 1
ATOM 6202 C C . SER B 1 152 ? 16.531 3.141 7.43 1 95.94 152 SER B C 1
ATOM 6204 O O . SER B 1 152 ? 17.5 3.902 7.41 1 95.94 152 SER B O 1
ATOM 6206 N N . ARG B 1 153 ? 16.109 2.43 8.453 1 94.69 153 ARG B N 1
ATOM 6207 C CA . ARG B 1 153 ? 16.922 2.363 9.664 1 94.69 153 ARG B CA 1
ATOM 6208 C C . ARG B 1 153 ? 17.969 1.268 9.555 1 94.69 153 ARG B C 1
ATOM 6210 O O . ARG B 1 153 ? 17.781 0.283 8.836 1 94.69 153 ARG B O 1
ATOM 6217 N N . SER B 1 154 ? 19.078 1.446 10.211 1 92.94 154 SER B N 1
ATOM 6218 C CA . SER B 1 154 ? 20.094 0.396 10.281 1 92.94 154 SER B CA 1
ATOM 6219 C C . SER B 1 154 ? 19.672 -0.709 11.25 1 92.94 154 SER B C 1
ATOM 6221 O O . SER B 1 154 ? 19.781 -0.551 12.461 1 92.94 154 SER B O 1
ATOM 6223 N N . THR B 1 155 ? 19.219 -1.764 10.656 1 89.69 155 THR B N 1
ATOM 6224 C CA . THR B 1 155 ? 18.797 -2.879 11.492 1 89.69 155 THR B CA 1
ATOM 6225 C C . THR B 1 155 ? 19.922 -3.887 11.68 1 89.69 155 THR B C 1
ATOM 6227 O O . THR B 1 155 ? 20.875 -3.908 10.891 1 89.69 155 THR B O 1
ATOM 6230 N N . ASP B 1 156 ? 19.828 -4.746 12.648 1 87.25 156 ASP B N 1
ATOM 6231 C CA . ASP B 1 156 ? 20.859 -5.738 12.93 1 87.25 156 ASP B CA 1
ATOM 6232 C C . ASP B 1 156 ? 20.875 -6.836 11.867 1 87.25 156 ASP B C 1
ATOM 6234 O O . ASP B 1 156 ? 21.891 -7.492 11.656 1 87.25 156 ASP B O 1
ATOM 6238 N N . THR B 1 157 ? 19.844 -6.949 11.195 1 90.56 157 THR B N 1
ATOM 6239 C CA . THR B 1 157 ? 19.734 -8.055 10.25 1 90.56 157 THR B CA 1
ATOM 6240 C C . THR B 1 157 ? 19.719 -7.539 8.812 1 90.56 157 THR B C 1
ATOM 6242 O O . THR B 1 157 ? 19.344 -8.258 7.891 1 90.56 157 THR B O 1
ATOM 6245 N N . CYS B 1 158 ? 20.156 -6.328 8.656 1 93 158 CYS B N 1
ATOM 6246 C CA . CYS B 1 158 ? 20.188 -5.77 7.309 1 93 158 CYS B CA 1
ATOM 6247 C C . CYS B 1 158 ? 21.188 -6.523 6.438 1 93 158 CYS B C 1
ATOM 6249 O O . CYS B 1 158 ? 22.188 -7.047 6.938 1 93 158 CYS B O 1
ATOM 6251 N N . GLY B 1 159 ? 20.844 -6.664 5.184 1 92.38 159 GLY B N 1
ATOM 6252 C CA . GLY B 1 159 ? 21.75 -7.293 4.25 1 92.38 159 GLY B CA 1
ATOM 6253 C C . GLY B 1 159 ? 21.062 -8.156 3.221 1 92.38 159 GLY B C 1
ATOM 6254 O O . GLY B 1 159 ? 19.828 -8.156 3.127 1 92.38 159 GLY B O 1
ATOM 6255 N N . GLN B 1 160 ? 21.891 -8.766 2.395 1 90.5 160 GLN B N 1
ATOM 6256 C CA . GLN B 1 160 ? 21.422 -9.719 1.396 1 90.5 160 GLN B CA 1
ATOM 6257 C C . GLN B 1 160 ? 21.688 -11.156 1.843 1 90.5 160 GLN B C 1
ATOM 6259 O O . GLN B 1 160 ? 22.828 -11.609 1.868 1 90.5 160 GLN B O 1
ATOM 6264 N N . TRP B 1 161 ? 20.625 -11.82 2.123 1 88.69 161 TRP B N 1
ATOM 6265 C CA . TRP B 1 161 ? 20.703 -13.125 2.775 1 88.69 161 TRP B CA 1
ATOM 6266 C C . TRP B 1 161 ? 20.609 -14.25 1.752 1 88.69 161 TRP B C 1
ATOM 6268 O O . TRP B 1 161 ? 19.922 -14.117 0.734 1 88.69 161 TRP B O 1
ATOM 6278 N N . SER B 1 162 ? 21.344 -15.234 1.966 1 86.81 162 SER B N 1
ATOM 6279 C CA . SER B 1 162 ? 21.344 -16.469 1.183 1 86.81 162 SER B CA 1
ATOM 6280 C C . SER B 1 162 ? 21.562 -17.688 2.07 1 86.81 162 SER B C 1
ATOM 6282 O O . SER B 1 162 ? 21.594 -17.578 3.297 1 86.81 162 SER B O 1
ATOM 6284 N N . SER B 1 163 ? 21.516 -18.859 1.43 1 83.94 163 SER B N 1
ATOM 6285 C CA . SER B 1 163 ? 21.719 -20.078 2.197 1 83.94 163 SER B CA 1
ATOM 6286 C C . SER B 1 163 ? 23.203 -20.391 2.357 1 83.94 163 SER B C 1
ATOM 6288 O O . SER B 1 163 ? 24.016 -19.984 1.532 1 83.94 163 SER B O 1
ATOM 6290 N N . SER B 1 164 ? 23.438 -21.094 3.562 1 78.06 164 SER B N 1
ATOM 6291 C CA . SER B 1 164 ? 24.797 -21.594 3.775 1 78.06 164 SER B CA 1
ATOM 6292 C C . SER B 1 164 ? 25.047 -22.875 3.006 1 78.06 164 SER B C 1
ATOM 6294 O O . SER B 1 164 ? 24.219 -23.797 3.045 1 78.06 164 SER B O 1
ATOM 6296 N N . ASN B 1 165 ? 26.078 -22.922 2.215 1 68.44 165 ASN B N 1
ATOM 6297 C CA . ASN B 1 165 ? 26.422 -24.109 1.442 1 68.44 165 ASN B CA 1
ATOM 6298 C C . ASN B 1 165 ? 26.891 -25.25 2.342 1 68.44 165 ASN B C 1
ATOM 6300 O O . ASN B 1 165 ? 26.922 -26.406 1.924 1 68.44 165 ASN B O 1
ATOM 6304 N N . THR B 1 166 ? 27.172 -24.922 3.496 1 69.38 166 THR B N 1
ATOM 6305 C CA . THR B 1 166 ? 27.766 -25.922 4.375 1 69.38 166 THR B CA 1
ATOM 6306 C C . THR B 1 166 ? 26.688 -26.672 5.152 1 69.38 166 THR B C 1
ATOM 6308 O O . THR B 1 166 ? 26.953 -27.719 5.738 1 69.38 166 THR B O 1
ATOM 6311 N N . ASN B 1 167 ? 25.562 -26.219 5.098 1 68.44 167 ASN B N 1
ATOM 6312 C CA . ASN B 1 167 ? 24.469 -26.828 5.848 1 68.44 167 ASN B CA 1
ATOM 6313 C C . ASN B 1 167 ? 23.594 -27.719 4.953 1 68.44 167 ASN B C 1
ATOM 6315 O O . ASN B 1 167 ? 23.156 -27.281 3.891 1 68.44 167 ASN B O 1
ATOM 6319 N N . PRO B 1 168 ? 23.531 -29.016 5.297 1 67.25 168 PRO B N 1
ATOM 6320 C CA . PRO B 1 168 ? 22.688 -29.906 4.496 1 67.25 168 PRO B CA 1
ATOM 6321 C C . PRO B 1 168 ? 21.281 -29.328 4.281 1 67.25 168 PRO B C 1
ATOM 6323 O O . PRO B 1 168 ? 20.688 -29.531 3.221 1 67.25 168 PRO B O 1
ATOM 6326 N N . ASP B 1 169 ? 20.859 -28.547 5.258 1 69.81 169 ASP B N 1
ATOM 6327 C CA . ASP B 1 169 ? 19.531 -27.953 5.137 1 69.81 169 ASP B CA 1
ATOM 6328 C C . ASP B 1 169 ? 19.594 -26.625 4.379 1 69.81 169 ASP B C 1
ATOM 6330 O O . ASP B 1 169 ? 18.562 -25.969 4.199 1 69.81 169 ASP B O 1
ATOM 6334 N N . GLY B 1 170 ? 20.766 -26.375 3.967 1 74.62 170 GLY B N 1
ATOM 6335 C CA . GLY B 1 170 ? 20.969 -25.109 3.266 1 74.62 170 GLY B CA 1
ATOM 6336 C C . GLY B 1 170 ? 20.234 -25.047 1.943 1 74.62 170 GLY B C 1
ATOM 6337 O O . GLY B 1 170 ? 19.766 -23.969 1.544 1 74.62 170 GLY B O 1
ATOM 6338 N N . LEU B 1 171 ? 20.062 -26.203 1.381 1 73.44 171 LEU B N 1
ATOM 6339 C CA . LEU B 1 171 ? 19.375 -26.219 0.097 1 73.44 171 LEU B CA 1
ATOM 6340 C C . LEU B 1 171 ? 17.891 -25.891 0.272 1 73.44 171 LEU B C 1
ATOM 6342 O O . LEU B 1 171 ? 17.312 -25.203 -0.563 1 73.44 171 LEU B O 1
ATOM 6346 N N . ASP B 1 172 ? 17.359 -26.312 1.354 1 74.56 172 ASP B N 1
ATOM 6347 C CA . ASP B 1 172 ? 15.953 -26.016 1.634 1 74.56 172 ASP B CA 1
ATOM 6348 C C . ASP B 1 172 ? 15.734 -24.531 1.872 1 74.56 172 ASP B C 1
ATOM 6350 O O . ASP B 1 172 ? 14.758 -23.953 1.389 1 74.56 172 ASP B O 1
ATOM 6354 N N . VAL B 1 173 ? 16.672 -23.984 2.527 1 78.19 173 VAL B N 1
ATOM 6355 C CA . VAL B 1 173 ? 16.594 -22.547 2.822 1 78.19 173 VAL B CA 1
ATOM 6356 C C . VAL B 1 173 ? 16.766 -21.75 1.535 1 78.19 173 VAL B C 1
ATOM 6358 O O . VAL B 1 173 ? 16.031 -20.781 1.299 1 78.19 173 VAL B O 1
ATOM 6361 N N . TRP B 1 174 ? 17.641 -22.203 0.752 1 80.88 174 TRP B N 1
ATOM 6362 C CA . TRP B 1 174 ? 17.875 -21.516 -0.509 1 80.88 174 TRP B CA 1
ATOM 6363 C C . TRP B 1 174 ? 16.625 -21.531 -1.387 1 80.88 174 TRP B C 1
ATOM 6365 O O . TRP B 1 174 ? 16.219 -20.5 -1.91 1 80.88 174 TRP B O 1
ATOM 6375 N N . GLN B 1 175 ? 16.109 -22.641 -1.456 1 77.38 175 GLN B N 1
ATOM 6376 C CA . GLN B 1 175 ? 14.93 -22.797 -2.303 1 77.38 175 GLN B CA 1
ATOM 6377 C C . GLN B 1 175 ? 13.766 -21.953 -1.792 1 77.38 175 GLN B C 1
ATOM 6379 O O . GLN B 1 175 ? 13.094 -21.266 -2.572 1 77.38 175 GLN B O 1
ATOM 6384 N N . SER B 1 176 ? 13.594 -22 -0.505 1 77.31 176 SER B N 1
ATOM 6385 C CA . SER B 1 176 ? 12.492 -21.234 0.076 1 77.31 176 SER B CA 1
ATOM 6386 C C . SER B 1 176 ? 12.711 -19.734 -0.101 1 77.31 176 SER B C 1
ATOM 6388 O O . SER B 1 176 ? 11.773 -19.016 -0.452 1 77.31 176 SER B O 1
ATOM 6390 N N . LEU B 1 177 ? 13.906 -19.312 0.058 1 82.12 177 LEU B N 1
ATOM 6391 C CA . LEU B 1 177 ? 14.227 -17.891 -0.055 1 82.12 177 LEU B CA 1
ATOM 6392 C C . LEU B 1 177 ? 14.039 -17.406 -1.487 1 82.12 177 LEU B C 1
ATOM 6394 O O . LEU B 1 177 ? 13.398 -16.375 -1.717 1 82.12 177 LEU B O 1
ATOM 6398 N N . ARG B 1 178 ? 14.477 -18.172 -2.412 1 83.12 178 ARG B N 1
ATOM 6399 C CA . ARG B 1 178 ? 14.414 -17.766 -3.811 1 83.12 178 ARG B CA 1
ATOM 6400 C C . ARG B 1 178 ? 12.984 -17.812 -4.34 1 83.12 178 ARG B C 1
ATOM 6402 O O . ARG B 1 178 ? 12.555 -16.938 -5.082 1 83.12 178 ARG B O 1
ATOM 6409 N N . GLN B 1 179 ? 12.312 -18.766 -3.941 1 81.88 179 GLN B N 1
ATOM 6410 C CA . GLN B 1 179 ? 10.93 -18.891 -4.379 1 81.88 179 GLN B CA 1
ATOM 6411 C C . GLN B 1 179 ? 10.078 -17.75 -3.828 1 81.88 179 GLN B C 1
ATOM 6413 O O . GLN B 1 179 ? 9.258 -17.188 -4.547 1 81.88 179 GLN B O 1
ATOM 6418 N N . ASN B 1 180 ? 10.305 -17.438 -2.566 1 80.31 180 ASN B N 1
ATOM 6419 C CA . ASN B 1 180 ? 9.562 -16.328 -1.962 1 80.31 180 ASN B CA 1
ATOM 6420 C C . ASN B 1 180 ? 9.875 -15.008 -2.643 1 80.31 180 ASN B C 1
ATOM 6422 O O . ASN B 1 180 ? 8.977 -14.18 -2.842 1 80.31 180 ASN B O 1
ATOM 6426 N N . GLU B 1 181 ? 11.055 -14.875 -2.975 1 86.19 181 GLU B N 1
ATOM 6427 C CA . GLU B 1 181 ? 11.445 -13.641 -3.646 1 86.19 181 GLU B CA 1
ATOM 6428 C C . GLU B 1 181 ? 10.836 -13.555 -5.039 1 86.19 181 GLU B C 1
ATOM 6430 O O . GLU B 1 181 ? 10.398 -12.484 -5.469 1 86.19 181 GLU B O 1
ATOM 6435 N N . THR B 1 182 ? 10.82 -14.641 -5.664 1 88.12 182 THR B N 1
ATOM 6436 C CA . THR B 1 182 ? 10.227 -14.672 -6.996 1 88.12 182 THR B CA 1
ATOM 6437 C C . THR B 1 182 ? 8.727 -14.391 -6.93 1 88.12 182 THR B C 1
ATOM 6439 O O . THR B 1 182 ? 8.203 -13.609 -7.723 1 88.12 182 THR B O 1
ATOM 6442 N N . MET B 1 183 ? 8.125 -14.969 -5.969 1 83.75 183 MET B N 1
ATOM 6443 C CA . MET B 1 183 ? 6.684 -14.766 -5.812 1 83.75 183 MET B CA 1
ATOM 6444 C C . MET B 1 183 ? 6.375 -13.32 -5.426 1 83.75 183 MET B C 1
ATOM 6446 O O . MET B 1 183 ? 5.414 -12.734 -5.926 1 83.75 183 MET B O 1
ATOM 6450 N N . ALA B 1 184 ? 7.184 -12.836 -4.551 1 86 184 ALA B N 1
ATOM 6451 C CA . ALA B 1 184 ? 7 -11.438 -4.156 1 86 184 ALA B CA 1
ATOM 6452 C C . ALA B 1 184 ? 7.188 -10.508 -5.348 1 86 184 ALA B C 1
ATOM 6454 O O . ALA B 1 184 ? 6.457 -9.523 -5.492 1 86 184 ALA B O 1
ATOM 6455 N N . THR B 1 185 ? 8.133 -10.789 -6.145 1 90.44 185 THR B N 1
ATOM 6456 C CA . THR B 1 185 ? 8.391 -9.984 -7.332 1 90.44 185 THR B CA 1
ATOM 6457 C C . THR B 1 185 ? 7.223 -10.086 -8.32 1 90.44 185 THR B C 1
ATOM 6459 O O . THR B 1 185 ? 6.805 -9.078 -8.898 1 90.44 185 THR B O 1
ATOM 6462 N N . ASP B 1 186 ? 6.734 -11.242 -8.461 1 88.12 186 ASP B N 1
ATOM 6463 C CA . ASP B 1 186 ? 5.574 -11.445 -9.32 1 88.12 186 ASP B CA 1
ATOM 6464 C C . ASP B 1 186 ? 4.383 -10.625 -8.836 1 88.12 186 ASP B C 1
ATOM 6466 O O . ASP B 1 186 ? 3.727 -9.945 -9.625 1 88.12 186 ASP B O 1
ATOM 6470 N N . ASN B 1 187 ? 4.199 -10.727 -7.566 1 84.44 187 ASN B N 1
ATOM 6471 C CA . ASN B 1 187 ? 3.096 -9.969 -6.98 1 84.44 187 ASN B CA 1
ATOM 6472 C C . ASN B 1 187 ? 3.266 -8.469 -7.203 1 84.44 187 ASN B C 1
ATOM 6474 O O . ASN B 1 187 ? 2.301 -7.77 -7.523 1 84.44 187 ASN B O 1
ATOM 6478 N N . TYR B 1 188 ? 4.422 -8.062 -7.043 1 90.19 188 TYR B N 1
ATOM 6479 C CA . TYR B 1 188 ? 4.676 -6.637 -7.211 1 90.19 188 TYR B CA 1
ATOM 6480 C C . TYR B 1 188 ? 4.457 -6.203 -8.656 1 90.19 188 TYR B C 1
ATOM 6482 O O . TYR B 1 188 ? 3.852 -5.164 -8.914 1 90.19 188 TYR B O 1
ATOM 6490 N N . VAL B 1 189 ? 4.969 -6.938 -9.57 1 90.75 189 VAL B N 1
ATOM 6491 C CA . VAL B 1 189 ? 4.859 -6.578 -10.977 1 90.75 189 VAL B CA 1
ATOM 6492 C C . VAL B 1 189 ? 3.389 -6.586 -11.398 1 90.75 189 VAL B C 1
ATOM 6494 O O . VAL B 1 189 ? 2.938 -5.688 -12.117 1 90.75 189 VAL B O 1
ATOM 6497 N N . ARG B 1 190 ? 2.65 -7.461 -10.922 1 83.69 190 ARG B N 1
ATOM 6498 C CA . ARG B 1 190 ? 1.235 -7.559 -11.266 1 83.69 190 ARG B CA 1
ATOM 6499 C C . ARG B 1 190 ? 0.455 -6.371 -10.703 1 83.69 190 ARG B C 1
ATOM 6501 O O . ARG B 1 190 ? -0.489 -5.891 -11.336 1 83.69 190 ARG B O 1
ATOM 6508 N N . GLU B 1 191 ? 0.93 -5.914 -9.594 1 83.69 191 GLU B N 1
ATOM 6509 C CA . GLU B 1 191 ? 0.186 -4.848 -8.93 1 83.69 191 GLU B CA 1
ATOM 6510 C C . GLU B 1 191 ? 0.688 -3.473 -9.352 1 83.69 191 GLU B C 1
ATOM 6512 O O . GLU B 1 191 ? -0.089 -2.52 -9.43 1 83.69 191 GLU B O 1
ATOM 6517 N N . CYS B 1 192 ? 1.943 -3.436 -9.602 1 88.12 192 CYS B N 1
ATOM 6518 C CA . CYS B 1 192 ? 2.51 -2.09 -9.602 1 88.12 192 CYS B CA 1
ATOM 6519 C C . CYS B 1 192 ? 3.059 -1.729 -10.977 1 88.12 192 CYS B C 1
ATOM 6521 O O . CYS B 1 192 ? 3.334 -0.56 -11.25 1 88.12 192 CYS B O 1
ATOM 6523 N N . TYR B 1 193 ? 3.248 -2.568 -11.75 1 85.44 193 TYR B N 1
ATOM 6524 C CA . TYR B 1 193 ? 3.709 -2.246 -13.094 1 85.44 193 TYR B CA 1
ATOM 6525 C C . TYR B 1 193 ? 2.535 -2.104 -14.055 1 85.44 193 TYR B C 1
ATOM 6527 O O . TYR B 1 193 ? 1.451 -2.635 -13.805 1 85.44 193 TYR B O 1
ATOM 6535 N N . ALA B 1 194 ? 2.459 -1.073 -14.93 1 65.19 194 ALA B N 1
ATOM 6536 C CA . ALA B 1 194 ? 1.395 -0.524 -15.766 1 65.19 194 ALA B CA 1
ATOM 6537 C C . ALA B 1 194 ? 0.527 -1.635 -16.344 1 65.19 194 ALA B C 1
ATOM 6539 O O . ALA B 1 194 ? -0.696 -1.498 -16.438 1 65.19 194 ALA B O 1
ATOM 6540 N N . GLU B 1 195 ? 0.984 -2.561 -16.922 1 59.94 195 GLU B N 1
ATOM 6541 C CA . GLU B 1 195 ? 0.176 -3.484 -17.703 1 59.94 195 GLU B CA 1
ATOM 6542 C C . GLU B 1 195 ? -0.493 -4.531 -16.812 1 59.94 195 GLU B C 1
ATOM 6544 O O . GLU B 1 195 ? -1.148 -5.449 -17.312 1 59.94 195 GLU B O 1
ATOM 6549 N N . GLY B 1 196 ? -0.54 -4.066 -15.477 1 57.16 196 GLY B N 1
ATOM 6550 C CA . GLY B 1 196 ? -1.112 -5.117 -14.656 1 57.16 196 GLY B CA 1
ATOM 6551 C C . GLY B 1 196 ? -2.586 -4.906 -14.359 1 57.16 196 GLY B C 1
ATOM 6552 O O . GLY B 1 196 ? -3.094 -3.789 -14.461 1 57.16 196 GLY B O 1
ATOM 6553 N N . PRO B 1 197 ? -3.328 -5.941 -14.289 1 58.56 197 PRO B N 1
ATOM 6554 C CA . PRO B 1 197 ? -4.77 -5.918 -14.039 1 58.56 197 PRO B CA 1
ATOM 6555 C C . PRO B 1 197 ? -5.117 -5.449 -12.633 1 58.56 197 PRO B C 1
ATOM 6557 O O . PRO B 1 197 ? -6.246 -5.637 -12.172 1 58.56 197 PRO B O 1
ATOM 6560 N N . SER B 1 198 ? -4.145 -4.66 -12.047 1 65.06 198 SER B N 1
ATOM 6561 C CA . SER B 1 198 ? -4.344 -4.438 -10.617 1 65.06 198 SER B CA 1
ATOM 6562 C C . SER B 1 198 ? -5.43 -3.395 -10.367 1 65.06 198 SER B C 1
ATOM 6564 O O . SER B 1 198 ? -5.539 -2.416 -11.109 1 65.06 198 SER B O 1
ATOM 6566 N N . ARG B 1 199 ? -6.316 -3.668 -9.422 1 66.94 199 ARG B N 1
ATOM 6567 C CA . ARG B 1 199 ? -7.387 -2.779 -8.984 1 66.94 199 ARG B CA 1
ATOM 6568 C C . ARG B 1 199 ? -6.914 -1.859 -7.863 1 66.94 199 ARG B C 1
ATOM 6570 O O . ARG B 1 199 ? -7.715 -1.146 -7.258 1 66.94 199 ARG B O 1
ATOM 6577 N N . GLY B 1 200 ? -5.676 -1.828 -7.691 1 70.44 200 GLY B N 1
ATOM 6578 C CA . GLY B 1 200 ? -5.105 -0.937 -6.691 1 70.44 200 GLY B CA 1
ATOM 6579 C C . GLY B 1 200 ? -5.438 -1.343 -5.27 1 70.44 200 GLY B C 1
ATOM 6580 O O . GLY B 1 200 ? -5.594 -0.488 -4.395 1 70.44 200 GLY B O 1
ATOM 6581 N N . ILE B 1 201 ? -5.664 -2.582 -5.008 1 78.38 201 ILE B N 1
ATOM 6582 C CA . ILE B 1 201 ? -5.977 -3.088 -3.678 1 78.38 201 ILE B CA 1
ATOM 6583 C C . ILE B 1 201 ? -4.742 -2.988 -2.783 1 78.38 201 ILE B C 1
ATOM 6585 O O . ILE B 1 201 ? -4.855 -2.695 -1.591 1 78.38 201 ILE B O 1
ATOM 6589 N N . LEU B 1 202 ? -3.678 -3.27 -3.445 1 82.56 202 LEU B N 1
ATOM 6590 C CA . LEU B 1 202 ? -2.406 -3.102 -2.75 1 82.56 202 LEU B CA 1
ATOM 6591 C C . LEU B 1 202 ? -1.718 -1.811 -3.182 1 82.56 202 LEU B C 1
ATOM 6593 O O . LEU B 1 202 ? -1.747 -1.451 -4.363 1 82.56 202 LEU B O 1
ATOM 6597 N N . ASP B 1 203 ? -1.319 -1.041 -2.227 1 79.06 203 ASP B N 1
ATOM 6598 C CA . ASP B 1 203 ? -0.671 0.227 -2.547 1 79.06 203 ASP B CA 1
ATOM 6599 C C . ASP B 1 203 ? 0.76 0.005 -3.031 1 79.06 203 ASP B C 1
ATOM 6601 O O . ASP B 1 203 ? 1.554 -0.656 -2.357 1 79.06 203 ASP B O 1
ATOM 6605 N N . CYS B 1 204 ? 1.064 0.542 -4.16 1 82.38 204 CYS B N 1
ATOM 6606 C CA . CYS B 1 204 ? 2.354 0.385 -4.824 1 82.38 204 CYS B CA 1
ATOM 6607 C C . CYS B 1 204 ? 3.297 1.526 -4.465 1 82.38 204 CYS B C 1
ATOM 6609 O O . CYS B 1 204 ? 4.301 1.745 -5.145 1 82.38 204 CYS B O 1
ATOM 6611 N N . GLY B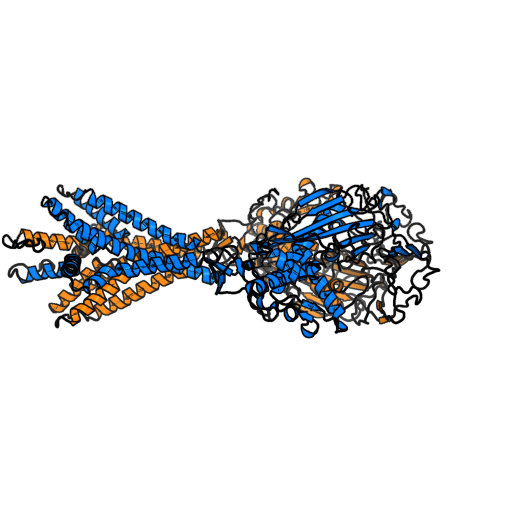 1 205 ? 3.059 2.244 -3.508 1 77.81 205 GLY B N 1
ATOM 6612 C CA . GLY B 1 205 ? 3.83 3.455 -3.275 1 77.81 205 GLY B CA 1
ATOM 6613 C C . GLY B 1 205 ? 4.926 3.273 -2.242 1 77.81 205 GLY B C 1
ATOM 6614 O O . GLY B 1 205 ? 5.375 4.242 -1.63 1 77.81 205 GLY B O 1
ATOM 6615 N N . ARG B 1 206 ? 5.422 2.029 -2.098 1 87.44 206 ARG B N 1
ATOM 6616 C CA . ARG B 1 206 ? 6.422 1.812 -1.057 1 87.44 206 ARG B CA 1
ATOM 6617 C C . ARG B 1 206 ? 7.832 2.02 -1.601 1 87.44 206 ARG B C 1
ATOM 6619 O O . ARG B 1 206 ? 8.68 2.604 -0.928 1 87.44 206 ARG B O 1
ATOM 6626 N N . LEU B 1 207 ? 8.039 1.539 -2.807 1 92.88 207 LEU B N 1
ATOM 6627 C CA . LEU B 1 207 ? 9.367 1.691 -3.395 1 92.88 207 LEU B CA 1
ATOM 6628 C C . LEU B 1 207 ? 9.617 3.137 -3.812 1 92.88 207 LEU B C 1
ATOM 6630 O O . LEU B 1 207 ? 8.672 3.908 -3.986 1 92.88 207 LEU B O 1
ATOM 6634 N N . TYR B 1 208 ? 10.938 3.514 -3.875 1 93.75 208 TYR B N 1
ATOM 6635 C CA . TYR B 1 208 ? 11.266 4.875 -4.289 1 93.75 208 TYR B CA 1
ATOM 6636 C C . TYR B 1 208 ? 10.648 5.203 -5.641 1 93.75 208 TYR B C 1
ATOM 6638 O O . TYR B 1 208 ? 10.047 6.266 -5.812 1 93.75 208 TYR B O 1
ATOM 6646 N N . THR B 1 209 ? 10.891 4.316 -6.551 1 94 209 THR B N 1
ATOM 6647 C CA . THR B 1 209 ? 10.227 4.391 -7.848 1 94 209 THR B CA 1
ATOM 6648 C C . THR B 1 209 ? 9.258 3.227 -8.023 1 94 209 THR B C 1
ATOM 6650 O O . THR B 1 209 ? 9.609 2.072 -7.77 1 94 209 THR B O 1
ATOM 6653 N N . ARG B 1 210 ? 8.07 3.537 -8.43 1 90.38 210 ARG B N 1
ATOM 6654 C CA . ARG B 1 210 ? 7.023 2.521 -8.547 1 90.38 210 ARG B CA 1
ATOM 6655 C C . ARG B 1 210 ? 7.418 1.451 -9.562 1 90.38 210 ARG B C 1
ATOM 6657 O O . ARG B 1 210 ? 7.324 0.256 -9.273 1 90.38 210 ARG B O 1
ATOM 6664 N N . SER B 1 211 ? 7.797 1.803 -10.711 1 92.94 211 SER B N 1
ATOM 6665 C CA . SER B 1 211 ? 8.219 0.894 -11.773 1 92.94 211 SER B CA 1
ATOM 6666 C C . SER B 1 211 ? 9.328 1.51 -12.617 1 92.94 211 SER B C 1
ATOM 6668 O O . SER B 1 211 ? 9.438 2.734 -12.711 1 92.94 211 SER B O 1
ATOM 6670 N N . LEU B 1 212 ? 10.211 0.688 -13.086 1 95.44 212 LEU B N 1
ATOM 6671 C CA . LEU B 1 212 ? 11.297 1.155 -13.938 1 95.44 212 LEU B CA 1
ATOM 6672 C C . LEU B 1 212 ? 10.898 1.097 -15.414 1 95.44 212 LEU B C 1
ATOM 6674 O O . LEU B 1 212 ? 10.258 0.141 -15.844 1 95.44 212 LEU B O 1
ATOM 6678 N N . PRO B 1 213 ? 11.242 2.078 -16.109 1 92.19 213 PRO B N 1
ATOM 6679 C CA . PRO B 1 213 ? 10.891 2.105 -17.531 1 92.19 213 PRO B CA 1
ATOM 6680 C C . PRO B 1 213 ? 11.812 1.247 -18.391 1 92.19 213 PRO B C 1
ATOM 6682 O O . PRO B 1 213 ? 12.922 0.919 -17.953 1 92.19 213 PRO B O 1
ATOM 6685 N N . PHE B 1 214 ? 11.32 0.828 -19.453 1 95.88 214 PHE B N 1
ATOM 6686 C CA . PHE B 1 214 ? 12.133 0.154 -20.453 1 95.88 214 PHE B CA 1
ATOM 6687 C C . PHE B 1 214 ? 11.539 0.332 -21.844 1 95.88 214 PHE B C 1
ATOM 6689 O O . PHE B 1 214 ? 10.375 0.703 -21.984 1 95.88 214 PHE B O 1
ATOM 6696 N N . GLN B 1 215 ? 12.391 0.196 -22.797 1 96.31 215 GLN B N 1
ATOM 6697 C CA . GLN B 1 215 ? 11.984 0.302 -24.188 1 96.31 215 GLN B CA 1
ATOM 6698 C C . GLN B 1 215 ? 12.07 -1.051 -24.891 1 96.31 215 GLN B C 1
ATOM 6700 O O . GLN B 1 215 ? 12.852 -1.914 -24.5 1 96.31 215 GLN B O 1
ATOM 6705 N N . VAL B 1 216 ? 11.172 -1.184 -25.844 1 96.69 216 VAL B N 1
ATOM 6706 C CA . VAL B 1 216 ? 11.133 -2.436 -26.594 1 96.69 216 VAL B CA 1
ATOM 6707 C C . VAL B 1 216 ? 11.398 -2.164 -28.078 1 96.69 216 VAL B C 1
ATOM 6709 O O . VAL B 1 216 ? 11.016 -1.113 -28.594 1 96.69 216 VAL B O 1
ATOM 6712 N N . HIS B 1 217 ? 12.117 -2.99 -28.641 1 95 217 HIS B N 1
ATOM 6713 C CA . HIS B 1 217 ? 12.359 -2.969 -30.078 1 95 217 HIS B CA 1
ATOM 6714 C C . HIS B 1 217 ? 11.883 -4.258 -30.734 1 95 217 HIS B C 1
ATOM 6716 O O . HIS B 1 217 ? 12.469 -5.324 -30.516 1 95 217 HIS B O 1
ATOM 6722 N N . ASP B 1 218 ? 10.906 -3.961 -31.594 1 92.75 218 ASP B N 1
ATOM 6723 C CA . ASP B 1 218 ? 10.367 -5.102 -32.344 1 92.75 218 ASP B CA 1
ATOM 6724 C C . ASP B 1 218 ? 11.266 -5.473 -33.5 1 92.75 218 ASP B C 1
ATOM 6726 O O . ASP B 1 218 ? 12.07 -4.656 -33.969 1 92.75 218 ASP B O 1
ATOM 6730 N N . ASP B 1 219 ? 11.312 -6.539 -33.969 1 91.06 219 ASP B N 1
ATOM 6731 C CA . ASP B 1 219 ? 11.984 -7.043 -35.156 1 91.06 219 ASP B CA 1
ATOM 6732 C C . ASP B 1 219 ? 13.5 -6.891 -35.031 1 91.06 219 ASP B C 1
ATOM 6734 O O . ASP B 1 219 ? 14.148 -6.363 -35.938 1 91.06 219 ASP B O 1
ATOM 6738 N N . ALA B 1 220 ? 14 -7.152 -33.906 1 92.88 220 ALA B N 1
ATOM 6739 C CA . ALA B 1 220 ? 15.445 -7.164 -33.719 1 92.88 220 ALA B CA 1
ATOM 6740 C C . ALA B 1 220 ? 16.094 -8.32 -34.469 1 92.88 220 ALA B C 1
ATOM 6742 O O . ALA B 1 220 ? 15.453 -9.336 -34.719 1 92.88 220 ALA B O 1
ATOM 6743 N N . PRO B 1 221 ? 17.328 -8.062 -34.875 1 90.06 221 PRO B N 1
ATOM 6744 C CA . PRO B 1 221 ? 18.031 -9.18 -35.531 1 90.06 221 PRO B CA 1
ATOM 6745 C C . PRO B 1 221 ? 18.219 -10.367 -34.562 1 90.06 221 PRO B C 1
ATOM 6747 O O . PRO B 1 221 ? 18.312 -10.188 -33.375 1 90.06 221 PRO B O 1
ATOM 6750 N N . CYS B 1 222 ? 18.328 -11.57 -35.156 1 90.25 222 CYS B N 1
ATOM 6751 C CA . CYS B 1 222 ? 18.578 -12.773 -34.375 1 90.25 222 CYS B CA 1
ATOM 6752 C C . CYS B 1 222 ? 19.922 -12.672 -33.656 1 90.25 222 CYS B C 1
ATOM 6754 O O . CYS B 1 222 ? 20.953 -12.453 -34.281 1 90.25 222 CYS B O 1
ATOM 6756 N N . PRO B 1 223 ? 19.938 -12.82 -32.375 1 88.56 223 PRO B N 1
ATOM 6757 C CA . PRO B 1 223 ? 21.172 -12.688 -31.625 1 88.56 223 PRO B CA 1
ATOM 6758 C C . PRO B 1 223 ? 22.047 -13.938 -31.703 1 88.56 223 PRO B C 1
ATOM 6760 O O . PRO B 1 223 ? 23.156 -13.961 -31.156 1 88.56 223 PRO B O 1
ATOM 6763 N N . PHE B 1 224 ? 21.609 -14.953 -32.406 1 87.75 224 PHE B N 1
ATOM 6764 C CA . PHE B 1 224 ? 22.344 -16.219 -32.469 1 87.75 224 PHE B CA 1
ATOM 6765 C C . PHE B 1 224 ? 22.828 -16.5 -33.875 1 87.75 224 PHE B C 1
ATOM 6767 O O . PHE B 1 224 ? 22.453 -15.789 -34.812 1 87.75 224 PHE B O 1
ATOM 6774 N N . GLN B 1 225 ? 23.719 -17.516 -33.969 1 76.69 225 GLN B N 1
ATOM 6775 C CA . GLN B 1 225 ? 24.391 -17.797 -35.219 1 76.69 225 GLN B CA 1
ATOM 6776 C C . GLN B 1 225 ? 23.5 -18.625 -36.125 1 76.69 225 GLN B C 1
ATOM 6778 O O . GLN B 1 225 ? 22.625 -19.359 -35.688 1 76.69 225 GLN B O 1
ATOM 6783 N N . GLY B 1 226 ? 23.781 -18.547 -37.5 1 72.5 226 GLY B N 1
ATOM 6784 C CA . GLY B 1 226 ? 23.328 -19.484 -38.5 1 72.5 226 GLY B CA 1
ATOM 6785 C C . GLY B 1 226 ? 21.828 -19.406 -38.781 1 72.5 226 GLY B C 1
ATOM 6786 O O . GLY B 1 226 ? 21.203 -20.406 -39.125 1 72.5 226 GLY B O 1
ATOM 6787 N N . ASP B 1 227 ? 21.219 -18.359 -38.562 1 81.31 227 ASP B N 1
ATOM 6788 C CA . ASP B 1 227 ? 19.781 -18.219 -38.844 1 81.31 227 ASP B CA 1
ATOM 6789 C C . ASP B 1 227 ? 18.969 -19.141 -37.938 1 81.31 227 ASP B C 1
ATOM 6791 O O . ASP B 1 227 ? 18.062 -19.828 -38.375 1 81.31 227 ASP B O 1
ATOM 6795 N N . LEU B 1 228 ? 19.297 -19.344 -36.781 1 90.56 228 LEU B N 1
ATOM 6796 C CA . LEU B 1 228 ? 18.672 -20.234 -35.812 1 90.56 228 LEU B CA 1
ATOM 6797 C C . LEU B 1 228 ? 17.266 -19.75 -35.469 1 90.56 228 LEU B C 1
ATOM 6799 O O . LEU B 1 228 ? 16.375 -20.547 -35.188 1 90.56 228 LEU B O 1
ATOM 6803 N N . CYS B 1 229 ? 17.031 -18.5 -35.625 1 93.62 229 CYS B N 1
ATOM 6804 C CA . CYS B 1 229 ? 15.812 -17.922 -35.062 1 93.62 229 CYS B CA 1
ATOM 6805 C C . CYS B 1 229 ? 14.648 -18.078 -36.031 1 93.62 229 CYS B C 1
ATOM 6807 O O . CYS B 1 229 ? 14.828 -18.016 -37.25 1 93.62 229 CYS B O 1
ATOM 6809 N N . ILE B 1 230 ? 13.531 -18.391 -35.406 1 94.31 230 ILE B N 1
ATOM 6810 C CA . ILE B 1 230 ? 12.281 -18.375 -36.156 1 94.31 230 ILE B CA 1
ATOM 6811 C C . ILE B 1 230 ? 11.727 -16.953 -36.219 1 94.31 230 ILE B C 1
ATOM 6813 O O . ILE B 1 230 ? 11.125 -16.484 -35.25 1 94.31 230 ILE B O 1
ATOM 6817 N N . GLY B 1 231 ? 11.898 -16.281 -37.344 1 90.31 231 GLY B N 1
ATOM 6818 C CA . GLY B 1 231 ? 11.453 -14.898 -37.438 1 90.31 231 GLY B CA 1
ATOM 6819 C C . GLY B 1 231 ? 12.453 -13.906 -36.875 1 90.31 231 GLY B C 1
ATOM 6820 O O . GLY B 1 231 ? 13.664 -14.078 -37.031 1 90.31 231 GLY B O 1
ATOM 6821 N N . THR B 1 232 ? 11.867 -12.828 -36.281 1 91.75 232 THR B N 1
ATOM 6822 C CA . THR B 1 232 ? 12.703 -11.742 -35.781 1 91.75 232 THR B CA 1
ATOM 6823 C C . THR B 1 232 ? 12.836 -11.805 -34.25 1 91.75 232 THR B C 1
ATOM 6825 O O . THR B 1 232 ? 12.086 -12.531 -33.594 1 91.75 232 THR B O 1
ATOM 6828 N N . GLY B 1 233 ? 13.875 -11.102 -33.844 1 94.38 233 GLY B N 1
ATOM 6829 C CA . GLY B 1 233 ? 14.078 -11.016 -32.406 1 94.38 233 GLY B CA 1
ATOM 6830 C C . GLY B 1 233 ? 13.281 -9.906 -31.75 1 94.38 233 GLY B C 1
ATOM 6831 O O . GLY B 1 233 ? 12.602 -9.141 -32.438 1 94.38 233 GLY B O 1
ATOM 6832 N N . TYR B 1 234 ? 13.273 -9.914 -30.469 1 96.81 234 TYR B N 1
ATOM 6833 C CA . TYR B 1 234 ? 12.609 -8.938 -29.609 1 96.81 234 TYR B CA 1
ATOM 6834 C C . TYR B 1 234 ? 13.562 -8.422 -28.531 1 96.81 234 TYR B C 1
ATOM 6836 O O . TYR B 1 234 ? 14.062 -9.203 -27.719 1 96.81 234 TYR B O 1
ATOM 6844 N N . THR B 1 235 ? 13.836 -7.113 -28.578 1 97.62 235 THR B N 1
ATOM 6845 C CA . THR B 1 235 ? 14.812 -6.547 -27.641 1 97.62 235 THR B CA 1
ATOM 6846 C C . THR B 1 235 ? 14.117 -5.691 -26.594 1 97.62 235 THR B C 1
ATOM 6848 O O . THR B 1 235 ? 13.258 -4.867 -26.906 1 97.62 235 THR B O 1
ATOM 6851 N N . MET B 1 236 ? 14.398 -5.941 -25.375 1 97.88 236 MET B N 1
ATOM 6852 C CA . MET B 1 236 ? 13.984 -5.129 -24.234 1 97.88 236 MET B CA 1
ATOM 6853 C C . MET B 1 236 ? 15.188 -4.465 -23.578 1 97.88 236 MET B C 1
ATOM 6855 O O . MET B 1 236 ? 16.141 -5.141 -23.188 1 97.88 236 MET B O 1
ATOM 6859 N N . ASP B 1 237 ? 15.094 -3.164 -23.484 1 97.81 237 ASP B N 1
ATOM 6860 C CA . ASP B 1 237 ? 16.203 -2.371 -22.969 1 97.81 237 ASP B CA 1
ATOM 6861 C C . ASP B 1 237 ? 15.734 -1.393 -21.891 1 97.81 237 ASP B C 1
ATOM 6863 O O . ASP B 1 237 ? 14.867 -0.558 -22.141 1 97.81 237 ASP B O 1
ATOM 6867 N N . SER B 1 238 ? 16.359 -1.486 -20.75 1 97.25 238 SER B N 1
ATOM 6868 C CA . SER B 1 238 ? 15.945 -0.647 -19.625 1 97.25 238 SER B CA 1
ATOM 6869 C C . SER B 1 238 ? 16.438 0.786 -19.797 1 97.25 238 SER B C 1
ATOM 6871 O O . SER B 1 238 ? 15.977 1.692 -19.109 1 97.25 238 SER B O 1
ATOM 6873 N N . GLY B 1 239 ? 17.344 1.009 -20.766 1 97 239 GLY B N 1
ATOM 6874 C CA . GLY B 1 239 ? 18.062 2.275 -20.719 1 97 239 GLY B CA 1
ATOM 6875 C C . GLY B 1 239 ? 18.891 2.441 -19.469 1 97 239 GLY B C 1
ATOM 6876 O O . GLY B 1 239 ? 19 1.517 -18.656 1 97 239 GLY B O 1
ATOM 6877 N N . ARG B 1 240 ? 19.484 3.562 -19.359 1 96.5 240 ARG B N 1
ATOM 6878 C CA . ARG B 1 240 ? 20.312 3.828 -18.172 1 96.5 240 ARG B CA 1
ATOM 6879 C C . ARG B 1 240 ? 19.438 4.16 -16.969 1 96.5 240 ARG B C 1
ATOM 6881 O O . ARG B 1 240 ? 18.781 5.199 -16.938 1 96.5 240 ARG B O 1
ATOM 6888 N N . ILE B 1 241 ? 19.453 3.303 -15.984 1 96.88 241 ILE B N 1
ATOM 6889 C CA . ILE B 1 241 ? 18.719 3.498 -14.734 1 96.88 241 ILE B CA 1
ATOM 6890 C C . ILE B 1 241 ? 19.672 3.973 -13.641 1 96.88 241 ILE B C 1
ATOM 6892 O O . ILE B 1 241 ? 20.594 3.248 -13.25 1 96.88 241 ILE B O 1
ATOM 6896 N N . PRO B 1 242 ? 19.406 5.164 -13.188 1 96.56 242 PRO B N 1
ATOM 6897 C CA . PRO B 1 242 ? 20.266 5.598 -12.086 1 96.56 242 PRO B CA 1
ATOM 6898 C C . PRO B 1 242 ? 20.078 4.766 -10.82 1 96.56 242 PRO B C 1
ATOM 6900 O O . PRO B 1 242 ? 18.953 4.324 -10.531 1 96.56 242 PRO B O 1
ATOM 6903 N N . PHE B 1 243 ? 21.141 4.629 -10.008 1 95.44 243 PHE B N 1
ATOM 6904 C CA . PHE B 1 243 ? 21.062 3.883 -8.758 1 95.44 243 PHE B CA 1
ATOM 6905 C C . PHE B 1 243 ? 20.062 4.531 -7.805 1 95.44 243 PHE B C 1
ATOM 6907 O O . PHE B 1 243 ? 19.438 3.844 -6.988 1 95.44 243 PHE B O 1
ATOM 6914 N N . SER B 1 244 ? 19.859 5.84 -7.945 1 95.56 244 SER B N 1
ATOM 6915 C CA . SER B 1 244 ? 18.906 6.547 -7.105 1 95.56 244 SER B CA 1
ATOM 6916 C C . SER B 1 244 ? 17.484 6.035 -7.332 1 95.56 244 SER B C 1
ATOM 6918 O O . SER B 1 244 ? 16.688 5.977 -6.398 1 95.56 244 SER B O 1
ATOM 6920 N N . HIS B 1 245 ? 17.141 5.598 -8.539 1 96.25 245 HIS B N 1
ATOM 6921 C CA . HIS B 1 245 ? 15.805 5.094 -8.859 1 96.25 245 HIS B CA 1
ATOM 6922 C C . HIS B 1 245 ? 15.57 3.725 -8.227 1 96.25 245 HIS B C 1
ATOM 6924 O O . HIS B 1 245 ? 14.43 3.262 -8.148 1 96.25 245 HIS B O 1
ATOM 6930 N N . LEU B 1 246 ? 16.656 3.119 -7.785 1 96.12 246 LEU B N 1
ATOM 6931 C CA . LEU B 1 246 ? 16.562 1.825 -7.117 1 96.12 246 LEU B CA 1
ATOM 6932 C C . LEU B 1 246 ? 16.391 2.002 -5.613 1 96.12 246 LEU B C 1
ATOM 6934 O O . LEU B 1 246 ? 16.25 1.021 -4.879 1 96.12 246 LEU B O 1
ATOM 6938 N N . GLY B 1 247 ? 16.438 3.219 -5.164 1 95.44 247 GLY B N 1
ATOM 6939 C CA . GLY B 1 247 ? 16.203 3.518 -3.762 1 95.44 247 GLY B CA 1
ATOM 6940 C C . GLY B 1 247 ? 17.484 3.717 -2.969 1 95.44 247 GLY B C 1
ATOM 6941 O O . GLY B 1 247 ? 17.438 3.867 -1.746 1 95.44 247 GLY B O 1
ATOM 6942 N N . ILE B 1 248 ? 18.641 3.695 -3.596 1 95.88 248 ILE B N 1
ATOM 6943 C CA . ILE B 1 248 ? 19.906 3.861 -2.891 1 95.88 248 ILE B CA 1
ATOM 6944 C C . ILE B 1 248 ? 20.109 5.336 -2.553 1 95.88 248 ILE B C 1
ATOM 6946 O O . ILE B 1 248 ? 20.047 6.199 -3.43 1 95.88 248 ILE B O 1
ATOM 6950 N N . ASN B 1 249 ? 20.328 5.566 -1.289 1 96.12 249 ASN B N 1
ATOM 6951 C CA . ASN B 1 249 ? 20.609 6.922 -0.826 1 96.12 249 ASN B CA 1
ATOM 6952 C C . ASN B 1 249 ? 22.094 7.148 -0.594 1 96.12 249 ASN B C 1
ATOM 6954 O O . ASN B 1 249 ? 22.594 6.953 0.517 1 96.12 249 ASN B O 1
ATOM 6958 N N . HIS B 1 250 ? 22.688 7.578 -1.609 1 93.75 250 HIS B N 1
ATOM 6959 C CA . HIS B 1 250 ? 24.125 7.84 -1.579 1 93.75 250 HIS B CA 1
ATOM 6960 C C . HIS B 1 250 ? 24.484 9 -2.5 1 93.75 250 HIS B C 1
ATOM 6962 O O . HIS B 1 250 ? 23.766 9.289 -3.461 1 93.75 250 HIS B O 1
ATOM 6968 N N . LYS B 1 251 ? 25.656 9.57 -2.213 1 91.56 251 LYS B N 1
ATOM 6969 C CA . LYS B 1 251 ? 26.109 10.758 -2.93 1 91.56 251 LYS B CA 1
ATOM 6970 C C . LYS B 1 251 ? 26.266 10.469 -4.418 1 91.56 251 LYS B C 1
ATOM 6972 O O . LYS B 1 251 ? 26.047 11.352 -5.254 1 91.56 251 LYS B O 1
ATOM 6977 N N . TYR B 1 252 ? 26.578 9.25 -4.766 1 92.12 252 TYR B N 1
ATOM 6978 C CA . TYR B 1 252 ? 26.906 8.922 -6.152 1 92.12 252 TYR B CA 1
ATOM 6979 C C . TYR B 1 252 ? 25.766 8.164 -6.812 1 92.12 252 TYR B C 1
ATOM 6981 O O . TYR B 1 252 ? 25.891 7.715 -7.957 1 92.12 252 TYR B O 1
ATOM 6989 N N . SER B 1 253 ? 24.641 8.047 -6.195 1 92.94 253 SER B N 1
ATOM 6990 C CA . SER B 1 253 ? 23.547 7.215 -6.688 1 92.94 253 SER B CA 1
ATOM 6991 C C . SER B 1 253 ? 22.938 7.797 -7.953 1 92.94 253 SER B C 1
ATOM 6993 O O . SER B 1 253 ? 22.422 7.062 -8.805 1 92.94 253 SER B O 1
ATOM 6995 N N . LYS B 1 254 ? 23 9.07 -8.141 1 93.12 254 LYS B N 1
ATOM 6996 C CA . LYS B 1 254 ? 22.453 9.711 -9.336 1 93.12 254 LYS B CA 1
ATOM 6997 C C . LYS B 1 254 ? 23.422 9.586 -10.516 1 93.12 254 LYS B C 1
ATOM 6999 O O . LYS B 1 254 ? 23 9.664 -11.672 1 93.12 254 LYS B O 1
ATOM 7004 N N . SER B 1 255 ? 24.656 9.383 -10.195 1 93.44 255 SER B N 1
ATOM 7005 C CA . SER B 1 255 ? 25.688 9.414 -11.234 1 93.44 255 SER B CA 1
ATOM 7006 C C . SER B 1 255 ? 25.984 8.008 -11.758 1 93.44 255 SER B C 1
ATOM 7008 O O . SER B 1 255 ? 26.594 7.852 -12.82 1 93.44 255 SER B O 1
ATOM 7010 N N . LEU B 1 256 ? 25.625 7.031 -11.023 1 93.81 256 LEU B N 1
ATOM 7011 C CA . LEU B 1 256 ? 25.844 5.648 -11.438 1 93.81 256 LEU B CA 1
ATOM 7012 C C . LEU B 1 256 ? 24.578 5.062 -12.055 1 93.81 256 LEU B C 1
ATOM 7014 O O . LEU B 1 256 ? 23.469 5.297 -11.555 1 93.81 256 LEU B O 1
ATOM 7018 N N . HIS B 1 257 ? 24.812 4.336 -13.133 1 95.38 257 HIS B N 1
ATOM 7019 C CA . HIS B 1 257 ? 23.672 3.781 -13.859 1 95.38 257 HIS B CA 1
ATOM 7020 C C . HIS B 1 257 ? 23.891 2.305 -14.172 1 95.38 257 HIS B C 1
ATOM 7022 O O . HIS B 1 257 ? 25.031 1.854 -14.305 1 95.38 257 HIS B O 1
ATOM 7028 N N . VAL B 1 258 ? 22.797 1.637 -14.203 1 95.25 258 VAL B N 1
ATOM 7029 C CA . VAL B 1 258 ? 22.812 0.264 -14.695 1 95.25 258 VAL B CA 1
ATOM 7030 C C . VAL B 1 258 ? 21.906 0.151 -15.922 1 95.25 258 VAL B C 1
ATOM 7032 O O . VAL B 1 258 ? 20.859 0.792 -15.992 1 95.25 258 VAL B O 1
ATOM 7035 N N . GLN B 1 259 ? 22.359 -0.539 -16.875 1 95.69 259 GLN B N 1
ATOM 7036 C CA . GLN B 1 259 ? 21.562 -0.811 -18.078 1 95.69 259 GLN B CA 1
ATOM 7037 C C . GLN B 1 259 ? 21.469 -2.309 -18.344 1 95.69 259 GLN B C 1
ATOM 7039 O O . GLN B 1 259 ? 22.484 -2.994 -18.422 1 95.69 259 GLN B O 1
ATOM 7044 N N . ARG B 1 260 ? 20.234 -2.781 -18.422 1 95.56 260 ARG B N 1
ATOM 7045 C CA . ARG B 1 260 ? 19.906 -4.176 -18.719 1 95.56 260 ARG B CA 1
ATOM 7046 C C . ARG B 1 260 ? 19.281 -4.312 -20.094 1 95.56 260 ARG B C 1
ATOM 7048 O O . ARG B 1 260 ? 18.375 -3.537 -20.453 1 95.56 260 ARG B O 1
ATOM 7055 N N . GLN B 1 261 ? 19.75 -5.316 -20.797 1 95.38 261 GLN B N 1
ATOM 7056 C CA . GLN B 1 261 ? 19.188 -5.566 -22.125 1 95.38 261 GLN B CA 1
ATOM 7057 C C . GLN B 1 261 ? 19.016 -7.062 -22.375 1 95.38 261 GLN B C 1
ATOM 7059 O O . GLN B 1 261 ? 19.891 -7.859 -22.016 1 95.38 261 GLN B O 1
ATOM 7064 N N . SER B 1 262 ? 17.906 -7.434 -22.844 1 96.25 262 SER B N 1
ATOM 7065 C CA . SER B 1 262 ? 17.641 -8.797 -23.266 1 96.25 262 SER B CA 1
ATOM 7066 C C . SER B 1 262 ? 17.094 -8.844 -24.688 1 96.25 262 SER B C 1
ATOM 7068 O O . SER B 1 262 ? 16.125 -8.148 -25.016 1 96.25 262 SER B O 1
ATOM 7070 N N . THR B 1 263 ? 17.766 -9.508 -25.516 1 95.25 263 THR B N 1
ATOM 7071 C CA . THR B 1 263 ? 17.281 -9.789 -26.875 1 95.25 263 THR B CA 1
ATOM 7072 C C . THR B 1 263 ? 16.906 -11.258 -27.016 1 95.25 263 THR B C 1
ATOM 7074 O O . THR B 1 263 ? 17.75 -12.141 -26.844 1 95.25 263 THR B O 1
ATOM 7077 N N . CYS B 1 264 ? 15.664 -11.492 -27.312 1 96.75 264 CYS B N 1
ATOM 7078 C CA . CYS B 1 264 ? 15.148 -12.859 -27.328 1 96.75 264 CYS B CA 1
ATOM 7079 C C . CYS B 1 264 ? 14.586 -13.227 -28.688 1 96.75 264 CYS B C 1
ATOM 7081 O O . CYS B 1 264 ? 14.242 -12.344 -29.484 1 96.75 264 CYS B O 1
ATOM 7083 N N . ALA B 1 265 ? 14.562 -14.516 -28.953 1 96.19 265 ALA B N 1
ATOM 7084 C CA . ALA B 1 265 ? 13.969 -15.047 -30.172 1 96.19 265 ALA B CA 1
ATOM 7085 C C . ALA B 1 265 ? 13.484 -16.484 -29.969 1 96.19 265 ALA B C 1
ATOM 7087 O O . ALA B 1 265 ? 13.961 -17.188 -29.094 1 96.19 265 ALA B O 1
ATOM 7088 N N . VAL B 1 266 ? 12.469 -16.797 -30.766 1 97.06 266 VAL B N 1
ATOM 7089 C CA . VAL B 1 266 ? 12.008 -18.172 -30.781 1 97.06 266 VAL B CA 1
ATOM 7090 C C . VAL B 1 266 ? 12.938 -19.031 -31.641 1 97.06 266 VAL B C 1
ATOM 7092 O O . VAL B 1 266 ? 13.367 -18.594 -32.719 1 97.06 266 VAL B O 1
ATOM 7095 N N . ILE B 1 267 ? 13.336 -20.203 -31.141 1 96.19 267 ILE B N 1
ATOM 7096 C CA . ILE B 1 267 ? 14.234 -21.078 -31.891 1 96.19 267 ILE B CA 1
ATOM 7097 C C . ILE B 1 267 ? 13.641 -22.484 -31.969 1 96.19 267 ILE B C 1
ATOM 7099 O O . ILE B 1 267 ? 12.805 -22.859 -31.141 1 96.19 267 ILE B O 1
ATOM 7103 N N . PRO B 1 268 ? 13.992 -23.234 -32.938 1 94.88 268 PRO B N 1
ATOM 7104 C CA . PRO B 1 268 ? 13.492 -24.609 -33.062 1 94.88 268 PRO B CA 1
ATOM 7105 C C . PRO B 1 268 ? 14.141 -25.547 -32.031 1 94.88 268 PRO B C 1
ATOM 7107 O O . PRO B 1 268 ? 15.188 -25.219 -31.469 1 94.88 268 PRO B O 1
ATOM 7110 N N . ASP B 1 269 ? 13.539 -26.672 -31.797 1 94.5 269 ASP B N 1
ATOM 7111 C CA . ASP B 1 269 ? 14.062 -27.625 -30.812 1 94.5 269 ASP B CA 1
ATOM 7112 C C . ASP B 1 269 ? 14.945 -28.672 -31.484 1 94.5 269 ASP B C 1
ATOM 7114 O O . ASP B 1 269 ? 15.781 -29.297 -30.828 1 94.5 269 ASP B O 1
ATOM 7118 N N . ASP B 1 270 ? 14.977 -28.797 -32.75 1 92.38 270 ASP B N 1
ATOM 7119 C CA . ASP B 1 270 ? 15.602 -29.875 -33.5 1 92.38 270 ASP B CA 1
ATOM 7120 C C . ASP B 1 270 ? 17.109 -29.922 -33.25 1 92.38 270 ASP B C 1
ATOM 7122 O O . ASP B 1 270 ? 17.672 -31 -33.031 1 92.38 270 ASP B O 1
ATOM 7126 N N . PRO B 1 271 ? 17.75 -28.797 -33.312 1 91.06 271 PRO B N 1
ATOM 7127 C CA . PRO B 1 271 ? 19.203 -28.828 -33.156 1 91.06 271 PRO B CA 1
ATOM 7128 C C . PRO B 1 271 ? 19.641 -29.328 -31.766 1 91.06 271 PRO B C 1
ATOM 7130 O O . PRO B 1 271 ? 20.812 -29.672 -31.562 1 91.06 271 PRO B O 1
ATOM 7133 N N . PHE B 1 272 ? 18.766 -29.375 -30.844 1 92.12 272 PHE B N 1
ATOM 7134 C CA . PHE B 1 272 ? 19.125 -29.703 -29.469 1 92.12 272 PHE B CA 1
ATOM 7135 C C . PHE B 1 272 ? 18.609 -31.078 -29.094 1 92.12 272 PHE B C 1
ATOM 7137 O O . PHE B 1 272 ? 18.844 -31.547 -27.984 1 92.12 272 PHE B O 1
ATOM 7144 N N . PHE B 1 273 ? 17.906 -31.688 -30 1 92.56 273 PHE B N 1
ATOM 7145 C CA . PHE B 1 273 ? 17.344 -33.031 -29.766 1 92.56 273 PHE B CA 1
ATOM 7146 C C . PHE B 1 273 ? 18.438 -34.062 -29.609 1 92.56 273 PHE B C 1
ATOM 7148 O O . PHE B 1 273 ? 19.391 -34.094 -30.391 1 92.56 273 PHE B O 1
ATOM 7155 N N . GLU B 1 274 ? 18.281 -34.875 -28.562 1 89.44 274 GLU B N 1
ATOM 7156 C CA . GLU B 1 274 ? 19.281 -35.938 -28.344 1 89.44 274 GLU B CA 1
ATOM 7157 C C . GLU B 1 274 ? 18.734 -37.312 -28.719 1 89.44 274 GLU B C 1
ATOM 7159 O O . GLU B 1 274 ? 19.219 -37.906 -29.672 1 89.44 274 GLU B O 1
ATOM 7164 N N . THR B 1 275 ? 17.812 -37.719 -27.828 1 88.19 275 THR B N 1
ATOM 7165 C CA . THR B 1 275 ? 17.297 -39.062 -28.078 1 88.19 275 THR B CA 1
ATOM 7166 C C . THR B 1 275 ? 15.906 -39.219 -27.453 1 88.19 275 THR B C 1
ATOM 7168 O O . THR B 1 275 ? 15.414 -38.312 -26.781 1 88.19 275 THR B O 1
ATOM 7171 N N . VAL B 1 276 ? 15.289 -40.344 -27.859 1 87.56 276 VAL B N 1
ATOM 7172 C CA . VAL B 1 276 ? 14.023 -40.781 -27.266 1 87.56 276 VAL B CA 1
ATOM 7173 C C . VAL B 1 276 ? 14.227 -42.062 -26.484 1 87.56 276 VAL B C 1
ATOM 7175 O O . VAL B 1 276 ? 14.758 -43.062 -27.016 1 87.56 276 VAL B O 1
ATOM 7178 N N . TYR B 1 277 ? 13.891 -42 -25.266 1 81.44 277 TYR B N 1
ATOM 7179 C CA . TYR B 1 277 ? 13.922 -43.188 -24.438 1 81.44 277 TYR B CA 1
ATOM 7180 C C . TYR B 1 277 ? 12.562 -43.875 -24.406 1 81.44 277 TYR B C 1
ATOM 7182 O O . TYR B 1 277 ? 11.531 -43.219 -24.344 1 81.44 277 TYR B O 1
ATOM 7190 N N . THR B 1 278 ? 12.625 -45.156 -24.438 1 81.5 278 THR B N 1
ATOM 7191 C CA . THR B 1 278 ? 11.406 -45.938 -24.359 1 81.5 278 THR B CA 1
ATOM 7192 C C . THR B 1 278 ? 11.391 -46.781 -23.094 1 81.5 278 THR B C 1
ATOM 7194 O O . THR B 1 278 ? 12.32 -46.719 -22.281 1 81.5 278 THR B O 1
ATOM 7197 N N . SER B 1 279 ? 10.281 -47.531 -22.922 1 76.75 279 SER B N 1
ATOM 7198 C CA . SER B 1 279 ? 10.148 -48.406 -21.766 1 76.75 279 SER B CA 1
ATOM 7199 C C . SER B 1 279 ? 11.219 -49.5 -21.766 1 76.75 279 SER B C 1
ATOM 7201 O O . SER B 1 279 ? 11.57 -50.031 -20.719 1 76.75 279 SER B O 1
ATOM 7203 N N . ASP B 1 280 ? 11.781 -49.812 -22.891 1 77.94 280 ASP B N 1
ATOM 7204 C CA . ASP B 1 280 ? 12.875 -50.781 -22.984 1 77.94 280 ASP B CA 1
ATOM 7205 C C . ASP B 1 280 ? 14.156 -50.219 -22.391 1 77.94 280 ASP B C 1
ATOM 7207 O O . ASP B 1 280 ? 14.953 -50.938 -21.797 1 77.94 280 ASP B O 1
ATOM 7211 N N . ASP B 1 281 ? 14.266 -48.938 -22.547 1 76.56 281 ASP B N 1
ATOM 7212 C CA . ASP B 1 281 ? 15.461 -48.25 -22.047 1 76.56 281 ASP B CA 1
ATOM 7213 C C . ASP B 1 281 ? 15.375 -48 -20.547 1 76.56 281 ASP B C 1
ATOM 7215 O O . ASP B 1 281 ? 16.359 -48.156 -19.828 1 76.56 281 ASP B O 1
ATOM 7219 N N . LEU B 1 282 ? 14.133 -47.594 -20.219 1 77.12 282 LEU B N 1
ATOM 7220 C CA . LEU B 1 282 ? 13.859 -47.219 -18.828 1 77.12 282 LEU B CA 1
ATOM 7221 C C . LEU B 1 282 ? 12.641 -47.969 -18.312 1 77.12 282 LEU B C 1
ATOM 7223 O O . LEU B 1 282 ? 11.594 -47.375 -18.062 1 77.12 282 LEU B O 1
ATOM 7227 N N . PRO B 1 283 ? 12.789 -49.219 -17.953 1 72.06 283 PRO B N 1
ATOM 7228 C CA . PRO B 1 283 ? 11.625 -50.062 -17.656 1 72.06 283 PRO B CA 1
ATOM 7229 C C . PRO B 1 283 ? 10.953 -49.688 -16.328 1 72.06 283 PRO B C 1
ATOM 7231 O O . PRO B 1 283 ? 9.773 -49.969 -16.141 1 72.06 283 PRO B O 1
ATOM 7234 N N . LEU B 1 284 ? 11.703 -49.156 -15.422 1 68.62 284 LEU B N 1
ATOM 7235 C CA . LEU B 1 284 ? 11.102 -48.812 -14.141 1 68.62 284 LEU B CA 1
ATOM 7236 C C . LEU B 1 284 ? 10.398 -47.438 -14.211 1 68.62 284 LEU B C 1
ATOM 7238 O O . LEU B 1 284 ? 9.383 -47.25 -13.547 1 68.62 284 LEU B O 1
ATOM 7242 N N . SER B 1 285 ? 11.016 -46.594 -15.094 1 67.56 285 SER B N 1
ATOM 7243 C CA . SER B 1 285 ? 10.492 -45.219 -15.148 1 67.56 285 SER B CA 1
ATOM 7244 C C . SER B 1 285 ? 9.391 -45.094 -16.203 1 67.56 285 SER B C 1
ATOM 7246 O O . SER B 1 285 ? 8.5 -44.25 -16.062 1 67.56 285 SER B O 1
ATOM 7248 N N . LEU B 1 286 ? 9.656 -45.844 -17.156 1 69.25 286 LEU B N 1
ATOM 7249 C CA . LEU B 1 286 ? 8.711 -45.781 -18.266 1 69.25 286 LEU B CA 1
ATOM 7250 C C . LEU B 1 286 ? 7.918 -47.062 -18.391 1 69.25 286 LEU B C 1
ATOM 7252 O O . LEU B 1 286 ? 8.461 -48.156 -18.188 1 69.25 286 LEU B O 1
ATOM 7256 N N . GLN B 1 287 ? 6.676 -46.875 -18.422 1 63.66 287 GLN B N 1
ATOM 7257 C CA . GLN B 1 287 ? 5.836 -48.062 -18.609 1 63.66 287 GLN B CA 1
ATOM 7258 C C . GLN B 1 287 ? 5.152 -48.031 -19.984 1 63.66 287 GLN B C 1
ATOM 7260 O O . GLN B 1 287 ? 4.812 -46.969 -20.484 1 63.66 287 GLN B O 1
ATOM 7265 N N . GLY B 1 288 ? 5.086 -49.219 -20.484 1 63.34 288 GLY B N 1
ATOM 7266 C CA . GLY B 1 288 ? 4.379 -49.375 -21.75 1 63.34 288 GLY B CA 1
ATOM 7267 C C . GLY B 1 288 ? 5.047 -48.625 -22.891 1 63.34 288 GLY B C 1
ATOM 7268 O O . GLY B 1 288 ? 6.234 -48.844 -23.156 1 63.34 288 GLY B O 1
ATOM 7269 N N . ASN B 1 289 ? 4.297 -47.75 -23.594 1 64.81 289 ASN B N 1
ATOM 7270 C CA . ASN B 1 289 ? 4.789 -47 -24.75 1 64.81 289 ASN B CA 1
ATOM 7271 C C . ASN B 1 289 ? 5.188 -45.562 -24.359 1 64.81 289 ASN B C 1
ATOM 7273 O O . ASN B 1 289 ? 5.25 -44.688 -25.219 1 64.81 289 ASN B O 1
ATOM 7277 N N . ASP B 1 290 ? 5.41 -45.406 -23.078 1 69.44 290 ASP B N 1
ATOM 7278 C CA . ASP B 1 290 ? 5.875 -44.094 -22.625 1 69.44 290 ASP B CA 1
ATOM 7279 C C . ASP B 1 290 ? 7.262 -43.781 -23.172 1 69.44 290 ASP B C 1
ATOM 7281 O O . ASP B 1 290 ? 8.102 -44.656 -23.312 1 69.44 290 ASP B O 1
ATOM 7285 N N . THR B 1 291 ? 7.309 -42.562 -23.688 1 75 291 THR B N 1
ATOM 7286 C CA . THR B 1 291 ? 8.625 -42.156 -24.156 1 75 291 THR B CA 1
ATOM 7287 C C . THR B 1 291 ? 9.062 -40.875 -23.469 1 75 291 THR B C 1
ATOM 7289 O O . THR B 1 291 ? 8.234 -40.094 -22.969 1 75 291 THR B O 1
ATOM 7292 N N . ILE B 1 292 ? 10.281 -40.75 -23.281 1 80 292 ILE B N 1
ATOM 7293 C CA . ILE B 1 292 ? 10.922 -39.531 -22.844 1 80 292 ILE B CA 1
ATOM 7294 C C . ILE B 1 292 ? 11.852 -39 -23.922 1 80 292 ILE B C 1
ATOM 7296 O O . ILE B 1 292 ? 12.68 -39.75 -24.453 1 80 292 ILE B O 1
ATOM 7300 N N . GLN B 1 293 ? 11.547 -37.844 -24.328 1 86.06 293 GLN B N 1
ATOM 7301 C CA . GLN B 1 293 ? 12.477 -37.156 -25.234 1 86.06 293 GLN B CA 1
ATOM 7302 C C . GLN B 1 293 ? 13.477 -36.312 -24.469 1 86.06 293 GLN B C 1
ATOM 7304 O O . GLN B 1 293 ? 13.102 -35.625 -23.516 1 86.06 293 GLN B O 1
ATOM 7309 N N . THR B 1 294 ? 14.742 -36.406 -24.828 1 86.81 294 THR B N 1
ATOM 7310 C CA . THR B 1 294 ? 15.758 -35.625 -24.109 1 86.81 294 THR B CA 1
ATOM 7311 C C . THR B 1 294 ? 16.391 -34.594 -25.031 1 86.81 294 THR B C 1
ATOM 7313 O O . THR B 1 294 ? 16.562 -34.812 -26.234 1 86.81 294 THR B O 1
ATOM 7316 N N . TYR B 1 295 ? 16.688 -33.469 -24.469 1 89.19 295 TYR B N 1
ATOM 7317 C CA . TYR B 1 295 ? 17.344 -32.344 -25.125 1 89.19 295 TYR B CA 1
ATOM 7318 C C . TYR B 1 295 ? 18.594 -31.906 -24.375 1 89.19 295 TYR B C 1
ATOM 7320 O O . TYR B 1 295 ? 18.641 -31.969 -23.156 1 89.19 295 TYR B O 1
ATOM 7328 N N . SER B 1 296 ? 19.641 -31.484 -25.078 1 88.06 296 SER B N 1
ATOM 7329 C CA . SER B 1 296 ? 20.844 -30.969 -24.453 1 88.06 296 SER B CA 1
ATOM 7330 C C . SER B 1 296 ? 21.203 -29.594 -25 1 88.06 296 SER B C 1
ATOM 7332 O O . SER B 1 296 ? 21.203 -29.391 -26.219 1 88.06 296 SER B O 1
ATOM 7334 N N . PHE B 1 297 ? 21.469 -28.734 -24.078 1 87.88 297 PHE B N 1
ATOM 7335 C CA . PHE B 1 297 ? 21.828 -27.359 -24.438 1 87.88 297 PHE B CA 1
ATOM 7336 C C . PHE B 1 297 ? 23.266 -27.062 -24.047 1 87.88 297 PHE B C 1
ATOM 7338 O O . PHE B 1 297 ? 23.703 -25.906 -24.094 1 87.88 297 PHE B O 1
ATOM 7345 N N . PHE B 1 298 ? 23.938 -28.094 -23.609 1 79.94 298 PHE B N 1
ATOM 7346 C CA . PHE B 1 298 ? 25.359 -28.016 -23.234 1 79.94 298 PHE B CA 1
ATOM 7347 C C . PHE B 1 298 ? 26.188 -28.891 -24.172 1 79.94 298 PHE B C 1
ATOM 7349 O O . PHE B 1 298 ? 25.672 -29.812 -24.797 1 79.94 298 PHE B O 1
ATOM 7356 N N . THR B 1 299 ? 27.531 -28.406 -24.281 1 71.5 299 THR B N 1
ATOM 7357 C CA . THR B 1 299 ? 28.438 -29.25 -25.047 1 71.5 299 THR B CA 1
ATOM 7358 C C . THR B 1 299 ? 28.875 -30.469 -24.234 1 71.5 299 THR B C 1
ATOM 7360 O O . THR B 1 299 ? 28.891 -30.406 -23 1 71.5 299 THR B O 1
ATOM 7363 N N . ASP B 1 300 ? 28.812 -31.703 -24.766 1 58.41 300 ASP B N 1
ATOM 7364 C CA . ASP B 1 300 ? 29.094 -33.031 -24.25 1 58.41 300 ASP B CA 1
ATOM 7365 C C . ASP B 1 300 ? 30.234 -33.031 -23.25 1 58.41 300 ASP B C 1
ATOM 7367 O O . ASP B 1 300 ? 30.359 -33.938 -22.422 1 58.41 300 ASP B O 1
ATOM 7371 N N . THR B 1 301 ? 31.125 -32.031 -23.312 1 52.47 301 THR B N 1
ATOM 7372 C CA . THR B 1 301 ? 32.375 -32.219 -22.594 1 52.47 301 THR B CA 1
ATOM 7373 C C . THR B 1 301 ? 32.188 -32 -21.094 1 52.47 301 THR B C 1
ATOM 7375 O O . THR B 1 301 ? 33.156 -32.031 -20.344 1 52.47 301 THR B O 1
ATOM 7378 N N . VAL B 1 302 ? 31.094 -31.641 -20.719 1 47.81 302 VAL B N 1
ATOM 7379 C CA . VAL B 1 302 ? 31.172 -31.453 -19.281 1 47.81 302 VAL B CA 1
ATOM 7380 C C . VAL B 1 302 ? 31.25 -32.812 -18.562 1 47.81 302 VAL B C 1
ATOM 7382 O O . VAL B 1 302 ? 30.375 -33.656 -18.734 1 47.81 302 VAL B O 1
ATOM 7385 N N . GLU B 1 303 ? 32.344 -33.281 -18.297 1 40.91 303 GLU B N 1
ATOM 7386 C CA . GLU B 1 303 ? 32.656 -34.469 -17.5 1 40.91 303 GLU B CA 1
ATOM 7387 C C . GLU B 1 303 ? 31.75 -34.562 -16.281 1 40.91 303 GLU B C 1
ATOM 7389 O O . GLU B 1 303 ? 31.672 -33.625 -15.469 1 40.91 303 GLU B O 1
ATOM 7394 N N . GLY B 1 304 ? 30.797 -35.688 -16.141 1 44.31 304 GLY B N 1
ATOM 7395 C CA . GLY B 1 304 ? 30.062 -36.156 -14.977 1 44.31 304 GLY B CA 1
ATOM 7396 C C . GLY B 1 304 ? 28.594 -35.781 -14.992 1 44.31 304 GLY B C 1
ATOM 7397 O O . GLY B 1 304 ? 27.797 -36.406 -14.289 1 44.31 304 GLY B O 1
ATOM 7398 N N . GLY B 1 305 ? 28.078 -34.594 -15.258 1 48.16 305 GLY B N 1
ATOM 7399 C CA . GLY B 1 305 ? 26.703 -34.312 -14.898 1 48.16 305 GLY B CA 1
ATOM 7400 C C . GLY B 1 305 ? 25.75 -34.406 -16.078 1 48.16 305 GLY B C 1
ATOM 7401 O O . GLY B 1 305 ? 26.109 -34 -17.203 1 48.16 305 GLY B O 1
ATOM 7402 N N . ASN B 1 306 ? 24.969 -35.406 -16.312 1 52.12 306 ASN B N 1
ATOM 7403 C CA . ASN B 1 306 ? 23.875 -35.562 -17.266 1 52.12 306 ASN B CA 1
ATOM 7404 C C . ASN B 1 306 ? 23.016 -34.281 -17.328 1 52.12 306 ASN B C 1
ATOM 7406 O O . ASN B 1 306 ? 22.234 -34.031 -16.406 1 52.12 306 ASN B O 1
ATOM 7410 N N . ASN B 1 307 ? 23.359 -33.375 -18.281 1 65.06 307 ASN B N 1
ATOM 7411 C CA . ASN B 1 307 ? 22.672 -32.094 -18.438 1 65.06 307 ASN B CA 1
ATOM 7412 C C . ASN B 1 307 ? 21.484 -32.219 -19.391 1 65.06 307 ASN B C 1
ATOM 7414 O O . ASN B 1 307 ? 21.016 -31.219 -19.953 1 65.06 307 ASN B O 1
ATOM 7418 N N . SER B 1 308 ? 21.109 -33.5 -19.672 1 76.5 308 SER B N 1
ATOM 7419 C CA . SER B 1 308 ? 19.969 -33.719 -20.547 1 76.5 308 SER B CA 1
ATOM 7420 C C . SER B 1 308 ? 18.656 -33.375 -19.844 1 76.5 308 SER B C 1
ATOM 7422 O O . SER B 1 308 ? 18.484 -33.688 -18.672 1 76.5 308 SER B O 1
ATOM 7424 N N . MET B 1 309 ? 17.922 -32.656 -20.641 1 81.69 309 MET B N 1
ATOM 7425 C CA . MET B 1 309 ? 16.609 -32.281 -20.109 1 81.69 309 MET B CA 1
ATOM 7426 C C . MET B 1 309 ? 15.523 -33.188 -20.672 1 81.69 309 MET B C 1
ATOM 7428 O O . MET B 1 309 ? 15.242 -33.188 -21.859 1 81.69 309 MET B O 1
ATOM 7432 N N . PRO B 1 310 ? 14.938 -33.969 -19.797 1 79.88 310 PRO B N 1
ATOM 7433 C CA . PRO B 1 310 ? 13.914 -34.906 -20.25 1 79.88 310 PRO B CA 1
ATOM 7434 C C . PRO B 1 310 ? 12.516 -34.281 -20.297 1 79.88 310 PRO B C 1
ATOM 7436 O O . PRO B 1 310 ? 12.156 -33.531 -19.422 1 79.88 310 PRO B O 1
ATOM 7439 N N . TYR B 1 311 ? 11.773 -34.594 -21.375 1 81.44 311 TYR B N 1
ATOM 7440 C CA . TYR B 1 311 ? 10.367 -34.219 -21.5 1 81.44 311 TYR B CA 1
ATOM 7441 C C . TYR B 1 311 ? 9.523 -35.438 -21.906 1 81.44 311 TYR B C 1
ATOM 7443 O O . TYR B 1 311 ? 9.883 -36.188 -22.812 1 81.44 311 TYR B O 1
ATOM 7451 N N . ARG B 1 312 ? 8.438 -35.531 -21.234 1 76.19 312 ARG B N 1
ATOM 7452 C CA . ARG B 1 312 ? 7.539 -36.656 -21.531 1 76.19 312 ARG B CA 1
ATOM 7453 C C . ARG B 1 312 ? 6.512 -36.25 -22.594 1 76.19 312 ARG B C 1
ATOM 7455 O O . ARG B 1 312 ? 6.195 -35.062 -22.734 1 76.19 312 ARG B O 1
ATOM 7462 N N . ASN B 1 313 ? 6.098 -37.281 -23.25 1 71.38 313 ASN B N 1
ATOM 7463 C CA . ASN B 1 313 ? 5.031 -37.062 -24.219 1 71.38 313 ASN B CA 1
ATOM 7464 C C . ASN B 1 313 ? 3.652 -37.219 -23.578 1 71.38 313 ASN B C 1
ATOM 7466 O O . ASN B 1 313 ? 2.977 -38.219 -23.781 1 71.38 313 ASN B O 1
ATOM 7470 N N . ASP B 1 314 ? 3.273 -36.188 -22.859 1 66.81 314 ASP B N 1
ATOM 7471 C CA . ASP B 1 314 ? 1.963 -36.219 -22.219 1 66.81 314 ASP B CA 1
ATOM 7472 C C . ASP B 1 314 ? 0.876 -35.719 -23.172 1 66.81 314 ASP B C 1
ATOM 7474 O O . ASP B 1 314 ? 1.085 -34.75 -23.906 1 66.81 314 ASP B O 1
ATOM 7478 N N . ILE B 1 315 ? -0.253 -36.469 -23.25 1 63.62 315 ILE B N 1
ATOM 7479 C CA . ILE B 1 315 ? -1.315 -36.062 -24.172 1 63.62 315 ILE B CA 1
ATOM 7480 C C . ILE B 1 315 ? -2.443 -35.406 -23.391 1 63.62 315 ILE B C 1
ATOM 7482 O O . ILE B 1 315 ? -3.305 -34.75 -23.984 1 63.62 315 ILE B O 1
ATOM 7486 N N . PHE B 1 316 ? -2.424 -35.531 -22.031 1 62.28 316 PHE B N 1
ATOM 7487 C CA . PHE B 1 316 ? -3.424 -34.844 -21.219 1 62.28 316 PHE B CA 1
ATOM 7488 C C . PHE B 1 316 ? -2.787 -34.281 -19.969 1 62.28 316 PHE B C 1
ATOM 7490 O O . PHE B 1 316 ? -2.031 -34.938 -19.266 1 62.28 316 PHE B O 1
ATOM 7497 N N . SER B 1 317 ? -2.82 -32.938 -19.906 1 68.75 317 SER B N 1
ATOM 7498 C CA . SER B 1 317 ? -2.336 -32.281 -18.703 1 68.75 317 SER B CA 1
ATOM 7499 C C . SER B 1 317 ? -3.197 -31.078 -18.344 1 68.75 317 SER B C 1
ATOM 7501 O O . SER B 1 317 ? -3.818 -30.469 -19.234 1 68.75 317 SER B O 1
ATOM 7503 N N . ALA B 1 318 ? -3.26 -30.844 -17.031 1 67.56 318 ALA B N 1
ATOM 7504 C CA . ALA B 1 318 ? -4.004 -29.672 -16.578 1 67.56 318 ALA B CA 1
ATOM 7505 C C . ALA B 1 318 ? -3.201 -28.391 -16.797 1 67.56 318 ALA B C 1
ATOM 7507 O O . ALA B 1 318 ? -3.758 -27.281 -16.766 1 67.56 318 ALA B O 1
ATOM 7508 N N . THR B 1 319 ? -1.912 -28.625 -17.047 1 78.31 319 THR B N 1
ATOM 7509 C CA . THR B 1 319 ? -1.087 -27.438 -17.172 1 78.31 319 THR B CA 1
ATOM 7510 C C . THR B 1 319 ? 0.118 -27.703 -18.078 1 78.31 319 THR B C 1
ATOM 7512 O O . THR B 1 319 ? 0.257 -28.797 -18.625 1 78.31 319 THR B O 1
ATOM 7515 N N . TYR B 1 320 ? 0.912 -26.672 -18.266 1 82.56 320 TYR B N 1
ATOM 7516 C CA . TYR B 1 320 ? 2.111 -26.734 -19.094 1 82.56 320 TYR B CA 1
ATOM 7517 C C . TYR B 1 320 ? 3.303 -27.234 -18.297 1 82.56 320 TYR B C 1
ATOM 7519 O O . TYR B 1 320 ? 3.252 -27.281 -17.062 1 82.56 320 TYR B O 1
ATOM 7527 N N . ASN B 1 321 ? 4.25 -27.719 -18.984 1 82.19 321 ASN B N 1
ATOM 7528 C CA . ASN B 1 321 ? 5.578 -27.938 -18.438 1 82.19 321 ASN B CA 1
ATOM 7529 C C . ASN B 1 321 ? 6.559 -26.844 -18.875 1 82.19 321 ASN B C 1
ATOM 7531 O O . ASN B 1 321 ? 7.078 -26.891 -19.984 1 82.19 321 ASN B O 1
ATOM 7535 N N . LEU B 1 322 ? 6.754 -25.906 -18 1 86.75 322 LEU B N 1
ATOM 7536 C CA . LEU B 1 322 ? 7.633 -24.766 -18.266 1 86.75 322 LEU B CA 1
ATOM 7537 C C . LEU B 1 322 ? 8.93 -24.875 -17.469 1 86.75 322 LEU B C 1
ATOM 7539 O O . LEU B 1 322 ? 8.898 -25.047 -16.25 1 86.75 322 LEU B O 1
ATOM 7543 N N . LYS B 1 323 ? 10.078 -24.844 -18.156 1 83.94 323 LYS B N 1
ATOM 7544 C CA . LYS B 1 323 ? 11.406 -24.797 -17.547 1 83.94 323 LYS B CA 1
ATOM 7545 C C . LYS B 1 323 ? 12.25 -23.656 -18.125 1 83.94 323 LYS B C 1
ATOM 7547 O O . LYS B 1 323 ? 11.93 -23.125 -19.188 1 83.94 323 LYS B O 1
ATOM 7552 N N . SER B 1 324 ? 13.156 -23.266 -17.359 1 89.25 324 SER B N 1
ATOM 7553 C CA . SER B 1 324 ? 14.062 -22.219 -17.828 1 89.25 324 SER B CA 1
ATOM 7554 C C . SER B 1 324 ? 15.492 -22.484 -17.375 1 89.25 324 SER B C 1
ATOM 7556 O O . SER B 1 324 ? 15.711 -23.094 -16.328 1 89.25 324 SER B O 1
ATOM 7558 N N . LEU B 1 325 ? 16.469 -22.047 -18.219 1 87.94 325 LEU B N 1
ATOM 7559 C CA . LEU B 1 325 ? 17.891 -22.234 -17.953 1 87.94 325 LEU B CA 1
ATOM 7560 C C . LEU B 1 325 ? 18.656 -20.938 -18.188 1 87.94 325 LEU B C 1
ATOM 7562 O O . LEU B 1 325 ? 18.422 -20.234 -19.172 1 87.94 325 LEU B O 1
ATOM 7566 N N . HIS B 1 326 ? 19.391 -20.703 -17.203 1 88.44 326 HIS B N 1
ATOM 7567 C CA . HIS B 1 326 ? 20.344 -19.609 -17.375 1 88.44 326 HIS B CA 1
ATOM 7568 C C . HIS B 1 326 ? 21.75 -20.156 -17.594 1 88.44 326 HIS B C 1
ATOM 7570 O O . HIS B 1 326 ? 22.328 -20.797 -16.703 1 88.44 326 HIS B O 1
ATOM 7576 N N . LEU B 1 327 ? 22.25 -19.922 -18.703 1 83.94 327 LEU B N 1
ATOM 7577 C CA . LEU B 1 327 ? 23.578 -20.406 -19.062 1 83.94 327 LEU B CA 1
ATOM 7578 C C . LEU B 1 327 ? 24.609 -19.297 -18.953 1 83.94 327 LEU B C 1
ATOM 7580 O O . LEU B 1 327 ? 24.578 -18.344 -19.734 1 83.94 327 LEU B O 1
ATOM 7584 N N . ILE B 1 328 ? 25.406 -19.469 -17.844 1 75 328 ILE B N 1
ATOM 7585 C CA . ILE B 1 328 ? 26.422 -18.453 -17.594 1 75 328 ILE B CA 1
ATOM 7586 C C . ILE B 1 328 ? 27.578 -18.625 -18.578 1 75 328 ILE B C 1
ATOM 7588 O O . ILE B 1 328 ? 27.922 -19.75 -18.953 1 75 328 ILE B O 1
ATOM 7592 N N . PHE B 1 329 ? 28.109 -17.469 -19.094 1 59.84 329 PHE B N 1
ATOM 7593 C CA . PHE B 1 329 ? 29.172 -17.453 -20.078 1 59.84 329 PHE B CA 1
ATOM 7594 C C . PHE B 1 329 ? 30.391 -18.234 -19.594 1 59.84 329 PHE B C 1
ATOM 7596 O O . PHE B 1 329 ? 31.031 -17.844 -18.609 1 59.84 329 PHE B O 1
ATOM 7603 N N . ALA B 1 330 ? 30.453 -19.547 -19.688 1 58.28 330 ALA B N 1
ATOM 7604 C CA . ALA B 1 330 ? 31.719 -20.25 -19.906 1 58.28 330 ALA B CA 1
ATOM 7605 C C . ALA B 1 330 ? 31.734 -20.938 -21.266 1 58.28 330 ALA B C 1
ATOM 7607 O O . ALA B 1 330 ? 31.094 -21.969 -21.453 1 58.28 330 ALA B O 1
ATOM 7608 N N . PRO B 1 331 ? 32.25 -20.109 -22.312 1 55.25 331 PRO B N 1
ATOM 7609 C CA . PRO B 1 331 ? 32.125 -20.469 -23.734 1 55.25 331 PRO B CA 1
ATOM 7610 C C . PRO B 1 331 ? 32.125 -21.969 -23.969 1 55.25 331 PRO B C 1
ATOM 7612 O O . PRO B 1 331 ? 31.391 -22.469 -24.812 1 55.25 331 PRO B O 1
ATOM 7615 N N . VAL B 1 332 ? 32.875 -22.594 -23.109 1 57.16 332 VAL B N 1
ATOM 7616 C CA . VAL B 1 332 ? 33.188 -23.969 -23.5 1 57.16 332 VAL B CA 1
ATOM 7617 C C . VAL B 1 332 ? 32 -24.891 -23.203 1 57.16 332 VAL B C 1
ATOM 7619 O O . VAL B 1 332 ? 31.875 -25.938 -23.828 1 57.16 332 VAL B O 1
ATOM 7622 N N . ASN B 1 333 ? 30.906 -24.328 -22.594 1 70.38 333 ASN B N 1
ATOM 7623 C CA . ASN B 1 333 ? 29.969 -25.359 -22.172 1 70.38 333 ASN B CA 1
ATOM 7624 C C . ASN B 1 333 ? 28.578 -25.109 -22.766 1 70.38 333 ASN B C 1
ATOM 7626 O O . ASN B 1 333 ? 27.641 -25.859 -22.484 1 70.38 333 ASN B O 1
ATOM 7630 N N . ILE B 1 334 ? 28.5 -24.156 -23.719 1 80.25 334 ILE B N 1
ATOM 7631 C CA . ILE B 1 334 ? 27.203 -23.875 -24.328 1 80.25 334 ILE B CA 1
ATOM 7632 C C . ILE B 1 334 ? 27.125 -24.484 -25.719 1 80.25 334 ILE B C 1
ATOM 7634 O O . ILE B 1 334 ? 28.094 -24.406 -26.484 1 80.25 334 ILE B O 1
ATOM 7638 N N . SER B 1 335 ? 26 -25.078 -26.047 1 83.31 335 SER B N 1
ATOM 7639 C CA . SER B 1 335 ? 25.797 -25.688 -27.359 1 83.31 335 SER B CA 1
ATOM 7640 C C . SER B 1 335 ? 26.047 -24.688 -28.469 1 83.31 335 SER B C 1
ATOM 7642 O O . SER B 1 335 ? 25.688 -23.516 -28.359 1 83.31 335 SER B O 1
ATOM 7644 N N . GLU B 1 336 ? 26.547 -25.078 -29.562 1 78.12 336 GLU B N 1
ATOM 7645 C CA . GLU B 1 336 ? 27.062 -24.25 -30.656 1 78.12 336 GLU B CA 1
ATOM 7646 C C . GLU B 1 336 ? 25.969 -23.359 -31.234 1 78.12 336 GLU B C 1
ATOM 7648 O O . GLU B 1 336 ? 26.188 -22.172 -31.5 1 78.12 336 GLU B O 1
ATOM 7653 N N . PRO B 1 337 ? 24.781 -23.891 -31.422 1 84.56 337 PRO B N 1
ATOM 7654 C CA . PRO B 1 337 ? 23.781 -23.047 -32.094 1 84.56 337 PRO B CA 1
ATOM 7655 C C . PRO B 1 337 ? 23.422 -21.797 -31.281 1 84.56 337 PRO B C 1
ATOM 7657 O O . PRO B 1 337 ? 23 -20.797 -31.859 1 84.56 337 PRO B O 1
ATOM 7660 N N . ILE B 1 338 ? 23.547 -21.875 -30 1 86.44 338 ILE B N 1
ATOM 7661 C CA . ILE B 1 338 ? 23.141 -20.734 -29.188 1 86.44 338 ILE B CA 1
ATOM 7662 C C . ILE B 1 338 ? 24.375 -20.094 -28.562 1 86.44 338 ILE B C 1
ATOM 7664 O O . ILE B 1 338 ? 24.25 -19.188 -27.719 1 86.44 338 ILE B O 1
ATOM 7668 N N . ARG B 1 339 ? 25.469 -20.484 -28.984 1 79 339 ARG B N 1
ATOM 7669 C CA . ARG B 1 339 ? 26.703 -19.906 -28.453 1 79 339 ARG B CA 1
ATOM 7670 C C . ARG B 1 339 ? 26.938 -18.5 -28.984 1 79 339 ARG B C 1
ATOM 7672 O O . ARG B 1 339 ? 26.844 -18.266 -30.188 1 79 339 ARG B O 1
ATOM 7679 N N . PRO B 1 340 ? 27.156 -17.625 -28.016 1 69.31 340 PRO B N 1
ATOM 7680 C CA . PRO B 1 340 ? 27.422 -16.266 -28.5 1 69.31 340 PRO B CA 1
ATOM 7681 C C . PRO B 1 340 ? 28.719 -16.156 -29.281 1 69.31 340 PRO B C 1
ATOM 7683 O O . PRO B 1 340 ? 29.656 -16.922 -29.047 1 69.31 340 PRO B O 1
ATOM 7686 N N . GLU B 1 341 ? 28.734 -15.328 -30.406 1 63.5 341 GLU B N 1
ATOM 7687 C CA . GLU B 1 341 ? 29.953 -15.117 -31.188 1 63.5 341 GLU B CA 1
ATOM 7688 C C . GLU B 1 341 ? 31.062 -14.539 -30.328 1 63.5 341 GLU B C 1
ATOM 7690 O O . GLU B 1 341 ? 32.219 -14.953 -30.438 1 63.5 341 GLU B O 1
ATOM 7695 N N . SER B 1 342 ? 30.656 -13.547 -29.438 1 61.5 342 SER B N 1
ATOM 7696 C CA . SER B 1 342 ? 31.656 -13 -28.531 1 61.5 342 SER B CA 1
ATOM 7697 C C . SER B 1 342 ? 31.375 -13.398 -27.094 1 61.5 342 SER B C 1
ATOM 7699 O O . SER B 1 342 ? 30.422 -12.914 -26.484 1 61.5 342 SER B O 1
ATOM 7701 N N . PRO B 1 343 ? 32.031 -14.523 -26.625 1 55.16 343 PRO B N 1
ATOM 7702 C CA . PRO B 1 343 ? 31.719 -15.156 -25.344 1 55.16 343 PRO B CA 1
ATOM 7703 C C . PRO B 1 343 ? 31.594 -14.148 -24.203 1 55.16 343 PRO B C 1
ATOM 7705 O O . PRO B 1 343 ? 30.812 -14.367 -23.281 1 55.16 343 PRO B O 1
ATOM 7708 N N . LYS B 1 344 ? 32.438 -13.117 -24.062 1 59.25 344 LYS B N 1
ATOM 7709 C CA . LYS B 1 344 ? 32.531 -12.336 -22.844 1 59.25 344 LYS B CA 1
ATOM 7710 C C . LYS B 1 344 ? 31.406 -11.312 -22.766 1 59.25 344 LYS B C 1
ATOM 7712 O O . LYS B 1 344 ? 31.25 -10.625 -21.75 1 59.25 344 LYS B O 1
ATOM 7717 N N . ASP B 1 345 ? 30.453 -11.484 -23.703 1 68.56 345 ASP B N 1
ATOM 7718 C CA . ASP B 1 345 ? 29.688 -10.242 -23.781 1 68.56 345 ASP B CA 1
ATOM 7719 C C . ASP B 1 345 ? 28.25 -10.469 -23.328 1 68.56 345 ASP B C 1
ATOM 7721 O O . ASP B 1 345 ? 27.484 -9.508 -23.156 1 68.56 345 ASP B O 1
ATOM 7725 N N . HIS B 1 346 ? 27.906 -11.711 -23.172 1 78.75 346 HIS B N 1
ATOM 7726 C CA . HIS B 1 346 ? 26.516 -11.875 -22.797 1 78.75 346 HIS B CA 1
ATOM 7727 C C . HIS B 1 346 ? 26.25 -13.281 -22.25 1 78.75 346 HIS B C 1
ATOM 7729 O O . HIS B 1 346 ? 27.062 -14.18 -22.438 1 78.75 346 HIS B O 1
ATOM 7735 N N . ASP B 1 347 ? 25.219 -13.516 -21.453 1 87.06 347 ASP B N 1
ATOM 7736 C CA . ASP B 1 347 ? 24.672 -14.797 -21.016 1 87.06 347 ASP B CA 1
ATOM 7737 C C . ASP B 1 347 ? 23.516 -15.242 -21.922 1 87.06 347 ASP B C 1
ATOM 7739 O O . ASP B 1 347 ? 22.969 -14.43 -22.656 1 87.06 347 ASP B O 1
ATOM 7743 N N . VAL B 1 348 ? 23.344 -16.562 -21.875 1 90.06 348 VAL B N 1
ATOM 7744 C CA . VAL B 1 348 ? 22.219 -17.094 -22.641 1 90.06 348 VAL B CA 1
ATOM 7745 C C . VAL B 1 348 ? 21.156 -17.641 -21.703 1 90.06 348 VAL B C 1
ATOM 7747 O O . VAL B 1 348 ? 21.469 -18.375 -20.75 1 90.06 348 VAL B O 1
ATOM 7750 N N . SER B 1 349 ? 19.953 -17.219 -21.953 1 92.75 349 SER B N 1
ATOM 7751 C CA . SER B 1 349 ? 18.812 -17.75 -21.219 1 92.75 349 SER B CA 1
ATOM 7752 C C . SER B 1 349 ? 17.859 -18.516 -22.141 1 92.75 349 SER B C 1
ATOM 7754 O O . SER B 1 349 ? 17.641 -18.094 -23.281 1 92.75 349 SER B O 1
ATOM 7756 N N . LEU B 1 350 ? 17.375 -19.578 -21.656 1 93.56 350 LEU B N 1
ATOM 7757 C CA . LEU B 1 350 ? 16.422 -20.391 -22.406 1 93.56 350 LEU B CA 1
ATOM 7758 C C . LEU B 1 350 ? 15.117 -20.562 -21.625 1 93.56 350 LEU B C 1
ATOM 7760 O O . LEU B 1 350 ? 15.133 -20.719 -20.406 1 93.56 350 LEU B O 1
ATOM 7764 N N . VAL B 1 351 ? 14.062 -20.5 -22.328 1 94.75 351 VAL B N 1
ATOM 7765 C CA . VAL B 1 351 ? 12.742 -20.859 -21.812 1 94.75 351 VAL B CA 1
ATOM 7766 C C . VAL B 1 351 ? 12.172 -22.031 -22.609 1 94.75 351 VAL B C 1
ATOM 7768 O O . VAL B 1 351 ? 12.016 -21.938 -23.828 1 94.75 351 VAL B O 1
ATOM 7771 N N . LEU B 1 352 ? 11.922 -23.078 -21.906 1 92.81 352 LEU B N 1
ATOM 7772 C CA . LEU B 1 352 ? 11.469 -24.312 -22.531 1 92.81 352 LEU B CA 1
ATOM 7773 C C . LEU B 1 352 ? 10.016 -24.609 -22.141 1 92.81 352 LEU B C 1
ATOM 7775 O O . LEU B 1 352 ? 9.703 -24.766 -20.969 1 92.81 352 LEU B O 1
ATOM 7779 N N . LEU B 1 353 ? 9.172 -24.672 -23.172 1 91.81 353 LEU B N 1
ATOM 7780 C CA . LEU B 1 353 ? 7.754 -24.891 -22.906 1 91.81 353 LEU B CA 1
ATOM 7781 C C . LEU B 1 353 ? 7.27 -26.156 -23.625 1 91.81 353 LEU B C 1
ATOM 7783 O O . LEU B 1 353 ? 7.387 -26.266 -24.844 1 91.81 353 LEU B O 1
ATOM 7787 N N . ARG B 1 354 ? 6.789 -27.031 -22.828 1 90 354 ARG B N 1
ATOM 7788 C CA . ARG B 1 354 ? 6.059 -28.172 -23.359 1 90 354 ARG B CA 1
ATOM 7789 C C . ARG B 1 354 ? 4.562 -28.047 -23.078 1 90 354 ARG B C 1
ATOM 7791 O O . ARG B 1 354 ? 4.148 -27.828 -21.938 1 90 354 ARG B O 1
ATOM 7798 N N . SER B 1 355 ? 3.723 -28.094 -24.031 1 86.31 355 SER B N 1
ATOM 7799 C CA . SER B 1 355 ? 2.281 -27.938 -23.859 1 86.31 355 SER B CA 1
ATOM 7800 C C . SER B 1 355 ? 1.68 -29.094 -23.094 1 86.31 355 SER B C 1
ATOM 7802 O O . SER B 1 355 ? 0.618 -28.969 -22.484 1 86.31 355 SER B O 1
ATOM 7804 N N . ASN B 1 356 ? 2.332 -30.188 -22.969 1 77.31 356 ASN B N 1
ATOM 7805 C CA . ASN B 1 356 ? 1.967 -31.312 -22.141 1 77.31 356 ASN B CA 1
ATOM 7806 C C . ASN B 1 356 ? 0.509 -31.719 -22.344 1 77.31 356 ASN B C 1
ATOM 7808 O O . ASN B 1 356 ? -0.216 -31.953 -21.375 1 77.31 356 ASN B O 1
ATOM 7812 N N . GLY B 1 357 ? -0.036 -31.609 -23.594 1 78.12 357 GLY B N 1
ATOM 7813 C CA . GLY B 1 357 ? -1.391 -32.062 -23.859 1 78.12 357 GLY B CA 1
ATOM 7814 C C . GLY B 1 357 ? -2.43 -30.969 -23.703 1 78.12 357 GLY B C 1
ATOM 7815 O O . GLY B 1 357 ? -3.627 -31.219 -23.875 1 78.12 357 GLY B O 1
ATOM 7816 N N . VAL B 1 358 ? -2.045 -29.797 -23.312 1 83.31 358 VAL B N 1
ATOM 7817 C CA . VAL B 1 358 ? -2.967 -28.672 -23.266 1 83.31 358 VAL B CA 1
ATOM 7818 C C . VAL B 1 358 ? -3.598 -28.438 -24.625 1 83.31 358 VAL B C 1
ATOM 7820 O O . VAL B 1 358 ? -2.912 -28.516 -25.656 1 83.31 358 VAL B O 1
ATOM 7823 N N . LYS B 1 359 ? -4.945 -28.219 -24.578 1 86.62 359 LYS B N 1
ATOM 7824 C CA . LYS B 1 359 ? -5.68 -28.047 -25.828 1 86.62 359 LYS B CA 1
ATOM 7825 C C . LYS B 1 359 ? -6.062 -26.578 -26.031 1 86.62 359 LYS B C 1
ATOM 7827 O O . LYS B 1 359 ? -6.293 -25.844 -25.078 1 86.62 359 LYS B O 1
ATOM 7832 N N . PHE B 1 360 ? -6.047 -26.297 -27.344 1 89.19 360 PHE B N 1
ATOM 7833 C CA . PHE B 1 360 ? -6.375 -24.938 -27.719 1 89.19 360 PHE B CA 1
ATOM 7834 C C . PHE B 1 360 ? -7.688 -24.891 -28.5 1 89.19 360 PHE B C 1
ATOM 7836 O O . PHE B 1 360 ? -7.957 -25.75 -29.328 1 89.19 360 PHE B O 1
ATOM 7843 N N . ARG B 1 361 ? -8.469 -23.938 -28.234 1 82.75 361 ARG B N 1
ATOM 7844 C CA . ARG B 1 361 ? -9.758 -23.797 -28.922 1 82.75 361 ARG B CA 1
ATOM 7845 C C . ARG B 1 361 ? -9.586 -23.172 -30.297 1 82.75 361 ARG B C 1
ATOM 7847 O O . ARG B 1 361 ? -10.422 -23.359 -31.172 1 82.75 361 ARG B O 1
ATOM 7854 N N . ARG B 1 362 ? -8.508 -22.438 -30.375 1 88.25 362 ARG B N 1
ATOM 7855 C CA . ARG B 1 362 ? -8.258 -21.719 -31.609 1 88.25 362 ARG B CA 1
ATOM 7856 C C . ARG B 1 362 ? -6.809 -21.875 -32.062 1 88.25 362 ARG B C 1
ATOM 7858 O O . ARG B 1 362 ? -5.926 -22.141 -31.234 1 88.25 362 ARG B O 1
ATOM 7865 N N . GLU B 1 363 ? -6.719 -21.734 -33.344 1 94.19 363 GLU B N 1
ATOM 7866 C CA . GLU B 1 363 ? -5.363 -21.719 -33.875 1 94.19 363 GLU B CA 1
ATOM 7867 C C . GLU B 1 363 ? -4.633 -20.438 -33.469 1 94.19 363 GLU B C 1
ATOM 7869 O O . GLU B 1 363 ? -5.262 -19.438 -33.125 1 94.19 363 GLU B O 1
ATOM 7874 N N . SER B 1 364 ? -3.324 -20.5 -33.469 1 95.56 364 SER B N 1
ATOM 7875 C CA . SER B 1 364 ? -2.508 -19.344 -33.156 1 95.56 364 SER B CA 1
ATOM 7876 C C . SER B 1 364 ? -1.234 -19.312 -33.969 1 95.56 364 SER B C 1
ATOM 7878 O O . SER B 1 364 ? -0.562 -20.328 -34.125 1 95.56 364 SER B O 1
ATOM 7880 N N . ASP B 1 365 ? -0.971 -18.094 -34.469 1 95.25 365 ASP B N 1
ATOM 7881 C CA . ASP B 1 365 ? 0.23 -17.906 -35.281 1 95.25 365 ASP B CA 1
ATOM 7882 C C . ASP B 1 365 ? 1.393 -17.406 -34.406 1 95.25 365 ASP B C 1
ATOM 7884 O O . ASP B 1 365 ? 2.438 -17.016 -34.938 1 95.25 365 ASP B O 1
ATOM 7888 N N . ASP B 1 366 ? 1.219 -17.344 -33.188 1 96.19 366 ASP B N 1
ATOM 7889 C CA . ASP B 1 366 ? 2.332 -17 -32.281 1 96.19 366 ASP B CA 1
ATOM 7890 C C . ASP B 1 366 ? 3.523 -17.938 -32.531 1 96.19 366 ASP B C 1
ATOM 7892 O O . ASP B 1 366 ? 3.389 -19.156 -32.469 1 96.19 366 ASP B O 1
ATOM 7896 N N . PRO B 1 367 ? 4.633 -17.359 -32.75 1 95.38 367 PRO B N 1
ATOM 7897 C CA . PRO B 1 367 ? 5.75 -18.219 -33.156 1 95.38 367 PRO B CA 1
ATOM 7898 C C . PRO B 1 367 ? 6.188 -19.156 -32.031 1 95.38 367 PRO B C 1
ATOM 7900 O O . PRO B 1 367 ? 6.781 -20.203 -32.281 1 95.38 367 PRO B O 1
ATOM 7903 N N . TRP B 1 368 ? 6.012 -18.781 -30.828 1 96.5 368 TRP B N 1
ATOM 7904 C CA . TRP B 1 368 ? 6.434 -19.625 -29.719 1 96.5 368 TRP B CA 1
ATOM 7905 C C . TRP B 1 368 ? 5.48 -20.797 -29.516 1 96.5 368 TRP B C 1
ATOM 7907 O O . TRP B 1 368 ? 5.914 -21.938 -29.328 1 96.5 368 TRP B O 1
ATOM 7917 N N . PHE B 1 369 ? 4.219 -20.562 -29.594 1 95.06 369 PHE B N 1
ATOM 7918 C CA . PHE B 1 369 ? 3.234 -21.625 -29.406 1 95.06 369 PHE B CA 1
ATOM 7919 C C . PHE B 1 369 ? 3.014 -22.391 -30.703 1 95.06 369 PHE B C 1
ATOM 7921 O O . PHE B 1 369 ? 3.062 -23.625 -30.703 1 95.06 369 PHE B O 1
ATOM 7928 N N . SER B 1 370 ? 2.797 -21.641 -31.781 1 94.69 370 SER B N 1
ATOM 7929 C CA . SER B 1 370 ? 2.484 -22.281 -33.062 1 94.69 370 SER B CA 1
ATOM 7930 C C . SER B 1 370 ? 1.422 -23.359 -32.906 1 94.69 370 SER B C 1
ATOM 7932 O O . SER B 1 370 ? 1.746 -24.531 -32.719 1 94.69 370 SER B O 1
ATOM 7934 N N . VAL B 1 371 ? 0.197 -22.984 -32.969 1 95.81 371 VAL B N 1
ATOM 7935 C CA . VAL B 1 371 ? -0.925 -23.891 -32.75 1 95.81 371 VAL B CA 1
ATOM 7936 C C . VAL B 1 371 ? -1.728 -24.031 -34.031 1 95.81 371 VAL B C 1
ATOM 7938 O O . VAL B 1 371 ? -2.582 -23.203 -34.344 1 95.81 371 VAL B O 1
ATOM 7941 N N . HIS B 1 372 ? -1.495 -25.156 -34.812 1 94.75 372 HIS B N 1
ATOM 7942 C CA . HIS B 1 372 ? -2.201 -25.344 -36.062 1 94.75 372 HIS B CA 1
ATOM 7943 C C . HIS B 1 372 ? -2.592 -26.812 -36.25 1 94.75 372 HIS B C 1
ATOM 7945 O O . HIS B 1 372 ? -3.348 -27.141 -37.188 1 94.75 372 HIS B O 1
ATOM 7951 N N . THR B 1 373 ? -2.145 -27.609 -35.375 1 91.75 373 THR B N 1
ATOM 7952 C CA . THR B 1 373 ? -2.416 -29.031 -35.5 1 91.75 373 THR B CA 1
ATOM 7953 C C . THR B 1 373 ? -3.725 -29.406 -34.812 1 91.75 373 THR B C 1
ATOM 7955 O O . THR B 1 373 ? -3.885 -29.172 -33.625 1 91.75 373 THR B O 1
ATOM 7958 N N . ARG B 1 374 ? -4.625 -29.984 -35.469 1 87.38 374 ARG B N 1
ATOM 7959 C CA . ARG B 1 374 ? -5.895 -30.406 -34.906 1 87.38 374 ARG B CA 1
ATOM 7960 C C . ARG B 1 374 ? -5.723 -31.672 -34.062 1 87.38 374 ARG B C 1
ATOM 7962 O O . ARG B 1 374 ? -5.027 -32.594 -34.469 1 87.38 374 ARG B O 1
ATOM 7969 N N . THR B 1 375 ? -6.344 -31.641 -32.844 1 80.88 375 THR B N 1
ATOM 7970 C CA . THR B 1 375 ? -6.254 -32.781 -31.953 1 80.88 375 THR B CA 1
ATOM 7971 C C . THR B 1 375 ? -7.246 -33.875 -32.375 1 80.88 375 THR B C 1
ATOM 7973 O O . THR B 1 375 ? -8.398 -33.594 -32.688 1 80.88 375 THR B O 1
ATOM 7976 N N . ALA B 1 376 ? -6.809 -35.094 -32.375 1 71.56 376 ALA B N 1
ATOM 7977 C CA . ALA B 1 376 ? -7.688 -36.219 -32.625 1 71.56 376 ALA B CA 1
ATOM 7978 C C . ALA B 1 376 ? -8.203 -36.812 -31.328 1 71.56 376 ALA B C 1
ATOM 7980 O O . ALA B 1 376 ? -7.438 -37 -30.375 1 71.56 376 ALA B O 1
ATOM 7981 N N . TYR B 1 377 ? -9.523 -36.75 -31.047 1 67.56 377 TYR B N 1
ATOM 7982 C CA . TYR B 1 377 ? -10.086 -37.312 -29.828 1 67.56 377 TYR B CA 1
ATOM 7983 C C . TYR B 1 377 ? -10.688 -38.688 -30.094 1 67.56 377 TYR B C 1
ATOM 7985 O O . TYR B 1 377 ? -11.07 -39 -31.219 1 67.56 377 TYR B O 1
ATOM 7993 N N . ASP B 1 378 ? -10.617 -39.531 -29.031 1 61.75 378 ASP B N 1
ATOM 7994 C CA . ASP B 1 378 ? -11.328 -40.812 -29.078 1 61.75 378 ASP B CA 1
ATOM 7995 C C . ASP B 1 378 ? -12.836 -40.594 -29.031 1 61.75 378 ASP B C 1
ATOM 7997 O O . ASP B 1 378 ? -13.32 -39.75 -28.281 1 61.75 378 ASP B O 1
ATOM 8001 N N . ASN B 1 379 ? -13.594 -40.312 -30.078 1 53.09 379 ASN B N 1
ATOM 8002 C CA . ASN B 1 379 ? -15.031 -40.062 -30.141 1 53.09 379 ASN B CA 1
ATOM 8003 C C . ASN B 1 379 ? -15.766 -40.719 -28.969 1 53.09 379 ASN B C 1
ATOM 8005 O O . ASN B 1 379 ? -16.844 -40.281 -28.578 1 53.09 379 ASN B O 1
ATOM 8009 N N . SER B 1 380 ? -15.367 -41.812 -28.531 1 47.59 380 SER B N 1
ATOM 8010 C CA . SER B 1 380 ? -16.281 -42.719 -27.844 1 47.59 380 SER B CA 1
ATOM 8011 C C . SER B 1 380 ? -16.422 -42.344 -26.375 1 47.59 380 SER B C 1
ATOM 8013 O O . SER B 1 380 ? -17.266 -42.906 -25.672 1 47.59 380 SER B O 1
ATOM 8015 N N . THR B 1 381 ? -15.492 -41.812 -25.719 1 47.12 381 THR B N 1
ATOM 8016 C CA . THR B 1 381 ? -15.547 -41.938 -24.266 1 47.12 381 THR B CA 1
ATOM 8017 C C . THR B 1 381 ? -16.484 -40.906 -23.672 1 47.12 381 THR B C 1
ATOM 8019 O O . THR B 1 381 ? -16.828 -40.969 -22.484 1 47.12 381 THR B O 1
ATOM 8022 N N . GLY B 1 382 ? -17.234 -40.156 -24.516 1 49.06 382 GLY B N 1
ATOM 8023 C CA . GLY B 1 382 ? -18.156 -39.156 -24 1 49.06 382 GLY B CA 1
ATOM 8024 C C . GLY B 1 382 ? -17.469 -38 -23.281 1 49.06 382 GLY B C 1
ATOM 8025 O O . GLY B 1 382 ? -18.125 -37.062 -22.828 1 49.06 382 GLY B O 1
ATOM 8026 N N . LEU B 1 383 ? -16.172 -38.125 -22.984 1 51.59 383 LEU B N 1
ATOM 8027 C CA . LEU B 1 383 ? -15.484 -37.094 -22.219 1 51.59 383 LEU B CA 1
ATOM 8028 C C . LEU B 1 383 ? -15.359 -35.812 -23.016 1 51.59 383 LEU B C 1
ATOM 8030 O O . LEU B 1 383 ? -15.344 -34.719 -22.453 1 51.59 383 LEU B O 1
ATOM 8034 N N . ILE B 1 384 ? -15.188 -35.969 -24.312 1 53.28 384 ILE B N 1
ATOM 8035 C CA . ILE B 1 384 ? -15.109 -34.812 -25.172 1 53.28 384 ILE B CA 1
ATOM 8036 C C . ILE B 1 384 ? -16.172 -34.906 -26.266 1 53.28 384 ILE B C 1
ATOM 8038 O O . ILE B 1 384 ? -16.375 -35.969 -26.859 1 53.28 384 ILE B O 1
ATOM 8042 N N . SER B 1 385 ? -17 -33.938 -26.422 1 57.97 385 SER B N 1
ATOM 8043 C CA . SER B 1 385 ? -18.016 -33.906 -27.484 1 57.97 385 SER B CA 1
ATOM 8044 C C . SER B 1 385 ? -17.391 -34.156 -28.844 1 57.97 385 SER B C 1
ATOM 8046 O O . SER B 1 385 ? -16.328 -33.625 -29.156 1 57.97 385 SER B O 1
ATOM 8048 N N . PRO B 1 386 ? -17.844 -35.094 -29.594 1 57.34 386 PRO B N 1
ATOM 8049 C CA . PRO B 1 386 ? -17.328 -35.406 -30.938 1 57.34 386 PRO B CA 1
ATOM 8050 C C . PRO B 1 386 ? -17.188 -34.156 -31.797 1 57.34 386 PRO B C 1
ATOM 8052 O O . PRO B 1 386 ? -16.359 -34.125 -32.719 1 57.34 386 PRO B O 1
ATOM 8055 N N . ASP B 1 387 ? -18 -33.188 -31.516 1 61.66 387 ASP B N 1
ATOM 8056 C CA . ASP B 1 387 ? -18.016 -31.984 -32.344 1 61.66 387 ASP B CA 1
ATOM 8057 C C . ASP B 1 387 ? -17.016 -30.953 -31.844 1 61.66 387 ASP B C 1
ATOM 8059 O O . ASP B 1 387 ? -16.844 -29.891 -32.438 1 61.66 387 ASP B O 1
ATOM 8063 N N . MET B 1 388 ? -16.312 -31.484 -30.859 1 69.06 388 MET B N 1
ATOM 8064 C CA . MET B 1 388 ? -15.406 -30.5 -30.281 1 69.06 388 MET B CA 1
ATOM 8065 C C . MET B 1 388 ? -14.078 -30.453 -31.031 1 69.06 388 MET B C 1
ATOM 8067 O O . MET B 1 388 ? -13.438 -31.5 -31.219 1 69.06 388 MET B O 1
ATOM 8071 N N . VAL B 1 389 ? -13.789 -29.391 -31.688 1 79 389 VAL B N 1
ATOM 8072 C CA . VAL B 1 389 ? -12.516 -29.188 -32.375 1 79 389 VAL B CA 1
ATOM 8073 C C . VAL B 1 389 ? -11.531 -28.484 -31.438 1 79 389 VAL B C 1
ATOM 8075 O O . VAL B 1 389 ? -11.859 -27.469 -30.828 1 79 389 VAL B O 1
ATOM 8078 N N . ARG B 1 390 ? -10.414 -29.219 -31.234 1 85.12 390 ARG B N 1
ATOM 8079 C CA . ARG B 1 390 ? -9.32 -28.641 -30.453 1 85.12 390 ARG B CA 1
ATOM 8080 C C . ARG B 1 390 ? -8.008 -28.719 -31.219 1 85.12 390 ARG B C 1
ATOM 8082 O O . ARG B 1 390 ? -7.891 -29.453 -32.219 1 85.12 390 ARG B O 1
ATOM 8089 N N . TYR B 1 391 ? -7.141 -27.875 -30.797 1 90.25 391 TYR B N 1
ATOM 8090 C CA . TYR B 1 391 ? -5.828 -27.797 -31.438 1 90.25 391 TYR B CA 1
ATOM 8091 C C . TYR B 1 391 ? -4.715 -28.031 -30.422 1 90.25 391 TYR B C 1
ATOM 8093 O O . TYR B 1 391 ? -4.945 -27.984 -29.219 1 90.25 391 TYR B O 1
ATOM 8101 N N . GLU B 1 392 ? -3.527 -28.375 -30.922 1 90.62 392 GLU B N 1
ATOM 8102 C CA . GLU B 1 392 ? -2.316 -28.531 -30.125 1 90.62 392 GLU B CA 1
ATOM 8103 C C . GLU B 1 392 ? -1.131 -27.812 -30.766 1 90.62 392 GLU B C 1
ATOM 8105 O O . GLU B 1 392 ? -1.215 -27.375 -31.922 1 90.62 392 GLU B O 1
ATOM 8110 N N . THR B 1 393 ? -0.105 -27.688 -30.094 1 92.81 393 THR B N 1
ATOM 8111 C CA . THR B 1 393 ? 1.081 -27.016 -30.625 1 92.81 393 THR B CA 1
ATOM 8112 C C . THR B 1 393 ? 1.734 -27.859 -31.703 1 92.81 393 THR B C 1
ATOM 8114 O O . THR B 1 393 ? 1.689 -29.094 -31.656 1 92.81 393 THR B O 1
ATOM 8117 N N . ASP B 1 394 ? 2.395 -27.203 -32.625 1 93 394 ASP B N 1
ATOM 8118 C CA . ASP B 1 394 ? 3.014 -27.875 -33.781 1 93 394 ASP B CA 1
ATOM 8119 C C . ASP B 1 394 ? 4.324 -28.547 -33.375 1 93 394 ASP B C 1
ATOM 8121 O O . ASP B 1 394 ? 4.691 -29.594 -33.906 1 93 394 ASP B O 1
ATOM 8125 N N . ARG B 1 395 ? 4.965 -27.938 -32.438 1 91.94 395 ARG B N 1
ATOM 8126 C CA . ARG B 1 395 ? 6.262 -28.453 -32 1 91.94 395 ARG B CA 1
ATOM 8127 C C . ARG B 1 395 ? 6.141 -29.172 -30.672 1 91.94 395 ARG B C 1
ATOM 8129 O O . ARG B 1 395 ? 5.27 -28.859 -29.859 1 91.94 395 ARG B O 1
ATOM 8136 N N . PHE B 1 396 ? 7.086 -30.141 -30.547 1 91.31 396 PHE B N 1
ATOM 8137 C CA . PHE B 1 396 ? 7.113 -30.875 -29.281 1 91.31 396 PHE B CA 1
ATOM 8138 C C . PHE B 1 396 ? 7.598 -30 -28.141 1 91.31 396 PHE B C 1
ATOM 8140 O O . PHE B 1 396 ? 6.973 -29.938 -27.078 1 91.31 396 PHE B O 1
ATOM 8147 N N . LEU B 1 397 ? 8.727 -29.391 -28.359 1 94 397 LEU B N 1
ATOM 8148 C CA . LEU B 1 397 ? 9.305 -28.453 -27.391 1 94 397 LEU B CA 1
ATOM 8149 C C . LEU B 1 397 ? 9.422 -27.047 -28 1 94 397 LEU B C 1
ATOM 8151 O O . LEU B 1 397 ? 9.992 -26.891 -29.078 1 94 397 LEU B O 1
ATOM 8155 N N . ASN B 1 398 ? 8.789 -26.125 -27.375 1 95.44 398 ASN B N 1
ATOM 8156 C CA . ASN B 1 398 ? 8.867 -24.734 -27.797 1 95.44 398 ASN B CA 1
ATOM 8157 C C . ASN B 1 398 ? 9.93 -23.969 -27.031 1 95.44 398 ASN B C 1
ATOM 8159 O O . ASN B 1 398 ? 9.922 -23.969 -25.797 1 95.44 398 ASN B O 1
ATOM 8163 N N . ILE B 1 399 ? 10.836 -23.25 -27.688 1 96.62 399 ILE B N 1
ATOM 8164 C CA . ILE B 1 399 ? 11.992 -22.688 -27 1 96.62 399 ILE B CA 1
ATOM 8165 C C . ILE B 1 399 ? 12.109 -21.203 -27.328 1 96.62 399 ILE B C 1
ATOM 8167 O O . ILE B 1 399 ? 11.953 -20.797 -28.484 1 96.62 399 ILE B O 1
ATOM 8171 N N . ILE B 1 400 ? 12.281 -20.422 -26.344 1 96.94 400 ILE B N 1
ATOM 8172 C CA . ILE B 1 400 ? 12.75 -19.047 -26.484 1 96.94 400 ILE B CA 1
ATOM 8173 C C . ILE B 1 400 ? 14.195 -18.938 -25.984 1 96.94 400 ILE B C 1
ATOM 8175 O O . ILE B 1 400 ? 14.523 -19.453 -24.906 1 96.94 400 ILE B O 1
ATOM 8179 N N . ALA B 1 401 ? 15.031 -18.406 -26.75 1 95.44 401 ALA B N 1
ATOM 8180 C CA . ALA B 1 401 ? 16.406 -18.125 -26.344 1 95.44 401 ALA B CA 1
ATOM 8181 C C . ALA B 1 401 ? 16.656 -16.625 -26.234 1 95.44 401 ALA B C 1
ATOM 8183 O O . ALA B 1 401 ? 16.188 -15.859 -27.078 1 95.44 401 ALA B O 1
ATOM 8184 N N . CYS B 1 402 ? 17.328 -16.234 -25.234 1 94.88 402 CYS B N 1
ATOM 8185 C CA . CYS B 1 402 ? 17.594 -14.812 -25.016 1 94.88 402 CYS B CA 1
ATOM 8186 C C . CYS B 1 402 ? 19.078 -14.555 -24.797 1 94.88 402 CYS B C 1
ATOM 8188 O O . CYS B 1 402 ? 19.75 -15.336 -24.125 1 94.88 402 CYS B O 1
ATOM 8190 N N . ASP B 1 403 ? 19.531 -13.531 -25.391 1 91.88 403 ASP B N 1
ATOM 8191 C CA . ASP B 1 403 ? 20.828 -12.922 -25.094 1 91.88 403 ASP B CA 1
ATOM 8192 C C . ASP B 1 403 ? 20.688 -11.875 -23.984 1 91.88 403 ASP B C 1
ATOM 8194 O O . ASP B 1 403 ? 20.062 -10.828 -24.188 1 91.88 403 ASP B O 1
ATOM 8198 N N . GLU B 1 404 ? 21.266 -12.141 -22.844 1 93.12 404 GLU B N 1
ATOM 8199 C CA . GLU B 1 404 ? 21.141 -11.258 -21.688 1 93.12 404 GLU B CA 1
ATOM 8200 C C . GLU B 1 404 ? 22.438 -10.508 -21.422 1 93.12 404 GLU B C 1
ATOM 8202 O O . GLU B 1 404 ? 23.5 -11.117 -21.25 1 93.12 404 GLU B O 1
ATOM 8207 N N . ARG B 1 405 ? 22.281 -9.133 -21.344 1 91 405 ARG B N 1
ATOM 8208 C CA . ARG B 1 405 ? 23.453 -8.297 -21.172 1 91 405 ARG B CA 1
ATOM 8209 C C . ARG B 1 405 ? 23.203 -7.215 -20.125 1 91 405 ARG B C 1
ATOM 8211 O O . ARG B 1 405 ? 22.062 -6.82 -19.891 1 91 405 ARG B O 1
ATOM 8218 N N . VAL B 1 406 ? 24.344 -6.898 -19.484 1 92.38 406 VAL B N 1
ATOM 8219 C CA . VAL B 1 406 ? 24.281 -5.797 -18.531 1 92.38 406 VAL B CA 1
ATOM 8220 C C . VAL B 1 406 ? 25.547 -4.934 -18.656 1 92.38 406 VAL B C 1
ATOM 8222 O O . VAL B 1 406 ? 26.609 -5.43 -19.047 1 92.38 406 VAL B O 1
ATOM 8225 N N . ARG B 1 407 ? 25.422 -3.689 -18.422 1 92.06 407 ARG B N 1
ATOM 8226 C CA . ARG B 1 407 ? 26.578 -2.812 -18.312 1 92.06 407 ARG B CA 1
ATOM 8227 C C . ARG B 1 407 ? 26.328 -1.72 -17.266 1 92.06 407 ARG B C 1
ATOM 8229 O O . ARG B 1 407 ? 25.188 -1.387 -16.969 1 92.06 407 ARG B O 1
ATOM 8236 N N . LEU B 1 408 ? 27.375 -1.266 -16.656 1 92.62 408 LEU B N 1
ATOM 8237 C CA . LEU B 1 408 ? 27.344 -0.165 -15.703 1 92.62 408 LEU B CA 1
ATOM 8238 C C . LEU B 1 408 ? 27.922 1.104 -16.312 1 92.62 408 LEU B C 1
ATOM 8240 O O . LEU B 1 408 ? 28.891 1.044 -17.078 1 92.62 408 LEU B O 1
ATOM 8244 N N . CYS B 1 409 ? 27.266 2.189 -16.062 1 94.31 409 CYS B N 1
ATOM 8245 C CA . CYS B 1 409 ? 27.688 3.475 -16.594 1 94.31 409 CYS B CA 1
ATOM 8246 C C . CYS B 1 409 ? 27.844 4.512 -15.492 1 94.31 409 CYS B C 1
ATOM 8248 O O . CYS B 1 409 ? 27.266 4.355 -14.414 1 94.31 409 CYS B O 1
ATOM 8250 N N . SER B 1 410 ? 28.672 5.48 -15.711 1 94.94 410 SER B N 1
ATOM 8251 C CA . SER B 1 410 ? 28.891 6.555 -14.75 1 94.94 410 SER B CA 1
ATOM 8252 C C . SER B 1 410 ? 28.922 7.918 -15.438 1 94.94 410 SER B C 1
ATOM 8254 O O . SER B 1 410 ? 29.562 8.078 -16.484 1 94.94 410 SER B O 1
ATOM 8256 N N . ASP B 1 411 ? 28.297 8.898 -14.859 1 94.62 411 ASP B N 1
ATOM 8257 C CA . ASP B 1 411 ? 28.328 10.273 -15.352 1 94.62 411 ASP B CA 1
ATOM 8258 C C . ASP B 1 411 ? 29.609 10.977 -14.938 1 94.62 411 ASP B C 1
ATOM 8260 O O . ASP B 1 411 ? 29.969 12.008 -15.508 1 94.62 411 ASP B O 1
ATOM 8264 N N . LEU B 1 412 ? 30.203 10.414 -13.945 1 92.38 412 LEU B N 1
ATOM 8265 C CA . LEU B 1 412 ? 31.438 11.016 -13.461 1 92.38 412 LEU B CA 1
ATOM 8266 C C . LEU B 1 412 ? 32.531 10.898 -14.508 1 92.38 412 LEU B C 1
ATOM 8268 O O . LEU B 1 412 ? 33.281 11.852 -14.734 1 92.38 412 LEU B O 1
ATOM 8272 N N . SER B 1 413 ? 32.625 9.766 -15.078 1 92.25 413 SER B N 1
ATOM 8273 C CA . SER B 1 413 ? 33.656 9.508 -16.078 1 92.25 413 SER B CA 1
ATOM 8274 C C . SER B 1 413 ? 33.062 9.539 -17.484 1 92.25 413 SER B C 1
ATOM 8276 O O . SER B 1 413 ? 33.812 9.461 -18.484 1 92.25 413 SER B O 1
ATOM 8278 N N . ASP B 1 414 ? 31.781 9.641 -17.625 1 92.5 414 ASP B N 1
ATOM 8279 C CA . ASP B 1 414 ? 31.078 9.578 -18.906 1 92.5 414 ASP B CA 1
ATOM 8280 C C . ASP B 1 414 ? 31.438 8.312 -19.672 1 92.5 414 ASP B C 1
ATOM 8282 O O . ASP B 1 414 ? 31.75 8.375 -20.859 1 92.5 414 ASP B O 1
ATOM 8286 N N . THR B 1 415 ? 31.594 7.242 -18.969 1 92.31 415 THR B N 1
ATOM 8287 C CA . THR B 1 415 ? 31.938 5.961 -19.578 1 92.31 415 THR B CA 1
ATOM 8288 C C . THR B 1 415 ? 31 4.863 -19.078 1 92.31 415 THR B C 1
ATOM 8290 O O . THR B 1 415 ? 30.344 5.012 -18.047 1 92.31 415 THR B O 1
ATOM 8293 N N . CYS B 1 416 ? 30.906 3.873 -19.906 1 92.25 416 CYS B N 1
ATOM 8294 C CA . CYS B 1 416 ? 30.219 2.639 -19.547 1 92.25 416 CYS B CA 1
ATOM 8295 C C . CYS B 1 416 ? 31.172 1.447 -19.625 1 92.25 416 CYS B C 1
ATOM 8297 O O . CYS B 1 416 ? 32.125 1.459 -20.406 1 92.25 416 CYS B O 1
ATOM 8299 N N . THR B 1 417 ? 30.891 0.534 -18.766 1 89.25 417 THR B N 1
ATOM 8300 C CA . THR B 1 417 ? 31.609 -0.723 -18.953 1 89.25 417 THR B CA 1
ATOM 8301 C C . THR B 1 417 ? 31.188 -1.399 -20.25 1 89.25 417 THR B C 1
ATOM 8303 O O . THR B 1 417 ? 30.141 -1.059 -20.828 1 89.25 417 THR B O 1
ATOM 8306 N N . SER B 1 418 ? 32.062 -2.299 -20.781 1 86.75 418 SER B N 1
ATOM 8307 C CA . SER B 1 418 ? 31.609 -3.127 -21.891 1 86.75 418 SER B CA 1
ATOM 8308 C C . SER B 1 418 ? 30.406 -3.979 -21.5 1 86.75 418 SER B C 1
ATOM 8310 O O . SER B 1 418 ? 30.203 -4.258 -20.312 1 86.75 418 SER B O 1
ATOM 8312 N N . TRP B 1 419 ? 29.672 -4.352 -22.469 1 88.94 419 TRP B N 1
ATOM 8313 C CA . TRP B 1 419 ? 28.594 -5.285 -22.203 1 88.94 419 TRP B CA 1
ATOM 8314 C C . TRP B 1 419 ? 29.125 -6.605 -21.672 1 88.94 419 TRP B C 1
ATOM 8316 O O . TRP B 1 419 ? 30.141 -7.121 -22.156 1 88.94 419 TRP B O 1
ATOM 8326 N N . GLY B 1 420 ? 28.516 -7.031 -20.547 1 85.44 420 GLY B N 1
ATOM 8327 C CA . GLY B 1 420 ? 28.875 -8.312 -19.953 1 85.44 420 GLY B CA 1
ATOM 8328 C C . GLY B 1 420 ? 27.656 -9.125 -19.547 1 85.44 420 GLY B C 1
ATOM 8329 O O . GLY B 1 420 ? 26.516 -8.672 -19.672 1 85.44 420 GLY B O 1
ATOM 8330 N N . GLY B 1 421 ? 27.953 -10.422 -19.141 1 85.81 421 GLY B N 1
ATOM 8331 C CA . GLY B 1 421 ? 26.891 -11.25 -18.594 1 85.81 421 GLY B CA 1
ATOM 8332 C C . GLY B 1 421 ? 26.438 -10.781 -17.219 1 85.81 421 GLY B C 1
ATOM 8333 O O . GLY B 1 421 ? 27.016 -9.859 -16.641 1 85.81 421 GLY B O 1
ATOM 8334 N N . LEU B 1 422 ? 25.453 -11.336 -16.688 1 86.94 422 LEU B N 1
ATOM 8335 C CA . LEU B 1 422 ? 24.828 -10.914 -15.438 1 86.94 422 LEU B CA 1
ATOM 8336 C C . LEU B 1 422 ? 25.703 -11.305 -14.242 1 86.94 422 LEU B C 1
ATOM 8338 O O . LEU B 1 422 ? 25.578 -10.711 -13.172 1 86.94 422 LEU B O 1
ATOM 8342 N N . TYR B 1 423 ? 26.625 -12.273 -14.469 1 76.5 423 TYR B N 1
ATOM 8343 C CA . TYR B 1 423 ? 27.469 -12.734 -13.367 1 76.5 423 TYR B CA 1
ATOM 8344 C C . TYR B 1 423 ? 28.844 -12.078 -13.43 1 76.5 423 TYR B C 1
ATOM 8346 O O . TYR B 1 423 ? 29.594 -12.109 -12.453 1 76.5 423 TYR B O 1
ATOM 8354 N N . ASP B 1 424 ? 29.172 -11.516 -14.547 1 65.06 424 ASP B N 1
ATOM 8355 C CA . ASP B 1 424 ? 30.516 -11.031 -14.82 1 65.06 424 ASP B CA 1
ATOM 8356 C C . ASP B 1 424 ? 30.812 -9.734 -14.055 1 65.06 424 ASP B C 1
ATOM 8358 O O . ASP B 1 424 ? 31.953 -9.445 -13.734 1 65.06 424 ASP B O 1
ATOM 8362 N N . VAL B 1 425 ? 29.797 -8.992 -13.875 1 59.66 425 VAL B N 1
ATOM 8363 C CA . VAL B 1 425 ? 30.016 -7.672 -13.281 1 59.66 425 VAL B CA 1
ATOM 8364 C C . VAL B 1 425 ? 30.734 -7.82 -11.945 1 59.66 425 VAL B C 1
ATOM 8366 O O . VAL B 1 425 ? 31.406 -6.887 -11.477 1 59.66 425 VAL B O 1
ATOM 8369 N N . LEU B 1 426 ? 30.844 -9.023 -11.484 1 58.06 426 LEU B N 1
ATOM 8370 C CA . LEU B 1 426 ? 31.438 -9.305 -10.188 1 58.06 426 LEU B CA 1
ATOM 8371 C C . LEU B 1 426 ? 32.906 -9.664 -10.32 1 58.06 426 LEU B C 1
ATOM 8373 O O . LEU B 1 426 ? 33.656 -9.602 -9.344 1 58.06 426 LEU B O 1
ATOM 8377 N N . ASP B 1 427 ? 33.344 -9.93 -11.461 1 60.44 427 ASP B N 1
ATOM 8378 C CA . ASP B 1 427 ? 34.656 -10.562 -11.602 1 60.44 427 ASP B CA 1
ATOM 8379 C C . ASP B 1 427 ? 35.781 -9.555 -11.375 1 60.44 427 ASP B C 1
ATOM 8381 O O . ASP B 1 427 ? 36.844 -9.906 -10.828 1 60.44 427 ASP B O 1
ATOM 8385 N N . SER B 1 428 ? 35.625 -8.383 -11.867 1 65.25 428 SER B N 1
ATOM 8386 C CA . SER B 1 428 ? 36.688 -7.426 -11.641 1 65.25 428 SER B CA 1
ATOM 8387 C C . SER B 1 428 ? 36.156 -6.117 -11.07 1 65.25 428 SER B C 1
ATOM 8389 O O . SER B 1 428 ? 36.188 -5.086 -11.75 1 65.25 428 SER B O 1
ATOM 8391 N N . PRO B 1 429 ? 35.875 -6.266 -9.773 1 70.62 429 PRO B N 1
ATOM 8392 C CA . PRO B 1 429 ? 35.156 -5.117 -9.219 1 70.62 429 PRO B CA 1
ATOM 8393 C C . PRO B 1 429 ? 36.031 -3.869 -9.117 1 70.62 429 PRO B C 1
ATOM 8395 O O . PRO B 1 429 ? 35.562 -2.762 -9.406 1 70.62 429 PRO B O 1
ATOM 8398 N N . VAL B 1 430 ? 37.312 -4.094 -8.852 1 74.81 430 VAL B N 1
ATOM 8399 C CA . VAL B 1 430 ? 38.156 -2.934 -8.602 1 74.81 430 VAL B CA 1
ATOM 8400 C C . VAL B 1 430 ? 38.406 -2.189 -9.914 1 74.81 430 VAL B C 1
ATOM 8402 O O . VAL B 1 430 ? 38.281 -0.963 -9.969 1 74.81 430 VAL B O 1
ATOM 8405 N N . SER B 1 431 ? 38.75 -2.932 -10.945 1 79.06 431 SER B N 1
ATOM 8406 C CA . SER B 1 431 ? 39.031 -2.287 -12.227 1 79.06 431 SER B CA 1
ATOM 8407 C C . SER B 1 431 ? 37.781 -1.636 -12.805 1 79.06 431 SER B C 1
ATOM 8409 O O . SER B 1 431 ? 37.844 -0.552 -13.391 1 79.06 431 SER B O 1
ATOM 8411 N N . THR B 1 432 ? 36.719 -2.305 -12.688 1 82.69 432 THR B N 1
ATOM 8412 C CA . THR B 1 432 ? 35.438 -1.76 -13.156 1 82.69 432 THR B CA 1
ATOM 8413 C C . THR B 1 432 ? 35.125 -0.456 -12.43 1 82.69 432 THR B C 1
ATOM 8415 O O . THR B 1 432 ? 34.781 0.541 -13.07 1 82.69 432 THR B O 1
ATOM 8418 N N . VAL B 1 433 ? 35.344 -0.48 -11.164 1 85.06 433 VAL B N 1
ATOM 8419 C CA . VAL B 1 433 ? 35.031 0.676 -10.336 1 85.06 433 VAL B CA 1
ATOM 8420 C C . VAL B 1 433 ? 35.969 1.828 -10.656 1 85.06 433 VAL B C 1
ATOM 8422 O O . VAL B 1 433 ? 35.562 2.99 -10.688 1 85.06 433 VAL B O 1
ATOM 8425 N N . ALA B 1 434 ? 37.188 1.464 -10.867 1 86.56 434 ALA B N 1
ATOM 8426 C CA . ALA B 1 434 ? 38.156 2.494 -11.211 1 86.56 434 ALA B CA 1
ATOM 8427 C C . ALA B 1 434 ? 37.812 3.18 -12.523 1 86.56 434 ALA B C 1
ATOM 8429 O O . ALA B 1 434 ? 37.938 4.398 -12.656 1 86.56 434 ALA B O 1
ATOM 8430 N N . SER B 1 435 ? 37.406 2.447 -13.422 1 87.19 435 SER B N 1
ATOM 8431 C CA . SER B 1 435 ? 37 2.996 -14.711 1 87.19 435 SER B CA 1
ATOM 8432 C C . SER B 1 435 ? 35.781 3.885 -14.578 1 87.19 435 SER B C 1
ATOM 8434 O O . SER B 1 435 ? 35.688 4.938 -15.211 1 87.19 435 SER B O 1
ATOM 8436 N N . LEU B 1 436 ? 34.875 3.496 -13.82 1 91 436 LEU B N 1
ATOM 8437 C CA . LEU B 1 436 ? 33.625 4.246 -13.625 1 91 436 LEU B CA 1
ATOM 8438 C C . LEU B 1 436 ? 33.906 5.523 -12.836 1 91 436 LEU B C 1
ATOM 8440 O O . LEU B 1 436 ? 33.25 6.543 -13.062 1 91 436 LEU B O 1
ATOM 8444 N N . ALA B 1 437 ? 34.781 5.402 -11.938 1 91.19 437 ALA B N 1
ATOM 8445 C CA . ALA B 1 437 ? 35.125 6.562 -11.117 1 91.19 437 ALA B CA 1
ATOM 8446 C C . ALA B 1 437 ? 35.906 7.59 -11.938 1 91.19 437 ALA B C 1
ATOM 8448 O O . ALA B 1 437 ? 35.75 8.797 -11.742 1 91.19 437 ALA B O 1
ATOM 8449 N N . GLY B 1 438 ? 36.688 7.141 -12.82 1 88.31 438 GLY B N 1
ATOM 8450 C CA . GLY B 1 438 ? 37.5 8.031 -13.617 1 88.31 438 GLY B CA 1
ATOM 8451 C C . GLY B 1 438 ? 38.5 8.836 -12.781 1 88.31 438 GLY B C 1
ATOM 8452 O O . GLY B 1 438 ? 39.094 8.312 -11.844 1 88.31 438 GLY B O 1
ATOM 8453 N N . SER B 1 439 ? 38.625 10.125 -13.133 1 87.19 439 SER B N 1
ATOM 8454 C CA . SER B 1 439 ? 39.562 11.016 -12.422 1 87.19 439 SER B CA 1
ATOM 8455 C C . SER B 1 439 ? 38.844 11.734 -11.281 1 87.19 439 SER B C 1
ATOM 8457 O O . SER B 1 439 ? 39.469 12.391 -10.453 1 87.19 439 SER B O 1
ATOM 8459 N N . ALA B 1 440 ? 37.594 11.531 -11.258 1 87.25 440 ALA B N 1
ATOM 8460 C CA . ALA B 1 440 ? 36.812 12.273 -10.281 1 87.25 440 ALA B CA 1
ATOM 8461 C C . ALA B 1 440 ? 37.062 11.773 -8.867 1 87.25 440 ALA B C 1
ATOM 8463 O O . ALA B 1 440 ? 36.969 12.539 -7.906 1 87.25 440 ALA B O 1
ATOM 8464 N N . ILE B 1 441 ? 37.344 10.453 -8.789 1 90.44 441 ILE B N 1
ATOM 8465 C CA . ILE B 1 441 ? 37.562 9.852 -7.484 1 90.44 441 ILE B CA 1
ATOM 8466 C C . ILE B 1 441 ? 38.906 9.117 -7.477 1 90.44 441 ILE B C 1
ATOM 8468 O O . ILE B 1 441 ? 39.125 8.203 -8.273 1 90.44 441 ILE B O 1
ATOM 8472 N N . ALA B 1 442 ? 39.688 9.492 -6.535 1 88.06 442 ALA B N 1
ATOM 8473 C CA . ALA B 1 442 ? 41 8.883 -6.465 1 88.06 442 ALA B CA 1
ATOM 8474 C C . ALA B 1 442 ? 40.938 7.496 -5.844 1 88.06 442 ALA B C 1
ATOM 8476 O O . ALA B 1 442 ? 40.188 7.273 -4.883 1 88.06 442 ALA B O 1
ATOM 8477 N N . ASN B 1 443 ? 41.75 6.621 -6.414 1 85.5 443 ASN B N 1
ATOM 8478 C CA . ASN B 1 443 ? 41.812 5.254 -5.902 1 85.5 443 ASN B CA 1
ATOM 8479 C C . ASN B 1 443 ? 42.312 5.215 -4.465 1 85.5 443 ASN B C 1
ATOM 8481 O O . ASN B 1 443 ? 43.188 6.004 -4.09 1 85.5 443 ASN B O 1
ATOM 8485 N N . GLY B 1 444 ? 41.75 4.418 -3.715 1 81.88 444 GLY B N 1
ATOM 8486 C CA . GLY B 1 444 ? 42.25 4.176 -2.371 1 81.88 444 GLY B CA 1
ATOM 8487 C C . GLY B 1 444 ? 41.656 5.125 -1.339 1 81.88 444 GLY B C 1
ATOM 8488 O O . GLY B 1 444 ? 41.938 4.996 -0.144 1 81.88 444 GLY B O 1
ATOM 8489 N N . THR B 1 445 ? 40.969 6.055 -1.78 1 89.25 445 THR B N 1
ATOM 8490 C CA . THR B 1 445 ? 40.344 6.98 -0.838 1 89.25 445 THR B CA 1
ATOM 8491 C C . THR B 1 445 ? 39.094 6.371 -0.245 1 89.25 445 THR B C 1
ATOM 8493 O O . THR B 1 445 ? 38.594 5.344 -0.724 1 89.25 445 THR B O 1
ATOM 8496 N N . ASP B 1 446 ? 38.656 6.992 0.842 1 87.56 446 ASP B N 1
ATOM 8497 C CA . ASP B 1 446 ? 37.406 6.555 1.463 1 87.56 446 ASP B CA 1
ATOM 8498 C C . ASP B 1 446 ? 36.219 6.707 0.5 1 87.56 446 ASP B C 1
ATOM 8500 O O . ASP B 1 446 ? 35.281 5.891 0.505 1 87.56 446 ASP B O 1
ATOM 8504 N N . GLU B 1 447 ? 36.375 7.668 -0.265 1 89.44 447 GLU B N 1
ATOM 8505 C CA . GLU B 1 447 ? 35.312 7.906 -1.256 1 89.44 447 GLU B CA 1
ATOM 8506 C C . GLU B 1 447 ? 35.281 6.805 -2.312 1 89.44 447 GLU B C 1
ATOM 8508 O O . GLU B 1 447 ? 34.219 6.383 -2.756 1 89.44 447 GLU B O 1
ATOM 8513 N N . PHE B 1 448 ? 36.469 6.395 -2.654 1 90.62 448 PHE B N 1
ATOM 8514 C CA . PHE B 1 448 ? 36.594 5.305 -3.617 1 90.62 448 PHE B CA 1
ATOM 8515 C C . PHE B 1 448 ? 36.031 4.016 -3.043 1 90.62 448 PHE B C 1
ATOM 8517 O O . PHE B 1 448 ? 35.312 3.283 -3.736 1 90.62 448 PHE B O 1
ATOM 8524 N N . LEU B 1 449 ? 36.25 3.773 -1.824 1 87.31 449 LEU B N 1
ATOM 8525 C CA . LEU B 1 449 ? 35.719 2.576 -1.174 1 87.31 449 LEU B CA 1
ATOM 8526 C C . LEU B 1 449 ? 34.219 2.613 -1.1 1 87.31 449 LEU B C 1
ATOM 8528 O O . LEU B 1 449 ? 33.531 1.588 -1.286 1 87.31 449 LEU B O 1
ATOM 8532 N N . ASP B 1 450 ? 33.688 3.727 -0.839 1 87.44 450 ASP B N 1
ATOM 8533 C CA . ASP B 1 450 ? 32.25 3.883 -0.792 1 87.44 450 ASP B CA 1
ATOM 8534 C C . ASP B 1 450 ? 31.625 3.658 -2.168 1 87.44 450 ASP B C 1
ATOM 8536 O O . ASP B 1 450 ? 30.562 3.041 -2.283 1 87.44 450 ASP B O 1
ATOM 8540 N N . PHE B 1 451 ? 32.312 4.191 -3.043 1 88.62 451 PHE B N 1
ATOM 8541 C CA . PHE B 1 451 ? 31.906 4.008 -4.43 1 88.62 451 PHE B CA 1
ATOM 8542 C C . PHE B 1 451 ? 31.922 2.533 -4.812 1 88.62 451 PHE B C 1
ATOM 8544 O O . PHE B 1 451 ? 31 2.047 -5.473 1 88.62 451 PHE B O 1
ATOM 8551 N N . MET B 1 452 ? 32.875 1.826 -4.367 1 88.19 452 MET B N 1
ATOM 8552 C CA . MET B 1 452 ? 33 0.392 -4.613 1 88.19 452 MET B CA 1
ATOM 8553 C C . MET B 1 452 ? 31.859 -0.377 -3.936 1 88.19 452 MET B C 1
ATOM 8555 O O . MET B 1 452 ? 31.328 -1.33 -4.504 1 88.19 452 MET B O 1
ATOM 8559 N N . LYS B 1 453 ? 31.531 0.02 -2.801 1 88.5 453 LYS B N 1
ATOM 8560 C CA . LYS B 1 453 ? 30.5 -0.669 -2.039 1 88.5 453 LYS B CA 1
ATOM 8561 C C . LYS B 1 453 ? 29.141 -0.552 -2.727 1 88.5 453 LYS B C 1
ATOM 8563 O O . LYS B 1 453 ? 28.391 -1.523 -2.787 1 88.5 453 LYS B O 1
ATOM 8568 N N . ILE B 1 454 ? 28.844 0.566 -3.25 1 88.56 454 ILE B N 1
ATOM 8569 C CA . ILE B 1 454 ? 27.562 0.771 -3.92 1 88.56 454 ILE B CA 1
ATOM 8570 C C . ILE B 1 454 ? 27.5 -0.082 -5.184 1 88.56 454 ILE B C 1
ATOM 8572 O O . ILE B 1 454 ? 26.453 -0.647 -5.508 1 88.56 454 ILE B O 1
ATOM 8576 N N . ASN B 1 455 ? 28.609 -0.125 -5.824 1 86.81 455 ASN B N 1
ATOM 8577 C CA . ASN B 1 455 ? 28.672 -0.962 -7.02 1 86.81 455 ASN B CA 1
ATOM 8578 C C . ASN B 1 455 ? 28.531 -2.441 -6.676 1 86.81 455 ASN B C 1
ATOM 8580 O O . ASN B 1 455 ? 27.891 -3.193 -7.41 1 86.81 455 ASN B O 1
ATOM 8584 N N . MET B 1 456 ? 29.141 -2.791 -5.621 1 86.31 456 MET B N 1
ATOM 8585 C CA . MET B 1 456 ? 29.078 -4.184 -5.188 1 86.31 456 MET B CA 1
ATOM 8586 C C . MET B 1 456 ? 27.656 -4.566 -4.805 1 86.31 456 MET B C 1
ATOM 8588 O O . MET B 1 456 ? 27.203 -5.68 -5.086 1 86.31 456 MET B O 1
ATOM 8592 N N . LEU B 1 457 ? 27 -3.676 -4.152 1 87.19 457 LEU B N 1
ATOM 8593 C CA . LEU B 1 457 ? 25.609 -3.91 -3.771 1 87.19 457 LEU B CA 1
ATOM 8594 C C . LEU B 1 457 ? 24.766 -4.27 -4.988 1 87.19 457 LEU B C 1
ATOM 8596 O O . LEU B 1 457 ? 23.969 -5.215 -4.945 1 87.19 457 LEU B O 1
ATOM 8600 N N . LEU B 1 458 ? 24.922 -3.584 -6.027 1 87.69 458 LEU B N 1
ATOM 8601 C CA . LEU B 1 458 ? 24.141 -3.818 -7.242 1 87.69 458 LEU B CA 1
ATOM 8602 C C . LEU B 1 458 ? 24.594 -5.109 -7.93 1 87.69 458 LEU B C 1
ATOM 8604 O O . LEU B 1 458 ? 23.75 -5.848 -8.461 1 87.69 458 LEU B O 1
ATOM 8608 N N . SER B 1 459 ? 25.859 -5.367 -7.895 1 85.25 459 SER B N 1
ATOM 8609 C CA . SER B 1 459 ? 26.391 -6.555 -8.547 1 85.25 459 SER B CA 1
ATOM 8610 C C . SER B 1 459 ? 25.844 -7.832 -7.922 1 85.25 459 SER B C 1
ATOM 8612 O O . SER B 1 459 ? 25.578 -8.812 -8.625 1 85.25 459 SER B O 1
ATOM 8614 N N . LEU B 1 460 ? 25.656 -7.816 -6.684 1 85 460 LEU B N 1
ATOM 8615 C CA . LEU B 1 460 ? 25.125 -8.969 -5.973 1 85 460 LEU B CA 1
ATOM 8616 C C . LEU B 1 460 ? 23.656 -9.203 -6.344 1 85 460 LEU B C 1
ATOM 8618 O O . LEU B 1 460 ? 23.156 -10.32 -6.254 1 85 460 LEU B O 1
ATOM 8622 N N . ASN B 1 461 ? 23.031 -8.234 -6.809 1 87.06 461 ASN B N 1
ATOM 8623 C CA . ASN B 1 461 ? 21.625 -8.297 -7.18 1 87.06 461 ASN B CA 1
ATOM 8624 C C . ASN B 1 461 ? 21.438 -8.758 -8.625 1 87.06 461 ASN B C 1
ATOM 8626 O O . ASN B 1 461 ? 20.484 -9.453 -8.945 1 87.06 461 ASN B O 1
ATOM 8630 N N . LEU B 1 462 ? 22.359 -8.414 -9.484 1 89.62 462 LEU B N 1
ATOM 8631 C CA . LEU B 1 462 ? 22.219 -8.578 -10.93 1 89.62 462 LEU B CA 1
ATOM 8632 C C . LEU B 1 462 ? 22.109 -10.047 -11.305 1 89.62 462 LEU B C 1
ATOM 8634 O O . LEU B 1 462 ? 21.422 -10.398 -12.266 1 89.62 462 LEU B O 1
ATOM 8638 N N . MET B 1 463 ? 22.672 -10.891 -10.547 1 82.62 463 MET B N 1
ATOM 8639 C CA . MET B 1 463 ? 22.656 -12.32 -10.859 1 82.62 463 MET B CA 1
ATOM 8640 C C . MET B 1 463 ? 21.234 -12.875 -10.812 1 82.62 463 MET B C 1
ATOM 8642 O O . MET B 1 463 ? 20.953 -13.906 -11.43 1 82.62 463 MET B O 1
ATOM 8646 N N . TYR B 1 464 ? 20.344 -12.188 -10.188 1 88.06 464 TYR B N 1
ATOM 8647 C CA . TYR B 1 464 ? 18.984 -12.688 -10.008 1 88.06 464 TYR B CA 1
ATOM 8648 C C . TYR B 1 464 ? 18.016 -11.992 -10.961 1 88.06 464 TYR B C 1
ATOM 8650 O O . TYR B 1 464 ? 16.797 -12.109 -10.812 1 88.06 464 TYR B O 1
ATOM 8658 N N . THR B 1 465 ? 18.5 -11.297 -11.953 1 93.56 465 THR B N 1
ATOM 8659 C CA . THR B 1 465 ? 17.625 -10.523 -12.828 1 93.56 465 THR B CA 1
ATOM 8660 C C . THR B 1 465 ? 17.5 -11.195 -14.195 1 93.56 465 THR B C 1
ATOM 8662 O O . THR B 1 465 ? 16.984 -10.602 -15.141 1 93.56 465 THR B O 1
ATOM 8665 N N . SER B 1 466 ? 17.969 -12.43 -14.289 1 93.62 466 SER B N 1
ATOM 8666 C CA . SER B 1 466 ? 17.812 -13.148 -15.555 1 93.62 466 SER B CA 1
ATOM 8667 C C . SER B 1 466 ? 16.359 -13.562 -15.781 1 93.62 466 SER B C 1
ATOM 8669 O O . SER B 1 466 ? 15.578 -13.641 -14.836 1 93.62 466 SER B O 1
ATOM 8671 N N . ILE B 1 467 ? 16.031 -13.828 -16.984 1 94.06 467 ILE B N 1
ATOM 8672 C CA . ILE B 1 467 ? 14.688 -14.273 -17.328 1 94.06 467 ILE B CA 1
ATOM 8673 C C . ILE B 1 467 ? 14.383 -15.594 -16.625 1 94.06 467 ILE B C 1
ATOM 8675 O O . ILE B 1 467 ? 13.312 -15.75 -16.031 1 94.06 467 ILE B O 1
ATOM 8679 N N . PRO B 1 468 ? 15.32 -16.531 -16.562 1 91.94 468 PRO B N 1
ATOM 8680 C CA . PRO B 1 468 ? 15.031 -17.766 -15.836 1 91.94 468 PRO B CA 1
ATOM 8681 C C . PRO B 1 468 ? 14.766 -17.547 -14.352 1 91.94 468 PRO B C 1
ATOM 8683 O O . PRO B 1 468 ? 13.977 -18.266 -13.742 1 91.94 468 PRO B O 1
ATOM 8686 N N . ASN B 1 469 ? 15.344 -16.547 -13.812 1 90.12 469 ASN B N 1
ATOM 8687 C CA . ASN B 1 469 ? 15.078 -16.25 -12.406 1 90.12 469 ASN B CA 1
ATOM 8688 C C . ASN B 1 469 ? 13.641 -15.781 -12.195 1 90.12 469 ASN B C 1
ATOM 8690 O O . ASN B 1 469 ? 13.086 -15.945 -11.109 1 90.12 469 ASN B O 1
ATOM 8694 N N . ALA B 1 470 ? 13.055 -15.219 -13.203 1 91.06 470 ALA B N 1
ATOM 8695 C CA . ALA B 1 470 ? 11.656 -14.805 -13.141 1 91.06 470 ALA B CA 1
ATOM 8696 C C . ALA B 1 470 ? 10.727 -16.016 -13.164 1 91.06 470 ALA B C 1
ATOM 8698 O O . ALA B 1 470 ? 9.578 -15.938 -12.711 1 91.06 470 ALA B O 1
ATOM 8699 N N . ILE B 1 471 ? 11.227 -17.078 -13.648 1 88.62 471 ILE B N 1
ATOM 8700 C CA . ILE B 1 471 ? 10.414 -18.281 -13.828 1 88.62 471 ILE B CA 1
ATOM 8701 C C . ILE B 1 471 ? 10.727 -19.297 -12.734 1 88.62 471 ILE B C 1
ATOM 8703 O O . ILE B 1 471 ? 9.867 -20.094 -12.367 1 88.62 471 ILE B O 1
ATOM 8707 N N . GLN B 1 472 ? 11.867 -19.188 -12.141 1 76.06 472 GLN B N 1
ATOM 8708 C CA . GLN B 1 472 ? 12.391 -20.172 -11.211 1 76.06 472 GLN B CA 1
ATOM 8709 C C . GLN B 1 472 ? 11.391 -20.469 -10.094 1 76.06 472 GLN B C 1
ATOM 8711 O O . GLN B 1 472 ? 10.812 -19.531 -9.516 1 76.06 472 GLN B O 1
ATOM 8716 N N . GLY B 1 473 ? 11.234 -21.766 -9.836 1 71.31 473 GLY B N 1
ATOM 8717 C CA . GLY B 1 473 ? 10.398 -22.219 -8.742 1 71.31 473 GLY B CA 1
ATOM 8718 C C . GLY B 1 473 ? 8.914 -22.203 -9.078 1 71.31 473 GLY B C 1
ATOM 8719 O O . GLY B 1 473 ? 8.078 -22.469 -8.219 1 71.31 473 GLY B O 1
ATOM 8720 N N . ARG B 1 474 ? 8.578 -21.75 -10.195 1 78.31 474 ARG B N 1
ATOM 8721 C CA . ARG B 1 474 ? 7.188 -21.688 -10.617 1 78.31 474 ARG B CA 1
ATOM 8722 C C . ARG B 1 474 ? 6.953 -22.531 -11.867 1 78.31 474 ARG B C 1
ATOM 8724 O O . ARG B 1 474 ? 6.461 -22.031 -12.883 1 78.31 474 ARG B O 1
ATOM 8731 N N . GLU B 1 475 ? 7.305 -23.812 -11.555 1 66.38 475 GLU B N 1
ATOM 8732 C CA . GLU B 1 475 ? 7.148 -24.75 -12.664 1 66.38 475 GLU B CA 1
ATOM 8733 C C . GLU B 1 475 ? 5.676 -24.922 -13.031 1 66.38 475 GLU B C 1
ATOM 8735 O O . GLU B 1 475 ? 4.793 -24.75 -12.188 1 66.38 475 GLU B O 1
ATOM 8740 N N . GLY B 1 476 ? 5.527 -25 -14.312 1 62.94 476 GLY B N 1
ATOM 8741 C CA . GLY B 1 476 ? 4.184 -25.016 -14.883 1 62.94 476 GLY B CA 1
ATOM 8742 C C . GLY B 1 476 ? 3.773 -23.703 -15.508 1 62.94 476 GLY B C 1
ATOM 8743 O O . GLY B 1 476 ? 4.57 -23.062 -16.188 1 62.94 476 GLY B O 1
ATOM 8744 N N . ALA B 1 477 ? 2.467 -23.328 -15.195 1 64.94 477 ALA B N 1
ATOM 8745 C CA . ALA B 1 477 ? 1.979 -22.141 -15.914 1 64.94 477 ALA B CA 1
ATOM 8746 C C . ALA B 1 477 ? 1.863 -20.938 -14.984 1 64.94 477 ALA B C 1
ATOM 8748 O O . ALA B 1 477 ? 1.451 -19.859 -15.406 1 64.94 477 ALA B O 1
ATOM 8749 N N . SER B 1 478 ? 2.52 -21.094 -13.758 1 75 478 SER B N 1
ATOM 8750 C CA . SER B 1 478 ? 2.248 -20.016 -12.82 1 75 478 SER B CA 1
ATOM 8751 C C . SER B 1 478 ? 3.158 -18.812 -13.078 1 75 478 SER B C 1
ATOM 8753 O O . SER B 1 478 ? 2.875 -17.703 -12.633 1 75 478 SER B O 1
ATOM 8755 N N . ALA B 1 479 ? 4.152 -19.031 -13.852 1 86.62 479 ALA B N 1
ATOM 8756 C CA . ALA B 1 479 ? 5.117 -17.969 -14.125 1 86.62 479 ALA B CA 1
ATOM 8757 C C . ALA B 1 479 ? 4.77 -17.234 -15.414 1 86.62 479 ALA B C 1
ATOM 8759 O O . ALA B 1 479 ? 5.582 -16.469 -15.938 1 86.62 479 ALA B O 1
ATOM 8760 N N . THR B 1 480 ? 3.531 -17.469 -15.891 1 89.44 480 THR B N 1
ATOM 8761 C CA . THR B 1 480 ? 3.219 -16.922 -17.203 1 89.44 480 THR B CA 1
ATOM 8762 C C . THR B 1 480 ? 1.919 -16.125 -17.172 1 89.44 480 THR B C 1
ATOM 8764 O O . THR B 1 480 ? 1.067 -16.359 -16.312 1 89.44 480 THR B O 1
ATOM 8767 N N . GLN B 1 481 ? 1.749 -15.273 -18.156 1 86.31 481 GLN B N 1
ATOM 8768 C CA . GLN B 1 481 ? 0.538 -14.469 -18.297 1 86.31 481 GLN B CA 1
ATOM 8769 C C . GLN B 1 481 ? -0.58 -15.258 -18.969 1 86.31 481 GLN B C 1
ATOM 8771 O O . GLN B 1 481 ? -1.757 -15.07 -18.656 1 86.31 481 GLN B O 1
ATOM 8776 N N . PHE B 1 482 ? -0.24 -16.125 -19.844 1 88.38 482 PHE B N 1
ATOM 8777 C CA . PHE B 1 482 ? -1.266 -16.859 -20.578 1 88.38 482 PHE B CA 1
ATOM 8778 C C . PHE B 1 482 ? -1.988 -17.844 -19.656 1 88.38 482 PHE B C 1
ATOM 8780 O O . PHE B 1 482 ? -3.08 -18.312 -19.984 1 88.38 482 PHE B O 1
ATOM 8787 N N . SER B 1 483 ? -1.377 -18.156 -18.531 1 81.44 483 SER B N 1
ATOM 8788 C CA . SER B 1 483 ? -2.008 -19.094 -17.609 1 81.44 483 SER B CA 1
ATOM 8789 C C . SER B 1 483 ? -3.309 -18.531 -17.047 1 81.44 483 SER B C 1
ATOM 8791 O O . SER B 1 483 ? -4.141 -19.281 -16.531 1 81.44 483 SER B O 1
ATOM 8793 N N . ARG B 1 484 ? -3.48 -17.297 -17.203 1 76.56 484 ARG B N 1
ATOM 8794 C CA . ARG B 1 484 ? -4.707 -16.656 -16.75 1 76.56 484 ARG B CA 1
ATOM 8795 C C . ARG B 1 484 ? -5.914 -17.156 -17.531 1 76.56 484 ARG B C 1
ATOM 8797 O O . ARG B 1 484 ? -7.055 -17.016 -17.094 1 76.56 484 ARG B O 1
ATOM 8804 N N . TYR B 1 485 ? -5.586 -17.719 -18.672 1 79.56 485 TYR B N 1
ATOM 8805 C CA . TYR B 1 485 ? -6.652 -18.203 -19.531 1 79.56 485 TYR B CA 1
ATOM 8806 C C . TYR B 1 485 ? -6.609 -19.719 -19.672 1 79.56 485 TYR B C 1
ATOM 8808 O O . TYR B 1 485 ? -7.102 -20.266 -20.656 1 79.56 485 TYR B O 1
ATOM 8816 N N . LEU B 1 486 ? -5.93 -20.25 -18.734 1 80.81 486 LEU B N 1
ATOM 8817 C CA . LEU B 1 486 ? -5.82 -21.703 -18.703 1 80.81 486 LEU B CA 1
ATOM 8818 C C . LEU B 1 486 ? -6.738 -22.297 -17.641 1 80.81 486 LEU B C 1
ATOM 8820 O O . LEU B 1 486 ? -6.746 -21.844 -16.5 1 80.81 486 LEU B O 1
ATOM 8824 N N . ASN B 1 487 ? -7.586 -23.172 -18.125 1 75.5 487 ASN B N 1
ATOM 8825 C CA . ASN B 1 487 ? -8.445 -23.875 -17.172 1 75.5 487 ASN B CA 1
ATOM 8826 C C . ASN B 1 487 ? -8.602 -25.359 -17.531 1 75.5 487 ASN B C 1
ATOM 8828 O O . ASN B 1 487 ? -8.977 -25.688 -18.656 1 75.5 487 ASN B O 1
ATOM 8832 N N . GLU B 1 488 ? -8.289 -26.172 -16.672 1 72.69 488 GLU B N 1
ATOM 8833 C CA . GLU B 1 488 ? -8.453 -27.625 -16.812 1 72.69 488 GLU B CA 1
ATOM 8834 C C . GLU B 1 488 ? -7.812 -28.125 -18.094 1 72.69 488 GLU B C 1
ATOM 8836 O O . GLU B 1 488 ? -8.445 -28.859 -18.859 1 72.69 488 GLU B O 1
ATOM 8841 N N . GLY B 1 489 ? -6.68 -27.625 -18.406 1 77.62 489 GLY B N 1
ATOM 8842 C CA . GLY B 1 489 ? -5.934 -28.094 -19.578 1 77.62 489 GLY B CA 1
ATOM 8843 C C . GLY B 1 489 ? -6.395 -27.453 -20.875 1 77.62 489 GLY B C 1
ATOM 8844 O O . GLY B 1 489 ? -5.934 -27.844 -21.953 1 77.62 489 GLY B O 1
ATOM 8845 N N . ASN B 1 490 ? -7.336 -26.609 -20.781 1 79.5 490 ASN B N 1
ATOM 8846 C CA . ASN B 1 490 ? -7.805 -25.891 -21.969 1 79.5 490 ASN B CA 1
ATOM 8847 C C . ASN B 1 490 ? -7.34 -24.438 -21.969 1 79.5 490 ASN B C 1
ATOM 8849 O O . ASN B 1 490 ? -7.598 -23.703 -21.016 1 79.5 490 ASN B O 1
ATOM 8853 N N . GLN B 1 491 ? -6.652 -24.141 -23.031 1 85.81 491 GLN B N 1
ATOM 8854 C CA . GLN B 1 491 ? -6.234 -22.75 -23.234 1 85.81 491 GLN B CA 1
ATOM 8855 C C . GLN B 1 491 ? -7.281 -21.969 -24.016 1 85.81 491 GLN B C 1
ATOM 8857 O O . GLN B 1 491 ? -7.453 -22.172 -25.219 1 85.81 491 GLN B O 1
ATOM 8862 N N . TYR B 1 492 ? -7.887 -21.016 -23.359 1 79.94 492 TYR B N 1
ATOM 8863 C CA . TYR B 1 492 ? -9.039 -20.328 -23.938 1 79.94 492 TYR B CA 1
ATOM 8864 C C . TYR B 1 492 ? -8.609 -19.172 -24.828 1 79.94 492 TYR B C 1
ATOM 8866 O O . TYR B 1 492 ? -9.289 -18.828 -25.797 1 79.94 492 TYR B O 1
ATOM 8874 N N . TYR B 1 493 ? -7.527 -18.594 -24.422 1 83.31 493 TYR B N 1
ATOM 8875 C CA . TYR B 1 493 ? -7.125 -17.406 -25.172 1 83.31 493 TYR B CA 1
ATOM 8876 C C . TYR B 1 493 ? -5.609 -17.25 -25.172 1 83.31 493 TYR B C 1
ATOM 8878 O O . TYR B 1 493 ? -4.949 -17.531 -24.172 1 83.31 493 TYR B O 1
ATOM 8886 N N . LEU B 1 494 ? -5.125 -16.953 -26.359 1 89.81 494 LEU B N 1
ATOM 8887 C CA . LEU B 1 494 ? -3.744 -16.516 -26.547 1 89.81 494 LEU B CA 1
ATOM 8888 C C . LEU B 1 494 ? -3.689 -15.203 -27.328 1 89.81 494 LEU B C 1
ATOM 8890 O O . LEU B 1 494 ? -4.391 -15.039 -28.328 1 89.81 494 LEU B O 1
ATOM 8894 N N . GLU B 1 495 ? -2.928 -14.281 -26.891 1 90.44 495 GLU B N 1
ATOM 8895 C CA . GLU B 1 495 ? -2.684 -13.078 -27.688 1 90.44 495 GLU B CA 1
ATOM 8896 C C . GLU B 1 495 ? -1.985 -13.422 -29 1 90.44 495 GLU B C 1
ATOM 8898 O O . GLU B 1 495 ? -1.322 -14.453 -29.109 1 90.44 495 GLU B O 1
ATOM 8903 N N . SER B 1 496 ? -2.162 -12.555 -29.969 1 92.81 496 SER B N 1
ATOM 8904 C CA . SER B 1 496 ? -1.559 -12.789 -31.281 1 92.81 496 SER B CA 1
ATOM 8905 C C . SER B 1 496 ? -0.043 -12.93 -31.172 1 92.81 496 SER B C 1
ATOM 8907 O O . SER B 1 496 ? 0.565 -13.734 -31.875 1 92.81 496 SER B O 1
ATOM 8909 N N . GLU B 1 497 ? 0.557 -12.117 -30.266 1 94.31 497 GLU B N 1
ATOM 8910 C CA . GLU B 1 497 ? 1.988 -12.203 -29.984 1 94.31 497 GLU B CA 1
ATOM 8911 C C . GLU B 1 497 ? 2.248 -12.453 -28.5 1 94.31 497 GLU B C 1
ATOM 8913 O O . GLU B 1 497 ? 3.004 -11.719 -27.875 1 94.31 497 GLU B O 1
ATOM 8918 N N . GLN B 1 498 ? 1.772 -13.625 -28.125 1 94.88 498 GLN B N 1
ATOM 8919 C CA . GLN B 1 498 ? 1.809 -13.984 -26.719 1 94.88 498 GLN B CA 1
ATOM 8920 C C . GLN B 1 498 ? 3.244 -14.062 -26.203 1 94.88 498 GLN B C 1
ATOM 8922 O O . GLN B 1 498 ? 3.523 -13.711 -25.047 1 94.88 498 GLN B O 1
ATOM 8927 N N . TRP B 1 499 ? 4.164 -14.516 -27.062 1 96.5 499 TRP B N 1
ATOM 8928 C CA . TRP B 1 499 ? 5.539 -14.695 -26.609 1 96.5 499 TRP B CA 1
ATOM 8929 C C . TRP B 1 499 ? 6.16 -13.359 -26.203 1 96.5 499 TRP B C 1
ATOM 8931 O O . TRP B 1 499 ? 6.949 -13.297 -25.266 1 96.5 499 TRP B O 1
ATOM 8941 N N . LYS B 1 500 ? 5.742 -12.266 -26.844 1 96.25 500 LYS B N 1
ATOM 8942 C CA . LYS B 1 500 ? 6.25 -10.945 -26.5 1 96.25 500 LYS B CA 1
ATOM 8943 C C . LYS B 1 500 ? 5.641 -10.445 -25.188 1 96.25 500 LYS B C 1
ATOM 8945 O O . LYS B 1 500 ? 6.297 -9.75 -24.422 1 96.25 500 LYS B O 1
ATOM 8950 N N . VAL B 1 501 ? 4.422 -10.812 -24.922 1 94.06 501 VAL B N 1
ATOM 8951 C CA . VAL B 1 501 ? 3.752 -10.461 -23.672 1 94.06 501 VAL B CA 1
ATOM 8952 C C . VAL B 1 501 ? 4.477 -11.117 -22.5 1 94.06 501 VAL B C 1
ATOM 8954 O O . VAL B 1 501 ? 4.707 -10.477 -21.469 1 94.06 501 VAL B O 1
ATOM 8957 N N . GLU B 1 502 ? 4.848 -12.367 -22.734 1 95.5 502 GLU B N 1
ATOM 8958 C CA . GLU B 1 502 ? 5.566 -13.086 -21.672 1 95.5 502 GLU B CA 1
ATOM 8959 C C . GLU B 1 502 ? 6.938 -12.461 -21.422 1 95.5 502 GLU B C 1
ATOM 8961 O O . GLU B 1 502 ? 7.348 -12.297 -20.281 1 95.5 502 GLU B O 1
ATOM 8966 N N . LEU B 1 503 ? 7.598 -12.133 -22.5 1 96.88 503 LEU B N 1
ATOM 8967 C CA . LEU B 1 503 ? 8.938 -11.57 -22.375 1 96.88 503 LEU B CA 1
ATOM 8968 C C . LEU B 1 503 ? 8.898 -10.227 -21.656 1 96.88 503 LEU B C 1
ATOM 8970 O O . LEU B 1 503 ? 9.742 -9.961 -20.797 1 96.88 503 LEU B O 1
ATOM 8974 N N . LYS B 1 504 ? 7.992 -9.414 -22.031 1 95.25 504 LYS B N 1
ATOM 8975 C CA . LYS B 1 504 ? 7.84 -8.133 -21.344 1 95.25 504 LYS B CA 1
ATOM 8976 C C . LYS B 1 504 ? 7.598 -8.336 -19.859 1 95.25 504 LYS B C 1
ATOM 8978 O O . LYS B 1 504 ? 8.18 -7.637 -19.031 1 95.25 504 LYS B O 1
ATOM 8983 N N . TYR B 1 505 ? 6.773 -9.273 -19.609 1 93.5 505 TYR B N 1
ATOM 8984 C CA . TYR B 1 505 ? 6.453 -9.586 -18.219 1 93.5 505 TYR B CA 1
ATOM 8985 C C . TYR B 1 505 ? 7.688 -10.055 -17.469 1 93.5 505 TYR B C 1
ATOM 8987 O O . TYR B 1 505 ? 7.992 -9.547 -16.391 1 93.5 505 TYR B O 1
ATOM 8995 N N . TRP B 1 506 ? 8.414 -10.969 -18.031 1 95.94 506 TRP B N 1
ATOM 8996 C CA . TRP B 1 506 ? 9.594 -11.5 -17.359 1 95.94 506 TRP B CA 1
ATOM 8997 C C . TRP B 1 506 ? 10.68 -10.43 -17.234 1 95.94 506 TRP B C 1
ATOM 8999 O O . TRP B 1 506 ? 11.43 -10.414 -16.25 1 95.94 506 TRP B O 1
ATOM 9009 N N . PHE B 1 507 ? 10.781 -9.57 -18.203 1 96.62 507 PHE B N 1
ATOM 9010 C CA . PHE B 1 507 ? 11.742 -8.477 -18.125 1 96.62 507 PHE B CA 1
ATOM 9011 C C . PHE B 1 507 ? 11.352 -7.492 -17.031 1 96.62 507 PHE B C 1
ATOM 9013 O O . PHE B 1 507 ? 12.211 -6.961 -16.328 1 96.62 507 PHE B O 1
ATOM 9020 N N . GLN B 1 508 ? 10.07 -7.266 -16.938 1 95.69 508 GLN B N 1
ATOM 9021 C CA . GLN B 1 508 ? 9.602 -6.438 -15.828 1 95.69 508 GLN B CA 1
ATOM 9022 C C . GLN B 1 508 ? 9.953 -7.062 -14.484 1 95.69 508 GLN B C 1
ATOM 9024 O O . GLN B 1 508 ? 10.297 -6.355 -13.539 1 95.69 508 GLN B O 1
ATOM 9029 N N . MET B 1 509 ? 9.852 -8.344 -14.438 1 95.19 509 MET B N 1
ATOM 9030 C CA . MET B 1 509 ? 10.25 -9.039 -13.219 1 95.19 509 MET B CA 1
ATOM 9031 C C . MET B 1 509 ? 11.727 -8.812 -12.914 1 95.19 509 MET B C 1
ATOM 9033 O O . MET B 1 509 ? 12.109 -8.625 -11.758 1 95.19 509 MET B O 1
ATOM 9037 N N . ALA B 1 510 ? 12.477 -8.836 -13.93 1 95.81 510 ALA B N 1
ATOM 9038 C CA . ALA B 1 510 ? 13.906 -8.594 -13.766 1 95.81 510 ALA B CA 1
ATOM 9039 C C . ALA B 1 510 ? 14.164 -7.195 -13.211 1 95.81 510 ALA B C 1
ATOM 9041 O O . ALA B 1 510 ? 14.953 -7.023 -12.281 1 95.81 510 ALA B O 1
ATOM 9042 N N . LEU B 1 511 ? 13.516 -6.254 -13.781 1 96.38 511 LEU B N 1
ATOM 9043 C CA . LEU B 1 511 ? 13.68 -4.875 -13.336 1 96.38 511 LEU B CA 1
ATOM 9044 C C . LEU B 1 511 ? 13.156 -4.699 -11.914 1 96.38 511 LEU B C 1
ATOM 9046 O O . LEU B 1 511 ? 13.781 -4.004 -11.102 1 96.38 511 LEU B O 1
ATOM 9050 N N . ALA B 1 512 ? 12.016 -5.32 -11.641 1 95.19 512 ALA B N 1
ATOM 9051 C CA . ALA B 1 512 ? 11.469 -5.254 -10.289 1 95.19 512 ALA B CA 1
ATOM 9052 C C . ALA B 1 512 ? 12.422 -5.887 -9.281 1 95.19 512 ALA B C 1
ATOM 9054 O O . ALA B 1 512 ? 12.539 -5.418 -8.148 1 95.19 512 ALA B O 1
ATOM 9055 N N . ARG B 1 513 ? 13.062 -6.941 -9.719 1 94.69 513 ARG B N 1
ATOM 9056 C CA . ARG B 1 513 ? 14.016 -7.613 -8.844 1 94.69 513 ARG B CA 1
ATOM 9057 C C . ARG B 1 513 ? 15.156 -6.68 -8.461 1 94.69 513 ARG B C 1
ATOM 9059 O O . ARG B 1 513 ? 15.648 -6.715 -7.328 1 94.69 513 ARG B O 1
ATOM 9066 N N . LEU B 1 514 ? 15.547 -5.805 -9.352 1 94.44 514 LEU B N 1
ATOM 9067 C CA . LEU B 1 514 ? 16.578 -4.82 -9.062 1 94.44 514 LEU B CA 1
ATOM 9068 C C . LEU B 1 514 ? 16.156 -3.91 -7.914 1 94.44 514 LEU B C 1
ATOM 9070 O O . LEU B 1 514 ? 16.984 -3.541 -7.074 1 94.44 514 LEU B O 1
ATOM 9074 N N . GLN B 1 515 ? 14.938 -3.584 -7.891 1 94.5 515 GLN B N 1
ATOM 9075 C CA . GLN B 1 515 ? 14.414 -2.684 -6.871 1 94.5 515 GLN B CA 1
ATOM 9076 C C . GLN B 1 515 ? 14.133 -3.43 -5.57 1 94.5 515 GLN B C 1
ATOM 9078 O O . GLN B 1 515 ? 14.539 -2.988 -4.492 1 94.5 515 GLN B O 1
ATOM 9083 N N . LEU B 1 516 ? 13.539 -4.578 -5.66 1 93.44 516 LEU B N 1
ATOM 9084 C CA . LEU B 1 516 ? 13.031 -5.305 -4.5 1 93.44 516 LEU B CA 1
ATOM 9085 C C . LEU B 1 516 ? 14.172 -5.895 -3.684 1 93.44 516 LEU B C 1
ATOM 9087 O O . LEU B 1 516 ? 14.102 -5.945 -2.453 1 93.44 516 LEU B O 1
ATOM 9091 N N . ASP B 1 517 ? 15.156 -6.301 -4.344 1 91.88 517 ASP B N 1
ATOM 9092 C CA . ASP B 1 517 ? 16.281 -6.895 -3.613 1 91.88 517 ASP B CA 1
ATOM 9093 C C . ASP B 1 517 ? 16.953 -5.859 -2.723 1 91.88 517 ASP B C 1
ATOM 9095 O O . ASP B 1 517 ? 17.422 -6.184 -1.631 1 91.88 517 ASP B O 1
ATOM 9099 N N . LEU B 1 518 ? 17.016 -4.703 -3.23 1 92.81 518 LEU B N 1
ATOM 9100 C CA . LEU B 1 518 ? 17.594 -3.635 -2.42 1 92.81 518 LEU B CA 1
ATOM 9101 C C . LEU B 1 518 ? 16.656 -3.281 -1.26 1 92.81 518 LEU B C 1
ATOM 9103 O O . LEU B 1 518 ? 17.109 -3.119 -0.125 1 92.81 518 LEU B O 1
ATOM 9107 N N . PHE B 1 519 ? 15.414 -3.191 -1.492 1 92.75 519 PHE B N 1
ATOM 9108 C CA . PHE B 1 519 ? 14.461 -2.939 -0.424 1 92.75 519 PHE B CA 1
ATOM 9109 C C . PHE B 1 519 ? 14.492 -4.059 0.612 1 92.75 519 PHE B C 1
ATOM 9111 O O . PHE B 1 519 ? 14.438 -3.797 1.815 1 92.75 519 PHE B O 1
ATOM 9118 N N . ASN B 1 520 ? 14.633 -5.254 0.124 1 90.94 520 ASN B N 1
ATOM 9119 C CA . ASN B 1 520 ? 14.633 -6.426 0.993 1 90.94 520 ASN B CA 1
ATOM 9120 C C . ASN B 1 520 ? 15.891 -6.492 1.852 1 90.94 520 ASN B C 1
ATOM 9122 O O . ASN B 1 520 ? 15.953 -7.254 2.818 1 90.94 520 ASN B O 1
ATOM 9126 N N . SER B 1 521 ? 16.828 -5.727 1.526 1 92.19 521 SER B N 1
ATOM 9127 C CA . SER B 1 521 ? 18.078 -5.734 2.299 1 92.19 521 SER B CA 1
ATOM 9128 C C . SER B 1 521 ? 17.906 -4.965 3.605 1 92.19 521 SER B C 1
ATOM 9130 O O . SER B 1 521 ? 18.781 -5.012 4.473 1 92.19 521 SER B O 1
ATOM 9132 N N . ILE B 1 522 ? 16.812 -4.285 3.746 1 92.12 522 ILE B N 1
ATOM 9133 C CA . ILE B 1 522 ? 16.578 -3.463 4.93 1 92.12 522 ILE B CA 1
ATOM 9134 C C . ILE B 1 522 ? 16.516 -4.352 6.172 1 92.12 522 ILE B C 1
ATOM 9136 O O . ILE B 1 522 ? 17.031 -3.98 7.234 1 92.12 522 ILE B O 1
ATOM 9140 N N . GLN B 1 523 ? 15.914 -5.461 6 1 89.31 523 GLN B N 1
ATOM 9141 C CA . GLN B 1 523 ? 15.789 -6.418 7.094 1 89.31 523 GLN B CA 1
ATOM 9142 C C . GLN B 1 523 ? 15.758 -7.852 6.57 1 89.31 523 GLN B C 1
ATOM 9144 O O . GLN B 1 523 ? 15.391 -8.086 5.418 1 89.31 523 GLN B O 1
ATOM 9149 N N . ALA B 1 524 ? 16.125 -8.711 7.453 1 88.69 524 ALA B N 1
ATOM 9150 C CA . ALA B 1 524 ? 16.062 -10.125 7.082 1 88.69 524 ALA B CA 1
ATOM 9151 C C . ALA B 1 524 ? 14.633 -10.555 6.789 1 88.69 524 ALA B C 1
ATOM 9153 O O . ALA B 1 524 ? 13.68 -10.031 7.371 1 88.69 524 ALA B O 1
ATOM 9154 N N . PRO B 1 525 ? 14.484 -11.508 5.797 1 83.06 525 PRO B N 1
ATOM 9155 C CA . PRO B 1 525 ? 13.133 -12.016 5.535 1 83.06 525 PRO B CA 1
ATOM 9156 C C . PRO B 1 525 ? 12.477 -12.609 6.777 1 83.06 525 PRO B C 1
ATOM 9158 O O . PRO B 1 525 ? 13.148 -13.266 7.582 1 83.06 525 PRO B O 1
ATOM 9161 N N . PRO B 1 526 ? 11.156 -12.359 6.82 1 75.56 526 PRO B N 1
ATOM 9162 C CA . PRO B 1 526 ? 10.461 -12.938 7.973 1 75.56 526 PRO B CA 1
ATOM 9163 C C . PRO B 1 526 ? 10.492 -14.461 7.98 1 75.56 526 PRO B C 1
ATOM 9165 O O . PRO B 1 526 ? 10.375 -15.094 6.926 1 75.56 526 PRO B O 1
ATOM 9168 N N . GLY B 1 527 ? 10.805 -15.07 9.148 1 72.12 527 GLY B N 1
ATOM 9169 C CA . GLY B 1 527 ? 10.773 -16.516 9.312 1 72.12 527 GLY B CA 1
ATOM 9170 C C . GLY B 1 527 ? 12.07 -17.188 8.922 1 72.12 527 GLY B C 1
ATOM 9171 O O . GLY B 1 527 ? 12.203 -18.406 9.031 1 72.12 527 GLY B O 1
ATOM 9172 N N . LEU B 1 528 ? 13.008 -16.406 8.391 1 78.38 528 LEU B N 1
ATOM 9173 C CA . LEU B 1 528 ? 14.289 -17 8 1 78.38 528 LEU B CA 1
ATOM 9174 C C . LEU B 1 528 ? 15.07 -17.469 9.227 1 78.38 528 LEU B C 1
ATOM 9176 O O . LEU B 1 528 ? 15.188 -16.734 10.211 1 78.38 528 LEU B O 1
ATOM 9180 N N . ASN B 1 529 ? 15.461 -18.734 9.117 1 78.81 529 ASN B N 1
ATOM 9181 C CA . ASN B 1 529 ? 16.391 -19.203 10.141 1 78.81 529 ASN B CA 1
ATOM 9182 C C . ASN B 1 529 ? 17.797 -18.641 9.914 1 78.81 529 ASN B C 1
ATOM 9184 O O . ASN B 1 529 ? 18.547 -19.156 9.078 1 78.81 529 ASN B O 1
ATOM 9188 N N . LEU B 1 530 ? 18.141 -17.781 10.711 1 83.19 530 LEU B N 1
ATOM 9189 C CA . LEU B 1 530 ? 19.391 -17.031 10.531 1 83.19 530 LEU B CA 1
ATOM 9190 C C . LEU B 1 530 ? 20.594 -17.938 10.75 1 83.19 530 LEU B C 1
ATOM 9192 O O . LEU B 1 530 ? 21.672 -17.688 10.188 1 83.19 530 LEU B O 1
ATOM 9196 N N . ALA B 1 531 ? 20.344 -18.984 11.484 1 79.81 531 ALA B N 1
ATOM 9197 C CA . ALA B 1 531 ? 21.438 -19.906 11.766 1 79.81 531 ALA B CA 1
ATOM 9198 C C . ALA B 1 531 ? 21.828 -20.703 10.523 1 79.81 531 ALA B C 1
ATOM 9200 O O . ALA B 1 531 ? 22.969 -21.141 10.398 1 79.81 531 ALA B O 1
ATOM 9201 N N . GLN B 1 532 ? 20.969 -20.797 9.641 1 83.5 532 GLN B N 1
ATOM 9202 C CA . GLN B 1 532 ? 21.203 -21.594 8.438 1 83.5 532 GLN B CA 1
ATOM 9203 C C . GLN B 1 532 ? 21.422 -20.703 7.223 1 83.5 532 GLN B C 1
ATOM 9205 O O . GLN B 1 532 ? 21.516 -21.188 6.098 1 83.5 532 GLN B O 1
ATOM 9210 N N . ALA B 1 533 ? 21.438 -19.438 7.504 1 86.19 533 ALA B N 1
ATOM 9211 C CA . ALA B 1 533 ? 21.562 -18.484 6.402 1 86.19 533 ALA B CA 1
ATOM 9212 C C . ALA B 1 533 ? 22.859 -17.703 6.504 1 86.19 533 ALA B C 1
ATOM 9214 O O . ALA B 1 533 ? 23.531 -17.734 7.531 1 86.19 533 ALA B O 1
ATOM 9215 N N . VAL B 1 534 ? 23.297 -17.219 5.418 1 88.75 534 VAL B N 1
ATOM 9216 C CA . VAL B 1 534 ? 24.484 -16.359 5.359 1 88.75 534 VAL B CA 1
ATOM 9217 C C . VAL B 1 534 ? 24.094 -14.984 4.816 1 88.75 534 VAL B C 1
ATOM 9219 O O . VAL B 1 534 ? 23.266 -14.875 3.916 1 88.75 534 VAL B O 1
ATOM 9222 N N . ASN B 1 535 ? 24.703 -13.992 5.371 1 90.5 535 ASN B N 1
ATOM 9223 C CA . ASN B 1 535 ? 24.547 -12.609 4.918 1 90.5 535 ASN B CA 1
ATOM 9224 C C . ASN B 1 535 ? 25.766 -12.148 4.105 1 90.5 535 ASN B C 1
ATOM 9226 O O . ASN B 1 535 ? 26.844 -11.961 4.648 1 90.5 535 ASN B O 1
ATOM 9230 N N . PHE B 1 536 ? 25.594 -11.82 2.877 1 87.81 536 PHE B N 1
ATOM 9231 C CA . PHE B 1 536 ? 26.688 -11.453 1.979 1 87.81 536 PHE B CA 1
ATOM 9232 C C . PHE B 1 536 ? 27.312 -10.125 2.396 1 87.81 536 PHE B C 1
ATOM 9234 O O . PHE B 1 536 ? 28.469 -9.852 2.088 1 87.81 536 PHE B O 1
ATOM 9241 N N . TRP B 1 537 ? 26.594 -9.352 3.133 1 89.75 537 TRP B N 1
ATOM 9242 C CA . TRP B 1 537 ? 27.109 -8.039 3.508 1 89.75 537 TRP B CA 1
ATOM 9243 C C . TRP B 1 537 ? 28.203 -8.156 4.566 1 89.75 537 TRP B C 1
ATOM 9245 O O . TRP B 1 537 ? 29.031 -7.262 4.703 1 89.75 537 TRP B O 1
ATOM 9255 N N . ASP B 1 538 ? 28.109 -9.203 5.301 1 85.69 538 ASP B N 1
ATOM 9256 C CA . ASP B 1 538 ? 29.141 -9.414 6.32 1 85.69 538 ASP B CA 1
ATOM 9257 C C . ASP B 1 538 ? 30.484 -9.727 5.68 1 85.69 538 ASP B C 1
ATOM 9259 O O . ASP B 1 538 ? 31.516 -9.195 6.105 1 85.69 538 ASP B O 1
ATOM 9263 N N . SER B 1 539 ? 30.469 -10.492 4.668 1 79.75 539 SER B N 1
ATOM 9264 C CA . SER B 1 539 ? 31.703 -10.891 4.008 1 79.75 539 SER B CA 1
ATOM 9265 C C . SER B 1 539 ? 32.219 -9.797 3.076 1 79.75 539 SER B C 1
ATOM 9267 O O . SER B 1 539 ? 33.406 -9.641 2.9 1 79.75 539 SER B O 1
ATOM 9269 N N . ALA B 1 540 ? 31.406 -9 2.545 1 76.5 540 ALA B N 1
ATOM 9270 C CA . ALA B 1 540 ? 31.781 -7.996 1.555 1 76.5 540 ALA B CA 1
ATOM 9271 C C . ALA B 1 540 ? 31.969 -6.633 2.205 1 76.5 540 ALA B C 1
ATOM 9273 O O . ALA B 1 540 ? 32.188 -5.633 1.516 1 76.5 540 ALA B O 1
ATOM 9274 N N . GLU B 1 541 ? 31.859 -6.492 3.541 1 82.69 541 GLU B N 1
ATOM 9275 C CA . GLU B 1 541 ? 32 -5.254 4.297 1 82.69 541 GLU B CA 1
ATOM 9276 C C . GLU B 1 541 ? 31.047 -4.184 3.816 1 82.69 541 GLU B C 1
ATOM 9278 O O . GLU B 1 541 ? 31.438 -3.047 3.551 1 82.69 541 GLU B O 1
ATOM 9283 N N . LEU B 1 542 ? 29.844 -4.621 3.607 1 90.31 542 LEU B N 1
ATOM 9284 C CA . LEU B 1 542 ? 28.797 -3.727 3.105 1 90.31 542 LEU B CA 1
ATOM 9285 C C . LEU B 1 542 ? 27.891 -3.268 4.234 1 90.31 542 LEU B C 1
ATOM 9287 O O . LEU B 1 542 ? 26.859 -2.631 3.986 1 90.31 542 LEU B O 1
ATOM 9291 N N . ARG B 1 543 ? 28.25 -3.504 5.445 1 89.31 543 ARG B N 1
ATOM 9292 C CA . ARG B 1 543 ? 27.391 -3.168 6.578 1 89.31 543 ARG B CA 1
ATOM 9293 C C . ARG B 1 543 ? 27.203 -1.659 6.691 1 89.31 543 ARG B C 1
ATOM 9295 O O . ARG B 1 543 ? 26.203 -1.194 7.25 1 89.31 543 ARG B O 1
ATOM 9302 N N . SER B 1 544 ? 28.094 -0.934 6.152 1 89.19 544 SER B N 1
ATOM 9303 C CA . SER B 1 544 ? 27.984 0.521 6.184 1 89.19 544 SER B CA 1
ATOM 9304 C C . SER B 1 544 ? 26.859 1.013 5.285 1 89.19 544 SER B C 1
ATOM 9306 O O . SER B 1 544 ? 26.438 2.168 5.383 1 89.19 544 SER B O 1
ATOM 9308 N N . MET B 1 545 ? 26.375 0.147 4.449 1 90.81 545 MET B N 1
ATOM 9309 C CA . MET B 1 545 ? 25.281 0.51 3.539 1 90.81 545 MET B CA 1
ATOM 9310 C C . MET B 1 545 ? 23.938 0.333 4.211 1 90.81 545 MET B C 1
ATOM 9312 O O . MET B 1 545 ? 22.906 0.751 3.668 1 90.81 545 MET B O 1
ATOM 9316 N N . CYS B 1 546 ? 23.969 -0.19 5.426 1 92.94 546 CYS B N 1
ATOM 9317 C CA . CYS B 1 546 ? 22.719 -0.305 6.176 1 92.94 546 CYS B CA 1
ATOM 9318 C C . CYS B 1 546 ? 22.125 1.068 6.457 1 92.94 546 CYS B C 1
ATOM 9320 O O . CYS B 1 546 ? 22.844 2.008 6.793 1 92.94 546 CYS B O 1
ATOM 9322 N N . GLY B 1 547 ? 20.891 1.233 6.207 1 94.31 547 GLY B N 1
ATOM 9323 C CA . GLY B 1 547 ? 20.203 2.486 6.484 1 94.31 547 GLY B CA 1
ATOM 9324 C C . GLY B 1 547 ? 20.281 3.477 5.336 1 94.31 547 GLY B C 1
ATOM 9325 O O . GLY B 1 547 ? 20.062 4.676 5.523 1 94.31 547 GLY B O 1
ATOM 9326 N N . ARG B 1 548 ? 20.578 2.965 4.195 1 95.06 548 ARG B N 1
ATOM 9327 C CA . ARG B 1 548 ? 20.766 3.873 3.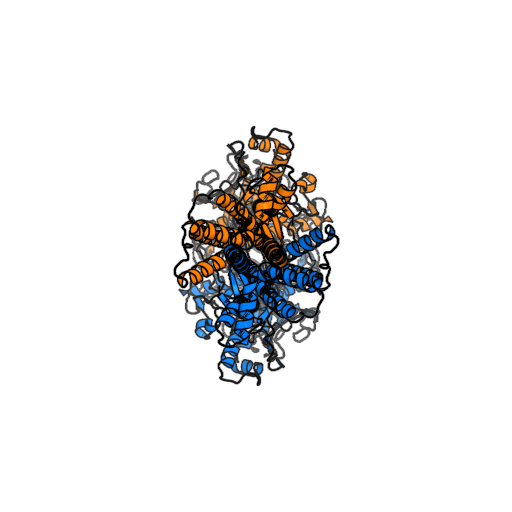068 1 95.06 548 ARG B CA 1
ATOM 9328 C C . ARG B 1 548 ? 19.781 3.568 1.951 1 95.06 548 ARG B C 1
ATOM 9330 O O . ARG B 1 548 ? 20.062 3.816 0.777 1 95.06 548 ARG B O 1
ATOM 9337 N N . ILE B 1 549 ? 18.688 3.023 2.328 1 95.5 549 ILE B N 1
ATOM 9338 C CA . ILE B 1 549 ? 17.656 2.732 1.336 1 95.5 549 ILE B CA 1
ATOM 9339 C C . ILE B 1 549 ? 16.469 3.666 1.538 1 95.5 549 ILE B C 1
ATOM 9341 O O . ILE B 1 549 ? 15.938 3.773 2.645 1 95.5 549 ILE B O 1
ATOM 9345 N N . LYS B 1 550 ? 16.109 4.367 0.517 1 96.44 550 LYS B N 1
ATOM 9346 C CA . LYS B 1 550 ? 14.961 5.27 0.55 1 96.44 550 LYS B CA 1
ATOM 9347 C C . LYS B 1 550 ? 13.695 4.559 0.083 1 96.44 550 LYS B C 1
ATOM 9349 O O . LYS B 1 550 ? 13.727 3.771 -0.866 1 96.44 550 LYS B O 1
ATOM 9354 N N . PHE B 1 551 ? 12.617 4.801 0.709 1 94.31 551 PHE B N 1
ATOM 9355 C CA . PHE B 1 551 ? 11.305 4.285 0.337 1 94.31 551 PHE B CA 1
ATOM 9356 C C . PHE B 1 551 ? 10.195 5.16 0.91 1 94.31 551 PHE B C 1
ATOM 9358 O O . PHE B 1 551 ? 10.469 6.172 1.563 1 94.31 551 PHE B O 1
ATOM 9365 N N . HIS B 1 552 ? 8.969 4.883 0.593 1 92.38 552 HIS B N 1
ATOM 9366 C CA . HIS B 1 552 ? 7.844 5.68 1.069 1 92.38 552 HIS B CA 1
ATOM 9367 C C . HIS B 1 552 ? 7.113 4.977 2.209 1 92.38 552 HIS B C 1
ATOM 9369 O O . HIS B 1 552 ? 6.941 3.756 2.182 1 92.38 552 HIS B O 1
ATOM 9375 N N . SER B 1 553 ? 6.777 5.703 3.166 1 90.31 553 SER B N 1
ATOM 9376 C CA . SER B 1 553 ? 6.004 5.211 4.301 1 90.31 553 SER B CA 1
ATOM 9377 C C . SER B 1 553 ? 4.805 6.109 4.586 1 90.31 553 SER B C 1
ATOM 9379 O O . SER B 1 553 ? 4.973 7.27 4.961 1 90.31 553 SER B O 1
ATOM 9381 N N . PRO B 1 554 ? 3.582 5.59 4.445 1 83.69 554 PRO B N 1
ATOM 9382 C CA . PRO B 1 554 ? 2.396 6.418 4.676 1 83.69 554 PRO B CA 1
ATOM 9383 C C . PRO B 1 554 ? 2.258 6.855 6.133 1 83.69 554 PRO B C 1
ATOM 9385 O O . PRO B 1 554 ? 1.582 7.848 6.422 1 83.69 554 PRO B O 1
ATOM 9388 N N . ALA B 1 555 ? 2.867 6.195 7.055 1 86.19 555 ALA B N 1
ATOM 9389 C CA . ALA B 1 555 ? 2.736 6.492 8.477 1 86.19 555 ALA B CA 1
ATOM 9390 C C . ALA B 1 555 ? 3.717 7.582 8.906 1 86.19 555 ALA B C 1
ATOM 9392 O O . ALA B 1 555 ? 3.676 8.055 10.039 1 86.19 555 ALA B O 1
ATOM 9393 N N . HIS B 1 556 ? 4.559 7.961 8 1 91.69 556 HIS B N 1
ATOM 9394 C CA . HIS B 1 556 ? 5.594 8.938 8.312 1 91.69 556 HIS B CA 1
ATOM 9395 C C . HIS B 1 556 ? 5.578 10.102 7.328 1 91.69 556 HIS B C 1
ATOM 9397 O O . HIS B 1 556 ? 5.008 9.984 6.242 1 91.69 556 HIS B O 1
ATOM 9403 N N . SER B 1 557 ? 6.094 11.172 7.816 1 92.38 557 SER B N 1
ATOM 9404 C CA . SER B 1 557 ? 6.234 12.352 6.973 1 92.38 557 SER B CA 1
ATOM 9405 C C . SER B 1 557 ? 7.617 12.977 7.121 1 92.38 557 SER B C 1
ATOM 9407 O O . SER B 1 557 ? 8.164 13.023 8.227 1 92.38 557 SER B O 1
ATOM 9409 N N . SER B 1 558 ? 8.133 13.352 6 1 96.06 558 SER B N 1
ATOM 9410 C CA . SER B 1 558 ? 9.422 14.031 5.988 1 96.06 558 SER B CA 1
ATOM 9411 C C . SER B 1 558 ? 9.25 15.531 5.746 1 96.06 558 SER B C 1
ATOM 9413 O O . SER B 1 558 ? 8.453 15.938 4.898 1 96.06 558 SER B O 1
ATOM 9415 N N . LEU B 1 559 ? 9.953 16.328 6.535 1 96.62 559 LEU B N 1
ATOM 9416 C CA . LEU B 1 559 ? 9.898 17.781 6.484 1 96.62 559 LEU B CA 1
ATOM 9417 C C . LEU B 1 559 ? 11.227 18.359 6.004 1 96.62 559 LEU B C 1
ATOM 9419 O O . LEU B 1 559 ? 12.281 17.766 6.211 1 96.62 559 LEU B O 1
ATOM 9423 N N . SER B 1 560 ? 11.195 19.5 5.355 1 96.88 560 SER B N 1
ATOM 9424 C CA . SER B 1 560 ? 12.398 20.219 4.934 1 96.88 560 SER B CA 1
ATOM 9425 C C . SER B 1 560 ? 13.109 20.859 6.121 1 96.88 560 SER B C 1
ATOM 9427 O O . SER B 1 560 ? 12.562 21.75 6.77 1 96.88 560 SER B O 1
ATOM 9429 N N . VAL B 1 561 ? 14.312 20.5 6.328 1 96.69 561 VAL B N 1
ATOM 9430 C CA . VAL B 1 561 ? 15.086 21.078 7.418 1 96.69 561 VAL B CA 1
ATOM 9431 C C . VAL B 1 561 ? 15.414 22.531 7.094 1 96.69 561 VAL B C 1
ATOM 9433 O O . VAL B 1 561 ? 15.414 23.391 7.98 1 96.69 561 VAL B O 1
ATOM 9436 N N . LEU B 1 562 ? 15.68 22.734 5.84 1 95.44 562 LEU B N 1
ATOM 9437 C CA . LEU B 1 562 ? 15.938 24.109 5.414 1 95.44 562 LEU B CA 1
ATOM 9438 C C . LEU B 1 562 ? 14.727 25 5.68 1 95.44 562 LEU B C 1
ATOM 9440 O O . LEU B 1 562 ? 14.859 26.094 6.238 1 95.44 562 LEU B O 1
ATOM 9444 N N . GLY B 1 563 ? 13.602 24.531 5.242 1 94.44 563 GLY B N 1
ATOM 9445 C CA . GLY B 1 563 ? 12.383 25.281 5.523 1 94.44 563 GLY B CA 1
ATOM 9446 C C . GLY B 1 563 ? 12.141 25.484 7.008 1 94.44 563 GLY B C 1
ATOM 9447 O O . GLY B 1 563 ? 11.812 26.578 7.441 1 94.44 563 GLY B O 1
ATOM 9448 N N . PHE B 1 564 ? 12.312 24.5 7.758 1 95.5 564 PHE B N 1
ATOM 9449 C CA . PHE B 1 564 ? 12.18 24.547 9.211 1 95.5 564 PHE B CA 1
ATOM 9450 C C . PHE B 1 564 ? 13.148 25.547 9.812 1 95.5 564 PHE B C 1
ATOM 9452 O O . PHE B 1 564 ? 12.766 26.375 10.641 1 95.5 564 PHE B O 1
ATOM 9459 N N . ALA B 1 565 ? 14.359 25.5 9.383 1 95.44 565 ALA B N 1
ATOM 9460 C CA . ALA B 1 565 ? 15.398 26.391 9.898 1 95.44 565 ALA B CA 1
ATOM 9461 C C . ALA B 1 565 ? 15.102 27.844 9.547 1 95.44 565 ALA B C 1
ATOM 9463 O O . ALA B 1 565 ? 15.305 28.734 10.367 1 95.44 565 ALA B O 1
ATOM 9464 N N . ILE B 1 566 ? 14.633 28.047 8.391 1 95.19 566 ILE B N 1
ATOM 9465 C CA . ILE B 1 566 ? 14.305 29.406 7.961 1 95.19 566 ILE B CA 1
ATOM 9466 C C . ILE B 1 566 ? 13.172 29.953 8.828 1 95.19 566 ILE B C 1
ATOM 9468 O O . ILE B 1 566 ? 13.258 31.094 9.312 1 95.19 566 ILE B O 1
ATOM 9472 N N . VAL B 1 567 ? 12.195 29.188 9.062 1 95.69 567 VAL B N 1
ATOM 9473 C CA . VAL B 1 567 ? 11.062 29.641 9.867 1 95.69 567 VAL B CA 1
ATOM 9474 C C . VAL B 1 567 ? 11.523 29.922 11.297 1 95.69 567 VAL B C 1
ATOM 9476 O O . VAL B 1 567 ? 11.227 30.984 11.852 1 95.69 567 VAL B O 1
ATOM 9479 N N . VAL B 1 568 ? 12.305 29.109 11.82 1 95.5 568 VAL B N 1
ATOM 9480 C CA . VAL B 1 568 ? 12.773 29.266 13.188 1 95.5 568 VAL B CA 1
ATOM 9481 C C . VAL B 1 568 ? 13.711 30.469 13.281 1 95.5 568 VAL B C 1
ATOM 9483 O O . VAL B 1 568 ? 13.641 31.25 14.227 1 95.5 568 VAL B O 1
ATOM 9486 N N . ALA B 1 569 ? 14.508 30.609 12.289 1 96.31 569 ALA B N 1
ATOM 9487 C CA . ALA B 1 569 ? 15.438 31.734 12.266 1 96.31 569 ALA B CA 1
ATOM 9488 C C . ALA B 1 569 ? 14.695 33.062 12.148 1 96.31 569 ALA B C 1
ATOM 9490 O O . ALA B 1 569 ? 14.977 34 12.891 1 96.31 569 ALA B O 1
ATOM 9491 N N . VAL B 1 570 ? 13.781 33.125 11.242 1 95.81 570 VAL B N 1
ATOM 9492 C CA . VAL B 1 570 ? 13.031 34.344 11.031 1 95.81 570 VAL B CA 1
ATOM 9493 C C . VAL B 1 570 ? 12.227 34.688 12.289 1 95.81 570 VAL B C 1
ATOM 9495 O O . VAL B 1 570 ? 12.211 35.844 12.734 1 95.81 570 VAL B O 1
ATOM 9498 N N . VAL B 1 571 ? 11.617 33.688 12.852 1 95.75 571 VAL B N 1
ATOM 9499 C CA . VAL B 1 571 ? 10.859 33.875 14.078 1 95.75 571 VAL B CA 1
ATOM 9500 C C . VAL B 1 571 ? 11.789 34.344 15.203 1 95.75 571 VAL B C 1
ATOM 9502 O O . VAL B 1 571 ? 11.484 35.281 15.914 1 95.75 571 VAL B O 1
ATOM 9505 N N . GLY B 1 572 ? 12.898 33.719 15.266 1 95.25 572 GLY B N 1
ATOM 9506 C CA . GLY B 1 572 ? 13.875 34.125 16.266 1 95.25 572 GLY B CA 1
ATOM 9507 C C . GLY B 1 572 ? 14.406 35.531 16.078 1 95.25 572 GLY B C 1
ATOM 9508 O O . GLY B 1 572 ? 14.508 36.281 17.047 1 95.25 572 GLY B O 1
ATOM 9509 N N . LEU B 1 573 ? 14.656 35.875 14.906 1 96 573 LEU B N 1
ATOM 9510 C CA . LEU B 1 573 ? 15.164 37.219 14.594 1 96 573 LEU B CA 1
ATOM 9511 C C . LEU B 1 573 ? 14.117 38.281 14.875 1 96 573 LEU B C 1
ATOM 9513 O O . LEU B 1 573 ? 14.438 39.375 15.375 1 96 573 LEU B O 1
ATOM 9517 N N . LEU B 1 574 ? 12.891 37.969 14.531 1 95.62 574 LEU B N 1
ATOM 9518 C CA . LEU B 1 574 ? 11.82 38.938 14.781 1 95.62 574 LEU B CA 1
ATOM 9519 C C . LEU B 1 574 ? 11.586 39.125 16.281 1 95.62 574 LEU B C 1
ATOM 9521 O O . LEU B 1 574 ? 11.352 40.25 16.734 1 95.62 574 LEU B O 1
ATOM 9525 N N . ILE B 1 575 ? 11.688 38.062 17.016 1 92.19 575 ILE B N 1
ATOM 9526 C CA . ILE B 1 575 ? 11.531 38.156 18.469 1 92.19 575 ILE B CA 1
ATOM 9527 C C . ILE B 1 575 ? 12.695 38.938 19.062 1 92.19 575 ILE B C 1
ATOM 9529 O O . ILE B 1 575 ? 12.492 39.844 19.844 1 92.19 575 ILE B O 1
ATOM 9533 N N . ALA B 1 576 ? 13.844 38.719 18.578 1 93.94 576 ALA B N 1
ATOM 9534 C CA . ALA B 1 576 ? 15.023 39.406 19.062 1 93.94 576 ALA B CA 1
ATOM 9535 C C . ALA B 1 576 ? 14.984 40.875 18.656 1 93.94 576 ALA B C 1
ATOM 9537 O O . ALA B 1 576 ? 15.289 41.75 19.469 1 93.94 576 ALA B O 1
ATOM 9538 N N . GLY B 1 577 ? 14.617 41.062 17.422 1 92.56 577 GLY B N 1
ATOM 9539 C CA . GLY B 1 577 ? 14.531 42.438 16.938 1 92.56 577 GLY B CA 1
ATOM 9540 C C . GLY B 1 577 ? 13.484 43.25 17.656 1 92.56 577 GLY B C 1
ATOM 9541 O O . GLY B 1 577 ? 13.633 44.469 17.781 1 92.56 577 GLY B O 1
ATOM 9542 N N . SER B 1 578 ? 12.445 42.625 18.109 1 91.56 578 SER B N 1
ATOM 9543 C CA . SER B 1 578 ? 11.375 43.344 18.797 1 91.56 578 SER B CA 1
ATOM 9544 C C . SER B 1 578 ? 11.828 43.844 20.156 1 91.56 578 SER B C 1
ATOM 9546 O O . SER B 1 578 ? 11.188 44.688 20.766 1 91.56 578 SER B O 1
ATOM 9548 N N . CYS B 1 579 ? 12.977 43.406 20.562 1 89.81 579 CYS B N 1
ATOM 9549 C CA . CYS B 1 579 ? 13.516 43.844 21.844 1 89.81 579 CYS B CA 1
ATOM 9550 C C . CYS B 1 579 ? 14.484 45 21.672 1 89.81 579 CYS B C 1
ATOM 9552 O O . CYS B 1 579 ? 15.289 45.312 22.547 1 89.81 579 CYS B O 1
ATOM 9554 N N . VAL B 1 580 ? 14.414 45.688 20.609 1 88.38 580 VAL B N 1
ATOM 9555 C CA . VAL B 1 580 ? 15.336 46.781 20.266 1 88.38 580 VAL B CA 1
ATOM 9556 C C . VAL B 1 580 ? 15.219 47.906 21.281 1 88.38 580 VAL B C 1
ATOM 9558 O O . VAL B 1 580 ? 16.219 48.5 21.656 1 88.38 580 VAL B O 1
ATOM 9561 N N . ASP B 1 581 ? 14.031 48.312 21.734 1 85.44 581 ASP B N 1
ATOM 9562 C CA . ASP B 1 581 ? 13.836 49.375 22.719 1 85.44 581 ASP B CA 1
ATOM 9563 C C . ASP B 1 581 ? 14.523 49.031 24.031 1 85.44 581 ASP B C 1
ATOM 9565 O O . ASP B 1 581 ? 15.094 49.938 24.688 1 85.44 581 ASP B O 1
ATOM 9569 N N . ILE B 1 582 ? 14.539 47.719 24.281 1 83.81 582 ILE B N 1
ATOM 9570 C CA . ILE B 1 582 ? 15.195 47.281 25.516 1 83.81 582 ILE B CA 1
ATOM 9571 C C . ILE B 1 582 ? 16.703 47.375 25.344 1 83.81 582 ILE B C 1
ATOM 9573 O O . ILE B 1 582 ? 17.422 47.844 26.25 1 83.81 582 ILE B O 1
ATOM 9577 N N . VAL B 1 583 ? 17.188 47 24.203 1 89.31 583 VAL B N 1
ATOM 9578 C CA . VAL B 1 583 ? 18.625 46.969 23.938 1 89.31 583 VAL B CA 1
ATOM 9579 C C . VAL B 1 583 ? 19.172 48.375 23.859 1 89.31 583 VAL B C 1
ATOM 9581 O O . VAL B 1 583 ? 20.25 48.656 24.359 1 89.31 583 VAL B O 1
ATOM 9584 N N . LEU B 1 584 ? 18.406 49.281 23.297 1 89.25 584 LEU B N 1
ATOM 9585 C CA . LEU B 1 584 ? 18.828 50.656 23.188 1 89.25 584 LEU B CA 1
ATOM 9586 C C . LEU B 1 584 ? 18.859 51.344 24.562 1 89.25 584 LEU B C 1
ATOM 9588 O O . LEU B 1 584 ? 19.641 52.281 24.766 1 89.25 584 LEU B O 1
ATOM 9592 N N . GLY B 1 585 ? 18.047 50.906 25.453 1 85.69 585 GLY B N 1
ATOM 9593 C CA . GLY B 1 585 ? 18.062 51.438 26.812 1 85.69 585 GLY B CA 1
ATOM 9594 C C . GLY B 1 585 ? 19.344 51.125 27.547 1 85.69 585 GLY B C 1
ATOM 9595 O O . GLY B 1 585 ? 19.734 51.844 28.469 1 85.69 585 GLY B O 1
ATOM 9596 N N . TRP B 1 586 ? 20.062 50.125 26.984 1 87.75 586 TRP B N 1
ATOM 9597 C CA . TRP B 1 586 ? 21.312 49.688 27.641 1 87.75 586 TRP B CA 1
ATOM 9598 C C . TRP B 1 586 ? 22.516 50.406 27.031 1 87.75 586 TRP B C 1
ATOM 9600 O O . TRP B 1 586 ? 23.609 50.375 27.578 1 87.75 586 TRP B O 1
ATOM 9610 N N . VAL B 1 587 ? 22.234 51.125 25.953 1 90.31 587 VAL B N 1
ATOM 9611 C CA . VAL B 1 587 ? 23.312 51.844 25.297 1 90.31 587 VAL B CA 1
ATOM 9612 C C . VAL B 1 587 ? 23.531 53.188 25.953 1 90.31 587 VAL B C 1
ATOM 9614 O O . VAL B 1 587 ? 22.609 54 26.031 1 90.31 587 VAL B O 1
ATOM 9617 N N . PRO B 1 588 ? 24.719 53.594 26.469 1 89.19 588 PRO B N 1
ATOM 9618 C CA . PRO B 1 588 ? 24.953 54.844 27.219 1 89.19 588 PRO B CA 1
ATOM 9619 C C . PRO B 1 588 ? 25.062 56.062 26.297 1 89.19 588 PRO B C 1
ATOM 9621 O O . PRO B 1 588 ? 25.234 57.188 26.781 1 89.19 588 PRO B O 1
ATOM 9624 N N . ALA B 1 589 ? 24.719 55.938 25.062 1 91.06 589 ALA B N 1
ATOM 9625 C CA . ALA B 1 589 ? 24.812 57.062 24.141 1 91.06 589 ALA B CA 1
ATOM 9626 C C . ALA B 1 589 ? 23.625 58 24.297 1 91.06 589 ALA B C 1
ATOM 9628 O O . ALA B 1 589 ? 22.5 57.562 24.531 1 91.06 589 ALA B O 1
ATOM 9629 N N . LYS B 1 590 ? 23.828 59.344 24.234 1 89 590 LYS B N 1
ATOM 9630 C CA . LYS B 1 590 ? 22.812 60.375 24.406 1 89 590 LYS B CA 1
ATOM 9631 C C . LYS B 1 590 ? 21.688 60.188 23.391 1 89 590 LYS B C 1
ATOM 9633 O O . LYS B 1 590 ? 20.5 60.375 23.719 1 89 590 LYS B O 1
ATOM 9638 N N . TRP B 1 591 ? 22.125 59.875 22.156 1 87.69 591 TRP B N 1
ATOM 9639 C CA . TRP B 1 591 ? 21.109 59.719 21.109 1 87.69 591 TRP B CA 1
ATOM 9640 C C . TRP B 1 591 ? 20.188 58.531 21.438 1 87.69 591 TRP B C 1
ATOM 9642 O O . TRP B 1 591 ? 18.984 58.625 21.219 1 87.69 591 TRP B O 1
ATOM 9652 N N . ALA B 1 592 ? 20.734 57.406 21.906 1 89.94 592 ALA B N 1
ATOM 9653 C CA . ALA B 1 592 ? 19.953 56.219 22.266 1 89.94 592 ALA B CA 1
ATOM 9654 C C . ALA B 1 592 ? 18.984 56.5 23.391 1 89.94 592 ALA B C 1
ATOM 9656 O O . ALA B 1 592 ? 17.844 56.031 23.375 1 89.94 592 ALA B O 1
ATOM 9657 N N . ARG B 1 593 ? 19.438 57.25 24.25 1 86.38 593 ARG B N 1
ATOM 9658 C CA . ARG B 1 593 ? 18.594 57.625 25.375 1 86.38 593 ARG B CA 1
ATOM 9659 C C . ARG B 1 593 ? 17.453 58.531 24.922 1 86.38 593 ARG B C 1
ATOM 9661 O O . ARG B 1 593 ? 16.328 58.406 25.406 1 86.38 593 ARG B O 1
ATOM 9668 N N . ALA B 1 594 ? 17.766 59.469 24.031 1 85.81 594 ALA B N 1
ATOM 9669 C CA . ALA B 1 594 ? 16.734 60.375 23.531 1 85.81 594 ALA B CA 1
ATOM 9670 C C . ALA B 1 594 ? 15.641 59.594 22.797 1 85.81 594 ALA B C 1
ATOM 9672 O O . ALA B 1 594 ? 14.453 59.906 22.922 1 85.81 594 ALA B O 1
ATOM 9673 N N . VAL B 1 595 ? 16.109 58.594 22.094 1 88.56 595 VAL B N 1
ATOM 9674 C CA . VAL B 1 595 ? 15.18 57.781 21.312 1 88.56 595 VAL B CA 1
ATOM 9675 C C . VAL B 1 595 ? 14.258 57 22.25 1 88.56 595 VAL B C 1
ATOM 9677 O O . VAL B 1 595 ? 13.047 56.938 22.031 1 88.56 595 VAL B O 1
ATOM 9680 N N . VAL B 1 596 ? 14.75 56.438 23.266 1 88.56 596 VAL B N 1
ATOM 9681 C CA . VAL B 1 596 ? 14 55.625 24.203 1 88.56 596 VAL B CA 1
ATOM 9682 C C . VAL B 1 596 ? 13.047 56.5 25.016 1 88.56 596 VAL B C 1
ATOM 9684 O O . VAL B 1 596 ? 11.906 56.094 25.281 1 88.56 596 VAL B O 1
ATOM 9687 N N . VAL B 1 597 ? 13.5 57.688 25.406 1 85.75 597 VAL B N 1
ATOM 9688 C CA . VAL B 1 597 ? 12.688 58.594 26.203 1 85.75 597 VAL B CA 1
ATOM 9689 C C . VAL B 1 597 ? 11.5 59.094 25.375 1 85.75 597 VAL B C 1
ATOM 9691 O O . VAL B 1 597 ? 10.383 59.156 25.891 1 85.75 597 VAL B O 1
ATOM 9694 N N . GLU B 1 598 ? 11.812 59.375 24.156 1 86.31 598 GLU B N 1
ATOM 9695 C CA . GLU B 1 598 ? 10.727 59.844 23.297 1 86.31 598 GLU B CA 1
ATOM 9696 C C . GLU B 1 598 ? 9.703 58.719 23.062 1 86.31 598 GLU B C 1
ATOM 9698 O O . GLU B 1 598 ? 8.5 59 22.984 1 86.31 598 GLU B O 1
ATOM 9703 N N . TRP B 1 599 ? 10.234 57.562 22.938 1 89.12 599 TRP B N 1
ATOM 9704 C CA . TRP B 1 599 ? 9.375 56.406 22.719 1 89.12 599 TRP B CA 1
ATOM 9705 C C . TRP B 1 599 ? 8.516 56.125 23.953 1 89.12 599 TRP B C 1
ATOM 9707 O O . TRP B 1 599 ? 7.352 55.75 23.828 1 89.12 599 TRP B O 1
ATOM 9717 N N . GLU B 1 600 ? 9 56.375 25.062 1 87.31 600 GLU B N 1
ATOM 9718 C CA . GLU B 1 600 ? 8.305 56.062 26.297 1 87.31 600 GLU B CA 1
ATOM 9719 C C . GLU B 1 600 ? 7.387 57.219 26.719 1 87.31 600 GLU B C 1
ATOM 9721 O O . GLU B 1 600 ? 6.449 57 27.484 1 87.31 600 GLU B O 1
ATOM 9726 N N . ARG B 1 601 ? 7.648 58.312 26.141 1 85.75 601 ARG B N 1
ATOM 9727 C CA . ARG B 1 601 ? 6.93 59.5 26.531 1 85.75 601 ARG B CA 1
ATOM 9728 C C . ARG B 1 601 ? 5.434 59.375 26.266 1 85.75 601 ARG B C 1
ATOM 9730 O O . ARG B 1 601 ? 4.609 59.812 27.062 1 85.75 601 ARG B O 1
ATOM 9737 N N . LEU B 1 602 ? 5.105 58.688 25.172 1 88 602 LEU B N 1
ATOM 9738 C CA . LEU B 1 602 ? 3.703 58.625 24.766 1 88 602 LEU B CA 1
ATOM 9739 C C . LEU B 1 602 ? 3.1 57.281 25.125 1 88 602 LEU B C 1
ATOM 9741 O O . LEU B 1 602 ? 2.053 56.906 24.578 1 88 602 LEU B O 1
ATOM 9745 N N . GLU B 1 603 ? 3.773 56.562 25.938 1 90.38 603 GLU B N 1
ATOM 9746 C CA . GLU B 1 603 ? 3.225 55.312 26.438 1 90.38 603 GLU B CA 1
ATOM 9747 C C . GLU B 1 603 ? 2.016 55.562 27.328 1 90.38 603 GLU B C 1
ATOM 9749 O O . GLU B 1 603 ? 1.944 56.562 28.031 1 90.38 603 GLU B O 1
ATOM 9754 N N . ASN B 1 604 ? 1.121 54.688 27.344 1 88.69 604 ASN B N 1
ATOM 9755 C CA . ASN B 1 604 ? -0.158 54.875 28.016 1 88.69 604 ASN B CA 1
ATOM 9756 C C . ASN B 1 604 ? 0.032 55.188 29.5 1 88.69 604 ASN B C 1
ATOM 9758 O O . ASN B 1 604 ? -0.625 56.062 30.047 1 88.69 604 ASN B O 1
ATOM 9762 N N . LEU B 1 605 ? 0.91 54.531 30.188 1 86.31 605 LEU B N 1
ATOM 9763 C CA . LEU B 1 605 ? 1.122 54.781 31.609 1 86.31 605 LEU B CA 1
ATOM 9764 C C . LEU B 1 605 ? 1.792 56.125 31.844 1 86.31 605 LEU B C 1
ATOM 9766 O O . LEU B 1 605 ? 1.473 56.812 32.812 1 86.31 605 LEU B O 1
ATOM 9770 N N . ASN B 1 606 ? 2.672 56.562 30.984 1 86.38 606 ASN B N 1
ATOM 9771 C CA . ASN B 1 606 ? 3.328 57.844 31.094 1 86.38 606 ASN B CA 1
ATOM 9772 C C . ASN B 1 606 ? 2.352 59 30.828 1 86.38 606 ASN B C 1
ATOM 9774 O O . ASN B 1 606 ? 2.461 60.062 31.438 1 86.38 606 ASN B O 1
ATOM 9778 N N . LEU B 1 607 ? 1.483 58.688 29.891 1 87.25 607 LEU B N 1
ATOM 9779 C CA . LEU B 1 607 ? 0.436 59.688 29.656 1 87.25 607 LEU B CA 1
ATOM 9780 C C . LEU B 1 607 ? -0.434 59.875 30.906 1 87.25 607 LEU B C 1
ATOM 9782 O O . LEU B 1 607 ? -0.812 61 31.234 1 87.25 607 LEU B O 1
ATOM 9786 N N . LEU B 1 608 ? -0.721 58.812 31.547 1 85.94 608 LEU B N 1
ATOM 9787 C CA . LEU B 1 608 ? -1.509 58.844 32.781 1 85.94 608 LEU B CA 1
ATOM 9788 C C . LEU B 1 608 ? -0.752 59.594 33.875 1 85.94 608 LEU B C 1
ATOM 9790 O O . LEU B 1 608 ? -1.329 60.406 34.594 1 85.94 608 LEU B O 1
ATOM 9794 N N . PHE B 1 609 ? 0.542 59.344 34 1 83.69 609 PHE B N 1
ATOM 9795 C CA . PHE B 1 609 ? 1.358 59.969 35.031 1 83.69 609 PHE B CA 1
ATOM 9796 C C . PHE B 1 609 ? 1.447 61.5 34.781 1 83.69 609 PHE B C 1
ATOM 9798 O O . PHE B 1 609 ? 1.405 62.281 35.719 1 83.69 609 PHE B O 1
ATOM 9805 N N . GLU B 1 610 ? 1.543 61.875 33.562 1 83.25 610 GLU B N 1
ATOM 9806 C CA . GLU B 1 610 ? 1.592 63.281 33.219 1 83.25 610 GLU B CA 1
ATOM 9807 C C . GLU B 1 610 ? 0.273 63.969 33.531 1 83.25 610 GLU B C 1
ATOM 9809 O O . GLU B 1 610 ? 0.265 65.125 34.031 1 83.25 610 GLU B O 1
ATOM 9814 N N . LEU B 1 611 ? -0.719 63.312 33.25 1 83.25 611 LEU B N 1
ATOM 9815 C CA . LEU B 1 611 ? -2.035 63.875 33.562 1 83.25 611 LEU B CA 1
ATOM 9816 C C . LEU B 1 611 ? -2.23 64 35.062 1 83.25 611 LEU B C 1
ATOM 9818 O O . LEU B 1 611 ? -2.758 65.062 35.531 1 83.25 611 LEU B O 1
ATOM 9822 N N . GLU B 1 612 ? -1.802 63.062 35.812 1 80.88 612 GLU B N 1
ATOM 9823 C CA . GLU B 1 612 ? -1.923 63.094 37.25 1 80.88 612 GLU B CA 1
ATOM 9824 C C . GLU B 1 612 ? -1.019 64.188 37.844 1 80.88 612 GLU B C 1
ATOM 9826 O O . GLU B 1 612 ? -1.38 64.812 38.844 1 80.88 612 GLU B O 1
ATOM 9831 N N . ALA B 1 613 ? 0.137 64.312 37.281 1 77.62 613 ALA B N 1
ATOM 9832 C CA . ALA B 1 613 ? 1.054 65.375 37.719 1 77.62 613 ALA B CA 1
ATOM 9833 C C . ALA B 1 613 ? 0.458 66.75 37.5 1 77.62 613 ALA B C 1
ATOM 9835 O O . ALA B 1 613 ? 0.605 67.625 38.344 1 77.62 613 ALA B O 1
ATOM 9836 N N . TRP B 1 614 ? -0.14 66.875 36.5 1 75.81 614 TRP B N 1
ATOM 9837 C CA . TRP B 1 614 ? -0.776 68.188 36.188 1 75.81 614 TRP B CA 1
ATOM 9838 C C . TRP B 1 614 ? -1.954 68.438 37.125 1 75.81 614 TRP B C 1
ATOM 9840 O O . TRP B 1 614 ? -2.162 69.562 37.562 1 75.81 614 TRP B O 1
ATOM 9850 N N . TRP B 1 615 ? -2.631 67.438 37.406 1 73.81 615 TRP B N 1
ATOM 9851 C CA . TRP B 1 615 ? -3.752 67.5 38.344 1 73.81 615 TRP B CA 1
ATOM 9852 C C . TRP B 1 615 ? -3.268 67.875 39.719 1 73.81 615 TRP B C 1
ATOM 9854 O O . TRP B 1 615 ? -3.92 68.688 40.438 1 73.81 615 TRP B O 1
ATOM 9864 N N . ALA B 1 616 ? -2.225 67.375 40.125 1 71.5 616 ALA B N 1
ATOM 9865 C CA . ALA B 1 616 ? -1.673 67.625 41.438 1 71.5 616 ALA B CA 1
ATOM 9866 C C . ALA B 1 616 ? -1.183 69.062 41.531 1 71.5 616 ALA B C 1
ATOM 9868 O O . ALA B 1 616 ? -1.228 69.688 42.594 1 71.5 616 ALA B O 1
ATOM 9869 N N . ARG B 1 617 ? -0.708 69.625 40.594 1 67.75 617 ARG B N 1
ATOM 9870 C CA . ARG B 1 617 ? -0.197 71 40.562 1 67.75 617 ARG B CA 1
ATOM 9871 C C . ARG B 1 617 ? -1.337 72 40.531 1 67.75 617 ARG B C 1
ATOM 9873 O O . ARG B 1 617 ? -1.201 73.125 41 1 67.75 617 ARG B O 1
ATOM 9880 N N . GLY B 1 618 ? -2.334 71.625 39.875 1 59.41 618 GLY B N 1
ATOM 9881 C CA . GLY B 1 618 ? -3.428 72.562 39.75 1 59.41 618 GLY B CA 1
ATOM 9882 C C . GLY B 1 618 ? -4.398 72.562 40.906 1 59.41 618 GLY B C 1
ATOM 9883 O O . GLY B 1 618 ? -5.051 71.562 41.125 1 59.41 618 GLY B O 1
ATOM 9884 N N . GLU B 1 619 ? -4.07 73.062 42.188 1 53.06 619 GLU B N 1
ATOM 9885 C CA . GLU B 1 619 ? -4.828 73.188 43.406 1 53.06 619 GLU B CA 1
ATOM 9886 C C . GLU B 1 619 ? -6.328 73 43.156 1 53.06 619 GLU B C 1
ATOM 9888 O O . GLU B 1 619 ? -7.043 72.438 43.969 1 53.06 619 GLU B O 1
ATOM 9893 N N . GLU B 1 620 ? -6.996 73.875 42.375 1 49.81 620 GLU B N 1
ATOM 9894 C CA . GLU B 1 620 ? -8.438 74.062 42.344 1 49.81 620 GLU B CA 1
ATOM 9895 C C . GLU B 1 620 ? -9.156 73.062 41.5 1 49.81 620 GLU B C 1
ATOM 9897 O O . GLU B 1 620 ? -10.391 73.062 41.406 1 49.81 620 GLU B O 1
ATOM 9902 N N . TRP B 1 621 ? -8.492 72.25 40.719 1 49.09 621 TRP B N 1
ATOM 9903 C CA . TRP B 1 621 ? -9.336 71.562 39.75 1 49.09 621 TRP B CA 1
ATOM 9904 C C . TRP B 1 621 ? -9.594 70.125 40.125 1 49.09 621 TRP B C 1
ATOM 9906 O O . TRP B 1 621 ? -8.703 69.438 40.656 1 49.09 621 TRP B O 1
ATOM 9916 N N . ALA B 1 622 ? -10.812 69.75 40.438 1 49.56 622 ALA B N 1
ATOM 9917 C CA . ALA B 1 622 ? -11.414 68.5 40.781 1 49.56 622 ALA B CA 1
ATOM 9918 C C . ALA B 1 622 ? -10.859 67.375 39.906 1 49.56 622 ALA B C 1
ATOM 9920 O O . ALA B 1 622 ? -10.477 67.562 38.75 1 49.56 622 ALA B O 1
ATOM 9921 N N . ASP B 1 623 ? -10.398 66.312 40.438 1 51.94 623 ASP B N 1
ATOM 9922 C CA . ASP B 1 623 ? -10 65.062 39.781 1 51.94 623 ASP B CA 1
ATOM 9923 C C . ASP B 1 623 ? -10.906 64.75 38.594 1 51.94 623 ASP B C 1
ATOM 9925 O O . ASP B 1 623 ? -12.109 64.5 38.781 1 51.94 623 ASP B O 1
ATOM 9929 N N . PRO B 1 624 ? -10.547 65.062 37.375 1 48.66 624 PRO B N 1
ATOM 9930 C CA . PRO B 1 624 ? -11.445 64.812 36.25 1 48.66 624 PRO B CA 1
ATOM 9931 C C . PRO B 1 624 ? -11.992 63.406 36.188 1 48.66 624 PRO B C 1
ATOM 9933 O O . PRO B 1 624 ? -12.969 63.125 35.469 1 48.66 624 PRO B O 1
ATOM 9936 N N . PHE B 1 625 ? -11.305 62.438 36.812 1 49.94 625 PHE B N 1
ATOM 9937 C CA . PHE B 1 625 ? -11.773 61.062 36.75 1 49.94 625 PHE B CA 1
ATOM 9938 C C . PHE B 1 625 ? -12.641 60.75 37.969 1 49.94 625 PHE B C 1
ATOM 9940 O O . PHE B 1 625 ? -13.203 59.656 38.062 1 49.94 625 PHE B O 1
ATOM 9947 N N . GLU B 1 626 ? -12.648 61.594 39.062 1 48.97 626 GLU B N 1
ATOM 9948 C CA . GLU B 1 626 ? -13.539 61.375 40.219 1 48.97 626 GLU B CA 1
ATOM 9949 C C . GLU B 1 626 ? -14.992 61.656 39.844 1 48.97 626 GLU B C 1
ATOM 9951 O O . GLU B 1 626 ? -15.297 62.656 39.219 1 48.97 626 GLU B O 1
ATOM 9956 N N . GLU B 1 627 ? -15.758 60.75 39.594 1 43.19 627 GLU B N 1
ATOM 9957 C CA . GLU B 1 627 ? -17.219 60.875 39.5 1 43.19 627 GLU B CA 1
ATOM 9958 C C . GLU B 1 627 ? -17.75 61.875 40.531 1 43.19 627 GLU B C 1
ATOM 9960 O O . GLU B 1 627 ? -17.484 61.719 41.75 1 43.19 627 GLU B O 1
ATOM 9965 N N . ARG B 1 628 ? -18.047 63.125 40.219 1 39.53 628 ARG B N 1
ATOM 9966 C CA . ARG B 1 628 ? -18.984 63.875 41.031 1 39.53 628 ARG B CA 1
ATOM 9967 C C . ARG B 1 628 ? -20.156 63 41.469 1 39.53 628 ARG B C 1
ATOM 9969 O O . ARG B 1 628 ? -20.922 62.5 40.625 1 39.53 628 ARG B O 1
ATOM 9976 N N . VAL B 1 629 ? -20.031 62.125 42.469 1 33.91 629 VAL B N 1
ATOM 9977 C CA . VAL B 1 629 ? -21.297 61.781 43.094 1 33.91 629 VAL B CA 1
ATOM 9978 C C . VAL B 1 629 ? -22.172 63 43.281 1 33.91 629 VAL B C 1
ATOM 9980 O O . VAL B 1 629 ? -21.859 63.906 44.062 1 33.91 629 VAL B O 1
ATOM 9983 N N . VAL B 1 630 ? -22.578 63.688 42.281 1 30.75 630 VAL B N 1
ATOM 9984 C CA . VAL B 1 630 ? -23.672 64.625 42.531 1 30.75 630 VAL B CA 1
ATOM 9985 C C . VAL B 1 630 ? -24.688 63.969 43.5 1 30.75 630 VAL B C 1
ATOM 9987 O O . VAL B 1 630 ? -25.234 62.875 43.188 1 30.75 630 VAL B O 1
ATOM 9990 N N . GLY B 1 631 ? -24.484 64.062 44.781 1 25.98 631 GLY B N 1
ATOM 9991 C CA . GLY B 1 631 ? -25.625 63.875 45.656 1 25.98 631 GLY B CA 1
ATOM 9992 C C . GLY B 1 631 ? -26.938 64.312 45.031 1 25.98 631 GLY B C 1
ATOM 9993 O O . GLY B 1 631 ? -27 65.25 44.25 1 25.98 631 GLY B O 1
ATOM 9994 N N . LYS B 1 632 ? -27.953 63.438 45.281 1 28.53 632 LYS B N 1
ATOM 9995 C CA . LYS B 1 632 ? -29.312 64 45.375 1 28.53 632 LYS B CA 1
ATOM 9996 C C . LYS B 1 632 ? -29.359 65.188 46.375 1 28.53 632 LYS B C 1
ATOM 9998 O O . LYS B 1 632 ? -28.828 65.062 47.469 1 28.53 632 LYS B O 1
#

Secondary structure (DSSP, 8-state):
---------SB--EEEE-TTS-TTTTEEEEEEHHHHHHHHHHHHHHHHHHHHHHHHHHHHHHHHHHTT---S-HHHHHHHHHHHHHHHH--SHHHHHHHHHHHHHHHHHSTT-TT--HHHHHHHHHHHHHHHHHHHHHHHGGGGEEESEEEB---TT-S-EEE-TTSTTHHHHHHHHHHHHHHHHHHHHHHHSTT----S-SB--SBSSS----EEEEEEPPSSSTT-SSS-EEEEE---EEGGGGTB-STTTTTEEEEEEEEEEEE-SGGGEEEEE-TTT-TTT--TT--EEEE--B-TTSSS----EEEE--S--SS-EEEEEEE-S-GGGB-GGG--SSGGG-EEEEEEEE-TT-EESS-B--TTT-EEEEP---STTSSS-TT---EEESSSSEEEEEEEEEEEEETTTTEEPPPB-TTGGGT-HHHHHHHHHTTSS-TTSHHHHHHHHHHHHHHHHHTT-SHHHHHTT-TTTTT-SGGGGEETTEE----TTHHHHHHHHHHHHHHHHHHHHHHGGGSPPTT--GGGEEEHHHHTT-GGGTT-BEEE-TTEEEEEHHHHHHHHHHHHHHHHHTTHHHHHHT---HHHHHHHHHHHHTSHHHHHHHHHHHHHH-TT---TTS------/---------SB--EEEE-TTS-TTTTEEEEEEHHHHHHHHHHHHHHHHHHHHHHHHHHHHHHHHHHTT---S-HHHHHHHHHHHHHHHH--SHHHHHHHHHHHHHHHHHSTT-TT--HHHHHHHHHHHHHHHHHHHHHHHGGGGEEESEEEB---TT-S-EEE-TTSTTHHHHHHHHHHHHHHHHHHHHHHHSTTS---S-SB--SBSSS----EEEEEEPPSSSTT-SSS-EEEEE---EEGGGGTB-STTTTTEEEEEEEEEEEE-SGGGEEEEE-TTT-TTT--TT--EEEE--B-TTSSS----EEEE--S--SS-EEEEEEE-S-GGGB-GGG--SSGGG-EEEEEEEE-TT-EESS-B--TTT-EEEEP---GGGSSS-TT---EEESSSSEEEEEEEEEEEEETTTTEEPPPB-TTGGGT-HHHHHHHHHTTTS-TTSHHHHHHHHHHHHHHHHHTT-SHHHHHTT-TTTTT-SGGGGEETTEE----TTHHHHHHHHHHHHHHHHHHHHHHGGGSPPTT--GGGEEEHHHHTT-GGGTT-BEEE-TTEEEEEHHHHHHHHHHHHHHHHHTTHHHHHHT---HHHHHHHHHHHHTSHHHHHHHHHHHHHH-TTS--TTS------

Nearest PDB structures (foldseek):
  7udc-assembly1_B  TM=3.439E-01  e=5.235E+00  Rattus norvegicus
  6gxn-assembly1_v  TM=1.766E-01  e=3.317E+00  Escherichia coli
  7udc-assembly1_B  TM=3.441E-01  e=5.444E+00  Rattus norvegicus
  6gxn-assembly1_v  TM=1.932E-01  e=2.934E+00  Escherichia coli

Organism: NCBI:txid1448308

Radius of gyration: 41.61 Å; Cα contacts (8 Å, |Δi|>4): 2361; chains: 2; bounding box: 84×131×89 Å

Solvent-accessible surface area (backbone atoms only — not comparable to full-atom values): 65515 Å² total; per-residue (Å²): 128,82,75,70,74,75,71,74,72,63,59,42,71,41,78,48,64,41,37,89,54,35,78,64,78,13,23,30,35,30,33,46,41,68,57,44,45,39,50,43,22,45,50,12,44,47,39,46,54,26,42,39,28,42,39,47,40,50,26,53,54,54,46,60,61,56,68,74,66,71,88,59,56,74,65,54,53,52,40,52,50,51,51,39,36,45,39,64,41,46,56,38,37,66,57,42,34,50,53,50,53,48,53,55,58,58,31,65,74,47,87,77,53,73,57,90,34,76,64,55,54,53,50,35,53,48,24,48,50,53,45,51,51,32,54,49,49,16,31,54,47,49,67,30,54,71,42,32,63,43,37,29,30,69,48,95,51,38,30,52,74,43,44,29,87,83,40,88,62,10,58,58,47,34,44,40,52,49,28,50,50,34,50,50,33,50,50,44,42,40,52,40,31,85,91,29,70,45,82,62,64,51,42,51,63,26,47,62,44,61,61,81,68,64,47,75,38,76,69,28,74,58,87,45,48,89,73,51,44,59,73,53,10,40,32,41,33,38,49,78,38,38,39,38,58,42,12,42,53,39,84,57,18,72,39,31,25,42,30,46,36,37,38,29,32,30,32,74,46,69,90,31,56,71,50,75,42,37,18,87,76,31,59,67,71,21,56,56,63,35,41,35,39,29,32,42,65,48,36,84,75,58,81,89,66,82,69,62,46,76,42,66,80,44,67,73,28,60,45,38,46,37,48,58,40,70,43,72,67,49,68,80,45,42,25,70,65,67,32,59,91,58,47,72,36,33,19,40,32,35,39,39,39,26,51,30,35,33,32,21,67,57,73,42,82,19,78,49,59,30,22,76,38,71,57,78,71,49,59,74,77,63,82,50,62,75,85,59,68,34,22,26,52,70,56,78,51,28,32,38,40,28,44,32,31,29,32,46,33,17,64,70,42,70,38,61,53,69,56,17,22,48,66,49,65,59,72,50,51,67,63,53,43,48,56,34,32,37,85,76,40,55,83,88,35,72,65,33,52,52,51,43,46,56,51,47,57,50,41,72,47,40,59,58,38,41,60,27,48,48,36,47,57,30,59,28,42,74,57,46,70,58,34,52,34,34,46,86,17,33,38,73,53,76,58,74,58,40,60,57,55,43,47,52,50,30,49,46,32,18,55,45,38,58,32,47,55,54,58,47,19,46,39,58,66,63,88,61,59,65,90,50,39,35,50,54,26,71,80,68,70,40,64,82,58,47,38,29,40,33,28,36,38,85,66,31,28,16,28,34,41,52,52,51,47,49,52,52,49,52,36,49,47,27,50,56,52,44,40,46,69,61,56,34,66,69,41,89,47,68,67,40,42,51,53,47,49,59,59,48,52,52,25,59,68,45,45,51,50,52,47,51,52,51,46,67,67,42,83,84,58,74,61,88,82,55,71,76,74,71,73,131,127,83,74,70,75,76,70,74,71,63,60,43,71,41,78,48,65,40,37,90,55,34,77,65,76,13,24,29,37,30,33,47,41,68,56,40,46,39,49,43,24,44,50,12,44,46,40,47,55,26,41,40,27,43,39,45,41,49,27,53,54,53,45,61,63,58,68,75,70,71,88,59,56,73,63,51,52,53,40,52,50,52,52,41,36,46,39,62,41,46,55,38,37,64,57,41,35,49,51,51,50,48,52,55,58,57,30,64,74,47,89,78,54,71,56,91,35,76,65,53,54,53,49,35,53,48,24,49,50,52,44,52,50,33,54,49,50,15,30,54,46,48,68,29,55,72,42,32,62,44,36,28,30,68,47,95,50,38,30,53,74,44,44,29,87,83,40,88,64,10,60,58,47,35,45,42,52,51,28,51,50,32,50,51,34,49,50,44,43,40,52,40,33,85,93,30,70,45,80,62,64,52,42,50,64,28,47,62,44,64,60,82,67,64,47,76,40,78,69,27,74,58,85,47,48,89,74,49,43,59,74,54,10,40,30,41,33,39,49,79,38,37,38,39,59,42,13,44,52,39,84,56,17,73,40,31,26,41,31,47,36,38,37,29,29,30,32,73,46,70,91,30,55,70,50,75,41,38,19,86,76,30,58,66,70,20,57,57,63,37,42,34,39,28,34,39,66,49,36,84,74,57,82,88,64,82,69,59,46,75,43,66,79,44,67,72,26,58,44,38,47,38,47,58,41,72,44,71,66,49,68,81,46,44,26,71,64,70,33,56,91,59,45,74,36,32,19,40,31,35,38,39,38,28,52,31,34,32,30,21,68,58,74,40,82,19,78,52,60,30,22,78,37,71,55,77,70,49,58,77,77,62,81,50,63,74,84,60,70,36,22,28,53,68,54,78,51,28,32,38,40,28,44,33,30,29,32,45,34,17,64,69,42,71,39,59,52,71,57,17,21,49,68,47,66,59,73,47,50,67,63,53,44,48,55,34,33,36,86,78,41,56,84,87,35,73,66,34,52,52,52,44,46,57,52,47,58,51,41,71,48,40,59,57,34,41,58,28,45,48,34,47,59,30,60,29,42,71,56,46,70,58,33,52,33,33,47,85,17,34,37,74,54,76,58,74,57,40,62,56,57,42,49,52,50,30,50,45,32,17,55,45,38,57,32,47,55,54,60,47,21,48,38,58,65,63,88,61,59,65,86,52,37,37,50,55,24,72,78,68,70,39,62,82,56,47,40,30,40,34,27,35,37,84,66,30,28,19,28,34,42,53,52,50,49,49,52,51,48,53,35,48,47,27,51,56,53,46,42,46,68,62,54,34,66,70,41,91,46,70,68,40,43,50,53,46,50,59,58,47,50,53,25,61,68,45,46,50,51,52,47,50,51,51,47,67,68,42,82,84,57,74,62,87,81,55,73,76,74,72,72,132

Foldseek 3Di:
DPPPPPPPDQFDAAWDAQLVLHDAQRIWGKDFPVVVVVVLLVLLVLLLVLLLLLLLLVLLVLLVVLVPPPPDDPLVVVLSLVSNLLSLAPRALVVSLVVLVVVVVVVVPVPDNPNPDPSSVVSNVVSVVSNVVSNVVSVCSCVLFDAFKTFGDQDPFFFFKAFDPVDPCSVVLRQVVLLVLLVVLLVLCQAQPPPHPHPCPDPQFWFLASFQDKDKDPFDDDQWPDPQFDGGKIKIKRPWDFQVNLQFRDNFRRFKTKMKMKIKGWGAQVVFWDDKDACVRVVVVHPDGKIKTWGDQWDPPPPPDPRIDIDTQAQFDLFKFKAKDKAFQPQRIGDRRGRGPDSFAWIKMKIKIALRNQKEQDAAPAPQQGKDAWDDDPCPPPPDPPPRIIIGGPGRIIMMMMTIWMWMAGNQQRDIDHIGYLQCCPVCLLVRLCNRNDPVDDPPDPVSVVSSLSSVSQSVQSVCLDLNSSCPPPTTPPSADQCVQRGRSYRYDADNHRVVVRVVSSNSSSRSSSNVSNVCSQRPDPPRDVVRMDGPCVVVVNSVSHRRGMTGDPRMIMGGPSSVVVSVVSSVVSNVSSCVLVVLVPPPDPVSVVSNCVSCCSYPVNVVVVVVVVVVPPVPDPDPPPPPPPDD/DPPPPPPPDQFDAAWDAQLVLHDAFRIWGKDFPVVVVVVLLVLLVLLLVLLLLLLLLVLLVLLVVLVPPPPDDPLVVVLSLVSNLLSLAPRALVVSLVVLVVVVVVVVVVVRNPNPDPSSVVSNVVSVVSNVVSNVVSVCSCVLFDAFKTFGDQDPFFFFKAFDPVDPCSVVLRLVVLLVLLVVLLVLCQAQPPPHPHPCPDPQFWFLASFQDKDKDPFDDDQWPDPQFDGGKIKIKRPWDFQVNLQFRDNFRRFKTKMKMKIKGWGAQVVFWDDKDACVRVVVVHPDGKIWTWGAFWDPPPPPDPRIDIDTQAQFDLFKFKAKDKAFQPQRIGDRGGRGPDSFAWIKMKIKIALRNQKEQDAAPAVQQGKDAWDDDPCPPVPDPPPRIIIGGPGRIIMMMMTIWMWMAGNQQRDIDHIGYLQCCPVDLLVRLCNRNDPVDDPPDPVSVVSSLSSVSLSVQSVCLDLNSSCPPVTTPPSADQCVQRGRSYRYDADNHRVVVRVVSSNSSSRSSSNVSNVCSQRPDPPNDVVRMDGVCVVVVNSVSHRRGMTGDPRMIMGGPSSVVVSVVSSVVSNVSSCVLVVLVVPPDPVSVVSNCVSCCSYPVNVVVVVVVVVVPPVPDDDPVPPPPPDD